Protein 6HSW (pdb70)

Structure (mmCIF, N/CA/C/O backbone):
data_6HSW
#
_entry.id   6HSW
#
_cell.length_a   121.173
_cell.length_b   121.173
_cell.length_c   198.203
_cell.angle_alpha   90.000
_cell.angle_beta   90.000
_cell.angle_gamma   120.000
#
_symmetry.space_group_name_H-M   'P 31 2 1'
#
loop_
_entity.id
_entity.type
_entity.pdbx_description
1 polymer 'Carbohydrate esterase family 15 domain protein'
2 non-polymer 'PENTAETHYLENE GLYCOL'
3 non-polymer 1,2-ETHANEDIOL
4 non-polymer GLYCEROL
5 non-polymer 'BROMIDE ION'
6 non-polymer DI(HYDROXYETHYL)ETHER
7 water water
#
loop_
_atom_site.group_PDB
_atom_site.id
_atom_site.type_symbol
_atom_site.label_atom_id
_atom_site.label_alt_id
_atom_site.label_comp_id
_atom_site.label_asym_id
_atom_site.label_entity_id
_atom_site.label_seq_id
_atom_site.pdbx_PDB_ins_code
_atom_site.Cartn_x
_atom_site.Cartn_y
_atom_site.Cartn_z
_atom_site.occupancy
_atom_site.B_iso_or_equiv
_atom_site.auth_seq_id
_atom_site.auth_comp_id
_atom_site.auth_asym_id
_atom_site.auth_atom_id
_atom_site.pdbx_PDB_model_num
ATOM 1 N N . GLY A 1 19 ? 5.51660 3.67486 73.65251 1.000 82.21210 -2 GLY A N 1
ATOM 2 C CA . GLY A 1 19 ? 6.96110 3.91331 73.94165 1.000 93.16204 -2 GLY A CA 1
ATOM 3 C C . GLY A 1 19 ? 7.61541 2.78258 74.72194 1.000 88.51346 -2 GLY A C 1
ATOM 4 O O . GLY A 1 19 ? 6.93468 2.02443 75.42755 1.000 80.80185 -2 GLY A O 1
ATOM 8 N N . HIS A 1 20 ? 8.94672 2.67876 74.60436 1.000 93.08949 -1 HIS A N 1
ATOM 9 C CA . HIS A 1 20 ? 9.66652 1.55671 75.20246 1.000 102.80352 -1 HIS A CA 1
ATOM 10 C C . HIS A 1 20 ? 9.69473 1.62845 76.72754 1.000 94.26778 -1 HIS A C 1
ATOM 11 O O . HIS A 1 20 ? 9.77525 0.58509 77.38778 1.000 90.49694 -1 HIS A O 1
ATOM 42 N N . ALA A 1 22 ? 7.19442 2.68403 78.75763 1.000 81.03904 27 ALA A N 1
ATOM 43 C CA . ALA A 1 22 ? 5.95992 2.05845 79.22353 1.000 75.71874 27 ALA A CA 1
ATOM 44 C C . ALA A 1 22 ? 6.10893 0.54289 79.22999 1.000 72.41422 27 ALA A C 1
ATOM 45 O O . ALA A 1 22 ? 5.73808 -0.12237 80.20431 1.000 51.02385 27 ALA A O 1
ATOM 52 N N . ASP A 1 23 ? 6.68089 -0.01468 78.14991 1.000 74.01573 28 ASP A N 1
ATOM 53 C CA . ASP A 1 23 ? 6.88980 -1.45452 78.05951 1.000 64.74371 28 ASP A CA 1
ATOM 54 C C . ASP A 1 23 ? 7.81820 -1.94680 79.16392 1.000 56.75703 28 ASP A C 1
ATOM 55 O O . ASP A 1 23 ? 7.57204 -2.99127 79.77242 1.000 46.23158 28 ASP A O 1
ATOM 64 N N . GLN A 1 24 ? 8.89226 -1.21387 79.43781 1.000 46.15021 29 GLN A N 1
ATOM 65 C CA . GLN A 1 24 ? 9.82996 -1.65575 80.45947 1.000 53.86914 29 GLN A CA 1
ATOM 66 C C . GLN A 1 24 ? 9.18681 -1.61371 81.84799 1.000 46.58625 29 GLN A C 1
ATOM 67 O O . GLN A 1 24 ? 9.26552 -2.58432 82.60141 1.000 45.12274 29 GLN A O 1
ATOM 81 N N . ASP A 1 25 ? 8.52302 -0.50429 82.19587 1.000 49.78138 30 ASP A N 1
ATOM 82 C CA . ASP A 1 25 ? 7.88951 -0.39265 83.50856 1.000 42.20846 30 ASP A CA 1
ATOM 83 C C . ASP A 1 25 ? 6.78303 -1.42866 83.66480 1.000 39.60521 30 ASP A C 1
ATOM 84 O O . ASP A 1 25 ? 6.67977 -2.09246 84.70292 1.000 33.64349 30 ASP A O 1
ATOM 93 N N . HIS A 1 26 ? 5.98051 -1.62687 82.61736 1.000 37.00433 31 HIS A N 1
ATOM 94 C CA . HIS A 1 26 ? 4.97233 -2.67882 82.64730 1.000 37.85968 31 HIS A CA 1
ATOM 95 C C . HIS A 1 26 ? 5.61236 -4.04117 82.92293 1.000 46.71718 31 HIS A C 1
ATOM 96 O O . HIS A 1 26 ? 5.12502 -4.81236 83.76011 1.000 42.71518 31 HIS A O 1
ATOM 110 N N . ALA A 1 27 ? 6.74348 -4.33212 82.28074 1.000 44.63847 32 ALA A N 1
ATOM 111 C CA . ALA A 1 27 ? 7.38117 -5.62771 82.48121 1.000 43.44674 32 ALA A CA 1
ATOM 112 C C . ALA A 1 27 ? 7.91449 -5.76268 83.89871 1.000 38.62231 32 ALA A C 1
ATOM 113 O O . ALA A 1 27 ? 7.79792 -6.82031 84.51550 1.000 39.54025 32 ALA A O 1
ATOM 120 N N . GLN A 1 28 ? 8.50846 -4.70203 84.42956 1.000 44.52755 33 GLN A N 1
ATOM 121 C CA . GLN A 1 28 ? 8.98404 -4.75783 85.79381 1.000 42.59871 33 GLN A CA 1
ATOM 122 C C . GLN A 1 28 ? 7.82797 -4.88614 86.78338 1.000 41.24919 33 GLN A C 1
ATOM 123 O O . GLN A 1 28 ? 7.99208 -5.51869 87.81997 1.000 36.95340 33 GLN A O 1
ATOM 137 N N . LEU A 1 29 ? 6.66518 -4.29379 86.49180 1.000 37.18280 34 LEU A N 1
ATOM 138 C CA . LEU A 1 29 ? 5.50607 -4.43258 87.37552 1.000 37.38413 34 LEU A CA 1
ATOM 139 C C . LEU A 1 29 ? 5.02641 -5.87412 87.45098 1.000 39.30604 34 LEU A C 1
ATOM 140 O O . LEU A 1 29 ? 4.73309 -6.38948 88.54320 1.000 34.81227 34 LEU A O 1
ATOM 156 N N . LEU A 1 30 ? 4.89912 -6.53834 86.29720 1.000 38.85953 35 LEU A N 1
ATOM 157 C CA . LEU A 1 30 ? 4.51606 -7.94993 86.31957 1.000 39.10826 35 LEU A CA 1
ATOM 158 C C . LEU A 1 30 ? 5.52610 -8.76585 87.10434 1.000 37.36216 35 LEU A C 1
ATOM 159 O O . LEU A 1 30 ? 5.14754 -9.58317 87.94281 1.000 37.36893 35 LEU A O 1
ATOM 175 N N . HIS A 1 31 ? 6.81979 -8.49972 86.90279 1.000 41.08922 36 HIS A N 1
ATOM 176 C CA . HIS A 1 31 ? 7.84133 -9.16240 87.70807 1.000 40.41570 36 HIS A CA 1
ATOM 177 C C . HIS A 1 31 ? 7.62067 -8.93803 89.20742 1.000 41.50236 36 HIS A C 1
ATOM 178 O O . HIS A 1 31 ? 7.73356 -9.87078 90.00381 1.000 38.17666 36 HIS A O 1
ATOM 192 N N . VAL A 1 32 ? 7.25521 -7.72406 89.61467 1.000 41.02076 37 VAL A N 1
ATOM 193 C CA . VAL A 1 32 ? 7.09921 -7.45332 91.04384 1.000 37.30775 37 VAL A CA 1
ATOM 194 C C . VAL A 1 32 ? 5.87493 -8.13481 91.63836 1.000 37.51461 37 VAL A C 1
ATOM 195 O O . VAL A 1 32 ? 5.85584 -8.44146 92.83969 1.000 34.83522 37 VAL A O 1
ATOM 208 N N . LEU A 1 33 ? 4.83846 -8.38345 90.83493 1.000 38.98859 38 LEU A N 1
ATOM 209 C CA . LEU A 1 33 ? 3.63692 -9.06598 91.30079 1.000 44.13983 38 LEU A CA 1
ATOM 210 C C . LEU A 1 33 ? 3.66974 -10.58229 91.10334 1.000 45.23334 38 LEU A C 1
ATOM 211 O O . LEU A 1 33 ? 2.76761 -11.26597 91.59180 1.000 44.74351 38 LEU A O 1
ATOM 227 N N . GLY A 1 34 ? 4.65978 -11.10789 90.38468 1.000 48.97912 39 GLY A N 1
ATOM 228 C CA . GLY A 1 34 ? 4.81777 -12.53087 90.16978 1.000 44.78303 39 GLY A CA 1
ATOM 229 C C . GLY A 1 34 ? 3.84828 -13.03616 89.13846 1.000 44.72908 39 GLY A C 1
ATOM 230 O O . GLY A 1 34 ? 3.18093 -14.05214 89.34278 1.000 47.61836 39 GLY A O 1
ATOM 234 N N . ILE A 1 35 ? 3.74930 -12.31445 88.03285 1.000 42.58114 40 ILE A N 1
ATOM 235 C CA . ILE A 1 35 ? 2.73377 -12.55519 87.03091 1.000 42.29310 40 ILE A CA 1
ATOM 236 C C . ILE A 1 35 ? 3.44168 -12.92511 85.74430 1.000 49.49191 40 ILE A C 1
ATOM 237 O O . ILE A 1 35 ? 4.29451 -12.16927 85.26243 1.000 39.20858 40 ILE A O 1
ATOM 253 N N . GLU A 1 36 ? 3.07431 -14.08330 85.18767 1.000 54.91928 41 GLU A N 1
ATOM 254 C CA . GLU A 1 36 ? 3.74212 -14.59610 83.99792 1.000 63.14715 41 GLU A CA 1
ATOM 255 C C . GLU A 1 36 ? 3.16240 -13.99831 82.73130 1.000 58.79032 41 GLU A C 1
ATOM 256 O O . GLU A 1 36 ? 3.90734 -13.53462 81.86312 1.000 57.63367 41 GLU A O 1
ATOM 268 N N . ASN A 1 37 ? 1.83744 -14.02298 82.60356 1.000 57.17787 42 ASN A N 1
ATOM 269 C CA . ASN A 1 37 ? 1.16212 -13.58198 81.39589 1.000 63.84866 42 ASN A CA 1
ATOM 270 C C . ASN A 1 37 ? -0.13276 -12.90239 81.79064 1.000 52.81740 42 ASN A C 1
ATOM 271 O O . ASN A 1 37 ? -0.76410 -13.27457 82.77903 1.000 54.18457 42 ASN A O 1
ATOM 282 N N . LEU A 1 38 ? -0.51452 -11.90766 81.00422 1.000 49.06217 43 LEU A N 1
ATOM 283 C CA . LEU A 1 38 ? -1.84028 -11.32129 81.05511 1.000 56.49656 43 LEU A CA 1
ATOM 284 C C . LEU A 1 38 ? -2.67295 -11.77766 79.86388 1.000 50.85419 43 LEU A C 1
ATOM 285 O O . LEU A 1 38 ? -2.17202 -11.94442 78.74837 1.000 43.22115 43 LEU A O 1
ATOM 301 N N . ARG A 1 39 ? -3.96463 -11.93208 80.10521 1.000 51.57268 44 ARG A N 1
ATOM 302 C CA . ARG A 1 39 ? -4.89538 -12.08757 79.00430 1.000 46.35071 44 ARG A CA 1
ATOM 303 C C . ARG A 1 39 ? -4.88504 -10.83946 78.13202 1.000 49.49652 44 ARG A C 1
ATOM 304 O O . ARG A 1 39 ? -4.86007 -9.71097 78.62826 1.000 43.78596 44 ARG A O 1
ATOM 325 N N . ARG A 1 40 ? -4.90228 -11.05968 76.82027 1.000 52.38631 45 ARG A N 1
ATOM 326 C CA A ARG A 1 40 ? -4.93921 -9.97203 75.86209 0.461 54.46174 45 ARG A CA 1
ATOM 327 C CA B ARG A 1 40 ? -4.94867 -9.97817 75.85005 0.539 54.43724 45 ARG A CA 1
ATOM 328 C C . ARG A 1 40 ? -6.17369 -9.09707 76.08100 1.000 54.99911 45 ARG A C 1
ATOM 329 O O . ARG A 1 40 ? -7.18874 -9.51946 76.65079 1.000 47.36342 45 ARG A O 1
ATOM 370 N N . GLY A 1 41 ? -6.06670 -7.85183 75.63879 1.000 48.92896 46 GLY A N 1
ATOM 371 C CA . GLY A 1 41 ? -7.21256 -6.98737 75.60249 1.000 52.06480 46 GLY A CA 1
ATOM 372 C C . GLY A 1 41 ? -8.00912 -7.21365 74.32930 1.000 60.80940 46 GLY A C 1
ATOM 373 O O . GLY A 1 41 ? -7.58314 -7.90883 73.40609 1.000 53.50901 46 GLY A O 1
ATOM 377 N N . ALA A 1 42 ? -9.19030 -6.61529 74.28953 1.000 58.33364 47 ALA A N 1
ATOM 378 C CA . ALA A 1 42 ? -10.01196 -6.69701 73.09728 1.000 60.95692 47 ALA A CA 1
ATOM 379 C C . ALA A 1 42 ? -9.52184 -5.70605 72.04966 1.000 59.66251 47 ALA A C 1
ATOM 380 O O . ALA A 1 42 ? -8.80317 -4.73949 72.35149 1.000 51.90647 47 ALA A O 1
ATOM 387 N N . ASP A 1 43 ? -9.86811 -6.00129 70.79179 1.000 65.21044 48 ASP A N 1
ATOM 388 C CA . ASP A 1 43 ? -9.71811 -5.08732 69.66288 1.000 69.89770 48 ASP A CA 1
ATOM 389 C C . ASP A 1 43 ? -11.06400 -4.45379 69.33083 1.000 63.88271 48 ASP A C 1
ATOM 390 O O . ASP A 1 43 ? -12.12876 -5.00407 69.63589 1.000 54.03691 48 ASP A O 1
ATOM 399 N N . GLY A 1 44 ? -11.00426 -3.30745 68.65671 1.000 56.91773 49 GLY A N 1
ATOM 400 C CA . GLY A 1 44 ? -12.21952 -2.60249 68.28692 1.000 65.84221 49 GLY A CA 1
ATOM 401 C C . GLY A 1 44 ? -12.76007 -2.88565 66.89179 1.000 65.20437 49 GLY A C 1
ATOM 402 O O . GLY A 1 44 ? -13.95165 -2.70272 66.64090 1.000 68.49074 49 GLY A O 1
ATOM 406 N N . ASN A 1 45 ? -11.89963 -3.29814 65.97247 1.000 67.60692 50 ASN A N 1
ATOM 407 C CA . ASN A 1 45 ? -12.32787 -3.69455 64.63428 1.000 83.11701 50 ASN A CA 1
ATOM 408 C C . ASN A 1 45 ? -12.96015 -5.08895 64.65587 1.000 77.81446 50 ASN A C 1
ATOM 409 O O . ASN A 1 45 ? -12.43780 -6.01968 65.28891 1.000 58.10112 50 ASN A O 1
ATOM 420 N N . THR A 1 46 ? -14.08576 -5.24662 63.94157 1.000 77.54407 51 THR A N 1
ATOM 421 C CA . THR A 1 46 ? -14.82006 -6.50551 64.06192 1.000 76.60629 51 THR A CA 1
ATOM 422 C C . THR A 1 46 ? -14.18979 -7.66055 63.28139 1.000 66.48734 51 THR A C 1
ATOM 423 O O . THR A 1 46 ? -14.52408 -8.81466 63.56410 1.000 59.60065 51 THR A O 1
ATOM 434 N N . ASP A 1 47 ? -13.25907 -7.40966 62.36158 1.000 70.44027 52 ASP A N 1
ATOM 435 C CA . ASP A 1 47 ? -12.66602 -8.52353 61.62891 1.000 71.77403 52 ASP A CA 1
ATOM 436 C C . ASP A 1 47 ? -11.60511 -9.27639 62.43358 1.000 74.37661 52 ASP A C 1
ATOM 437 O O . ASP A 1 47 ? -11.06467 -10.27025 61.93653 1.000 73.33961 52 ASP A O 1
ATOM 446 N N . SER A 1 48 ? -11.30852 -8.85558 63.68444 1.000 68.73421 53 SER A N 1
ATOM 447 C CA . SER A 1 48 ? -10.22851 -9.51181 64.41048 1.000 71.42477 53 SER A CA 1
ATOM 448 C C . SER A 1 48 ? -10.75969 -10.64617 65.27918 1.000 65.74373 53 SER A C 1
ATOM 449 O O . SER A 1 48 ? -11.88492 -10.58649 65.77464 1.000 66.20378 53 SER A O 1
ATOM 457 N N . PRO A 1 49 ? -9.96788 -11.68736 65.51239 1.000 73.97340 54 PRO A N 1
ATOM 458 C CA . PRO A 1 49 ? -10.42628 -12.74771 66.41843 1.000 78.32977 54 PRO A CA 1
ATOM 459 C C . PRO A 1 49 ? -10.63624 -12.25203 67.84709 1.000 80.14616 54 PRO A C 1
ATOM 460 O O . PRO A 1 49 ? -11.39595 -12.87190 68.60291 1.000 68.67448 54 PRO A O 1
ATOM 471 N N . PHE A 1 50 ? -10.00355 -11.14212 68.23140 1.000 77.46141 55 PHE A N 1
ATOM 472 C CA . PHE A 1 50 ? -10.09493 -10.60911 69.58447 1.000 75.52431 55 PHE A CA 1
ATOM 473 C C . PHE A 1 50 ? -11.08761 -9.45417 69.70796 1.000 70.16563 55 PHE A C 1
ATOM 474 O O . PHE A 1 50 ? -11.11171 -8.78221 70.74251 1.000 67.62504 55 PHE A O 1
ATOM 491 N N . ALA A 1 51 ? -11.89761 -9.20159 68.68300 1.000 65.15557 56 ALA A N 1
ATOM 492 C CA . ALA A 1 51 ? -12.83003 -8.08783 68.72935 1.000 58.74173 56 ALA A CA 1
ATOM 493 C C . ALA A 1 51 ? -13.75913 -8.18994 69.93356 1.000 62.33112 56 ALA A C 1
ATOM 494 O O . ALA A 1 51 ? -14.17549 -9.27481 70.34799 1.000 61.33331 56 ALA A O 1
ATOM 501 N N . ALA A 1 52 ? -14.09963 -7.03272 70.48249 1.000 58.12518 57 ALA A N 1
ATOM 502 C CA . ALA A 1 52 ? -14.96999 -6.96726 71.64641 1.000 46.00962 57 ALA A CA 1
ATOM 503 C C . ALA A 1 52 ? -16.36373 -7.51184 71.36405 1.000 52.13915 57 ALA A C 1
ATOM 504 O O . ALA A 1 52 ? -16.95119 -7.26516 70.30839 1.000 55.12580 57 ALA A O 1
ATOM 511 N N . ASN A 1 53 ? -16.90218 -8.24861 72.32308 1.000 53.26943 58 ASN A N 1
ATOM 512 C CA . ASN A 1 53 ? -18.30523 -8.63079 72.25461 1.000 56.50891 58 ASN A CA 1
ATOM 513 C C . ASN A 1 53 ? -19.20261 -7.40246 72.24345 1.000 66.70268 58 ASN A C 1
ATOM 514 O O . ASN A 1 53 ? -19.01634 -6.46588 73.03075 1.000 56.08687 58 ASN A O 1
ATOM 525 N N . THR A 1 54 ? -20.19927 -7.42596 71.35366 1.000 59.81737 59 THR A N 1
ATOM 526 C CA . THR A 1 54 ? -21.24882 -6.41491 71.30511 1.000 60.09182 59 THR A CA 1
ATOM 527 C C . THR A 1 54 ? -22.62253 -7.06947 71.24105 1.000 62.85809 59 THR A C 1
ATOM 528 O O . THR A 1 54 ? -23.61300 -6.41458 70.90076 1.000 60.10008 59 THR A O 1
ATOM 539 N N . ASP A 1 55 ? -22.68960 -8.34149 71.59340 1.000 57.62148 60 ASP A N 1
ATOM 540 C CA . ASP A 1 55 ? -23.90390 -9.12851 71.53395 1.000 62.29455 60 ASP A CA 1
ATOM 541 C C . ASP A 1 55 ? -24.45564 -9.20858 72.94994 1.000 66.52893 60 ASP A C 1
ATOM 542 O O . ASP A 1 55 ? -23.90989 -9.92362 73.79523 1.000 66.86809 60 ASP A O 1
ATOM 551 N N . GLU A 1 56 ? -25.54050 -8.47769 73.20192 1.000 56.36325 61 GLU A N 1
ATOM 552 C CA . GLU A 1 56 ? -26.08940 -8.40113 74.54373 1.000 56.22487 61 GLU A CA 1
ATOM 553 C C . GLU A 1 56 ? -26.26295 -9.77625 75.16475 1.000 67.20500 61 GLU A C 1
ATOM 554 O O . GLU A 1 56 ? -26.20216 -9.91192 76.39163 1.000 59.14992 61 GLU A O 1
ATOM 566 N N . ALA A 1 57 ? -26.46322 -10.80971 74.34093 1.000 73.57541 62 ALA A N 1
ATOM 567 C CA . ALA A 1 57 ? -26.73134 -12.14984 74.85934 1.000 72.60449 62 ALA A CA 1
ATOM 568 C C . ALA A 1 57 ? -25.51607 -12.77722 75.53295 1.000 66.78488 62 ALA A C 1
ATOM 569 O O . ALA A 1 57 ? -25.68173 -13.70490 76.33238 1.000 59.91257 62 ALA A O 1
ATOM 576 N N . LYS A 1 58 ? -24.30919 -12.28545 75.24322 1.000 64.94128 63 LYS A N 1
ATOM 577 C CA . LYS A 1 58 ? -23.07266 -12.87417 75.74303 1.000 69.55127 63 LYS A CA 1
ATOM 578 C C . LYS A 1 58 ? -22.36251 -11.99310 76.77982 1.000 66.51447 63 LYS A C 1
ATOM 579 O O . LYS A 1 58 ? -21.19880 -12.24275 77.10326 1.000 59.88367 63 LYS A O 1
ATOM 598 N N . ALA A 1 59 ? -23.03638 -10.98545 77.32976 1.000 66.37708 64 ALA A N 1
ATOM 599 C CA . ALA A 1 59 ? -22.36396 -9.93911 78.09117 1.000 55.69217 64 ALA A CA 1
ATOM 600 C C . ALA A 1 59 ? -22.55271 -10.03824 79.59057 1.000 54.35166 64 ALA A C 1
ATOM 601 O O . ALA A 1 59 ? -21.97333 -9.22584 80.31608 1.000 60.24995 64 ALA A O 1
ATOM 608 N N . ASN A 1 60 ? -23.29533 -11.02102 80.09216 1.000 52.11135 65 ASN A N 1
ATOM 609 C CA . ASN A 1 60 ? -23.73497 -10.97223 81.47854 1.000 52.28662 65 ASN A CA 1
ATOM 610 C C . ASN A 1 60 ? -23.33288 -12.18298 82.31044 1.000 47.23333 65 ASN A C 1
ATOM 611 O O . ASN A 1 60 ? -23.80609 -12.32675 83.44674 1.000 54.36280 65 ASN A O 1
ATOM 622 N N . THR A 1 61 ? -22.44172 -13.03562 81.81694 1.000 56.63989 66 THR A N 1
ATOM 623 C CA . THR A 1 61 ? -22.12229 -14.24636 82.57403 1.000 54.46470 66 THR A CA 1
ATOM 624 C C . THR A 1 61 ? -21.58657 -13.91070 83.95494 1.000 66.37277 66 THR A C 1
ATOM 625 O O . THR A 1 61 ? -21.92602 -14.58136 84.94421 1.000 58.15396 66 THR A O 1
ATOM 636 N N . ALA A 1 62 ? -20.75508 -12.86345 84.04885 1.000 62.93491 67 ALA A N 1
ATOM 637 C CA . ALA A 1 62 ? -20.04228 -12.57809 85.29004 1.000 59.05605 67 ALA A CA 1
ATOM 638 C C . ALA A 1 62 ? -20.86610 -11.78063 86.29436 1.000 53.37674 67 ALA A C 1
ATOM 639 O O . ALA A 1 62 ? -20.41863 -11.60415 87.42970 1.000 51.60250 67 ALA A O 1
ATOM 646 N N . LEU A 1 63 ? -22.06736 -11.33162 85.92636 1.000 56.43824 68 LEU A N 1
ATOM 647 C CA . LEU A 1 63 ? -22.83982 -10.45526 86.80206 1.000 57.50556 68 LEU A CA 1
ATOM 648 C C . LEU A 1 63 ? -23.32897 -11.14926 88.06412 1.000 50.71948 68 LEU A C 1
ATOM 649 O O . LEU A 1 63 ? -23.79211 -10.46860 88.97567 1.000 52.48025 68 LEU A O 1
ATOM 665 N N . ASP A 1 64 ? -23.28074 -12.47791 88.12608 1.000 53.38794 69 ASP A N 1
ATOM 666 C CA . ASP A 1 64 ? -23.68075 -13.17534 89.34105 1.000 59.03944 69 ASP A CA 1
ATOM 667 C C . ASP A 1 64 ? -22.64642 -13.04631 90.44771 1.000 59.23266 69 ASP A C 1
ATOM 668 O O . ASP A 1 64 ? -22.96361 -13.31306 91.61221 1.000 57.90072 69 ASP A O 1
ATOM 677 N N . SER A 1 65 ? -21.41553 -12.66506 90.11888 1.000 59.13932 70 SER A N 1
ATOM 678 C CA . SER A 1 65 ? -20.41423 -12.40833 91.14488 1.000 64.06759 70 SER A CA 1
ATOM 679 C C . SER A 1 65 ? -20.39374 -10.95305 91.58009 1.000 57.01691 70 SER A C 1
ATOM 680 O O . SER A 1 65 ? -19.51003 -10.56594 92.35506 1.000 51.53845 70 SER A O 1
ATOM 688 N N . LEU A 1 66 ? -21.33980 -10.14660 91.10492 1.000 53.51008 71 LEU A N 1
ATOM 689 C CA . LEU A 1 66 ? -21.39510 -8.74409 91.47171 1.000 51.79061 71 LEU A CA 1
ATOM 690 C C . LEU A 1 66 ? -21.33545 -8.61598 92.98816 1.000 52.24306 71 LEU A C 1
ATOM 691 O O . LEU A 1 66 ? -22.18202 -9.20284 93.68528 1.000 50.97705 71 LEU A O 1
ATOM 707 N N . PRO A 1 67 ? -20.36708 -7.88063 93.53499 1.000 47.65972 72 PRO A N 1
ATOM 708 C CA . PRO A 1 67 ? -20.25894 -7.77249 94.99078 1.000 48.14192 72 PRO A CA 1
ATOM 709 C C . PRO A 1 67 ? -21.48754 -7.11356 95.58956 1.000 47.45739 72 PRO A C 1
ATOM 710 O O . PRO A 1 67 ? -22.01038 -6.14862 95.02135 1.000 48.67007 72 PRO A O 1
ATOM 721 N N . PRO A 1 68 ? -21.98121 -7.60940 96.72655 1.000 58.53777 73 PRO A N 1
ATOM 722 C CA . PRO A 1 68 ? -23.17477 -7.00749 97.33249 1.000 53.74778 73 PRO A CA 1
ATOM 723 C C . PRO A 1 68 ? -22.88972 -5.58216 97.74840 1.000 53.12709 73 PRO A C 1
ATOM 724 O O . PRO A 1 68 ? -22.04366 -5.33434 98.60111 1.000 47.76059 73 PRO A O 1
ATOM 735 N N . LEU A 1 69 ? -23.63218 -4.64536 97.15185 1.000 51.59667 74 LEU A N 1
ATOM 736 C CA . LEU A 1 69 ? -23.47174 -3.23211 97.47929 1.000 47.39577 74 LEU A CA 1
ATOM 737 C C . LEU A 1 69 ? -23.62237 -2.97756 98.96207 1.000 41.65290 74 LEU A C 1
ATOM 738 O O . LEU A 1 69 ? -22.91076 -2.14619 99.52684 1.000 45.10947 74 LEU A O 1
ATOM 754 N N . LEU A 1 70 ? -24.55211 -3.66188 99.61544 1.000 44.10286 75 LEU A N 1
ATOM 755 C CA . LEU A 1 70 ? -24.97289 -3.27584 100.94977 1.000 47.05767 75 LEU A CA 1
ATOM 756 C C . LEU A 1 70 ? -24.47155 -4.23605 102.01664 1.000 52.52397 75 LEU A C 1
ATOM 757 O O . LEU A 1 70 ? -25.06712 -4.35240 103.09509 1.000 47.05997 75 LEU A O 1
ATOM 773 N N . THR A 1 71 ? -23.37320 -4.91838 101.72720 1.000 51.54306 76 THR A N 1
ATOM 774 C CA . THR A 1 71 ? -22.54844 -5.54016 102.74764 1.000 52.77356 76 THR A CA 1
ATOM 775 C C . THR A 1 71 ? -21.28998 -4.70363 102.94251 1.000 51.13165 76 THR A C 1
ATOM 776 O O . THR A 1 71 ? -20.55748 -4.44371 101.97764 1.000 42.41843 76 THR A O 1
ATOM 787 N N . SER A 1 72 ? -21.03545 -4.31622 104.18950 1.000 45.42510 77 SER A N 1
ATOM 788 C CA . SER A 1 72 ? -19.87499 -3.52678 104.52925 1.000 47.01503 77 SER A CA 1
ATOM 789 C C . SER A 1 72 ? -18.60118 -4.35016 104.36398 1.000 50.45163 77 SER A C 1
ATOM 790 O O . SER A 1 72 ? -18.62586 -5.56449 104.16633 1.000 47.84772 77 SER A O 1
ATOM 798 N N . VAL A 1 73 ? -17.46677 -3.66622 104.44212 1.000 49.00736 78 VAL A N 1
ATOM 799 C CA . VAL A 1 73 ? -16.19313 -4.36850 104.33602 1.000 53.43791 78 VAL A CA 1
ATOM 800 C C . VAL A 1 73 ? -16.00195 -5.27730 105.54097 1.000 50.45297 78 VAL A C 1
ATOM 801 O O . VAL A 1 73 ? -15.43967 -6.36811 105.42272 1.000 47.14494 78 VAL A O 1
ATOM 814 N N . SER A 1 74 ? -16.45115 -4.83327 106.71935 1.000 52.68433 79 SER A N 1
ATOM 815 C CA . SER A 1 74 ? -16.49074 -5.69048 107.89992 1.000 53.59254 79 SER A CA 1
ATOM 816 C C . SER A 1 74 ? -17.39928 -6.89289 107.73177 1.000 53.95370 79 SER A C 1
ATOM 817 O O . SER A 1 74 ? -17.33756 -7.80267 108.56164 1.000 53.30642 79 SER A O 1
ATOM 825 N N . GLY A 1 75 ? -18.22423 -6.93388 106.68782 1.000 57.89833 80 GLY A N 1
ATOM 826 C CA . GLY A 1 75 ? -19.10703 -8.06246 106.45312 1.000 55.87170 80 GLY A CA 1
ATOM 827 C C . GLY A 1 75 ? -20.48085 -7.93849 107.08353 1.000 68.08944 80 GLY A C 1
ATOM 828 O O . GLY A 1 75 ? -21.22534 -8.92547 107.11536 1.000 72.01745 80 GLY A O 1
ATOM 832 N N . GLN A 1 76 ? -20.83411 -6.76469 107.58531 1.000 68.71734 81 GLN A N 1
ATOM 833 C CA . GLN A 1 76 ? -22.13613 -6.49394 108.16518 1.000 57.51322 81 GLN A CA 1
ATOM 834 C C . GLN A 1 76 ? -23.09793 -5.95316 107.11564 1.000 62.58960 81 GLN A C 1
ATOM 835 O O . GLN A 1 76 ? -22.69527 -5.48797 106.04005 1.000 54.71262 81 GLN A O 1
ATOM 849 N N . ALA A 1 77 ? -24.38946 -6.01112 107.44930 1.000 64.89253 82 ALA A N 1
ATOM 850 C CA . ALA A 1 77 ? -25.41855 -5.44168 106.59216 1.000 58.21156 82 ALA A CA 1
ATOM 851 C C . ALA A 1 77 ? -25.42718 -3.93676 106.75324 1.000 45.28567 82 ALA A C 1
ATOM 852 O O . ALA A 1 77 ? -25.30661 -3.41782 107.86412 1.000 53.19165 82 ALA A O 1
ATOM 859 N N . ILE A 1 78 ? -25.52226 -3.24053 105.63609 1.000 50.59816 83 ILE A N 1
ATOM 860 C CA . ILE A 1 78 ? -25.61459 -1.78734 105.61750 1.000 59.40527 83 ILE A CA 1
ATOM 861 C C . ILE A 1 78 ? -27.09362 -1.45046 105.51827 1.000 59.33364 83 ILE A C 1
ATOM 862 O O . ILE A 1 78 ? -27.73413 -1.71716 104.49569 1.000 59.81346 83 ILE A O 1
ATOM 878 N N . ALA A 1 79 ? -27.64548 -0.85148 106.56211 1.000 53.76677 84 ALA A N 1
ATOM 879 C CA . ALA A 1 79 ? -29.08133 -0.62709 106.60021 1.000 52.55876 84 ALA A CA 1
ATOM 880 C C . ALA A 1 79 ? -29.49194 0.83567 106.67509 1.000 57.58205 84 ALA A C 1
ATOM 881 O O . ALA A 1 79 ? -30.69389 1.11170 106.64570 1.000 52.58406 84 ALA A O 1
ATOM 888 N N . SER A 1 80 ? -28.55045 1.77871 106.75431 1.000 52.36351 85 SER A N 1
ATOM 889 C CA . SER A 1 80 ? -28.90496 3.18378 106.89524 1.000 51.19836 85 SER A CA 1
ATOM 890 C C . SER A 1 80 ? -27.86390 4.07129 106.23265 1.000 43.85265 85 SER A C 1
ATOM 891 O O . SER A 1 80 ? -26.72454 3.67569 106.00896 1.000 45.48312 85 SER A O 1
ATOM 899 N N . ALA A 1 81 ? -28.28002 5.29136 105.93123 1.000 46.00482 86 ALA A N 1
ATOM 900 C CA . ALA A 1 81 ? -27.33262 6.30501 105.50130 1.000 44.38578 86 ALA A CA 1
ATOM 901 C C . ALA A 1 81 ? -26.12040 6.32547 106.41564 1.000 44.65535 86 ALA A C 1
ATOM 902 O O . ALA A 1 81 ? -24.98580 6.39812 105.94992 1.000 42.13786 86 ALA A O 1
ATOM 909 N N . THR A 1 82 ? -26.34806 6.22456 107.71887 1.000 43.95346 87 THR A N 1
ATOM 910 C CA . THR A 1 82 ? -25.25286 6.24570 108.68464 1.000 47.37263 87 THR A CA 1
ATOM 911 C C . THR A 1 82 ? -24.29134 5.07886 108.47291 1.000 47.67651 87 THR A C 1
ATOM 912 O O . THR A 1 82 ? -23.07009 5.25214 108.53965 1.000 50.13963 87 THR A O 1
ATOM 923 N N . ASP A 1 83 ? -24.81652 3.88231 108.21990 1.000 44.64359 88 ASP A N 1
ATOM 924 C CA . ASP A 1 83 ? -23.94159 2.73822 107.99031 1.000 46.06081 88 ASP A CA 1
ATOM 925 C C . ASP A 1 83 ? -23.12634 2.91567 106.70933 1.000 41.65475 88 ASP A C 1
ATOM 926 O O . ASP A 1 83 ? -21.98232 2.46343 106.62166 1.000 43.48473 88 ASP A O 1
ATOM 935 N N . TRP A 1 84 ? -23.73029 3.49579 105.67519 1.000 40.30591 89 TRP A N 1
ATOM 936 C CA . TRP A 1 84 ? -23.02062 3.63560 104.41612 1.000 48.68725 89 TRP A CA 1
ATOM 937 C C . TRP A 1 84 ? -21.83881 4.58248 104.57712 1.000 44.67467 89 TRP A C 1
ATOM 938 O O . TRP A 1 84 ? -20.74170 4.29859 104.08746 1.000 41.04008 89 TRP A O 1
ATOM 959 N N . GLU A 1 85 ? -22.02013 5.64428 105.35832 1.000 40.35633 90 GLU A N 1
ATOM 960 C CA . GLU A 1 85 ? -20.94665 6.59296 105.62768 1.000 43.49455 90 GLU A CA 1
ATOM 961 C C . GLU A 1 85 ? -19.88242 5.99942 106.52649 1.000 44.52891 90 GLU A C 1
ATOM 962 O O . GLU A 1 85 ? -18.72354 6.41763 106.47303 1.000 44.33788 90 GLU A O 1
ATOM 974 N N . ALA A 1 86 ? -20.26729 5.08334 107.40265 1.000 44.19599 91 ALA A N 1
ATOM 975 C CA . ALA A 1 86 ? -19.29443 4.45339 108.26920 1.000 50.23739 91 ALA A CA 1
ATOM 976 C C . ALA A 1 86 ? -18.43449 3.47260 107.48790 1.000 38.41613 91 ALA A C 1
ATOM 977 O O . ALA A 1 86 ? -17.31996 3.16810 107.89255 1.000 43.15908 91 ALA A O 1
ATOM 984 N N . ASN A 1 87 ? -18.94594 2.96329 106.38870 1.000 40.28080 92 ASN A N 1
ATOM 985 C CA . ASN A 1 87 ? -18.22470 2.01947 105.56460 1.000 39.46372 92 ASN A CA 1
ATOM 986 C C . ASN A 1 87 ? -17.42496 2.70985 104.47048 1.000 39.13108 92 ASN A C 1
ATOM 987 O O . ASN A 1 87 ? -16.55612 2.08373 103.86454 1.000 36.76663 92 ASN A O 1
ATOM 998 N N . ARG A 1 88 ? -17.70664 3.97647 104.22128 1.000 42.81557 93 ARG A N 1
ATOM 999 C CA . ARG A 1 88 ? -17.16915 4.65826 103.05088 1.000 44.87044 93 ARG A CA 1
ATOM 1000 C C . ARG A 1 88 ? -15.64720 4.63942 103.03717 1.000 34.71172 93 ARG A C 1
ATOM 1001 O O . ARG A 1 88 ? -15.06489 4.24847 102.00666 1.000 34.77454 93 ARG A O 1
ATOM 1022 N N . PRO A 1 89 ? -14.95775 5.02516 104.11428 1.000 34.13751 94 PRO A N 1
ATOM 1023 C CA . PRO A 1 89 ? -13.47942 5.00588 104.08306 1.000 37.32921 94 PRO A CA 1
ATOM 1024 C C . PRO A 1 89 ? -12.91147 3.62982 103.78354 1.000 39.69486 94 PRO A C 1
ATOM 1025 O O . PRO A 1 89 ? -11.95721 3.51879 103.00379 1.000 37.82615 94 PRO A O 1
ATOM 1036 N N . ALA A 1 90 ? -13.49486 2.56752 104.34830 1.000 33.37647 95 ALA A N 1
ATOM 1037 C CA . ALA A 1 90 ? -13.02107 1.22651 104.03546 1.000 35.13947 95 ALA A CA 1
ATOM 1038 C C . ALA A 1 90 ? -13.28673 0.85635 102.58268 1.000 31.99599 95 ALA A C 1
ATOM 1039 O O . ALA A 1 90 ? -12.47652 0.16701 101.94774 1.000 32.58072 95 ALA A O 1
ATOM 1046 N N . LEU A 1 91 ? -14.43414 1.24526 102.04582 1.000 36.81032 96 LEU A N 1
ATOM 1047 C CA . LEU A 1 91 ? -14.72463 0.93089 100.65409 1.000 34.17694 96 LEU A CA 1
ATOM 1048 C C . LEU A 1 91 ? -13.79011 1.70121 99.71441 1.000 34.96082 96 LEU A C 1
ATOM 1049 O O . LEU A 1 91 ? -13.25159 1.13413 98.76730 1.000 38.22335 96 LEU A O 1
ATOM 1065 N N . LEU A 1 92 ? -13.59307 3.00206 99.96629 1.000 36.43339 97 LEU A N 1
ATOM 1066 C CA . LEU A 1 92 ? -12.57086 3.77765 99.26207 1.000 37.21830 97 LEU A CA 1
ATOM 1067 C C . LEU A 1 92 ? -11.19552 3.11863 99.35981 1.000 28.90697 97 LEU A C 1
ATOM 1068 O O . LEU A 1 92 ? -10.44391 3.09203 98.38780 1.000 32.71350 97 LEU A O 1
ATOM 1084 N N . ASN A 1 93 ? -10.84642 2.59857 100.53302 1.000 32.43152 98 ASN A N 1
ATOM 1085 C CA . ASN A 1 93 ? -9.53032 1.99521 100.70648 1.000 37.56436 98 ASN A CA 1
ATOM 1086 C C . ASN A 1 93 ? -9.33433 0.82818 99.76617 1.000 32.42509 98 ASN A C 1
ATOM 1087 O O . ASN A 1 93 ? -8.24520 0.65506 99.20827 1.000 31.31256 98 ASN A O 1
ATOM 1098 N N . THR A 1 94 ? -10.38426 0.04292 99.53444 1.000 34.07651 99 THR A N 1
ATOM 1099 C CA . THR A 1 94 ? -10.25738 -1.06709 98.58735 1.000 31.29192 99 THR A CA 1
ATOM 1100 C C . THR A 1 94 ? -10.04748 -0.54169 97.19805 1.000 33.48815 99 THR A C 1
ATOM 1101 O O . THR A 1 94 ? -9.18339 -1.04403 96.48247 1.000 33.44106 99 THR A O 1
ATOM 1112 N N . PHE A 1 95 ? -10.79508 0.49675 96.80105 1.000 34.70479 100 PHE A N 1
ATOM 1113 C CA . PHE A 1 95 ? -10.58003 1.07561 95.47855 1.000 35.02199 100 PHE A CA 1
ATOM 1114 C C . PHE A 1 95 ? -9.16022 1.61879 95.34446 1.000 32.79459 100 PHE A C 1
ATOM 1115 O O . PHE A 1 95 ? -8.57217 1.58582 94.25705 1.000 33.21932 100 PHE A O 1
ATOM 1132 N N . SER A 1 96 ? -8.61537 2.18201 96.42631 1.000 31.97307 101 SER A N 1
ATOM 1133 C CA . SER A 1 96 ? -7.24536 2.68087 96.36469 1.000 35.95945 101 SER A CA 1
ATOM 1134 C C . SER A 1 96 ? -6.24942 1.54583 96.18525 1.000 32.09515 101 SER A C 1
ATOM 1135 O O . SER A 1 96 ? -5.48279 1.53694 95.22855 1.000 34.60270 101 SER A O 1
ATOM 1143 N N . GLN A 1 97 ? -6.23832 0.57268 97.09465 1.000 30.64828 102 GLN A N 1
ATOM 1144 C CA . GLN A 1 97 ? -5.17799 -0.43131 97.03457 1.000 32.70260 102 GLN A CA 1
ATOM 1145 C C . GLN A 1 97 ? -5.24330 -1.24769 95.75485 1.000 35.81505 102 GLN A C 1
ATOM 1146 O O . GLN A 1 97 ? -4.20733 -1.54505 95.15974 1.000 32.28545 102 GLN A O 1
ATOM 1160 N N . GLU A 1 98 ? -6.44392 -1.63294 95.31511 1.000 31.72622 103 GLU A N 1
ATOM 1161 C CA . GLU A 1 98 ? -6.55571 -2.62546 94.25919 1.000 31.39150 103 GLU A CA 1
ATOM 1162 C C . GLU A 1 98 ? -6.90805 -2.06183 92.89404 1.000 30.39277 103 GLU A C 1
ATOM 1163 O O . GLU A 1 98 ? -6.61262 -2.70983 91.88676 1.000 36.35612 103 GLU A O 1
ATOM 1175 N N . ILE A 1 99 ? -7.46894 -0.86485 92.81037 1.000 34.41136 104 ILE A N 1
ATOM 1176 C CA . ILE A 1 99 ? -7.99207 -0.40932 91.52725 1.000 34.46980 104 ILE A CA 1
ATOM 1177 C C . ILE A 1 99 ? -7.23318 0.80882 91.03732 1.000 29.20737 104 ILE A C 1
ATOM 1178 O O . ILE A 1 99 ? -6.61789 0.77186 89.97352 1.000 34.65008 104 ILE A O 1
ATOM 1194 N N . TYR A 1 100 ? -7.33339 1.92697 91.77338 1.000 33.76592 105 TYR A N 1
ATOM 1195 C CA . TYR A 1 100 ? -6.86555 3.20118 91.23715 1.000 30.54678 105 TYR A CA 1
ATOM 1196 C C . TYR A 1 100 ? -5.58193 3.69672 91.87844 1.000 33.54841 105 TYR A C 1
ATOM 1197 O O . TYR A 1 100 ? -4.88890 4.51157 91.26528 1.000 33.34838 105 TYR A O 1
ATOM 1215 N N . GLY A 1 101 ? -5.26087 3.22186 93.06993 1.000 30.50616 106 GLY A N 1
ATOM 1216 C CA . GLY A 1 101 ? -4.04972 3.57068 93.78001 1.000 29.26586 106 GLY A CA 1
ATOM 1217 C C . GLY A 1 101 ? -4.26832 4.65191 94.81725 1.000 30.28150 106 GLY A C 1
ATOM 1218 O O . GLY A 1 101 ? -5.16848 5.48382 94.73768 1.000 31.72858 106 GLY A O 1
ATOM 1222 N N . TYR A 1 102 ? -3.37425 4.65344 95.80878 1.000 28.91914 107 TYR A N 1
ATOM 1223 C CA . TYR A 1 102 ? -3.38548 5.64733 96.86282 1.000 32.82547 107 TYR A CA 1
ATOM 1224 C C . TYR A 1 102 ? -2.79349 6.95291 96.36968 1.000 32.04828 107 TYR A C 1
ATOM 1225 O O . TYR A 1 102 ? -1.80723 6.96044 95.63374 1.000 29.74232 107 TYR A O 1
ATOM 1243 N N . VAL A 1 103 ? -3.37974 8.05250 96.82704 1.000 31.20584 108 VAL A N 1
ATOM 1244 C CA . VAL A 1 103 ? -2.73608 9.34992 96.82483 1.000 25.73500 108 VAL A CA 1
ATOM 1245 C C . VAL A 1 103 ? -1.69462 9.33105 97.94343 1.000 29.40049 108 VAL A C 1
ATOM 1246 O O . VAL A 1 103 ? -2.03878 9.27749 99.13426 1.000 29.02394 108 VAL A O 1
ATOM 1259 N N . PRO A 1 104 ? -0.42282 9.43887 97.62416 1.000 32.37030 109 PRO A N 1
ATOM 1260 C CA . PRO A 1 104 ? 0.59593 9.42211 98.68267 1.000 30.95257 109 PRO A CA 1
ATOM 1261 C C . PRO A 1 104 ? 0.52734 10.66741 99.53540 1.000 31.58403 109 PRO A C 1
ATOM 1262 O O . PRO A 1 104 ? 0.25224 11.77348 99.05114 1.000 28.15924 109 PRO A O 1
ATOM 1273 N N . GLY A 1 105 ? 0.79120 10.47955 100.82656 1.000 29.12721 110 GLY A N 1
ATOM 1274 C CA . GLY A 1 105 ? 0.85170 11.60628 101.72482 1.000 27.17832 110 GLY A CA 1
ATOM 1275 C C . GLY A 1 105 ? 1.87727 12.61477 101.28665 1.000 31.44112 110 GLY A C 1
ATOM 1276 O O . GLY A 1 105 ? 1.75167 13.80080 101.58612 1.000 28.41175 110 GLY A O 1
ATOM 1280 N N . GLY A 1 106 ? 2.88628 12.17384 100.54947 1.000 26.73511 111 GLY A N 1
ATOM 1281 C CA . GLY A 1 106 ? 3.82708 13.12884 99.99693 1.000 28.86088 111 GLY A CA 1
ATOM 1282 C C . GLY A 1 106 ? 3.25964 14.03967 98.91217 1.000 35.72805 111 GLY A C 1
ATOM 1283 O O . GLY A 1 106 ? 3.94936 14.97340 98.49661 1.000 27.87954 111 GLY A O 1
ATOM 1287 N N . ALA A 1 107 ? 2.04599 13.81671 98.43854 1.000 30.42508 112 ALA A N 1
ATOM 1288 C CA . ALA A 1 107 ? 1.53320 14.73276 97.43526 1.000 30.69384 112 ALA A CA 1
ATOM 1289 C C . ALA A 1 107 ? 1.55658 16.15832 98.00509 1.000 26.15972 112 ALA A C 1
ATOM 1290 O O . ALA A 1 107 ? 1.07275 16.37904 99.11360 1.000 30.35586 112 ALA A O 1
ATOM 1297 N N . PRO A 1 108 ? 2.11568 17.12950 97.29547 1.000 25.15010 113 PRO A N 1
ATOM 1298 C CA . PRO A 1 108 ? 2.24798 18.47572 97.85149 1.000 28.95281 113 PRO A CA 1
ATOM 1299 C C . PRO A 1 108 ? 0.96784 19.29303 97.78846 1.000 36.22159 113 PRO A C 1
ATOM 1300 O O . PRO A 1 108 ? 0.04300 19.02736 97.01621 1.000 33.38422 113 PRO A O 1
ATOM 1311 N N . GLU A 1 109 ? 0.94758 20.31274 98.63886 1.000 34.10426 114 GLU A N 1
ATOM 1312 C CA . GLU A 1 109 ? 0.05120 21.45342 98.49874 1.000 39.96872 114 GLU A CA 1
ATOM 1313 C C . GLU A 1 109 ? 0.41607 22.28592 97.28943 1.000 37.16732 114 GLU A C 1
ATOM 1314 O O . GLU A 1 109 ? 1.58215 22.62586 97.08418 1.000 42.34185 114 GLU A O 1
ATOM 1326 N N . LEU A 1 110 ? -0.58741 22.69645 96.53427 1.000 34.02306 115 LEU A N 1
ATOM 1327 C CA . LEU A 1 110 ? -0.35612 23.56075 95.38509 1.000 38.06273 115 LEU A CA 1
ATOM 1328 C C . LEU A 1 110 ? -0.64567 24.98679 95.81413 1.000 39.17711 115 LEU A C 1
ATOM 1329 O O . LEU A 1 110 ? -1.70828 25.27063 96.38262 1.000 36.48881 115 LEU A O 1
ATOM 1345 N N . HIS A 1 111 ? 0.33617 25.84764 95.62482 1.000 35.48228 116 HIS A N 1
ATOM 1346 C CA . HIS A 1 111 ? 0.19693 27.26851 95.87618 1.000 40.84238 116 HIS A CA 1
ATOM 1347 C C . HIS A 1 111 ? 0.06553 27.93152 94.51983 1.000 35.44179 116 HIS A C 1
ATOM 1348 O O . HIS A 1 111 ? 0.94173 27.78176 93.66468 1.000 31.89621 116 HIS A O 1
ATOM 1362 N N . TRP A 1 112 ? -1.03480 28.62644 94.32162 1.000 33.11781 117 TRP A N 1
ATOM 1363 C CA . TRP A 1 112 ? -1.36367 29.19977 93.03157 1.000 42.61650 117 TRP A CA 1
ATOM 1364 C C . TRP A 1 112 ? -1.07529 30.68650 93.00770 1.000 34.06120 117 TRP A C 1
ATOM 1365 O O . TRP A 1 112 ? -1.33305 31.38570 93.98025 1.000 42.29949 117 TRP A O 1
ATOM 1386 N N . LYS A 1 113 ? -0.58537 31.15329 91.86144 1.000 34.96480 118 LYS A N 1
ATOM 1387 C CA . LYS A 1 113 ? -0.50305 32.55963 91.49646 1.000 31.02969 118 LYS A CA 1
ATOM 1388 C C . LYS A 1 113 ? -1.41154 32.83714 90.30491 1.000 38.17077 118 LYS A C 1
ATOM 1389 O O . LYS A 1 113 ? -1.48983 32.03605 89.36931 1.000 36.20097 118 LYS A O 1
ATOM 1408 N N . ALA A 1 114 ? -2.07580 33.98485 90.32586 1.000 34.95038 119 ALA A N 1
ATOM 1409 C CA . ALA A 1 114 ? -2.99698 34.38832 89.27704 1.000 36.65651 119 ALA A CA 1
ATOM 1410 C C . ALA A 1 114 ? -2.50748 35.65461 88.59667 1.000 38.89461 119 ALA A C 1
ATOM 1411 O O . ALA A 1 114 ? -1.91713 36.53331 89.23496 1.000 35.74746 119 ALA A O 1
ATOM 1418 N N . GLY A 1 115 ? -2.79419 35.75897 87.30296 1.000 36.58635 120 GLY A N 1
ATOM 1419 C CA . GLY A 1 115 ? -2.64230 37.00282 86.58567 1.000 33.13050 120 GLY A CA 1
ATOM 1420 C C . GLY A 1 115 ? -3.88783 37.85927 86.71547 1.000 38.27850 120 GLY A C 1
ATOM 1421 O O . GLY A 1 115 ? -4.77861 37.61246 87.53468 1.000 37.18164 120 GLY A O 1
ATOM 1425 N N . SER A 1 116 ? -3.95220 38.86888 85.86202 1.000 36.74306 121 SER A N 1
ATOM 1426 C CA . SER A 1 116 ? -5.06555 39.79199 85.81797 1.000 35.95938 121 SER A CA 1
ATOM 1427 C C . SER A 1 116 ? -6.26914 39.13089 85.15114 1.000 32.41183 121 SER A C 1
ATOM 1428 O O . SER A 1 116 ? -6.15517 38.09631 84.49475 1.000 37.21141 121 SER A O 1
ATOM 1436 N N . THR A 1 117 ? -7.44083 39.70743 85.35996 1.000 38.67333 122 THR A N 1
ATOM 1437 C CA . THR A 1 117 ? -8.62792 39.25523 84.65237 1.000 32.94006 122 THR A CA 1
ATOM 1438 C C . THR A 1 117 ? -8.69232 39.97161 83.30958 1.000 38.50982 122 THR A C 1
ATOM 1439 O O . THR A 1 117 ? -8.27651 41.11914 83.18886 1.000 38.61902 122 THR A O 1
ATOM 1450 N N . THR A 1 118 ? -9.20290 39.27996 82.29508 1.000 44.11077 123 THR A N 1
ATOM 1451 C CA . THR A 1 118 ? -9.44908 39.90329 81.01302 1.000 45.11652 123 THR A CA 1
ATOM 1452 C C . THR A 1 118 ? -10.82374 39.45361 80.53325 1.000 43.11543 123 THR A C 1
ATOM 1453 O O . THR A 1 118 ? -11.23761 38.31977 80.80724 1.000 40.34281 123 THR A O 1
ATOM 1464 N N . PRO A 1 119 ? -11.58239 40.33142 79.88356 1.000 50.03550 124 PRO A N 1
ATOM 1465 C CA . PRO A 1 119 ? -12.90738 39.91620 79.39621 1.000 50.14542 124 PRO A CA 1
ATOM 1466 C C . PRO A 1 119 ? -12.74550 38.83998 78.33780 1.000 40.11301 124 PRO A C 1
ATOM 1467 O O . PRO A 1 119 ? -11.74289 38.79483 77.63477 1.000 42.70767 124 PRO A O 1
ATOM 1478 N N . ILE A 1 120 ? -13.69796 37.90313 78.31222 1.000 46.31285 125 ILE A N 1
ATOM 1479 C CA . ILE A 1 120 ? -13.58254 36.75194 77.42944 1.000 48.17653 125 ILE A CA 1
ATOM 1480 C C . ILE A 1 120 ? -13.77796 37.15130 75.99694 1.000 51.30825 125 ILE A C 1
ATOM 1481 O O . ILE A 1 120 ? -13.30893 36.45168 75.09648 1.000 64.61475 125 ILE A O 1
ATOM 1497 N N . ASP A 1 121 ? -14.47335 38.25475 75.75058 1.000 56.10346 126 ASP A N 1
ATOM 1498 C CA . ASP A 1 121 ? -14.55437 38.79195 74.40077 1.000 62.21180 126 ASP A CA 1
ATOM 1499 C C . ASP A 1 121 ? -14.79732 40.29501 74.47033 1.000 69.61401 126 ASP A C 1
ATOM 1500 O O . ASP A 1 121 ? -15.13092 40.85324 75.52007 1.000 62.33288 126 ASP A O 1
ATOM 1509 N N . ASP A 1 122 ? -14.62993 40.94797 73.32291 1.000 81.76895 127 ASP A N 1
ATOM 1510 C CA . ASP A 1 122 ? -14.66587 42.39859 73.22101 1.000 82.94275 127 ASP A CA 1
ATOM 1511 C C . ASP A 1 122 ? -16.08115 42.96328 73.21928 1.000 75.63156 127 ASP A C 1
ATOM 1512 O O . ASP A 1 122 ? -16.27228 44.13109 72.85578 1.000 72.26088 127 ASP A O 1
ATOM 1521 N N . SER A 1 123 ? -17.07074 42.16626 73.61090 1.000 74.79027 128 SER A N 1
ATOM 1522 C CA . SER A 1 123 ? -18.46729 42.55850 73.47787 1.000 65.55357 128 SER A CA 1
ATOM 1523 C C . SER A 1 123 ? -18.91179 43.54364 74.53590 1.000 69.25332 128 SER A C 1
ATOM 1524 O O . SER A 1 123 ? -19.96646 44.16217 74.37341 1.000 77.42862 128 SER A O 1
ATOM 1532 N N . GLY A 1 124 ? -18.15183 43.69210 75.61647 1.000 74.05178 129 GLY A N 1
ATOM 1533 C CA . GLY A 1 124 ? -18.62801 44.39130 76.78081 1.000 65.51490 129 GLY A CA 1
ATOM 1534 C C . GLY A 1 124 ? -19.35215 43.52908 77.79196 1.000 77.53203 129 GLY A C 1
ATOM 1535 O O . GLY A 1 124 ? -19.85504 44.07669 78.78460 1.000 66.34058 129 GLY A O 1
ATOM 1539 N N . THR A 1 125 ? -19.42437 42.20267 77.58860 1.000 78.76897 130 THR A N 1
ATOM 1540 C CA . THR A 1 125 ? -19.80202 41.32907 78.69732 1.000 76.26610 130 THR A CA 1
ATOM 1541 C C . THR A 1 125 ? -18.89367 41.61501 79.87185 1.000 70.06218 130 THR A C 1
ATOM 1542 O O . THR A 1 125 ? -17.74406 42.03933 79.71372 1.000 68.36647 130 THR A O 1
ATOM 1553 N N . SER A 1 126 ? -19.40876 41.35088 81.05871 1.000 69.29674 131 SER A N 1
ATOM 1554 C CA . SER A 1 126 ? -18.58198 41.37714 82.24572 1.000 75.59263 131 SER A CA 1
ATOM 1555 C C . SER A 1 126 ? -18.04779 39.99166 82.59311 1.000 68.15722 131 SER A C 1
ATOM 1556 O O . SER A 1 126 ? -17.59563 39.77988 83.72577 1.000 64.57263 131 SER A O 1
ATOM 1564 N N . ALA A 1 127 ? -18.07283 39.05277 81.63501 1.000 54.33943 132 ALA A N 1
ATOM 1565 C CA . ALA A 1 127 ? -17.51929 37.72192 81.86455 1.000 59.57330 132 ALA A CA 1
ATOM 1566 C C . ALA A 1 127 ? -16.00403 37.73996 81.68332 1.000 50.77376 132 ALA A C 1
ATOM 1567 O O . ALA A 1 127 ? -15.48387 38.29175 80.70982 1.000 55.00613 132 ALA A O 1
ATOM 1574 N N . ILE A 1 128 ? -15.28708 37.09673 82.59940 1.000 49.14325 133 ILE A N 1
ATOM 1575 C CA . ILE A 1 128 ? -13.83862 37.26273 82.62685 1.000 48.51140 133 ILE A CA 1
ATOM 1576 C C . ILE A 1 128 ? -13.11380 35.92966 82.57990 1.000 37.05181 133 ILE A C 1
ATOM 1577 O O . ILE A 1 128 ? -13.64987 34.86605 82.90672 1.000 32.56406 133 ILE A O 1
ATOM 1593 N N . ARG A 1 129 ? -11.84480 36.02988 82.21875 1.000 42.42171 134 ARG A N 1
ATOM 1594 C CA . ARG A 1 129 ? -10.93912 34.91419 82.15855 1.000 35.36955 134 ARG A CA 1
ATOM 1595 C C . ARG A 1 129 ? -9.70148 35.25894 82.96792 1.000 36.66779 134 ARG A C 1
ATOM 1596 O O . ARG A 1 129 ? -9.23497 36.39885 82.92765 1.000 33.72124 134 ARG A O 1
ATOM 1617 N N . GLN A 1 130 ? -9.14297 34.25285 83.65097 1.000 32.82567 135 GLN A N 1
ATOM 1618 C CA . GLN A 1 130 ? -8.01559 34.44495 84.55673 1.000 32.08945 135 GLN A CA 1
ATOM 1619 C C . GLN A 1 130 ? -7.21688 33.15035 84.61258 1.000 32.77937 135 GLN A C 1
ATOM 1620 O O . GLN A 1 130 ? -7.78913 32.05885 84.70082 1.000 31.11210 135 GLN A O 1
ATOM 1634 N N . HIS A 1 131 ? -5.89864 33.26719 84.53522 1.000 30.01192 136 HIS A N 1
ATOM 1635 C CA . HIS A 1 131 ? -5.02565 32.10975 84.43309 1.000 33.86016 136 HIS A CA 1
ATOM 1636 C C . HIS A 1 131 ? -4.28784 31.92845 85.74273 1.000 37.66445 136 HIS A C 1
ATOM 1637 O O . HIS A 1 131 ? -3.77761 32.89963 86.30125 1.000 35.60704 136 HIS A O 1
ATOM 1651 N N . PHE A 1 132 ? -4.25089 30.69668 86.23175 1.000 31.64617 137 PHE A N 1
ATOM 1652 C CA . PHE A 1 132 ? -3.63422 30.37628 87.50272 1.000 32.04854 137 PHE A CA 1
ATOM 1653 C C . PHE A 1 132 ? -2.46296 29.43243 87.27181 1.000 32.23442 137 PHE A C 1
ATOM 1654 O O . PHE A 1 132 ? -2.54973 28.54511 86.43437 1.000 34.10989 137 PHE A O 1
ATOM 1671 N N . THR A 1 133 ? -1.37669 29.62364 88.01872 1.000 35.70083 138 THR A N 1
ATOM 1672 C CA . THR A 1 133 ? -0.15725 28.83200 87.87711 1.000 35.59550 138 THR A CA 1
ATOM 1673 C C . THR A 1 133 ? 0.38325 28.43017 89.24479 1.000 36.80851 138 THR A C 1
ATOM 1674 O O . THR A 1 133 ? 0.41990 29.23487 90.17612 1.000 33.64394 138 THR A O 1
ATOM 1685 N N . SER A 1 134 ? 0.80667 27.17831 89.34804 1.000 37.92923 139 SER A N 1
ATOM 1686 C CA . SER A 1 134 ? 1.49262 26.65818 90.51533 1.000 37.73229 139 SER A CA 1
ATOM 1687 C C . SER A 1 134 ? 2.80543 26.05689 90.07014 1.000 38.16458 139 SER A C 1
ATOM 1688 O O . SER A 1 134 ? 2.85082 25.25705 89.12654 1.000 40.33976 139 SER A O 1
ATOM 1696 N N . THR A 1 135 ? 3.86080 26.43733 90.74730 1.000 35.19970 140 THR A N 1
ATOM 1697 C CA . THR A 1 135 ? 5.19772 25.95468 90.46145 1.000 40.92218 140 THR A CA 1
ATOM 1698 C C . THR A 1 135 ? 5.67774 25.02083 91.56420 1.000 37.43141 140 THR A C 1
ATOM 1699 O O . THR A 1 135 ? 5.49329 25.30381 92.74796 1.000 42.45479 140 THR A O 1
ATOM 1710 N N . LEU A 1 136 ? 6.26256 23.89719 91.16661 1.000 34.33230 141 LEU A N 1
ATOM 1711 C CA . LEU A 1 136 ? 6.82615 22.92829 92.08169 1.000 33.52297 141 LEU A CA 1
ATOM 1712 C C . LEU A 1 136 ? 8.29064 22.73609 91.72172 1.000 40.36416 141 LEU A C 1
ATOM 1713 O O . LEU A 1 136 ? 8.60770 22.31549 90.60556 1.000 34.37822 141 LEU A O 1
ATOM 1729 N N . VAL A 1 137 ? 9.17090 23.03549 92.66991 1.000 33.64738 142 VAL A N 1
ATOM 1730 C CA . VAL A 1 137 ? 10.60362 22.81930 92.52742 1.000 40.53877 142 VAL A CA 1
ATOM 1731 C C . VAL A 1 137 ? 10.94435 21.51782 93.23516 1.000 34.87327 142 VAL A C 1
ATOM 1732 O O . VAL A 1 137 ? 10.64091 21.35105 94.41859 1.000 41.80911 142 VAL A O 1
ATOM 1745 N N . HIS A 1 138 ? 11.52687 20.61798 92.55103 1.000 37.09407 143 HIS A N 1
ATOM 1746 C CA . HIS A 1 138 ? 11.82397 19.35394 93.20732 1.000 41.62210 143 HIS A CA 1
ATOM 1747 C C . HIS A 1 138 ? 13.05200 19.50275 94.10770 1.000 44.39269 143 HIS A C 1
ATOM 1748 O O . HIS A 1 138 ? 14.05469 20.07965 93.68774 1.000 36.97783 143 HIS A O 1
ATOM 1762 N N . PRO A 1 139 ? 13.01525 18.95302 95.33060 1.000 40.31243 144 PRO A N 1
ATOM 1763 C CA . PRO A 1 139 ? 14.15089 19.12100 96.24598 1.000 41.94089 144 PRO A CA 1
ATOM 1764 C C . PRO A 1 139 ? 15.42190 18.44065 95.78692 1.000 48.27450 144 PRO A C 1
ATOM 1765 O O . PRO A 1 139 ? 16.49077 18.77528 96.29640 1.000 51.40614 144 PRO A O 1
ATOM 1776 N N . GLU A 1 140 ? 15.35204 17.48442 94.87773 1.000 42.47529 145 GLU A N 1
ATOM 1777 C CA . GLU A 1 140 ? 16.51974 16.70464 94.51837 1.000 43.17510 145 GLU A CA 1
ATOM 1778 C C . GLU A 1 140 ? 16.87472 16.76936 93.04702 1.000 46.57204 145 GLU A C 1
ATOM 1779 O O . GLU A 1 140 ? 18.04754 16.68051 92.72430 1.000 50.00847 145 GLU A O 1
ATOM 1791 N N . ASN A 1 141 ? 15.91234 16.91215 92.14814 1.000 40.77111 146 ASN A N 1
ATOM 1792 C CA . ASN A 1 141 ? 16.20500 16.73943 90.73322 1.000 38.85256 146 ASN A CA 1
ATOM 1793 C C . ASN A 1 141 ? 15.33117 17.69860 89.94123 1.000 42.98211 146 ASN A C 1
ATOM 1794 O O . ASN A 1 141 ? 14.10817 17.53605 89.88922 1.000 35.13370 146 ASN A O 1
ATOM 1805 N N . ALA A 1 142 ? 15.97048 18.70550 89.33923 1.000 44.58660 147 ALA A N 1
ATOM 1806 C CA . ALA A 1 142 ? 15.24173 19.77627 88.68174 1.000 41.68750 147 ALA A CA 1
ATOM 1807 C C . ALA A 1 142 ? 14.52529 19.28497 87.44805 1.000 33.60288 147 ALA A C 1
ATOM 1808 O O . ALA A 1 142 ? 13.55769 19.91313 87.00553 1.000 38.47308 147 ALA A O 1
ATOM 1815 N N . ALA A 1 143 ? 14.92221 18.14195 86.91521 1.000 34.49282 148 ALA A N 1
ATOM 1816 C CA . ALA A 1 143 ? 14.15828 17.60392 85.79762 1.000 38.34143 148 ALA A CA 1
ATOM 1817 C C . ALA A 1 143 ? 12.75900 17.16189 86.21212 1.000 40.54401 148 ALA A C 1
ATOM 1818 O O . ALA A 1 143 ? 11.92519 16.91520 85.34638 1.000 33.85355 148 ALA A O 1
ATOM 1825 N N . LEU A 1 144 ? 12.46401 17.08548 87.49986 1.000 38.16900 149 LEU A N 1
ATOM 1826 C CA . LEU A 1 144 ? 11.11792 16.75525 87.93800 1.000 32.72093 149 LEU A CA 1
ATOM 1827 C C . LEU A 1 144 ? 10.26607 17.99502 88.22844 1.000 32.15908 149 LEU A C 1
ATOM 1828 O O . LEU A 1 144 ? 9.09086 17.86130 88.59260 1.000 32.27380 149 LEU A O 1
ATOM 1844 N N . ASN A 1 145 ? 10.82586 19.19243 88.08534 1.000 37.67109 150 ASN A N 1
ATOM 1845 C CA . ASN A 1 145 ? 10.06872 20.41056 88.33062 1.000 37.27625 150 ASN A CA 1
ATOM 1846 C C . ASN A 1 145 ? 8.81028 20.41866 87.48168 1.000 38.05034 150 ASN A C 1
ATOM 1847 O O . ASN A 1 145 ? 8.78069 19.86033 86.38721 1.000 32.16458 150 ASN A O 1
ATOM 1858 N N . LEU A 1 146 ? 7.75833 21.04286 88.00800 1.000 30.77557 151 LEU A N 1
ATOM 1859 C CA . LEU A 1 146 ? 6.48204 21.12551 87.31998 1.000 34.00750 151 LEU A CA 1
ATOM 1860 C C . LEU A 1 146 ? 5.97203 22.55248 87.30556 1.000 33.16371 151 LEU A C 1
ATOM 1861 O O . LEU A 1 146 ? 6.15240 23.31962 88.25860 1.000 35.92515 151 LEU A O 1
ATOM 1877 N N . SER A 1 147 ? 5.29658 22.89019 86.22166 1.000 37.30316 152 SER A N 1
ATOM 1878 C CA . SER A 1 147 ? 4.51278 24.11161 86.14063 1.000 36.53219 152 SER A CA 1
ATOM 1879 C C . SER A 1 147 ? 3.08481 23.71186 85.82402 1.000 34.54111 152 SER A C 1
ATOM 1880 O O . SER A 1 147 ? 2.81905 23.16063 84.75774 1.000 35.34521 152 SER A O 1
ATOM 1888 N N . LEU A 1 148 ? 2.16770 23.97443 86.74550 1.000 34.30581 153 LEU A N 1
ATOM 1889 C CA . LEU A 1 148 ? 0.81093 23.47463 86.62976 1.000 38.51738 153 LEU A CA 1
ATOM 1890 C C . LEU A 1 148 ? -0.16582 24.63569 86.46453 1.000 35.93056 153 LEU A C 1
ATOM 1891 O O . LEU A 1 148 ? -0.00163 25.67434 87.10046 1.000 38.65302 153 LEU A O 1
ATOM 1907 N N . ASN A 1 149 ? -1.21223 24.44548 85.65120 1.000 34.50604 154 ASN A N 1
ATOM 1908 C CA . ASN A 1 149 ? -2.09051 25.54638 85.22753 1.000 36.11503 154 ASN A CA 1
ATOM 1909 C C . ASN A 1 149 ? -3.56513 25.19146 85.28720 1.000 30.92753 154 ASN A C 1
ATOM 1910 O O . ASN A 1 149 ? -3.94816 24.04674 85.08162 1.000 32.00829 154 ASN A O 1
ATOM 1921 N N . PHE A 1 150 ? -4.39326 26.20459 85.51175 1.000 31.16994 155 PHE A N 1
ATOM 1922 C CA . PHE A 1 150 ? -5.79439 26.11974 85.15488 1.000 34.19308 155 PHE A CA 1
ATOM 1923 C C . PHE A 1 150 ? -6.27703 27.51070 84.78563 1.000 33.89259 155 PHE A C 1
ATOM 1924 O O . PHE A 1 150 ? -5.68200 28.51558 85.17129 1.000 31.31690 155 PHE A O 1
ATOM 1941 N N . THR A 1 151 ? -7.35371 27.54074 83.99109 1.000 27.51742 156 THR A N 1
ATOM 1942 C CA . THR A 1 151 ? -7.98382 28.76769 83.53508 1.000 30.10873 156 THR A CA 1
ATOM 1943 C C . THR A 1 151 ? -9.36031 28.86331 84.16338 1.000 32.47042 156 THR A C 1
ATOM 1944 O O . THR A 1 151 ? -10.13782 27.90250 84.15427 1.000 33.59183 156 THR A O 1
ATOM 1955 N N . LEU A 1 152 ? -9.62281 29.99130 84.78447 1.000 27.94383 157 LEU A N 1
ATOM 1956 C CA . LEU A 1 152 ? -10.90172 30.25653 85.40824 1.000 31.34328 157 LEU A CA 1
ATOM 1957 C C . LEU A 1 152 ? -11.67639 31.19308 84.50308 1.000 30.51906 157 LEU A C 1
ATOM 1958 O O . LEU A 1 152 ? -11.12149 32.17984 84.02821 1.000 30.52058 157 LEU A O 1
ATOM 1974 N N . VAL A 1 153 ? -12.95115 30.86900 84.26376 1.000 38.45422 158 VAL A N 1
ATOM 1975 C CA . VAL A 1 153 ? -13.86784 31.73235 83.52555 1.000 29.76687 158 VAL A CA 1
ATOM 1976 C C . VAL A 1 153 ? -15.09580 31.95043 84.39516 1.000 34.74334 158 VAL A C 1
ATOM 1977 O O . VAL A 1 153 ? -15.70579 30.98198 84.86206 1.000 36.02427 158 VAL A O 1
ATOM 1990 N N . LEU A 1 154 ? -15.43670 33.21746 84.63172 1.000 35.55186 159 LEU A N 1
ATOM 1991 C CA . LEU A 1 154 ? -16.56344 33.57216 85.49253 1.000 34.42867 159 LEU A CA 1
ATOM 1992 C C . LEU A 1 154 ? -17.53149 34.50731 84.77924 1.000 38.52525 159 LEU A C 1
ATOM 1993 O O . LEU A 1 154 ? -17.11951 35.55557 84.25700 1.000 40.34688 159 LEU A O 1
ATOM 2009 N N . PRO A 1 155 ? -18.81428 34.20221 84.77179 1.000 37.07226 160 PRO A N 1
ATOM 2010 C CA . PRO A 1 155 ? -19.80593 35.19317 84.36368 1.000 40.62968 160 PRO A CA 1
ATOM 2011 C C . PRO A 1 155 ? -19.89001 36.26724 85.42621 1.000 44.28524 160 PRO A C 1
ATOM 2012 O O . PRO A 1 155 ? -19.55755 36.02718 86.58400 1.000 45.45026 160 PRO A O 1
ATOM 2023 N N . LYS A 1 156 ? -20.36749 37.45352 85.05005 1.000 50.25189 161 LYS A N 1
ATOM 2024 C CA . LYS A 1 156 ? -20.54712 38.48828 86.05518 1.000 54.86838 161 LYS A CA 1
ATOM 2025 C C . LYS A 1 156 ? -21.80443 38.24711 86.87216 1.000 49.72549 161 LYS A C 1
ATOM 2026 O O . LYS A 1 156 ? -22.84957 37.86976 86.34888 1.000 48.88228 161 LYS A O 1
ATOM 2045 N N . SER A 1 157 ? -21.67469 38.44331 88.17385 1.000 53.13724 162 SER A N 1
ATOM 2046 C CA . SER A 1 157 ? -22.71737 38.14718 89.12761 1.000 47.93987 162 SER A CA 1
ATOM 2047 C C . SER A 1 157 ? -22.42427 38.96481 90.36821 1.000 48.78383 162 SER A C 1
ATOM 2048 O O . SER A 1 157 ? -21.26835 39.23161 90.69502 1.000 50.51592 162 SER A O 1
ATOM 2056 N N . ASN A 1 158 ? -23.48164 39.37448 91.03141 1.000 52.14190 163 ASN A N 1
ATOM 2057 C CA . ASN A 1 158 ? -23.38580 40.02040 92.32749 1.000 54.64028 163 ASN A CA 1
ATOM 2058 C C . ASN A 1 158 ? -23.28299 39.01284 93.45252 1.000 50.47828 163 ASN A C 1
ATOM 2059 O O . ASN A 1 158 ? -23.15618 39.41422 94.60951 1.000 54.09145 163 ASN A O 1
ATOM 2070 N N . LYS A 1 159 ? -23.34135 37.71967 93.14550 1.000 49.13385 164 LYS A N 1
ATOM 2071 C CA . LYS A 1 159 ? -23.22950 36.70853 94.18349 1.000 52.56003 164 LYS A CA 1
ATOM 2072 C C . LYS A 1 159 ? -22.26783 35.59333 93.76653 1.000 41.40028 164 LYS A C 1
ATOM 2073 O O . LYS A 1 159 ? -21.87688 35.49657 92.60158 1.000 38.94382 164 LYS A O 1
ATOM 2092 N N . PRO A 1 160 ? -21.83769 34.76135 94.69669 1.000 37.25447 165 PRO A N 1
ATOM 2093 C CA . PRO A 1 160 ? -20.99106 33.62126 94.33261 1.000 38.95932 165 PRO A CA 1
ATOM 2094 C C . PRO A 1 160 ? -21.69578 32.72952 93.31803 1.000 39.98448 165 PRO A C 1
ATOM 2095 O O . PRO A 1 160 ? -22.88732 32.43496 93.45352 1.000 36.28730 165 PRO A O 1
ATOM 2106 N N . VAL A 1 161 ? -20.94980 32.31991 92.28833 1.000 32.96679 166 VAL A N 1
ATOM 2107 C CA . VAL A 1 161 ? -21.48916 31.46278 91.23257 1.000 33.27949 166 VAL A CA 1
ATOM 2108 C C . VAL A 1 161 ? -21.00414 30.02355 91.31754 1.000 36.69406 166 VAL A C 1
ATOM 2109 O O . VAL A 1 161 ? -19.84124 29.77630 91.67540 1.000 33.79381 166 VAL A O 1
ATOM 2122 N N . PRO A 1 162 ? -21.83568 29.05862 90.90360 1.000 39.17235 167 PRO A N 1
ATOM 2123 C CA . PRO A 1 162 ? -21.34412 27.69251 90.70539 1.000 34.12595 167 PRO A CA 1
ATOM 2124 C C . PRO A 1 162 ? -20.22405 27.67312 89.70182 1.000 29.88451 167 PRO A C 1
ATOM 2125 O O . PRO A 1 162 ? -20.17843 28.49446 88.78190 1.000 32.17999 167 PRO A O 1
ATOM 2136 N N . VAL A 1 163 ? -19.29329 26.74509 89.90174 1.000 32.13016 168 VAL A N 1
ATOM 2137 C CA . VAL A 1 163 ? -18.17649 26.54488 88.97805 1.000 29.08084 168 VAL A CA 1
ATOM 2138 C C . VAL A 1 163 ? -18.00009 25.05575 88.71363 1.000 31.94331 168 VAL A C 1
ATOM 2139 O O . VAL A 1 163 ? -17.84500 24.26462 89.65712 1.000 34.10335 168 VAL A O 1
ATOM 2152 N N . VAL A 1 164 ? -17.96131 24.67666 87.42613 1.000 29.48551 169 VAL A N 1
ATOM 2153 C CA . VAL A 1 164 ? -17.65095 23.31272 87.03200 1.000 30.32743 169 VAL A CA 1
ATOM 2154 C C . VAL A 1 164 ? -16.15664 23.19492 86.72906 1.000 29.42055 169 VAL A C 1
ATOM 2155 O O . VAL A 1 164 ? -15.61495 23.92830 85.89974 1.000 30.03151 169 VAL A O 1
ATOM 2168 N N . VAL A 1 165 ? -15.49705 22.24165 87.37112 1.000 30.02948 170 VAL A N 1
ATOM 2169 C CA . VAL A 1 165 ? -14.10295 21.94844 87.05591 1.000 26.72500 170 VAL A CA 1
ATOM 2170 C C . VAL A 1 165 ? -14.10445 21.01424 85.85628 1.000 27.67104 170 VAL A C 1
ATOM 2171 O O . VAL A 1 165 ? -14.70823 19.93335 85.90054 1.000 31.40544 170 VAL A O 1
ATOM 2184 N N . VAL A 1 166 ? -13.44025 21.42238 84.78616 1.000 30.86871 171 VAL A N 1
ATOM 2185 C CA . VAL A 1 166 ? -13.49602 20.71451 83.52016 1.000 32.77967 171 VAL A CA 1
ATOM 2186 C C . VAL A 1 166 ? -12.11649 20.17795 83.16725 1.000 28.22803 171 VAL A C 1
ATOM 2187 O O . VAL A 1 166 ? -11.13036 20.92437 83.15436 1.000 32.05319 171 VAL A O 1
ATOM 2217 N N . SER A 1 168 ? -10.06293 18.69803 80.14260 1.000 34.13679 173 SER A N 1
ATOM 2218 C CA . SER A 1 168 ? -10.08367 18.74703 78.68727 1.000 40.24938 173 SER A CA 1
ATOM 2219 C C . SER A 1 168 ? -8.84836 18.08857 78.09353 1.000 35.93298 173 SER A C 1
ATOM 2220 O O . SER A 1 168 ? -7.77841 18.05825 78.70990 1.000 32.38732 173 SER A O 1
ATOM 2228 N N . PHE A 1 169 ? -9.02972 17.57160 76.87647 1.000 38.71516 174 PHE A N 1
ATOM 2229 C CA . PHE A 1 169 ? -7.92435 17.14139 76.03741 1.000 40.67712 174 PHE A CA 1
ATOM 2230 C C . PHE A 1 169 ? -7.10820 18.34743 75.61413 1.000 35.46469 174 PHE A C 1
ATOM 2231 O O . PHE A 1 169 ? -7.63277 19.44745 75.44091 1.000 42.46272 174 PHE A O 1
ATOM 2248 N N . ASP A 1 170 ? -5.81458 18.15815 75.50475 1.000 38.73501 175 ASP A N 1
ATOM 2249 C CA . ASP A 1 170 ? -4.93986 19.24315 75.10959 1.000 45.37307 175 ASP A CA 1
ATOM 2250 C C . ASP A 1 170 ? -5.41635 19.74687 73.75017 1.000 56.35383 175 ASP A C 1
ATOM 2251 O O . ASP A 1 170 ? -5.50744 18.94795 72.81154 1.000 54.24932 175 ASP A O 1
ATOM 2260 N N . PRO A 1 171 ? -5.79608 21.01863 73.60818 1.000 58.38701 176 PRO A N 1
ATOM 2261 C CA . PRO A 1 171 ? -6.23405 21.49015 72.28373 1.000 58.91628 176 PRO A CA 1
ATOM 2262 C C . PRO A 1 171 ? -5.09035 21.62910 71.29270 1.000 63.90210 176 PRO A C 1
ATOM 2263 O O . PRO A 1 171 ? -5.35200 21.66978 70.08355 1.000 60.01198 176 PRO A O 1
ATOM 2274 N N . GLY A 1 172 ? -3.83883 21.65598 71.75894 1.000 58.73243 177 GLY A N 1
ATOM 2275 C CA . GLY A 1 172 ? -2.70593 21.49867 70.86580 1.000 61.38823 177 GLY A CA 1
ATOM 2276 C C . GLY A 1 172 ? -2.78927 20.26130 69.98689 1.000 67.05835 177 GLY A C 1
ATOM 2277 O O . GLY A 1 172 ? -2.09367 20.19458 68.96861 1.000 72.34734 177 GLY A O 1
ATOM 2281 N N . ILE A 1 173 ? -3.64085 19.29917 70.34050 1.000 62.07854 178 ILE A N 1
ATOM 2282 C CA . ILE A 1 173 ? -3.81986 18.10663 69.52575 1.000 58.13630 178 ILE A CA 1
ATOM 2283 C C . ILE A 1 173 ? -4.71097 18.39064 68.31803 1.000 62.77859 178 ILE A C 1
ATOM 2284 O O . ILE A 1 173 ? -4.38996 17.99126 67.19651 1.000 65.25845 178 ILE A O 1
ATOM 2300 N N . TRP A 1 174 ? -5.86260 19.04381 68.51268 1.000 71.23333 179 TRP A N 1
ATOM 2301 C CA . TRP A 1 174 ? -6.67399 19.40850 67.35042 1.000 68.81726 179 TRP A CA 1
ATOM 2302 C C . TRP A 1 174 ? -5.85176 20.23290 66.36525 1.000 64.88873 179 TRP A C 1
ATOM 2303 O O . TRP A 1 174 ? -6.01224 20.09985 65.14712 1.000 68.49476 179 TRP A O 1
ATOM 2324 N N . GLU A 1 175 ? -4.96593 21.09294 66.87346 1.000 60.62206 180 GLU A N 1
ATOM 2325 C CA . GLU A 1 175 ? -4.21036 21.99410 66.01109 1.000 66.35482 180 GLU A CA 1
ATOM 2326 C C . GLU A 1 175 ? -3.06882 21.28296 65.29592 1.000 65.58854 180 GLU A C 1
ATOM 2327 O O . GLU A 1 175 ? -2.79147 21.57389 64.12711 1.000 63.51792 180 GLU A O 1
ATOM 2339 N N . ARG A 1 176 ? -2.36499 20.38064 65.97669 1.000 63.45440 181 ARG A N 1
ATOM 2340 C CA . ARG A 1 176 ? -1.33030 19.62493 65.28922 1.000 66.14295 181 ARG A CA 1
ATOM 2341 C C . ARG A 1 176 ? -1.89893 18.94875 64.04439 1.000 72.34718 181 ARG A C 1
ATOM 2342 O O . ARG A 1 176 ? -1.19892 18.81565 63.03687 1.000 78.92407 181 ARG A O 1
ATOM 2363 N N . PHE A 1 177 ? -3.16993 18.54779 64.08316 1.000 69.77419 182 PHE A N 1
ATOM 2364 C CA . PHE A 1 177 ? -3.78991 17.78674 63.00917 1.000 69.16007 182 PHE A CA 1
ATOM 2365 C C . PHE A 1 177 ? -4.84487 18.57805 62.24482 1.000 72.10982 182 PHE A C 1
ATOM 2366 O O . PHE A 1 177 ? -5.54983 17.99679 61.41343 1.000 63.91800 182 PHE A O 1
ATOM 2383 N N A ARG A 1 178 ? -4.99505 19.87219 62.54409 0.494 68.08637 183 ARG A N 1
ATOM 2384 N N B ARG A 1 178 ? -4.95789 19.88850 62.48645 0.506 68.08546 183 ARG A N 1
ATOM 2385 C CA A ARG A 1 178 ? -5.92759 20.74297 61.83922 0.494 68.22548 183 ARG A CA 1
ATOM 2386 C CA B ARG A 1 178 ? -5.86432 20.71624 61.69596 0.506 68.27514 183 ARG A CA 1
ATOM 2387 C C A ARG A 1 178 ? -5.95979 20.42689 60.34877 0.494 69.70887 183 ARG A C 1
ATOM 2388 C C B ARG A 1 178 ? -5.59837 20.54993 60.20122 0.506 69.68029 183 ARG A C 1
ATOM 2389 O O A ARG A 1 178 ? -7.00275 20.06046 59.79410 0.494 67.04415 183 ARG A O 1
ATOM 2390 O O B ARG A 1 178 ? -6.53930 20.47283 59.40225 0.506 68.28301 183 ARG A O 1
ATOM 2431 N N A ASP A 1 179 ? -4.81735 20.58874 59.68132 0.494 68.73820 184 ASP A N 1
ATOM 2432 N N B ASP A 1 179 ? -4.32294 20.47448 59.80560 0.506 68.35712 184 ASP A N 1
ATOM 2433 C CA A ASP A 1 179 ? -4.80460 20.54804 58.22614 0.494 72.79801 184 ASP A CA 1
ATOM 2434 C CA B ASP A 1 179 ? -3.94738 20.42871 58.39346 0.506 72.93757 184 ASP A CA 1
ATOM 2435 C C A ASP A 1 179 ? -4.95378 19.12993 57.68231 0.494 69.35699 184 ASP A C 1
ATOM 2436 C C B ASP A 1 179 ? -4.17079 19.06082 57.75176 0.506 71.25007 184 ASP A C 1
ATOM 2437 O O A ASP A 1 179 ? -5.31224 18.97212 56.51134 0.494 63.59840 184 ASP A O 1
ATOM 2438 O O B ASP A 1 179 ? -3.87550 18.89394 56.56287 0.506 68.92405 184 ASP A O 1
ATOM 2455 N N . ARG A 1 180 ? -4.71262 18.10231 58.50090 1.000 64.77419 185 ARG A N 1
ATOM 2456 C CA . ARG A 1 180 ? -4.86881 16.72247 58.07030 1.000 66.18036 185 ARG A CA 1
ATOM 2457 C C . ARG A 1 180 ? -6.26923 16.19173 58.33495 1.000 70.55326 185 ARG A C 1
ATOM 2458 O O . ARG A 1 180 ? -6.47675 14.97317 58.27405 1.000 73.11276 185 ARG A O 1
ATOM 2497 N N . PRO A 1 182 ? -10.74965 16.28194 58.10608 1.000 63.31327 187 PRO A N 1
ATOM 2498 C CA . PRO A 1 182 ? -11.83781 16.49220 57.13960 1.000 64.74168 187 PRO A CA 1
ATOM 2499 C C . PRO A 1 182 ? -12.50288 17.86000 57.15884 1.000 75.18024 187 PRO A C 1
ATOM 2500 O O . PRO A 1 182 ? -13.37924 18.08561 56.31534 1.000 92.03883 187 PRO A O 1
ATOM 2511 N N . ALA A 1 183 ? -12.20101 18.74023 58.10417 1.000 70.07930 188 ALA A N 1
ATOM 2512 C CA . ALA A 1 183 ? -12.64521 20.12537 57.98542 1.000 85.07878 188 ALA A CA 1
ATOM 2513 C C . ALA A 1 183 ? -14.10035 20.28354 58.39985 1.000 79.30546 188 ALA A C 1
ATOM 2514 O O . ALA A 1 183 ? -14.41670 21.17993 59.18446 1.000 74.21049 188 ALA A O 1
ATOM 2521 N N . GLU A 1 184 ? -15.00089 19.45749 57.85970 1.000 81.15440 189 GLU A N 1
ATOM 2522 C CA . GLU A 1 184 ? -16.32316 19.34215 58.46656 1.000 86.49363 189 GLU A CA 1
ATOM 2523 C C . GLU A 1 184 ? -16.18433 18.89454 59.91138 1.000 82.36355 189 GLU A C 1
ATOM 2524 O O . GLU A 1 184 ? -16.88701 19.38124 60.80306 1.000 60.97328 189 GLU A O 1
ATOM 2536 N N . ARG A 1 185 ? -15.26726 17.97539 60.16390 1.000 75.79899 190 ARG A N 1
ATOM 2537 C CA . ARG A 1 185 ? -15.14912 17.45932 61.50705 1.000 69.56527 190 ARG A CA 1
ATOM 2538 C C . ARG A 1 185 ? -14.37688 18.42102 62.40097 1.000 66.62651 190 ARG A C 1
ATOM 2539 O O . ARG A 1 185 ? -14.76783 18.64955 63.54670 1.000 50.89625 190 ARG A O 1
ATOM 2560 N N . TYR A 1 186 ? -13.28601 18.99395 61.89528 1.000 61.05454 191 TYR A N 1
ATOM 2561 C CA . TYR A 1 186 ? -12.58470 20.02200 62.64548 1.000 58.70919 191 TYR A CA 1
ATOM 2562 C C . TYR A 1 186 ? -13.52308 21.16521 62.99360 1.000 62.88724 191 TYR A C 1
ATOM 2563 O O . TYR A 1 186 ? -13.50950 21.67236 64.12200 1.000 57.41480 191 TYR A O 1
ATOM 2581 N N . ALA A 1 187 ? -14.34891 21.58725 62.03959 1.000 55.57564 192 ALA A N 1
ATOM 2582 C CA . ALA A 1 187 ? -15.29775 22.65234 62.31832 1.000 57.73390 192 ALA A CA 1
ATOM 2583 C C . ALA A 1 187 ? -16.25003 22.25748 63.43468 1.000 53.78747 192 ALA A C 1
ATOM 2584 O O . ALA A 1 187 ? -16.63538 23.09728 64.25036 1.000 53.37136 192 ALA A O 1
ATOM 2591 N N . GLN A 1 188 ? -16.65970 20.98869 63.47013 1.000 53.72454 193 GLN A N 1
ATOM 2592 C CA . GLN A 1 188 ? -17.66506 20.55831 64.43071 1.000 57.89121 193 GLN A CA 1
ATOM 2593 C C . GLN A 1 188 ? -17.08457 20.44415 65.83421 1.000 55.76616 193 GLN A C 1
ATOM 2594 O O . GLN A 1 188 ? -17.76625 20.74253 66.82170 1.000 44.68840 193 GLN A O 1
ATOM 2608 N N . ILE A 1 189 ? -15.85219 19.96013 65.93640 1.000 46.53961 194 ILE A N 1
ATOM 2609 C CA . ILE A 1 189 ? -15.17204 19.92657 67.22374 1.000 54.11568 194 ILE A CA 1
ATOM 2610 C C . ILE A 1 189 ? -15.02275 21.33923 67.75706 1.000 51.38172 194 ILE A C 1
ATOM 2611 O O . ILE A 1 189 ? -15.27450 21.60380 68.93385 1.000 48.06008 194 ILE A O 1
ATOM 2627 N N . GLN A 1 190 ? -14.61325 22.27056 66.89231 1.000 48.64381 195 GLN A N 1
ATOM 2628 C CA . GLN A 1 190 ? -14.40405 23.64489 67.34334 1.000 51.50931 195 GLN A CA 1
ATOM 2629 C C . GLN A 1 190 ? -15.71296 24.27010 67.78471 1.000 46.28574 195 GLN A C 1
ATOM 2630 O O . GLN A 1 190 ? -15.75481 25.00405 68.77932 1.000 41.69724 195 GLN A O 1
ATOM 2644 N N . ALA A 1 191 ? -16.80031 23.97665 67.06774 1.000 50.30234 196 ALA A N 1
ATOM 2645 C CA . ALA A 1 191 ? -18.10857 24.49729 67.45843 1.000 50.00507 196 ALA A CA 1
ATOM 2646 C C . ALA A 1 191 ? -18.57343 23.90090 68.78331 1.000 39.64529 196 ALA A C 1
ATOM 2647 O O . ALA A 1 191 ? -19.17629 24.60210 69.59936 1.000 43.73267 196 ALA A O 1
ATOM 2654 N N . ASP A 1 192 ? -18.37508 22.60035 68.98728 1.000 36.15079 197 ASP A N 1
ATOM 2655 C CA . ASP A 1 192 ? -18.76918 21.99633 70.25774 1.000 44.34023 197 ASP A CA 1
ATOM 2656 C C . ASP A 1 192 ? -17.95427 22.57665 71.39284 1.000 41.46904 197 ASP A C 1
ATOM 2657 O O . ASP A 1 192 ? -18.47579 22.83503 72.48348 1.000 40.55953 197 ASP A O 1
ATOM 2666 N N . ASN A 1 193 ? -16.66914 22.79155 71.14477 1.000 41.53334 198 ASN A N 1
ATOM 2667 C CA . ASN A 1 193 ? -15.78910 23.34477 72.16158 1.000 49.87378 198 ASN A CA 1
ATOM 2668 C C . ASN A 1 193 ? -16.21669 24.74744 72.58243 1.000 48.14984 198 ASN A C 1
ATOM 2669 O O . ASN A 1 193 ? -16.12459 25.10115 73.76405 1.000 45.15592 198 ASN A O 1
ATOM 2680 N N . ALA A 1 194 ? -16.66645 25.57099 71.63245 1.000 40.28490 199 ALA A N 1
ATOM 2681 C CA . ALA A 1 194 ? -17.16076 26.89642 71.98210 1.000 38.47428 199 ALA A CA 1
ATOM 2682 C C . ALA A 1 194 ? -18.52283 26.82247 72.64197 1.000 42.44648 199 ALA A C 1
ATOM 2683 O O . ALA A 1 194 ? -18.84588 27.64007 73.51099 1.000 42.85970 199 ALA A O 1
ATOM 2690 N N . ARG A 1 195 ? -19.33146 25.84622 72.26158 1.000 41.76371 200 ARG A N 1
ATOM 2691 C CA . ARG A 1 195 ? -20.72636 25.86889 72.67208 1.000 37.56003 200 ARG A CA 1
ATOM 2692 C C . ARG A 1 195 ? -20.88284 25.65549 74.17740 1.000 40.35262 200 ARG A C 1
ATOM 2693 O O . ARG A 1 195 ? -21.63041 26.38839 74.83336 1.000 45.40558 200 ARG A O 1
ATOM 2714 N N . TRP A 1 196 ? -20.22315 24.63205 74.74674 1.000 41.32008 201 TRP A N 1
ATOM 2715 C CA . TRP A 1 196 ? -20.40513 24.36874 76.18273 1.000 38.19206 201 TRP A CA 1
ATOM 2716 C C . TRP A 1 196 ? -19.89569 25.51627 77.03626 1.000 36.25458 201 TRP A C 1
ATOM 2717 O O . TRP A 1 196 ? -20.48636 25.82842 78.07366 1.000 35.83464 201 TRP A O 1
ATOM 2738 N N . ARG A 1 197 ? -18.84950 26.20309 76.58952 1.000 31.74181 202 ARG A N 1
ATOM 2739 C CA . ARG A 1 197 ? -18.38383 27.36927 77.32286 1.000 37.22271 202 ARG A CA 1
ATOM 2740 C C . ARG A 1 197 ? -19.48487 28.41420 77.42201 1.000 44.57521 202 ARG A C 1
ATOM 2741 O O . ARG A 1 197 ? -19.77069 28.94948 78.50823 1.000 41.05554 202 ARG A O 1
ATOM 2762 N N . GLU A 1 198 ? -20.15164 28.67823 76.29803 1.000 40.98986 203 GLU A N 1
ATOM 2763 C CA . GLU A 1 198 ? -21.28223 29.59809 76.27566 1.000 37.48779 203 GLU A CA 1
ATOM 2764 C C . GLU A 1 198 ? -22.44191 29.06719 77.10877 1.000 39.63266 203 GLU A C 1
ATOM 2765 O O . GLU A 1 198 ? -23.10994 29.83521 77.80627 1.000 41.38462 203 GLU A O 1
ATOM 2777 N N . GLN A 1 199 ? -22.71560 27.75483 77.06019 1.000 35.39206 204 GLN A N 1
ATOM 2778 C CA . GLN A 1 199 ? -23.84333 27.25815 77.83660 1.000 34.18174 204 GLN A CA 1
ATOM 2779 C C . GLN A 1 199 ? -23.59267 27.42823 79.32633 1.000 38.87132 204 GLN A C 1
ATOM 2780 O O . GLN A 1 199 ? -24.51668 27.70972 80.09651 1.000 43.18994 204 GLN A O 1
ATOM 2794 N N . VAL A 1 200 ? -22.35450 27.21475 79.75790 1.000 38.09847 205 VAL A N 1
ATOM 2795 C CA . VAL A 1 200 ? -22.03127 27.32763 81.17737 1.000 39.92284 205 VAL A CA 1
ATOM 2796 C C . VAL A 1 200 ? -22.22305 28.76658 81.64958 1.000 36.78856 205 VAL A C 1
ATOM 2797 O O . VAL A 1 200 ? -22.97201 29.04646 82.59296 1.000 35.31248 205 VAL A O 1
ATOM 2810 N N . VAL A 1 201 ? -21.56112 29.69876 80.99244 1.000 37.62567 206 VAL A N 1
ATOM 2811 C CA . VAL A 1 201 ? -21.66301 31.10158 81.37186 1.000 37.56929 206 VAL A CA 1
ATOM 2812 C C . VAL A 1 201 ? -23.11277 31.58875 81.32309 1.000 42.43195 206 VAL A C 1
ATOM 2813 O O . VAL A 1 201 ? -23.56479 32.31189 82.21354 1.000 40.56899 206 VAL A O 1
ATOM 2826 N N . ASN A 1 202 ? -23.86188 31.20695 80.28423 1.000 44.48220 207 ASN A N 1
ATOM 2827 C CA . ASN A 1 202 ? -25.23205 31.69129 80.14746 1.000 43.38855 207 ASN A CA 1
ATOM 2828 C C . ASN A 1 202 ? -26.10349 31.17876 81.27050 1.000 39.10839 207 ASN A C 1
ATOM 2829 O O . ASN A 1 202 ? -27.10951 31.80167 81.61114 1.000 37.53576 207 ASN A O 1
ATOM 2840 N N . ALA A 1 203 ? -25.74700 30.05286 81.86018 1.000 38.94738 208 ALA A N 1
ATOM 2841 C CA . ALA A 1 203 ? -26.49507 29.58297 83.01126 1.000 33.74195 208 ALA A CA 1
ATOM 2842 C C . ALA A 1 203 ? -26.06456 30.27051 84.30213 1.000 37.00309 208 ALA A C 1
ATOM 2843 O O . ALA A 1 203 ? -26.58269 29.92920 85.36534 1.000 35.71277 208 ALA A O 1
ATOM 2850 N N . GLY A 1 204 ? -25.15903 31.23500 84.23358 1.000 37.64570 209 GLY A N 1
ATOM 2851 C CA . GLY A 1 204 ? -24.64574 31.84412 85.44577 1.000 38.83031 209 GLY A CA 1
ATOM 2852 C C . GLY A 1 204 ? -23.63439 30.99876 86.18542 1.000 40.29534 209 GLY A C 1
ATOM 2853 O O . GLY A 1 204 ? -23.46995 31.17263 87.39853 1.000 35.25648 209 GLY A O 1
ATOM 2857 N N . TRP A 1 205 ? -22.96794 30.07666 85.49132 1.000 36.96744 210 TRP A N 1
ATOM 2858 C CA . TRP A 1 205 ? -21.87034 29.28021 86.01740 1.000 36.33601 210 TRP A CA 1
ATOM 2859 C C . TRP A 1 205 ? -20.56339 29.80192 85.46212 1.000 36.73665 210 TRP A C 1
ATOM 2860 O O . TRP A 1 205 ? -20.53009 30.35017 84.36157 1.000 39.22742 210 TRP A O 1
ATOM 2881 N N . GLY A 1 206 ? -19.48483 29.59885 86.22152 1.000 34.32194 211 GLY A N 1
ATOM 2882 C CA . GLY A 1 206 ? -18.14092 29.71137 85.70427 1.000 28.19873 211 GLY A CA 1
ATOM 2883 C C . GLY A 1 206 ? -17.58409 28.32318 85.42377 1.000 30.95842 211 GLY A C 1
ATOM 2884 O O . GLY A 1 206 ? -18.21764 27.30679 85.69110 1.000 30.79917 211 GLY A O 1
ATOM 2888 N N . TYR A 1 207 ? -16.37004 28.28399 84.87824 1.000 28.39943 212 TYR A N 1
ATOM 2889 C CA . TYR A 1 207 ? -15.67733 27.00130 84.80086 1.000 27.72306 212 TYR A CA 1
ATOM 2890 C C . TYR A 1 207 ? -14.18079 27.16581 85.05249 1.000 32.44897 212 TYR A C 1
ATOM 2891 O O . TYR A 1 207 ? -13.61585 28.25626 84.96852 1.000 30.53725 212 TYR A O 1
ATOM 2909 N N . ALA A 1 208 ? -13.57778 26.06032 85.47256 1.000 30.66109 213 ALA A N 1
ATOM 2910 C CA . ALA A 1 208 ? -12.16274 26.00860 85.78659 1.000 33.19149 213 ALA A CA 1
ATOM 2911 C C . ALA A 1 208 ? -11.57810 24.83477 85.00985 1.000 32.40298 213 ALA A C 1
ATOM 2912 O O . ALA A 1 208 ? -11.85871 23.67272 85.31920 1.000 29.22163 213 ALA A O 1
ATOM 2919 N N . GLU A 1 209 ? -10.79931 25.14373 83.99098 1.000 34.41307 214 GLU A N 1
ATOM 2920 C CA . GLU A 1 209 ? -10.34212 24.16824 83.01196 1.000 31.52360 214 GLU A CA 1
ATOM 2921 C C . GLU A 1 209 ? -8.89130 23.78232 83.25837 1.000 28.99872 214 GLU A C 1
ATOM 2922 O O . GLU A 1 209 ? -8.02167 24.65125 83.34306 1.000 33.52528 214 GLU A O 1
ATOM 2934 N N . ILE A 1 210 ? -8.64274 22.47352 83.35074 1.000 28.73202 215 ILE A N 1
ATOM 2935 C CA . ILE A 1 210 ? -7.30178 21.89885 83.37908 1.000 29.51978 215 ILE A CA 1
ATOM 2936 C C . ILE A 1 210 ? -7.12754 20.95436 82.20015 1.000 31.82343 215 ILE A C 1
ATOM 2937 O O . ILE A 1 210 ? -8.08310 20.35177 81.71472 1.000 30.77455 215 ILE A O 1
ATOM 2953 N N . ILE A 1 211 ? -5.88176 20.83687 81.75196 1.000 38.29323 216 ILE A N 1
ATOM 2954 C CA . ILE A 1 211 ? -5.44591 19.82240 80.79853 1.000 38.90446 216 ILE A CA 1
ATOM 2955 C C . ILE A 1 211 ? -4.77793 18.71982 81.61943 1.000 36.84800 216 ILE A C 1
ATOM 2956 O O . ILE A 1 211 ? -3.63589 18.88245 82.05121 1.000 34.26903 216 ILE A O 1
ATOM 2972 N N . PRO A 1 212 ? -5.45410 17.61651 81.90418 1.000 32.71658 217 PRO A N 1
ATOM 2973 C CA . PRO A 1 212 ? -4.90418 16.65599 82.86228 1.000 32.87765 217 PRO A CA 1
ATOM 2974 C C . PRO A 1 212 ? -3.51699 16.14069 82.52849 1.000 35.04394 217 PRO A C 1
ATOM 2975 O O . PRO A 1 212 ? -2.72727 15.90586 83.45255 1.000 29.03238 217 PRO A O 1
ATOM 2986 N N . THR A 1 213 ? -3.19415 15.97614 81.24599 1.000 35.75860 218 THR A N 1
ATOM 2987 C CA . THR A 1 213 ? -1.93030 15.39985 80.80734 1.000 37.43031 218 THR A CA 1
ATOM 2988 C C . THR A 1 213 ? -0.76869 16.33546 81.03828 1.000 35.93034 218 THR A C 1
ATOM 2989 O O . THR A 1 213 ? 0.37654 15.92493 80.83367 1.000 34.62044 218 THR A O 1
ATOM 3000 N N . GLU A 1 214 ? -1.03588 17.56935 81.45052 1.000 29.70016 219 GLU A N 1
ATOM 3001 C CA . GLU A 1 214 ? 0.00984 18.44139 81.97292 1.000 36.57487 219 GLU A CA 1
ATOM 3002 C C . GLU A 1 214 ? 0.35870 18.13139 83.42314 1.000 36.99547 219 GLU A C 1
ATOM 3003 O O . GLU A 1 214 ? 1.44903 18.49227 83.87363 1.000 32.07714 219 GLU A O 1
ATOM 3015 N N . PHE A 1 215 ? -0.54271 17.48916 84.15592 1.000 29.36068 220 PHE A N 1
ATOM 3016 C CA . PHE A 1 215 ? -0.24336 17.02818 85.49670 1.000 32.60252 220 PHE A CA 1
ATOM 3017 C C . PHE A 1 215 ? 0.37266 15.63631 85.50648 1.000 33.87529 220 PHE A C 1
ATOM 3018 O O . PHE A 1 215 ? 1.27307 15.37335 86.30769 1.000 31.31808 220 PHE A O 1
ATOM 3035 N N . GLN A 1 216 ? -0.13724 14.72617 84.67265 1.000 32.36795 221 GLN A N 1
ATOM 3036 C CA . GLN A 1 216 ? 0.36587 13.35773 84.58550 1.000 30.99480 221 GLN A CA 1
ATOM 3037 C C . GLN A 1 216 ? 0.13351 12.90441 83.16307 1.000 34.43017 221 GLN A C 1
ATOM 3038 O O . GLN A 1 216 ? -1.01278 12.94059 82.71509 1.000 32.39519 221 GLN A O 1
ATOM 3052 N N . ALA A 1 217 ? 1.20021 12.47755 82.48005 1.000 33.52584 222 ALA A N 1
ATOM 3053 C CA . ALA A 1 217 ? 1.10794 12.06490 81.08625 1.000 34.48430 222 ALA A CA 1
ATOM 3054 C C . ALA A 1 217 ? 0.21646 10.85111 80.93615 1.000 33.36040 222 ALA A C 1
ATOM 3055 O O . ALA A 1 217 ? 0.09365 10.02985 81.84534 1.000 32.90891 222 ALA A O 1
ATOM 3062 N N . ASP A 1 218 ? -0.39665 10.73551 79.75470 1.000 37.13143 223 ASP A N 1
ATOM 3063 C CA . ASP A 1 218 ? -1.26619 9.60442 79.41554 1.000 36.19810 223 ASP A CA 1
ATOM 3064 C C . ASP A 1 218 ? -0.45315 8.45807 78.79576 1.000 40.65335 223 ASP A C 1
ATOM 3065 O O . ASP A 1 218 ? -0.72633 8.00072 77.68983 1.000 34.90672 223 ASP A O 1
ATOM 3074 N N . SER A 1 219 ? 0.52341 7.95008 79.55674 1.000 38.14939 224 SER A N 1
ATOM 3075 C CA . SER A 1 219 ? 1.40324 6.88387 79.08889 1.000 41.68758 224 SER A CA 1
ATOM 3076 C C . SER A 1 219 ? 2.24111 6.35129 80.24291 1.000 37.28360 224 SER A C 1
ATOM 3077 O O . SER A 1 219 ? 2.65320 7.11683 81.11060 1.000 36.14837 224 SER A O 1
ATOM 3085 N N . GLY A 1 220 ? 2.48703 5.04009 80.25051 1.000 38.26989 225 GLY A N 1
ATOM 3086 C CA . GLY A 1 220 ? 3.45689 4.44259 81.16807 1.000 38.96257 225 GLY A CA 1
ATOM 3087 C C . GLY A 1 220 ? 4.83881 5.05348 81.05593 1.000 37.05461 225 GLY A C 1
ATOM 3088 O O . GLY A 1 220 ? 5.59945 5.05097 82.02812 1.000 38.59587 225 GLY A O 1
ATOM 3092 N N . ASP A 1 221 ? 5.14935 5.62883 79.90192 1.000 41.88439 226 ASP A N 1
ATOM 3093 C CA . ASP A 1 221 ? 6.36906 6.40284 79.71912 1.000 48.60618 226 ASP A CA 1
ATOM 3094 C C . ASP A 1 221 ? 6.50322 7.51313 80.75015 1.000 43.34527 226 ASP A C 1
ATOM 3095 O O . ASP A 1 221 ? 7.61335 7.87166 81.13691 1.000 41.53985 226 ASP A O 1
ATOM 3104 N N . GLY A 1 222 ? 5.39694 8.12572 81.15365 1.000 36.91859 227 GLY A N 1
ATOM 3105 C CA . GLY A 1 222 ? 5.47441 9.26476 82.03777 1.000 35.67667 227 GLY A CA 1
ATOM 3106 C C . GLY A 1 222 ? 5.31478 8.99078 83.52444 1.000 30.99942 227 GLY A C 1
ATOM 3107 O O . GLY A 1 222 ? 5.22725 9.94472 84.30349 1.000 31.99762 227 GLY A O 1
ATOM 3111 N N . LEU A 1 223 ? 5.25941 7.72768 83.93913 1.000 29.35670 228 LEU A N 1
ATOM 3112 C CA . LEU A 1 223 ? 4.95777 7.39647 85.32230 1.000 33.90717 228 LEU A CA 1
ATOM 3113 C C . LEU A 1 223 ? 6.07294 7.78754 86.27436 1.000 37.36128 228 LEU A C 1
ATOM 3114 O O . LEU A 1 223 ? 5.84193 7.86841 87.49338 1.000 29.18092 228 LEU A O 1
ATOM 3130 N N . SER A 1 224 ? 7.27147 8.01327 85.75760 1.000 33.61101 229 SER A N 1
ATOM 3131 C CA . SER A 1 224 ? 8.37190 8.53907 86.55228 1.000 36.46287 229 SER A CA 1
ATOM 3132 C C . SER A 1 224 ? 8.50429 10.04019 86.39670 1.000 36.46061 229 SER A C 1
ATOM 3133 O O . SER A 1 224 ? 9.48462 10.63565 86.87000 1.000 30.22447 229 SER A O 1
ATOM 3141 N N . GLN A 1 225 ? 7.51034 10.65811 85.77731 1.000 32.20918 230 GLN A N 1
ATOM 3142 C CA . GLN A 1 225 ? 7.44454 12.09179 85.61053 1.000 34.15227 230 GLN A CA 1
ATOM 3143 C C . GLN A 1 225 ? 6.09117 12.60759 86.08694 1.000 26.52651 230 GLN A C 1
ATOM 3144 O O . GLN A 1 225 ? 5.33232 11.85647 86.70066 1.000 27.64863 230 GLN A O 1
ATOM 3158 N N . GLY A 1 226 ? 5.77781 13.88696 85.81333 1.000 30.35690 231 GLY A N 1
ATOM 3159 C CA . GLY A 1 226 ? 4.50647 14.42943 86.20414 1.000 31.27587 231 GLY A CA 1
ATOM 3160 C C . GLY A 1 226 ? 4.44379 14.47278 87.72549 1.000 31.33468 231 GLY A C 1
ATOM 3161 O O . GLY A 1 226 ? 5.44722 14.45098 88.41897 1.000 30.68715 231 GLY A O 1
ATOM 3165 N N . ILE A 1 227 ? 3.23348 14.50611 88.24770 1.000 32.11983 232 ILE A N 1
ATOM 3166 C CA . ILE A 1 227 ? 3.10983 14.61393 89.70168 1.000 26.47594 232 ILE A CA 1
ATOM 3167 C C . ILE A 1 227 ? 3.44257 13.29824 90.38390 1.000 26.74227 232 ILE A C 1
ATOM 3168 O O . ILE A 1 227 ? 4.00119 13.29615 91.48095 1.000 28.29201 232 ILE A O 1
ATOM 3184 N N . ILE A 1 228 ? 3.12698 12.16428 89.75741 1.000 28.93508 233 ILE A N 1
ATOM 3185 C CA . ILE A 1 228 ? 3.46270 10.87621 90.34347 1.000 30.63331 233 ILE A CA 1
ATOM 3186 C C . ILE A 1 228 ? 4.96104 10.74831 90.48276 1.000 27.33161 233 ILE A C 1
ATOM 3187 O O . ILE A 1 228 ? 5.46936 10.31665 91.52805 1.000 31.98828 233 ILE A O 1
ATOM 3203 N N . GLY A 1 229 ? 5.68427 11.12414 89.43390 1.000 32.79683 234 GLY A N 1
ATOM 3204 C CA . GLY A 1 229 ? 7.13470 11.03944 89.46238 1.000 28.49132 234 GLY A CA 1
ATOM 3205 C C . GLY A 1 229 ? 7.75790 12.02864 90.41625 1.000 28.76917 234 GLY A C 1
ATOM 3206 O O . GLY A 1 229 ? 8.77541 11.73714 91.04820 1.000 27.93051 234 GLY A O 1
ATOM 3210 N N . PHE A 1 230 ? 7.20852 13.24319 90.46974 1.000 27.49568 235 PHE A N 1
ATOM 3211 C CA . PHE A 1 230 ? 7.66435 14.23674 91.42313 1.000 29.23760 235 PHE A CA 1
ATOM 3212 C C . PHE A 1 230 ? 7.62934 13.66611 92.83397 1.000 34.35534 235 PHE A C 1
ATOM 3213 O O . PHE A 1 230 ? 8.62260 13.70769 93.56759 1.000 29.66495 235 PHE A O 1
ATOM 3230 N N . VAL A 1 231 ? 6.47626 13.13922 93.23537 1.000 27.25008 236 VAL A N 1
ATOM 3231 C CA . VAL A 1 231 ? 6.35346 12.60865 94.59140 1.000 32.77117 236 VAL A CA 1
ATOM 3232 C C . VAL A 1 231 ? 7.22490 11.38104 94.78565 1.000 30.49914 236 VAL A C 1
ATOM 3233 O O . VAL A 1 231 ? 7.67813 11.11252 95.90088 1.000 29.88723 236 VAL A O 1
ATOM 3246 N N . ASN A 1 232 ? 7.49037 10.61259 93.72157 1.000 31.70943 237 ASN A N 1
ATOM 3247 C CA . ASN A 1 232 ? 8.25662 9.38743 93.85061 1.000 31.50402 237 ASN A CA 1
ATOM 3248 C C . ASN A 1 232 ? 9.74342 9.61096 93.58694 1.000 31.92949 237 ASN A C 1
ATOM 3249 O O . ASN A 1 232 ? 10.52366 8.64752 93.58181 1.000 33.11422 237 ASN A O 1
ATOM 3260 N N . ASN A 1 233 ? 10.15849 10.86373 93.47602 1.000 30.77085 238 ASN A N 1
ATOM 3261 C CA . ASN A 1 233 ? 11.55833 11.19192 93.23694 1.000 31.54811 238 ASN A CA 1
ATOM 3262 C C . ASN A 1 233 ? 12.07276 10.51299 91.96415 1.000 33.43218 238 ASN A C 1
ATOM 3263 O O . ASN A 1 233 ? 13.23655 10.14317 91.88344 1.000 30.90291 238 ASN A O 1
ATOM 3274 N N . GLY A 1 234 ? 11.21114 10.36281 90.95494 1.000 36.37833 239 GLY A N 1
ATOM 3275 C CA . GLY A 1 234 ? 11.60547 9.80112 89.67390 1.000 31.29206 239 GLY A CA 1
ATOM 3276 C C . GLY A 1 234 ? 11.82103 8.30473 89.65668 1.000 33.77612 239 GLY A C 1
ATOM 3277 O O . GLY A 1 234 ? 12.27257 7.78207 88.63663 1.000 36.97542 239 GLY A O 1
ATOM 3281 N N . LYS A 1 235 ? 11.57420 7.61655 90.77245 1.000 33.43306 240 LYS A N 1
ATOM 3282 C CA . LYS A 1 235 ? 11.65115 6.18274 90.89576 1.000 32.17523 240 LYS A CA 1
ATOM 3283 C C . LYS A 1 235 ? 10.36858 5.51624 90.38381 1.000 38.77059 240 LYS A C 1
ATOM 3284 O O . LYS A 1 235 ? 9.32934 6.16438 90.23503 1.000 36.74759 240 LYS A O 1
ATOM 3303 N N . PRO A 1 236 ? 10.41555 4.21941 90.08874 1.000 38.18527 241 PRO A N 1
ATOM 3304 C CA . PRO A 1 236 ? 9.20170 3.52240 89.66316 1.000 42.16011 241 PRO A CA 1
ATOM 3305 C C . PRO A 1 236 ? 8.18238 3.40622 90.78622 1.000 33.74253 241 PRO A C 1
ATOM 3306 O O . PRO A 1 236 ? 8.50990 3.33179 91.97514 1.000 33.84100 241 PRO A O 1
ATOM 3317 N N . ARG A 1 237 ? 6.93031 3.34895 90.37964 1.000 29.79469 242 ARG A N 1
ATOM 3318 C CA . ARG A 1 237 ? 5.82082 3.17145 91.31717 1.000 34.10477 242 ARG A CA 1
ATOM 3319 C C . ARG A 1 237 ? 5.93466 1.86731 92.09948 1.000 32.09547 242 ARG A C 1
ATOM 3320 O O . ARG A 1 237 ? 6.26831 0.81884 91.54577 1.000 33.22311 242 ARG A O 1
ATOM 3341 N N . ASN A 1 238 ? 5.57491 1.91323 93.37983 1.000 30.64986 243 ASN A N 1
ATOM 3342 C CA . ASN A 1 238 ? 5.13562 0.70381 94.04511 1.000 27.76953 243 ASN A CA 1
ATOM 3343 C C . ASN A 1 238 ? 3.73507 0.37533 93.51865 1.000 35.20409 243 ASN A C 1
ATOM 3344 O O . ASN A 1 238 ? 3.03366 1.25368 93.01567 1.000 32.45108 243 ASN A O 1
ATOM 3355 N N . PRO A 1 239 ? 3.31642 -0.88658 93.56987 1.000 33.67166 244 PRO A N 1
ATOM 3356 C CA . PRO A 1 239 ? 2.04449 -1.25799 92.92733 1.000 34.97496 244 PRO A CA 1
ATOM 3357 C C . PRO A 1 239 ? 0.79229 -0.70406 93.58966 1.000 31.14181 244 PRO A C 1
ATOM 3358 O O . PRO A 1 239 ? -0.27454 -0.82532 92.99415 1.000 37.73637 244 PRO A O 1
ATOM 3369 N N . THR A 1 240 ? 0.84970 -0.17433 94.80417 1.000 33.59307 245 THR A N 1
ATOM 3370 C CA . THR A 1 240 ? -0.32837 0.43769 95.40595 1.000 28.28737 245 THR A CA 1
ATOM 3371 C C . THR A 1 240 ? -0.40392 1.95060 95.17861 1.000 27.52442 245 THR A C 1
ATOM 3372 O O . THR A 1 240 ? -1.34030 2.58931 95.65572 1.000 35.65843 245 THR A O 1
ATOM 3383 N N . ASP A 1 241 ? 0.52884 2.52036 94.44923 1.000 33.04524 246 ASP A N 1
ATOM 3384 C CA . ASP A 1 241 ? 0.58481 3.95331 94.24177 1.000 24.82440 246 ASP A CA 1
ATOM 3385 C C . ASP A 1 241 ? -0.47978 4.37281 93.22187 1.000 34.29370 246 ASP A C 1
ATOM 3386 O O . ASP A 1 241 ? -0.86754 3.60495 92.33656 1.000 26.23945 246 ASP A O 1
ATOM 3395 N N . TRP A 1 242 ? -0.90638 5.62314 93.30160 1.000 33.80030 247 TRP A N 1
ATOM 3396 C CA . TRP A 1 242 ? -1.84292 6.12249 92.31029 1.000 26.39063 247 TRP A CA 1
ATOM 3397 C C . TRP A 1 242 ? -1.31922 5.91091 90.88816 1.000 30.71571 247 TRP A C 1
ATOM 3398 O O . TRP A 1 242 ? -0.11447 5.93633 90.64087 1.000 30.44162 247 TRP A O 1
ATOM 3419 N N . GLY A 1 243 ? -2.25920 5.70040 89.96267 1.000 31.45486 248 GLY A N 1
ATOM 3420 C CA . GLY A 1 243 ? -2.03536 5.91489 88.54102 1.000 30.14891 248 GLY A CA 1
ATOM 3421 C C . GLY A 1 243 ? -2.68408 7.18562 88.00668 1.000 29.15848 248 GLY A C 1
ATOM 3422 O O . GLY A 1 243 ? -3.15181 8.05927 88.73948 1.000 28.98635 248 GLY A O 1
ATOM 3426 N N . ALA A 1 244 ? -2.72723 7.27878 86.67792 1.000 27.47722 249 ALA A N 1
ATOM 3427 C CA . ALA A 1 244 ? -3.07280 8.54294 86.04286 1.000 33.11876 249 ALA A CA 1
ATOM 3428 C C . ALA A 1 244 ? -4.49706 8.96693 86.33726 1.000 30.22902 249 ALA A C 1
ATOM 3429 O O . ALA A 1 244 ? -4.75258 10.16424 86.46254 1.000 29.87017 249 ALA A O 1
ATOM 3436 N N . LEU A 1 245 ? -5.44452 8.03067 86.43033 1.000 30.97192 250 LEU A N 1
ATOM 3437 C CA . LEU A 1 245 ? -6.82013 8.46900 86.65315 1.000 31.51963 250 LEU A CA 1
ATOM 3438 C C . LEU A 1 245 ? -6.92628 9.13460 88.00265 1.000 29.81768 250 LEU A C 1
ATOM 3439 O O . LEU A 1 245 ? -7.49883 10.22239 88.13101 1.000 29.56406 250 LEU A O 1
ATOM 3455 N N . ARG A 1 246 ? -6.33308 8.50114 89.01387 1.000 31.17087 251 ARG A N 1
ATOM 3456 C CA . ARG A 1 246 ? -6.36759 9.04018 90.35967 1.000 30.24980 251 ARG A CA 1
ATOM 3457 C C . ARG A 1 246 ? -5.60319 10.34566 90.44483 1.000 26.72876 251 ARG A C 1
ATOM 3458 O O . ARG A 1 246 ? -5.98332 11.21143 91.21215 1.000 28.55842 251 ARG A O 1
ATOM 3479 N N . ALA A 1 247 ? -4.52347 10.49341 89.68222 1.000 29.01385 252 ALA A N 1
ATOM 3480 C CA . ALA A 1 247 ? -3.74531 11.71379 89.74108 1.000 22.23005 252 ALA A CA 1
ATOM 3481 C C . ALA A 1 247 ? -4.48590 12.85445 89.05734 1.000 31.00192 252 ALA A C 1
ATOM 3482 O O . ALA A 1 247 ? -4.41568 14.00991 89.50039 1.000 29.29531 252 ALA A O 1
ATOM 3489 N N . TRP A 1 248 ? -5.20029 12.54169 87.97096 1.000 31.22244 253 TRP A N 1
ATOM 3490 C CA . TRP A 1 248 ? -6.03255 13.53645 87.30617 1.000 31.71218 253 TRP A CA 1
ATOM 3491 C C . TRP A 1 248 ? -7.19014 13.94303 88.19836 1.000 26.33374 253 TRP A C 1
ATOM 3492 O O . TRP A 1 248 ? -7.54937 15.11137 88.27275 1.000 28.48089 253 TRP A O 1
ATOM 3513 N N . ALA A 1 249 ? -7.78192 12.99068 88.88540 1.000 28.55028 254 ALA A N 1
ATOM 3514 C CA . ALA A 1 249 ? -8.79150 13.33491 89.85605 1.000 25.95904 254 ALA A CA 1
ATOM 3515 C C . ALA A 1 249 ? -8.20038 14.19491 90.95763 1.000 28.71000 254 ALA A C 1
ATOM 3516 O O . ALA A 1 249 ? -8.79743 15.19938 91.35342 1.000 30.50283 254 ALA A O 1
ATOM 3523 N N . TRP A 1 250 ? -6.99563 13.86212 91.42285 1.000 30.80943 255 TRP A N 1
ATOM 3524 C CA . TRP A 1 250 ? -6.34839 14.66457 92.45838 1.000 27.99916 255 TRP A CA 1
ATOM 3525 C C . TRP A 1 250 ? -6.12626 16.07715 91.96411 1.000 27.41537 255 TRP A C 1
ATOM 3526 O O . TRP A 1 250 ? -6.25054 17.04188 92.71474 1.000 30.47786 255 TRP A O 1
ATOM 3547 N N . SER A 1 251 ? -5.83675 16.21904 90.68000 1.000 26.28394 256 SER A N 1
ATOM 3548 C CA . SER A 1 251 ? -5.57823 17.53187 90.12795 1.000 29.34706 256 SER A CA 1
ATOM 3549 C C . SER A 1 251 ? -6.85344 18.36440 90.14854 1.000 31.48155 256 SER A C 1
ATOM 3550 O O . SER A 1 251 ? -6.84025 19.53691 90.55199 1.000 30.27214 256 SER A O 1
ATOM 3558 N N . ALA A 1 252 ? -7.96769 17.76361 89.72538 1.000 28.11794 257 ALA A N 1
ATOM 3559 C CA . ALA A 1 252 ? -9.26669 18.42418 89.84027 1.000 33.23254 257 ALA A CA 1
ATOM 3560 C C . ALA A 1 252 ? -9.55030 18.81443 91.28691 1.000 30.91850 257 ALA A C 1
ATOM 3561 O O . ALA A 1 252 ? -9.97571 19.94212 91.56410 1.000 29.91280 257 ALA A O 1
ATOM 3568 N N . SER A 1 253 ? -9.30598 17.90171 92.22773 1.000 27.67480 258 SER A N 1
ATOM 3569 C CA . SER A 1 253 ? -9.52014 18.23817 93.63682 1.000 25.80360 258 SER A CA 1
ATOM 3570 C C . SER A 1 253 ? -8.66138 19.40151 94.08301 1.000 28.92367 258 SER A C 1
ATOM 3571 O O . SER A 1 253 ? -9.10180 20.19762 94.91070 1.000 29.82950 258 SER A O 1
ATOM 3579 N N . GLN A 1 254 ? -7.46492 19.57097 93.52762 1.000 25.43300 259 GLN A N 1
ATOM 3580 C CA . GLN A 1 254 ? -6.68197 20.70021 94.00357 1.000 28.15047 259 GLN A CA 1
ATOM 3581 C C . GLN A 1 254 ? -7.24396 21.98152 93.44380 1.000 32.77542 259 GLN A C 1
ATOM 3582 O O . GLN A 1 254 ? -7.07036 23.04742 94.04568 1.000 28.23342 259 GLN A O 1
ATOM 3596 N N . VAL A 1 255 ? -7.93061 21.90414 92.29856 1.000 31.34212 260 VAL A N 1
ATOM 3597 C CA . VAL A 1 255 ? -8.53544 23.11904 91.76544 1.000 29.17808 260 VAL A CA 1
ATOM 3598 C C . VAL A 1 255 ? -9.71996 23.50445 92.62392 1.000 26.96949 260 VAL A C 1
ATOM 3599 O O . VAL A 1 255 ? -9.91118 24.67694 92.93314 1.000 27.54848 260 VAL A O 1
ATOM 3612 N N . LEU A 1 256 ? -10.50675 22.51035 93.06236 1.000 26.84622 261 LEU A N 1
ATOM 3613 C CA . LEU A 1 256 ? -11.61931 22.76645 93.95745 1.000 29.68020 261 LEU A CA 1
ATOM 3614 C C . LEU A 1 256 ? -11.14315 23.40254 95.25631 1.000 36.28002 261 LEU A C 1
ATOM 3615 O O . LEU A 1 256 ? -11.80803 24.29462 95.79892 1.000 29.27059 261 LEU A O 1
ATOM 3631 N N . THR A 1 257 ? -10.02245 22.90898 95.79963 1.000 30.38033 262 THR A N 1
ATOM 3632 C CA . THR A 1 257 ? -9.44777 23.50504 97.00570 1.000 30.59735 262 THR A CA 1
ATOM 3633 C C . THR A 1 257 ? -9.18373 24.99008 96.80247 1.000 29.76232 262 THR A C 1
ATOM 3634 O O . THR A 1 257 ? -9.58398 25.80891 97.62991 1.000 32.30761 262 THR A O 1
ATOM 3645 N N . TYR A 1 258 ? -8.51415 25.36547 95.70237 1.000 29.09232 263 TYR A N 1
ATOM 3646 C CA . TYR A 1 258 ? -8.37091 26.78753 95.41696 1.000 29.52236 263 TYR A CA 1
ATOM 3647 C C . TYR A 1 258 ? -9.74142 27.47620 95.37535 1.000 33.50255 263 TYR A C 1
ATOM 3648 O O . TYR A 1 258 ? -9.95473 28.51867 96.00029 1.000 30.69205 263 TYR A O 1
ATOM 3666 N N . LEU A 1 259 ? -10.65334 26.93974 94.57367 1.000 29.29546 264 LEU A N 1
ATOM 3667 C CA . LEU A 1 259 ? -11.92934 27.61000 94.31476 1.000 32.03824 264 LEU A CA 1
ATOM 3668 C C . LEU A 1 259 ? -12.73693 27.83599 95.59929 1.000 32.67606 264 LEU A C 1
ATOM 3669 O O . LEU A 1 259 ? -13.53135 28.78319 95.67604 1.000 27.70062 264 LEU A O 1
ATOM 3685 N N . GLN A 1 260 ? -12.54483 27.00423 96.61881 1.000 30.70111 265 GLN A N 1
ATOM 3686 C CA . GLN A 1 260 ? -13.24042 27.21780 97.87449 1.000 27.39805 265 GLN A CA 1
ATOM 3687 C C . GLN A 1 260 ? -12.60389 28.32971 98.72584 1.000 31.23253 265 GLN A C 1
ATOM 3688 O O . GLN A 1 260 ? -13.14347 28.67493 99.78007 1.000 32.76157 265 GLN A O 1
ATOM 3702 N N . THR A 1 261 ? -11.51112 28.92119 98.28437 1.000 30.27386 266 THR A N 1
ATOM 3703 C CA . THR A 1 261 ? -10.96854 30.10355 98.93322 1.000 31.97994 266 THR A CA 1
ATOM 3704 C C . THR A 1 261 ? -11.33107 31.38748 98.20969 1.000 30.86251 266 THR A C 1
ATOM 3705 O O . THR A 1 261 ? -10.96706 32.46822 98.67889 1.000 35.87887 266 THR A O 1
ATOM 3716 N N . ASP A 1 262 ? -12.04603 31.29624 97.09115 1.000 33.98890 267 ASP A N 1
ATOM 3717 C CA . ASP A 1 262 ? -12.31959 32.42970 96.20530 1.000 32.35692 267 ASP A CA 1
ATOM 3718 C C . ASP A 1 262 ? -13.77163 32.83582 96.41836 1.000 34.23801 267 ASP A C 1
ATOM 3719 O O . ASP A 1 262 ? -14.68294 32.05263 96.11649 1.000 31.44659 267 ASP A O 1
ATOM 3728 N N . SER A 1 263 ? -13.98600 34.05114 96.94031 1.000 31.19245 268 SER A N 1
ATOM 3729 C CA . SER A 1 263 ? -15.33357 34.51871 97.29367 1.000 32.52264 268 SER A CA 1
ATOM 3730 C C . SER A 1 263 ? -16.23221 34.71017 96.06858 1.000 37.40148 268 SER A C 1
ATOM 3731 O O . SER A 1 263 ? -17.43522 34.92293 96.21787 1.000 30.57325 268 SER A O 1
ATOM 3739 N N . ARG A 1 264 ? -15.68915 34.63728 94.86732 1.000 30.69652 269 ARG A N 1
ATOM 3740 C CA . ARG A 1 264 ? -16.53915 34.72858 93.69135 1.000 31.97652 269 ARG A CA 1
ATOM 3741 C C . ARG A 1 264 ? -17.26962 33.43584 93.39391 1.000 29.86329 269 ARG A C 1
ATOM 3742 O O . ARG A 1 264 ? -18.09722 33.41626 92.48159 1.000 36.11233 269 ARG A O 1
ATOM 3763 N N . VAL A 1 265 ? -16.96045 32.36383 94.11833 1.000 32.89684 270 VAL A N 1
ATOM 3764 C CA . VAL A 1 265 ? -17.38112 31.00934 93.78926 1.000 32.90612 270 VAL A CA 1
ATOM 3765 C C . VAL A 1 265 ? -18.28993 30.50627 94.88031 1.000 34.13143 270 VAL A C 1
ATOM 3766 O O . VAL A 1 265 ? -17.99212 30.68259 96.06568 1.000 30.44875 270 VAL A O 1
ATOM 3779 N N . ALA A 1 266 ? -19.37165 29.83511 94.49096 1.000 32.79758 271 ALA A N 1
ATOM 3780 C CA . ALA A 1 266 ? -20.21985 29.18226 95.48596 1.000 35.45365 271 ALA A CA 1
ATOM 3781 C C . ALA A 1 266 ? -19.56710 27.86300 95.87559 1.000 35.37844 271 ALA A C 1
ATOM 3782 O O . ALA A 1 266 ? -19.49146 26.93655 95.07483 1.000 31.46202 271 ALA A O 1
ATOM 3789 N N . ALA A 1 267 ? -19.17111 27.76016 97.13710 1.000 33.37029 272 ALA A N 1
ATOM 3790 C CA . ALA A 1 267 ? -18.31650 26.68217 97.58144 1.000 34.03308 272 ALA A CA 1
ATOM 3791 C C . ALA A 1 267 ? -19.04014 25.35181 97.57837 1.000 31.38176 272 ALA A C 1
ATOM 3792 O O . ALA A 1 267 ? -18.39642 24.30818 97.53163 1.000 35.77788 272 ALA A O 1
ATOM 3799 N N . ASP A 1 268 ? -20.36138 25.35926 97.67783 1.000 30.69064 273 ASP A N 1
ATOM 3800 C CA . ASP A 1 268 ? -21.14030 24.14269 97.66748 1.000 29.20734 273 ASP A CA 1
ATOM 3801 C C . ASP A 1 268 ? -21.69020 23.81628 96.29918 1.000 26.56786 273 ASP A C 1
ATOM 3802 O O . ASP A 1 268 ? -22.55243 22.95621 96.17693 1.000 35.18291 273 ASP A O 1
ATOM 3811 N N . ARG A 1 269 ? -21.22439 24.47471 95.26738 1.000 35.54630 274 ARG A N 1
ATOM 3812 C CA . ARG A 1 269 ? -21.74566 24.21627 93.93546 1.000 36.81473 274 ARG A CA 1
ATOM 3813 C C . ARG A 1 269 ? -20.58979 24.14355 92.93950 1.000 33.14172 274 ARG A C 1
ATOM 3814 O O . ARG A 1 269 ? -20.63163 24.69560 91.83870 1.000 35.19299 274 ARG A O 1
ATOM 3835 N N . ILE A 1 270 ? -19.51876 23.48830 93.34152 1.000 34.32016 275 ILE A N 1
ATOM 3836 C CA . ILE A 1 270 ? -18.39924 23.20506 92.45846 1.000 32.10185 275 ILE A CA 1
ATOM 3837 C C . ILE A 1 270 ? -18.56454 21.78932 91.91533 1.000 32.34791 275 ILE A C 1
ATOM 3838 O O . ILE A 1 270 ? -18.49197 20.80933 92.66289 1.000 33.02966 275 ILE A O 1
ATOM 3854 N N . SER A 1 271 ? -18.77648 21.69278 90.60645 1.000 33.94296 276 SER A N 1
ATOM 3855 C CA . SER A 1 271 ? -19.02535 20.44336 89.90227 1.000 33.87151 276 SER A CA 1
ATOM 3856 C C . SER A 1 271 ? -17.74795 19.91267 89.26016 1.000 29.20634 276 SER A C 1
ATOM 3857 O O . SER A 1 271 ? -16.74870 20.61958 89.12419 1.000 32.57817 276 SER A O 1
ATOM 3865 N N . VAL A 1 272 ? -17.81118 18.67688 88.77877 1.000 31.93903 277 VAL A N 1
ATOM 3866 C CA . VAL A 1 272 ? -16.70359 18.12229 88.01397 1.000 34.95478 277 VAL A CA 1
ATOM 3867 C C . VAL A 1 272 ? -17.22849 17.46856 86.74052 1.000 32.70631 277 VAL A C 1
ATOM 3868 O O . VAL A 1 272 ? -18.29156 16.83632 86.72581 1.000 34.30197 277 VAL A O 1
ATOM 3881 N N . HIS A 1 273 ? -16.45560 17.60997 85.67450 1.000 28.91681 278 HIS A N 1
ATOM 3882 C CA . HIS A 1 273 ? -16.80943 17.01012 84.41106 1.000 34.05553 278 HIS A CA 1
ATOM 3883 C C . HIS A 1 273 ? -15.57314 16.52895 83.68202 1.000 34.44399 278 HIS A C 1
ATOM 3884 O O . HIS A 1 273 ? -14.56027 17.23095 83.63454 1.000 36.36727 278 HIS A O 1
ATOM 3898 N N . GLY A 1 274 ? -15.70597 15.36541 83.04780 1.000 35.02436 279 GLY A N 1
ATOM 3899 C CA . GLY A 1 274 ? -14.73478 14.90475 82.07931 1.000 33.76818 279 GLY A CA 1
ATOM 3900 C C . GLY A 1 274 ? -15.37440 13.92152 81.13358 1.000 34.86449 279 GLY A C 1
ATOM 3901 O O . GLY A 1 274 ? -16.38431 13.28736 81.45602 1.000 34.89019 279 GLY A O 1
ATOM 3905 N N . HIS A 1 275 ? -14.74133 13.76485 79.97429 1.000 37.01618 280 HIS A N 1
ATOM 3906 C CA . HIS A 1 275 ? -15.22590 12.89048 78.91261 1.000 39.74407 280 HIS A CA 1
ATOM 3907 C C . HIS A 1 275 ? -14.21259 11.80073 78.55202 1.000 36.81050 280 HIS A C 1
ATOM 3908 O O . HIS A 1 275 ? -13.00158 12.05364 78.50055 1.000 34.05394 280 HIS A O 1
ATOM 3922 N N . SER A 1 276 ? -14.72437 10.59739 78.25603 1.000 37.84902 281 SER A N 1
ATOM 3923 C CA . SER A 1 276 ? -13.91652 9.45553 77.81546 1.000 36.55572 281 SER A CA 1
ATOM 3924 C C . SER A 1 276 ? -12.94401 9.10573 78.93726 1.000 37.57780 281 SER A C 1
ATOM 3925 O O . SER A 1 276 ? -13.39639 8.85619 80.06613 1.000 34.21641 281 SER A O 1
ATOM 3933 N N . ARG A 1 277 ? -11.63872 9.06966 78.69969 1.000 34.23803 282 ARG A N 1
ATOM 3934 C CA . ARG A 1 277 ? -10.70905 8.69133 79.76162 1.000 39.41913 282 ARG A CA 1
ATOM 3935 C C . ARG A 1 277 ? -10.76536 9.66757 80.93234 1.000 38.12561 282 ARG A C 1
ATOM 3936 O O . ARG A 1 277 ? -10.54875 9.27130 82.08318 1.000 35.19165 282 ARG A O 1
ATOM 3957 N N . PHE A 1 278 ? -11.09624 10.92678 80.65895 1.000 30.99157 283 PHE A N 1
ATOM 3958 C CA . PHE A 1 278 ? -11.31380 11.92383 81.69853 1.000 33.50493 283 PHE A CA 1
ATOM 3959 C C . PHE A 1 278 ? -12.68027 11.78443 82.33974 1.000 39.27825 283 PHE A C 1
ATOM 3960 O O . PHE A 1 278 ? -12.87293 12.23415 83.47262 1.000 35.67456 283 PHE A O 1
ATOM 3977 N N . GLY A 1 279 ? -13.61725 11.10653 81.67873 1.000 35.07198 284 GLY A N 1
ATOM 3978 C CA . GLY A 1 279 ? -14.83308 10.73245 82.36605 1.000 31.14086 284 GLY A CA 1
ATOM 3979 C C . GLY A 1 279 ? -14.56978 9.69995 83.43005 1.000 32.85657 284 GLY A C 1
ATOM 3980 O O . GLY A 1 279 ? -15.18963 9.71624 84.49521 1.000 31.48907 284 GLY A O 1
ATOM 3984 N N . LYS A 1 280 ? -13.66067 8.77366 83.15829 1.000 34.87087 285 LYS A N 1
ATOM 3985 C CA . LYS A 1 280 ? -13.24461 7.85385 84.21234 1.000 30.80198 285 LYS A CA 1
ATOM 3986 C C . LYS A 1 280 ? -12.67806 8.61758 85.39802 1.000 32.13735 285 LYS A C 1
ATOM 3987 O O . LYS A 1 280 ? -13.02932 8.35802 86.56320 1.000 31.33049 285 LYS A O 1
ATOM 4006 N N . ALA A 1 281 ? -11.77714 9.55420 85.10783 1.000 29.92422 286 ALA A N 1
ATOM 4007 C CA . ALA A 1 281 ? -11.10199 10.29755 86.15519 1.000 39.49466 286 ALA A CA 1
ATOM 4008 C C . ALA A 1 281 ? -12.08950 11.14547 86.93060 1.000 34.32888 286 ALA A C 1
ATOM 4009 O O . ALA A 1 281 ? -11.99709 11.24498 88.15068 1.000 30.84854 286 ALA A O 1
ATOM 4016 N N . ALA A 1 282 ? -13.05170 11.75517 86.23128 1.000 34.03287 287 ALA A N 1
ATOM 4017 C CA . ALA A 1 282 ? -14.00970 12.62940 86.88725 1.000 31.29054 287 ALA A CA 1
ATOM 4018 C C . ALA A 1 282 ? -14.85760 11.86006 87.86605 1.000 30.69838 287 ALA A C 1
ATOM 4019 O O . ALA A 1 282 ? -15.23947 12.38029 88.92225 1.000 33.36087 287 ALA A O 1
ATOM 4026 N N . LEU A 1 283 ? -15.17203 10.61278 87.53678 1.000 32.87223 288 LEU A N 1
ATOM 4027 C CA . LEU A 1 283 ? -15.95840 9.81364 88.46523 1.000 32.97611 288 LEU A CA 1
ATOM 4028 C C . LEU A 1 283 ? -15.11875 9.41353 89.66820 1.000 34.03612 288 LEU A C 1
ATOM 4029 O O . LEU A 1 283 ? -15.60499 9.41580 90.79915 1.000 30.88282 288 LEU A O 1
ATOM 4045 N N . VAL A 1 284 ? -13.86143 9.03923 89.44065 1.000 32.88221 289 VAL A N 1
ATOM 4046 C CA . VAL A 1 284 ? -12.93880 8.82720 90.55530 1.000 35.87325 289 VAL A CA 1
ATOM 4047 C C . VAL A 1 284 ? -12.92091 10.06504 91.46033 1.000 26.49776 289 VAL A C 1
ATOM 4048 O O . VAL A 1 284 ? -13.07564 9.95103 92.67107 1.000 30.40465 289 VAL A O 1
ATOM 4061 N N . ALA A 1 285 ? -12.76686 11.26069 90.87814 1.000 30.24822 290 ALA A N 1
ATOM 4062 C CA . ALA A 1 285 ? -12.81714 12.48052 91.68509 1.000 33.39317 290 ALA A CA 1
ATOM 4063 C C . ALA A 1 285 ? -14.12992 12.58816 92.45329 1.000 29.65752 290 ALA A C 1
ATOM 4064 O O . ALA A 1 285 ? -14.13587 12.84853 93.65880 1.000 33.11383 290 ALA A O 1
ATOM 4088 N N . ALA A 1 287 ? -16.24354 10.38340 93.50931 1.000 31.88748 292 ALA A N 1
ATOM 4089 C CA . ALA A 1 287 ? -16.37539 9.41536 94.58962 1.000 31.48314 292 ALA A CA 1
ATOM 4090 C C . ALA A 1 287 ? -15.40943 9.71243 95.73222 1.000 32.13137 292 ALA A C 1
ATOM 4091 O O . ALA A 1 287 ? -15.79273 9.62264 96.90419 1.000 35.37930 292 ALA A O 1
ATOM 4098 N N . PHE A 1 288 ? -14.15042 10.06128 95.40840 1.000 33.14680 293 PHE A N 1
ATOM 4099 C CA . PHE A 1 288 ? -13.10837 10.18681 96.43202 1.000 35.43501 293 PHE A CA 1
ATOM 4100 C C . PHE A 1 288 ? -13.15854 11.53221 97.12467 1.000 36.40786 293 PHE A C 1
ATOM 4101 O O . PHE A 1 288 ? -12.82679 11.60685 98.30353 1.000 34.66036 293 PHE A O 1
ATOM 4118 N N . ASP A 1 289 ? -13.57999 12.58680 96.41593 1.000 31.94078 294 ASP A N 1
ATOM 4119 C CA . ASP A 1 289 ? -13.65918 13.94673 96.93417 1.000 23.95831 294 ASP A CA 1
ATOM 4120 C C . ASP A 1 289 ? -15.12350 14.35648 97.03498 1.000 38.42953 294 ASP A C 1
ATOM 4121 O O . ASP A 1 289 ? -15.71806 14.84520 96.06079 1.000 32.67088 294 ASP A O 1
ATOM 4130 N N . ASN A 1 290 ? -15.68800 14.19093 98.22318 1.000 30.35548 295 ASN A N 1
ATOM 4131 C CA . ASN A 1 290 ? -17.08691 14.48764 98.45615 1.000 35.21331 295 ASN A CA 1
ATOM 4132 C C . ASN A 1 290 ? -17.37295 15.97450 98.58654 1.000 34.73550 295 ASN A C 1
ATOM 4133 O O . ASN A 1 290 ? -18.51662 16.32983 98.84683 1.000 32.16508 295 ASN A O 1
ATOM 4144 N N . ARG A 1 291 ? -16.39609 16.83880 98.33552 1.000 32.34717 296 ARG A N 1
ATOM 4145 C CA . ARG A 1 291 ? -16.67222 18.27068 98.23468 1.000 36.71858 296 ARG A CA 1
ATOM 4146 C C . ARG A 1 291 ? -17.26062 18.66287 96.87555 1.000 33.90374 296 ARG A C 1
ATOM 4147 O O . ARG A 1 291 ? -17.89383 19.71832 96.77150 1.000 31.70249 296 ARG A O 1
ATOM 4168 N N . PHE A 1 292 ? -17.04022 17.87212 95.83062 1.000 29.33127 297 PHE A N 1
ATOM 4169 C CA . PHE A 1 292 ? -17.67910 18.12433 94.54756 1.000 33.13662 297 PHE A CA 1
ATOM 4170 C C . PHE A 1 292 ? -19.19901 17.96609 94.66458 1.000 34.91903 297 PHE A C 1
ATOM 4171 O O . PHE A 1 292 ? -19.69770 16.94717 95.14494 1.000 32.79421 297 PHE A O 1
ATOM 4188 N N . ALA A 1 293 ? -19.92469 18.96457 94.16144 1.000 30.56750 298 ALA A N 1
ATOM 4189 C CA . ALA A 1 293 ? -21.36813 19.10702 94.35100 1.000 35.32538 298 ALA A CA 1
ATOM 4190 C C . ALA A 1 293 ? -22.19140 18.38019 93.30358 1.000 33.60768 298 ALA A C 1
ATOM 4191 O O . ALA A 1 293 ? -23.37517 18.09954 93.54265 1.000 32.81121 298 ALA A O 1
ATOM 4198 N N . ALA A 1 294 ? -21.60153 18.06640 92.15746 1.000 36.22247 299 ALA A N 1
ATOM 4199 C CA . ALA A 1 294 ? -22.28538 17.32607 91.10249 1.000 36.93190 299 ALA A CA 1
ATOM 4200 C C . ALA A 1 294 ? -21.25557 16.83373 90.08491 1.000 33.63158 299 ALA A C 1
ATOM 4201 O O . ALA A 1 294 ? -20.21119 17.45371 89.91048 1.000 34.89020 299 ALA A O 1
ATOM 4208 N N . GLY A 1 295 ? -21.57299 15.71740 89.41529 1.000 36.48125 300 GLY A N 1
ATOM 4209 C CA . GLY A 1 295 ? -20.71158 15.15400 88.39755 1.000 31.10030 300 GLY A CA 1
ATOM 4210 C C . GLY A 1 295 ? -21.35111 14.91066 87.03467 1.000 31.13078 300 GLY A C 1
ATOM 4211 O O . GLY A 1 295 ? -22.37037 14.23805 86.92156 1.000 35.35642 300 GLY A O 1
ATOM 4215 N N . PHE A 1 296 ? -20.70980 15.38591 85.98965 1.000 28.56526 301 PHE A N 1
ATOM 4216 C CA . PHE A 1 296 ? -21.09969 15.14115 84.60352 1.000 36.97183 301 PHE A CA 1
ATOM 4217 C C . PHE A 1 296 ? -20.09887 14.14457 84.03009 1.000 37.23059 301 PHE A C 1
ATOM 4218 O O . PHE A 1 296 ? -19.02365 14.53007 83.57057 1.000 36.89212 301 PHE A O 1
ATOM 4235 N N . ILE A 1 297 ? -20.47678 12.87092 84.04173 1.000 36.98734 302 ILE A N 1
ATOM 4236 C CA . ILE A 1 297 ? -19.60757 11.74492 83.72692 1.000 34.71399 302 ILE A CA 1
ATOM 4237 C C . ILE A 1 297 ? -19.94519 11.23569 82.32054 1.000 41.73197 302 ILE A C 1
ATOM 4238 O O . ILE A 1 297 ? -20.89019 10.44912 82.13665 1.000 35.52807 302 ILE A O 1
ATOM 4254 N N . SER A 1 298 ? -19.13075 11.59709 81.33649 1.000 38.95321 303 SER A N 1
ATOM 4255 C CA . SER A 1 298 ? -19.46672 11.40609 79.92543 1.000 36.65215 303 SER A CA 1
ATOM 4256 C C . SER A 1 298 ? -18.66257 10.27224 79.30873 1.000 43.41858 303 SER A C 1
ATOM 4257 O O . SER A 1 298 ? -17.42556 10.33105 79.26437 1.000 41.02592 303 SER A O 1
ATOM 4265 N N . SER A 1 299 ? -19.38384 9.27043 78.80046 1.000 41.31962 304 SER A N 1
ATOM 4266 C CA . SER A 1 299 ? -18.83724 8.17775 78.00036 1.000 43.52721 304 SER A CA 1
ATOM 4267 C C . SER A 1 299 ? -17.58351 7.58422 78.63120 1.000 43.17721 304 SER A C 1
ATOM 4268 O O . SER A 1 299 ? -16.60619 7.30138 77.93976 1.000 39.22841 304 SER A O 1
ATOM 4276 N N . SER A 1 300 ? -17.62902 7.35353 79.95211 1.000 40.05374 305 SER A N 1
ATOM 4277 C CA . SER A 1 300 ? -16.42794 6.96528 80.68340 1.000 40.04961 305 SER A CA 1
ATOM 4278 C C . SER A 1 300 ? -16.02667 5.52327 80.38926 1.000 42.66577 305 SER A C 1
ATOM 4279 O O . SER A 1 300 ? -14.84917 5.23667 80.16749 1.000 44.78721 305 SER A O 1
ATOM 4287 N N . GLY A 1 301 ? -16.97809 4.59740 80.43443 1.000 43.69023 306 GLY A N 1
ATOM 4288 C CA . GLY A 1 301 ? -16.71760 3.23160 80.02572 1.000 39.14523 306 GLY A CA 1
ATOM 4289 C C . GLY A 1 301 ? -15.93025 2.40872 81.03803 1.000 39.49788 306 GLY A C 1
ATOM 4290 O O . GLY A 1 301 ? -16.07593 2.52870 82.27173 1.000 33.12725 306 GLY A O 1
ATOM 4294 N N . GLU A 1 302 ? -15.09781 1.53157 80.48814 1.000 33.73708 307 GLU A N 1
ATOM 4295 C CA . GLU A 1 302 ? -14.37146 0.55541 81.28736 1.000 36.13251 307 GLU A CA 1
ATOM 4296 C C . GLU A 1 302 ? -13.38469 1.28195 82.20856 1.000 38.18712 307 GLU A C 1
ATOM 4297 O O . GLU A 1 302 ? -12.54122 2.05974 81.75452 1.000 40.21901 307 GLU A O 1
ATOM 4309 N N . GLY A 1 303 ? -13.48267 1.02073 83.48986 1.000 37.37884 308 GLY A N 1
ATOM 4310 C CA . GLY A 1 303 ? -12.72036 1.73899 84.47365 1.000 35.26738 308 GLY A CA 1
ATOM 4311 C C . GLY A 1 303 ? -13.42291 2.96324 84.98564 1.000 36.02607 308 GLY A C 1
ATOM 4312 O O . GLY A 1 303 ? -12.93638 3.57609 85.93155 1.000 38.99480 308 GLY A O 1
ATOM 4316 N N . GLY A 1 304 ? -14.55567 3.32857 84.37646 1.000 35.57168 309 GLY A N 1
ATOM 4317 C CA . GLY A 1 304 ? -15.42052 4.38692 84.85337 1.000 33.23531 309 GLY A CA 1
ATOM 4318 C C . GLY A 1 304 ? -16.73570 3.78348 85.27979 1.000 27.38165 309 GLY A C 1
ATOM 4319 O O . GLY A 1 304 ? -16.76357 2.86867 86.10826 1.000 35.18889 309 GLY A O 1
ATOM 4323 N N . ALA A 1 305 ? -17.82981 4.24598 84.67456 1.000 36.71696 310 ALA A N 1
ATOM 4324 C CA . ALA A 1 305 ? -19.16994 3.81825 85.06616 1.000 38.21999 310 ALA A CA 1
ATOM 4325 C C . ALA A 1 305 ? -19.56436 2.43100 84.52596 1.000 41.45887 310 ALA A C 1
ATOM 4326 O O . ALA A 1 305 ? -20.55168 1.85643 84.99458 1.000 40.87509 310 ALA A O 1
ATOM 4333 N N . LYS A 1 306 ? -18.83214 1.86017 83.57804 1.000 37.86568 311 LYS A N 1
ATOM 4334 C CA . LYS A 1 306 ? -19.15151 0.51062 83.11763 1.000 34.49937 311 LYS A CA 1
ATOM 4335 C C . LYS A 1 306 ? -18.75949 -0.52553 84.15362 1.000 43.39848 311 LYS A C 1
ATOM 4336 O O . LYS A 1 306 ? -17.64662 -0.49178 84.70501 1.000 42.34256 311 LYS A O 1
ATOM 4355 N N . LEU A 1 307 ? -19.65964 -1.47597 84.39253 1.000 40.30080 312 LEU A N 1
ATOM 4356 C CA . LEU A 1 307 ? -19.32298 -2.60883 85.23673 1.000 44.21437 312 LEU A CA 1
ATOM 4357 C C . LEU A 1 307 ? -18.20717 -3.44072 84.60665 1.000 41.95529 312 LEU A C 1
ATOM 4358 O O . LEU A 1 307 ? -18.27205 -3.81879 83.43155 1.000 43.78362 312 LEU A O 1
ATOM 4374 N N . TRP A 1 308 ? -17.16496 -3.70130 85.39461 1.000 43.09646 313 TRP A N 1
ATOM 4375 C CA . TRP A 1 308 ? -16.12011 -4.61805 84.96987 1.000 44.43249 313 TRP A CA 1
ATOM 4376 C C . TRP A 1 308 ? -16.73337 -5.93976 84.51352 1.000 50.36105 313 TRP A C 1
ATOM 4377 O O . TRP A 1 308 ? -16.31100 -6.52313 83.50581 1.000 41.84086 313 TRP A O 1
ATOM 4398 N N . ARG A 1 309 ? -17.72041 -6.43339 85.26615 1.000 42.32730 314 ARG A N 1
ATOM 4399 C CA . ARG A 1 309 ? -18.28960 -7.74852 85.01232 1.000 52.30707 314 ARG A CA 1
ATOM 4400 C C . ARG A 1 309 ? -19.17927 -7.79852 83.78003 1.000 53.14370 314 ARG A C 1
ATOM 4401 O O . ARG A 1 309 ? -19.70014 -8.86870 83.47641 1.000 55.77355 314 ARG A O 1
ATOM 4422 N N . ARG A 1 310 ? -19.35696 -6.70325 83.05414 1.000 49.40410 315 ARG A N 1
ATOM 4423 C CA . ARG A 1 310 ? -19.95172 -6.79850 81.74255 1.000 38.34808 315 ARG A CA 1
ATOM 4424 C C . ARG A 1 310 ? -18.88210 -7.18273 80.75924 1.000 50.74450 315 ARG A C 1
ATOM 4425 O O . ARG A 1 310 ? -17.75956 -6.67637 80.81461 1.000 50.24321 315 ARG A O 1
ATOM 4446 N N . ASN A 1 311 ? -19.23144 -8.07665 79.84913 1.000 58.00913 316 ASN A N 1
ATOM 4447 C CA . ASN A 1 311 ? -18.37493 -8.37753 78.71228 1.000 55.51262 316 ASN A CA 1
ATOM 4448 C C . ASN A 1 311 ? -18.99970 -7.70811 77.49819 1.000 56.65189 316 ASN A C 1
ATOM 4449 O O . ASN A 1 311 ? -19.83811 -8.27925 76.80258 1.000 58.75646 316 ASN A O 1
ATOM 4460 N N . PHE A 1 312 ? -18.57408 -6.48061 77.24380 1.000 54.72164 317 PHE A N 1
ATOM 4461 C CA . PHE A 1 312 ? -19.13794 -5.65016 76.19085 1.000 51.63225 317 PHE A CA 1
ATOM 4462 C C . PHE A 1 312 ? -18.20461 -4.47145 75.96917 1.000 45.39823 317 PHE A C 1
ATOM 4463 O O . PHE A 1 312 ? -18.02543 -3.65564 76.87315 1.000 47.34431 317 PHE A O 1
ATOM 4480 N N . GLY A 1 313 ? -17.62201 -4.34815 74.78236 1.000 38.14896 318 GLY A N 1
ATOM 4481 C CA . GLY A 1 313 ? -16.67297 -3.28512 74.55686 1.000 44.02761 318 GLY A CA 1
ATOM 4482 C C . GLY A 1 313 ? -15.34572 -3.56274 75.25287 1.000 51.31749 318 GLY A C 1
ATOM 4483 O O . GLY A 1 313 ? -14.91280 -4.71316 75.40257 1.000 47.78705 318 GLY A O 1
ATOM 4487 N N . GLU A 1 314 ? -14.70396 -2.47999 75.69153 1.000 52.03704 319 GLU A N 1
ATOM 4488 C CA . GLU A 1 314 ? -13.36408 -2.53580 76.26022 1.000 45.51042 319 GLU A CA 1
ATOM 4489 C C . GLU A 1 314 ? -13.32777 -3.47392 77.45293 1.000 41.68658 319 GLU A C 1
ATOM 4490 O O . GLU A 1 314 ? -14.30831 -3.62084 78.18756 1.000 36.06448 319 GLU A O 1
ATOM 4502 N N . GLN A 1 315 ? -12.18757 -4.13279 77.63025 1.000 37.16763 320 GLN A N 1
ATOM 4503 C CA . GLN A 1 315 ? -12.06813 -5.23679 78.56690 1.000 41.86335 320 GLN A CA 1
ATOM 4504 C C . GLN A 1 315 ? -10.94529 -4.98643 79.55643 1.000 39.48650 320 GLN A C 1
ATOM 4505 O O . GLN A 1 315 ? -10.07640 -4.13784 79.33955 1.000 43.67390 320 GLN A O 1
ATOM 4519 N N . VAL A 1 316 ? -10.92767 -5.79604 80.62219 1.000 39.36516 321 VAL A N 1
ATOM 4520 C CA . VAL A 1 316 ? -9.91871 -5.59485 81.66149 1.000 44.73152 321 VAL A CA 1
ATOM 4521 C C . VAL A 1 316 ? -8.52576 -5.75557 81.08427 1.000 47.23045 321 VAL A C 1
ATOM 4522 O O . VAL A 1 316 ? -7.59321 -5.03902 81.46661 1.000 43.92921 321 VAL A O 1
ATOM 4535 N N . GLY A 1 317 ? -8.36410 -6.67380 80.13725 1.000 43.40505 322 GLY A N 1
ATOM 4536 C CA . GLY A 1 317 ? -7.06421 -6.85883 79.52063 1.000 38.63793 322 GLY A CA 1
ATOM 4537 C C . GLY A 1 317 ? -6.59506 -5.64402 78.75963 1.000 40.26961 322 GLY A C 1
ATOM 4538 O O . GLY A 1 317 ? -5.38670 -5.45667 78.53919 1.000 40.18099 322 GLY A O 1
ATOM 4542 N N . ASN A 1 318 ? -7.52322 -4.81014 78.32392 1.000 38.55532 323 ASN A N 1
ATOM 4543 C CA . ASN A 1 318 ? -7.09669 -3.55728 77.71556 1.000 44.49886 323 ASN A CA 1
ATOM 4544 C C . ASN A 1 318 ? -6.46369 -2.65924 78.76604 1.000 50.11921 323 ASN A C 1
ATOM 4545 O O . ASN A 1 318 ? -5.42488 -2.03945 78.51747 1.000 44.93189 323 ASN A O 1
ATOM 4556 N N . LEU A 1 319 ? -7.05053 -2.62456 79.96634 1.000 38.21766 324 LEU A N 1
ATOM 4557 C CA . LEU A 1 319 ? -6.61778 -1.67394 80.97472 1.000 47.71065 324 LEU A CA 1
ATOM 4558 C C . LEU A 1 319 ? -5.46097 -2.19396 81.78660 1.000 42.89579 324 LEU A C 1
ATOM 4559 O O . LEU A 1 319 ? -4.80876 -1.40858 82.45956 1.000 45.59659 324 LEU A O 1
ATOM 4575 N N . ALA A 1 320 ? -5.21745 -3.49915 81.75348 1.000 42.91470 325 ALA A N 1
ATOM 4576 C CA . ALA A 1 320 ? -4.08589 -4.09895 82.43192 1.000 44.20188 325 ALA A CA 1
ATOM 4577 C C . ALA A 1 320 ? -2.87252 -4.16215 81.53129 1.000 39.18634 325 ALA A C 1
ATOM 4578 O O . ALA A 1 320 ? -1.78852 -4.53551 81.99157 1.000 39.11379 325 ALA A O 1
ATOM 4585 N N . GLY A 1 321 ? -3.04587 -3.84714 80.26298 1.000 39.14102 326 GLY A N 1
ATOM 4586 C CA . GLY A 1 321 ? -1.98871 -3.99838 79.29333 1.000 38.84034 326 GLY A CA 1
ATOM 4587 C C . GLY A 1 321 ? -1.10435 -2.78176 79.23199 1.000 41.76145 326 GLY A C 1
ATOM 4588 O O . GLY A 1 321 ? -1.40108 -1.74624 79.81593 1.000 37.49178 326 GLY A O 1
ATOM 4592 N N . ALA A 1 322 ? -0.01769 -2.91253 78.47124 1.000 39.74987 327 ALA A N 1
ATOM 4593 C CA . ALA A 1 322 ? 1.01563 -1.87788 78.45551 1.000 44.07042 327 ALA A CA 1
ATOM 4594 C C . ALA A 1 322 ? 0.50078 -0.55563 77.94088 1.000 40.15026 327 ALA A C 1
ATOM 4595 O O . ALA A 1 322 ? 1.13005 0.48207 78.18352 1.000 37.52713 327 ALA A O 1
ATOM 4602 N N . GLY A 1 323 ? -0.61042 -0.55990 77.22243 1.000 46.12300 328 GLY A N 1
ATOM 4603 C CA . GLY A 1 323 ? -1.05496 0.65363 76.57788 1.000 40.41271 328 GLY A CA 1
ATOM 4604 C C . GLY A 1 323 ? -1.90625 1.51500 77.48667 1.000 35.32040 328 GLY A C 1
ATOM 4605 O O . GLY A 1 323 ? -1.96158 2.72017 77.28642 1.000 37.86531 328 GLY A O 1
ATOM 4609 N N . GLU A 1 324 ? -2.54343 0.92793 78.49532 1.000 37.54486 329 GLU A N 1
ATOM 4610 C CA . GLU A 1 324 ? -3.39173 1.69296 79.39089 1.000 40.90190 329 GLU A CA 1
ATOM 4611 C C . GLU A 1 324 ? -3.22072 1.41345 80.87853 1.000 40.76890 329 GLU A C 1
ATOM 4612 O O . GLU A 1 324 ? -3.94412 2.02875 81.67218 1.000 32.57748 329 GLU A O 1
ATOM 4624 N N . TYR A 1 325 ? -2.31294 0.51676 81.28842 1.000 31.36864 330 TYR A N 1
ATOM 4625 C CA . TYR A 1 325 ? -2.19893 0.16116 82.69940 1.000 35.83509 330 TYR A CA 1
ATOM 4626 C C . TYR A 1 325 ? -1.84814 1.36888 83.54233 1.000 38.07215 330 TYR A C 1
ATOM 4627 O O . TYR A 1 325 ? -2.04336 1.36714 84.76971 1.000 33.58987 330 TYR A O 1
ATOM 4645 N N . HIS A 1 326 ? -1.24648 2.36377 82.92208 1.000 31.34558 331 HIS A N 1
ATOM 4646 C CA . HIS A 1 326 ? -0.81547 3.50961 83.68365 1.000 33.97811 331 HIS A CA 1
ATOM 4647 C C . HIS A 1 326 ? -1.98245 4.27995 84.26028 1.000 34.23225 331 HIS A C 1
ATOM 4648 O O . HIS A 1 326 ? -1.76103 5.14904 85.09702 1.000 29.92992 331 HIS A O 1
ATOM 4662 N N . TRP A 1 327 ? -3.20430 4.00586 83.80468 1.000 36.32344 332 TRP A N 1
ATOM 4663 C CA . TRP A 1 327 ? -4.39084 4.65265 84.34543 1.000 34.37222 332 TRP A CA 1
ATOM 4664 C C . TRP A 1 327 ? -4.69217 4.18620 85.75116 1.000 33.80386 332 TRP A C 1
ATOM 4665 O O . TRP A 1 327 ? -5.42013 4.86520 86.48355 1.000 32.80023 332 TRP A O 1
ATOM 4703 N N . ALA A 1 329 ? -3.83327 1.63669 89.40901 1.000 30.15326 334 ALA A N 1
ATOM 4704 C CA . ALA A 1 329 ? -2.80714 1.12066 90.28051 1.000 36.43511 334 ALA A CA 1
ATOM 4705 C C . ALA A 1 329 ? -2.12059 -0.05639 89.60682 1.000 37.62801 334 ALA A C 1
ATOM 4706 O O . ALA A 1 329 ? -2.74670 -0.82898 88.87490 1.000 32.38618 334 ALA A O 1
ATOM 4713 N N . GLY A 1 330 ? -0.82192 -0.20211 89.88599 1.000 35.69432 335 GLY A N 1
ATOM 4714 C CA . GLY A 1 330 ? -0.12534 -1.39328 89.46409 1.000 30.59212 335 GLY A CA 1
ATOM 4715 C C . GLY A 1 330 ? -0.83376 -2.65586 89.89592 1.000 38.95579 335 GLY A C 1
ATOM 4716 O O . GLY A 1 330 ? -0.93305 -3.61720 89.12579 1.000 33.76290 335 GLY A O 1
ATOM 4720 N N . ASN A 1 331 ? -1.38703 -2.65286 91.11285 1.000 32.80637 336 ASN A N 1
ATOM 4721 C CA . ASN A 1 331 ? -2.06717 -3.83798 91.62790 1.000 33.58618 336 ASN A CA 1
ATOM 4722 C C . ASN A 1 331 ? -3.19404 -4.29504 90.72215 1.000 39.52338 336 ASN A C 1
ATOM 4723 O O . ASN A 1 331 ? -3.58397 -5.47326 90.76027 1.000 39.69260 336 ASN A O 1
ATOM 4734 N N . PHE A 1 332 ? -3.76735 -3.38081 89.94232 1.000 36.01023 337 PHE A N 1
ATOM 4735 C CA . PHE A 1 332 ? -4.94250 -3.74704 89.16371 1.000 39.03596 337 PHE A CA 1
ATOM 4736 C C . PHE A 1 332 ? -4.62111 -4.81764 88.12549 1.000 41.47800 337 PHE A C 1
ATOM 4737 O O . PHE A 1 332 ? -5.47819 -5.64569 87.81457 1.000 41.78382 337 PHE A O 1
ATOM 4754 N N . VAL A 1 333 ? -3.39908 -4.83300 87.58584 1.000 34.49799 338 VAL A N 1
ATOM 4755 C CA . VAL A 1 333 ? -3.12291 -5.72787 86.47068 1.000 38.49858 338 VAL A CA 1
ATOM 4756 C C . VAL A 1 333 ? -3.30310 -7.18870 86.85296 1.000 40.23694 338 VAL A C 1
ATOM 4757 O O . VAL A 1 333 ? -3.44145 -8.02880 85.97641 1.000 43.49527 338 VAL A O 1
ATOM 4770 N N . LYS A 1 334 ? -3.31235 -7.52372 88.14104 1.000 39.08122 339 LYS A N 1
ATOM 4771 C CA . LYS A 1 334 ? -3.50761 -8.91244 88.50189 1.000 35.99492 339 LYS A CA 1
ATOM 4772 C C . LYS A 1 334 ? -4.87208 -9.43047 88.06015 1.000 46.60461 339 LYS A C 1
ATOM 4773 O O . LYS A 1 334 ? -5.03456 -10.64604 87.90213 1.000 50.00087 339 LYS A O 1
ATOM 4792 N N . TYR A 1 335 ? -5.85399 -8.55200 87.84600 1.000 45.18804 340 TYR A N 1
ATOM 4793 C CA . TYR A 1 335 ? -7.19972 -9.00367 87.50134 1.000 47.62922 340 TYR A CA 1
ATOM 4794 C C . TYR A 1 335 ? -7.31443 -9.37320 86.03532 1.000 44.81064 340 TYR A C 1
ATOM 4795 O O . TYR A 1 335 ? -8.38712 -9.79875 85.58513 1.000 42.62320 340 TYR A O 1
ATOM 4813 N N . ALA A 1 336 ? -6.22064 -9.25323 85.29924 1.000 38.99497 341 ALA A N 1
ATOM 4814 C CA . ALA A 1 336 ? -6.14037 -9.71244 83.93347 1.000 45.18833 341 ALA A CA 1
ATOM 4815 C C . ALA A 1 336 ? -5.21735 -10.91831 83.81538 1.000 48.44821 341 ALA A C 1
ATOM 4816 O O . ALA A 1 336 ? -4.97843 -11.39827 82.70523 1.000 47.80454 341 ALA A O 1
ATOM 4823 N N . GLY A 1 337 ? -4.71587 -11.43259 84.93546 1.000 47.69763 342 GLY A N 1
ATOM 4824 C CA . GLY A 1 337 ? -3.73774 -12.49715 84.91562 1.000 45.85209 342 GLY A CA 1
ATOM 4825 C C . GLY 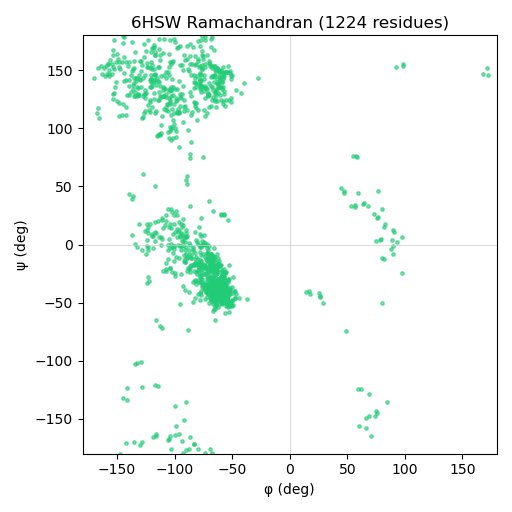A 1 337 ? -4.13664 -13.64447 85.81316 1.000 41.69214 342 GLY A C 1
ATOM 4826 O O . GLY A 1 337 ? -4.98299 -14.45869 85.45613 1.000 50.62759 342 GLY A O 1
ATOM 4830 N N . PRO A 1 338 ? -3.54962 -13.72224 87.00900 1.000 42.38303 343 PRO A N 1
ATOM 4831 C CA . PRO A 1 338 ? -3.89539 -14.81328 87.92934 1.000 50.01617 343 PRO A CA 1
ATOM 4832 C C . PRO A 1 338 ? -5.28519 -14.69955 88.51544 1.000 53.52686 343 PRO A C 1
ATOM 4833 O O . PRO A 1 338 ? -5.76008 -15.66033 89.14025 1.000 47.48737 343 PRO A O 1
ATOM 4844 N N . LYS A 1 339 ? -5.92109 -13.54346 88.39397 1.000 51.31709 344 LYS A N 1
ATOM 4845 C CA . LYS A 1 339 ? -7.29628 -13.35736 88.81058 1.000 50.63224 344 LYS A CA 1
ATOM 4846 C C . LYS A 1 339 ? -8.11949 -13.02154 87.57916 1.000 45.21404 344 LYS A C 1
ATOM 4847 O O . LYS A 1 339 ? -7.58155 -12.72787 86.51487 1.000 42.00366 344 LYS A O 1
ATOM 4866 N N . LYS A 1 340 ? -9.43337 -13.10476 87.73245 1.000 54.18842 345 LYS A N 1
ATOM 4867 C CA . LYS A 1 340 ? -10.38952 -12.79248 86.68240 1.000 53.35836 345 LYS A CA 1
ATOM 4868 C C . LYS A 1 340 ? -11.28450 -11.64265 87.13342 1.000 56.08002 345 LYS A C 1
ATOM 4869 O O . LYS A 1 340 ? -11.32944 -11.27279 88.31237 1.000 51.61201 345 LYS A O 1
ATOM 4888 N N . VAL A 1 341 ? -12.04990 -11.12116 86.17778 1.000 56.12534 346 VAL A N 1
ATOM 4889 C CA . VAL A 1 341 ? -12.98533 -10.03609 86.45457 1.000 49.76403 346 VAL A CA 1
ATOM 4890 C C . VAL A 1 341 ? -13.88398 -10.39901 87.63215 1.000 51.09075 346 VAL A C 1
ATOM 4891 O O . VAL A 1 341 ? -14.16783 -9.56662 88.50410 1.000 46.68407 346 VAL A O 1
ATOM 4904 N N . ASN A 1 342 ? -14.27981 -11.66941 87.71771 1.000 50.88209 347 ASN A N 1
ATOM 4905 C CA . ASN A 1 342 ? -15.10462 -12.15329 88.81585 1.000 56.92344 347 ASN A CA 1
ATOM 4906 C C . ASN A 1 342 ? -14.47049 -11.90453 90.17924 1.000 49.97632 347 ASN A C 1
ATOM 4907 O O . ASN A 1 342 ? -15.18309 -11.91735 91.19138 1.000 45.96108 347 ASN A O 1
ATOM 4918 N N . ASP A 1 343 ? -13.15193 -11.70244 90.23235 1.000 45.04532 348 ASP A N 1
ATOM 4919 C CA . ASP A 1 343 ? -12.44066 -11.53910 91.49198 1.000 46.96320 348 ASP A CA 1
ATOM 4920 C C . ASP A 1 343 ? -12.22786 -10.08396 91.88087 1.000 43.46677 348 ASP A C 1
ATOM 4921 O O . ASP A 1 343 ? -11.80785 -9.82731 93.00327 1.000 45.30087 348 ASP A O 1
ATOM 4930 N N . ILE A 1 344 ? -12.47231 -9.13190 90.98899 1.000 41.17982 349 ILE A N 1
ATOM 4931 C CA . ILE A 1 344 ? -12.31124 -7.73619 91.36662 1.000 45.27927 349 ILE A CA 1
ATOM 4932 C C . ILE A 1 344 ? -13.12984 -7.51902 92.63777 1.000 44.73800 349 ILE A C 1
ATOM 4933 O O . ILE A 1 344 ? -14.32557 -7.82462 92.66910 1.000 45.39395 349 ILE A O 1
ATOM 4949 N N . PRO A 1 345 ? -12.51695 -7.03060 93.71805 1.000 36.51046 350 PRO A N 1
ATOM 4950 C CA . PRO A 1 345 ? -13.22504 -6.94541 95.00123 1.000 38.55508 350 PRO A CA 1
ATOM 4951 C C . PRO A 1 345 ? -14.34733 -5.94275 95.04392 1.000 37.09870 350 PRO A C 1
ATOM 4952 O O . PRO A 1 345 ? -15.06828 -5.91233 96.05280 1.000 40.57166 350 PRO A O 1
ATOM 4963 N N . VAL A 1 346 ? -14.51139 -5.11455 94.01579 1.000 41.72267 351 VAL A N 1
ATOM 4964 C CA . VAL A 1 346 ? -15.56691 -4.10460 93.96669 1.000 36.46430 351 VAL A CA 1
ATOM 4965 C C . VAL A 1 346 ? -16.00081 -4.02164 92.51917 1.000 40.26258 351 VAL A C 1
ATOM 4966 O O . VAL A 1 346 ? -15.38746 -4.65758 91.65045 1.000 37.55889 351 VAL A O 1
ATOM 4979 N N . ASP A 1 347 ? -17.05837 -3.25495 92.23746 1.000 36.11382 352 ASP A N 1
ATOM 4980 C CA . ASP A 1 347 ? -17.37995 -2.92101 90.85181 1.000 43.66449 352 ASP A CA 1
ATOM 4981 C C . ASP A 1 347 ? -17.93321 -1.49451 90.77923 1.000 38.31305 352 ASP A C 1
ATOM 4982 O O . ASP A 1 347 ? -18.09327 -0.80328 91.78958 1.000 36.35786 352 ASP A O 1
ATOM 4991 N N . ALA A 1 348 ? -18.23675 -1.07026 89.55683 1.000 39.17000 353 ALA A N 1
ATOM 4992 C CA . ALA A 1 348 ? -18.55990 0.32309 89.26131 1.000 37.92655 353 ALA A CA 1
ATOM 4993 C C . ALA A 1 348 ? -19.84426 0.80796 89.92055 1.000 41.16783 353 ALA A C 1
ATOM 4994 O O . ALA A 1 348 ? -20.02614 2.02090 90.06129 1.000 43.22219 353 ALA A O 1
ATOM 5001 N N . HIS A 1 349 ? -20.74514 -0.09176 90.31666 1.000 40.37815 354 HIS A N 1
ATOM 5002 C CA . HIS A 1 349 ? -21.92066 0.33630 91.06861 1.000 39.14834 354 HIS A CA 1
ATOM 5003 C C . HIS A 1 349 ? -21.52394 0.86839 92.43589 1.000 36.54523 354 HIS A C 1
ATOM 5004 O O . HIS A 1 349 ? -22.15547 1.78909 92.95942 1.000 37.40702 354 HIS A O 1
ATOM 5018 N N . GLN A 1 350 ? -20.49469 0.28835 93.04139 1.000 37.38286 355 GLN A N 1
ATOM 5019 C CA . GLN A 1 350 ? -19.99806 0.82833 94.29676 1.000 34.92450 355 GLN A CA 1
ATOM 5020 C C . GLN A 1 350 ? -19.28642 2.16325 94.08449 1.000 37.79269 355 GLN A C 1
ATOM 5021 O O . GLN A 1 350 ? -19.41461 3.07095 94.90987 1.000 38.47894 355 GLN A O 1
ATOM 5035 N N . LEU A 1 351 ? -18.60759 2.34213 92.95407 1.000 38.30614 356 LEU A N 1
ATOM 5036 C CA . LEU A 1 351 ? -17.99422 3.63586 92.69979 1.000 38.33282 356 LEU A CA 1
ATOM 5037 C C . LEU A 1 351 ? -19.05240 4.73074 92.56016 1.000 40.93549 356 LEU A C 1
ATOM 5038 O O . LEU A 1 351 ? -18.89168 5.83366 93.09668 1.000 39.01174 356 LEU A O 1
ATOM 5054 N N . LEU A 1 352 ? -20.14383 4.44971 91.83776 1.000 35.01420 357 LEU A N 1
ATOM 5055 C CA . LEU A 1 352 ? -21.24202 5.41276 91.77076 1.000 38.42102 357 LEU A CA 1
ATOM 5056 C C . LEU A 1 352 ? -21.90418 5.56605 93.12148 1.000 34.95930 357 LEU A C 1
ATOM 5057 O O . LEU A 1 352 ? -22.20369 6.68249 93.54917 1.000 38.52939 357 LEU A O 1
ATOM 5073 N N . ALA A 1 353 ? -22.10359 4.46420 93.82983 1.000 38.81177 358 ALA A N 1
ATOM 5074 C CA . ALA A 1 353 ? -22.68700 4.56245 95.16015 1.000 40.26445 358 ALA A CA 1
ATOM 5075 C C . ALA A 1 353 ? -21.87075 5.48357 96.05266 1.000 37.08813 358 ALA A C 1
ATOM 5076 O O . ALA A 1 353 ? -22.42963 6.17966 96.90468 1.000 37.60354 358 ALA A O 1
ATOM 5083 N N . LEU A 1 354 ? -20.54773 5.48243 95.90203 1.000 38.08114 359 LEU A N 1
ATOM 5084 C CA . LEU A 1 354 ? -19.71865 6.34031 96.74210 1.000 33.67453 359 LEU A CA 1
ATOM 5085 C C . LEU A 1 354 ? -20.02038 7.80619 96.52092 1.000 35.46995 359 LEU A C 1
ATOM 5086 O O . LEU A 1 354 ? -19.63591 8.63763 97.34978 1.000 34.49420 359 LEU A O 1
ATOM 5102 N N . CYS A 1 355 ? -20.69608 8.15053 95.42021 1.000 37.43029 360 CYS A N 1
ATOM 5103 C CA . CYS A 1 355 ? -21.05853 9.53981 95.19115 1.000 34.17088 360 CYS A CA 1
ATOM 5104 C C . CYS A 1 355 ? -22.31159 9.93025 95.94907 1.000 36.23361 360 CYS A C 1
ATOM 5105 O O . CYS A 1 355 ? -22.59290 11.12302 96.06887 1.000 36.90598 360 CYS A O 1
ATOM 5113 N N . ALA A 1 356 ? -23.02879 8.97974 96.52436 1.000 34.44860 361 ALA A N 1
ATOM 5114 C CA . ALA A 1 356 ? -24.26376 9.35791 97.20829 1.000 42.60162 361 ALA A CA 1
ATOM 5115 C C . ALA A 1 356 ? -23.96034 10.22413 98.43251 1.000 40.79929 361 ALA A C 1
ATOM 5116 O O . ALA A 1 356 ? -22.99695 9.95539 99.15776 1.000 41.98655 361 ALA A O 1
ATOM 5123 N N . PRO A 1 357 ? -24.81558 11.21957 98.74637 1.000 35.45406 362 PRO A N 1
ATOM 5124 C CA . PRO A 1 357 ? -26.10015 11.48374 98.09292 1.000 35.33899 362 PRO A CA 1
ATOM 5125 C C . PRO A 1 357 ? -26.04877 12.56550 97.02760 1.000 37.68484 362 PRO A C 1
ATOM 5126 O O . PRO A 1 357 ? -27.06149 13.17989 96.74200 1.000 40.95058 362 PRO A O 1
ATOM 5137 N N . ARG A 1 358 ? -24.95743 12.77034 96.47989 1.000 37.07556 363 ARG A N 1
ATOM 5138 C CA . ARG A 1 358 ? -24.73967 13.88673 95.58522 1.000 35.77338 363 ARG A CA 1
ATOM 5139 C C . ARG A 1 358 ? -25.11069 13.51483 94.15054 1.000 36.70135 363 ARG A C 1
ATOM 5140 O O . ARG A 1 358 ? -24.97178 12.35690 93.73199 1.000 36.69177 363 ARG A O 1
ATOM 5161 N N . PRO A 1 359 ? -25.55525 14.50156 93.38650 1.000 34.07314 364 PRO A N 1
ATOM 5162 C CA . PRO A 1 359 ? -26.11138 14.22578 92.05939 1.000 40.02310 364 PRO A CA 1
ATOM 5163 C C . PRO A 1 359 ? -25.05360 13.96583 90.98876 1.000 38.82169 364 PRO A C 1
ATOM 5164 O O . PRO A 1 359 ? -24.10778 14.73879 90.80158 1.000 34.09431 364 PRO A O 1
ATOM 5175 N N . VAL A 1 360 ? -25.28931 12.91540 90.21830 1.000 36.96301 365 VAL A N 1
ATOM 5176 C CA . VAL A 1 360 ? -24.37985 12.47485 89.17483 1.000 35.21863 365 VAL A CA 1
ATOM 5177 C C . VAL A 1 360 ? -25.18193 12.14446 87.92161 1.000 33.23105 365 VAL A C 1
ATOM 5178 O O . VAL A 1 360 ? -26.09756 11.32118 87.96546 1.000 35.90925 365 VAL A O 1
ATOM 5191 N N . LEU A 1 361 ? -24.79826 12.71823 86.79957 1.000 34.26394 366 LEU A N 1
ATOM 5192 C CA . LEU A 1 361 ? -25.33083 12.30891 85.50713 1.000 36.89025 366 LEU A CA 1
ATOM 5193 C C . LEU A 1 361 ? -24.33541 11.38910 84.78687 1.000 37.36955 366 LEU A C 1
ATOM 5194 O O . LEU A 1 361 ? -23.25792 11.82343 84.36666 1.000 37.87452 366 LEU A O 1
ATOM 5210 N N . VAL A 1 362 ? -24.71876 10.12864 84.62574 1.000 39.63256 367 VAL A N 1
ATOM 5211 C CA . VAL A 1 362 ? -24.03077 9.20202 83.73428 1.000 35.01142 367 VAL A CA 1
ATOM 5212 C C . VAL A 1 362 ? -24.53972 9.44693 82.32765 1.000 42.27251 367 VAL A C 1
ATOM 5213 O O . VAL A 1 362 ? -25.73328 9.28816 82.04972 1.000 40.97281 367 VAL A O 1
ATOM 5226 N N . SER A 1 363 ? -23.63382 9.81588 81.44171 1.000 39.76778 368 SER A N 1
ATOM 5227 C CA . SER A 1 363 ? -23.95388 10.23577 80.10413 1.000 36.50073 368 SER A CA 1
ATOM 5228 C C . SER A 1 363 ? -23.23312 9.33094 79.11366 1.000 43.88356 368 SER A C 1
ATOM 5229 O O . SER A 1 363 ? -22.09305 8.91612 79.35962 1.000 37.35319 368 SER A O 1
ATOM 5237 N N . VAL A 1 364 ? -23.91278 9.00441 78.01336 1.000 45.22187 369 VAL A N 1
ATOM 5238 C CA . VAL A 1 364 ? -23.29537 8.27809 76.89811 1.000 45.39462 369 VAL A CA 1
ATOM 5239 C C . VAL A 1 364 ? -24.07617 8.62006 75.64496 1.000 43.72149 369 VAL A C 1
ATOM 5240 O O . VAL A 1 364 ? -25.23147 9.02056 75.71710 1.000 45.51946 369 VAL A O 1
ATOM 5253 N N . GLY A 1 365 ? -23.42287 8.50519 74.49425 1.000 50.11891 370 GLY A N 1
ATOM 5254 C CA . GLY A 1 365 ? -24.07755 8.67860 73.21344 1.000 47.29881 370 GLY A CA 1
ATOM 5255 C C . GLY A 1 365 ? -24.77642 7.40710 72.74309 1.000 42.91666 370 GLY A C 1
ATOM 5256 O O . GLY A 1 365 ? -24.89854 6.41439 73.45894 1.000 41.99882 370 GLY A O 1
ATOM 5260 N N . SER A 1 366 ? -25.24756 7.45311 71.50340 1.000 52.50380 371 SER A N 1
ATOM 5261 C CA . SER A 1 366 ? -25.92304 6.29402 70.92813 1.000 55.94629 371 SER A CA 1
ATOM 5262 C C . SER A 1 366 ? -25.31745 5.83750 69.61127 1.000 54.82226 371 SER A C 1
ATOM 5263 O O . SER A 1 366 ? -25.69145 4.76387 69.12206 1.000 60.31409 371 SER A O 1
ATOM 5271 N N . GLN A 1 367 ? -24.38164 6.59163 69.04654 1.000 52.37037 372 GLN A N 1
ATOM 5272 C CA . GLN A 1 367 ? -23.77413 6.30438 67.75409 1.000 48.02636 372 GLN A CA 1
ATOM 5273 C C . GLN A 1 367 ? -22.30269 5.92274 67.93735 1.000 60.72422 372 GLN A C 1
ATOM 5274 O O . GLN A 1 367 ? -21.43918 6.78901 68.11510 1.000 58.20183 372 GLN A O 1
ATOM 5288 N N . GLY A 1 368 ? -22.01043 4.62978 67.85653 1.000 53.64453 373 GLY A N 1
ATOM 5289 C CA . GLY A 1 368 ? -20.63313 4.18355 67.88594 1.000 55.33017 373 GLY A CA 1
ATOM 5290 C C . GLY A 1 368 ? -20.03617 4.12006 69.27509 1.000 54.81212 373 GLY A C 1
ATOM 5291 O O . GLY A 1 368 ? -18.83468 4.31036 69.43749 1.000 51.38665 373 GLY A O 1
ATOM 5295 N N . GLU A 1 369 ? -20.84817 3.84305 70.28517 1.000 48.81677 374 GLU A N 1
ATOM 5296 C CA . GLU A 1 369 ? -20.41589 3.88995 71.66603 1.000 42.80486 374 GLU A CA 1
ATOM 5297 C C . GLU A 1 369 ? -20.26724 2.51074 72.28272 1.000 52.45692 374 GLU A C 1
ATOM 5298 O O . GLU A 1 369 ? -20.28020 2.39197 73.50022 1.000 45.59233 374 GLU A O 1
ATOM 5310 N N . SER A 1 370 ? -20.13318 1.45723 71.47816 1.000 49.05265 375 SER A N 1
ATOM 5311 C CA . SER A 1 370 ? -20.13126 0.11673 72.05877 1.000 57.01065 375 SER A CA 1
ATOM 5312 C C . SER A 1 370 ? -18.90670 -0.12441 72.93635 1.000 48.56695 375 SER A C 1
ATOM 5313 O O . SER A 1 370 ? -18.95662 -0.96251 73.84757 1.000 46.05949 375 SER A O 1
ATOM 5321 N N . TRP A 1 371 ? -17.79756 0.56990 72.64173 1.000 42.93716 376 TRP A N 1
ATOM 5322 C CA . TRP A 1 371 ? -16.56083 0.42127 73.40123 1.000 49.16481 376 TRP A CA 1
ATOM 5323 C C . TRP A 1 371 ? -16.76644 0.74223 74.88471 1.000 39.62884 376 TRP A C 1
ATOM 5324 O O . TRP A 1 371 ? -16.13195 0.12187 75.73535 1.000 38.82135 376 TRP A O 1
ATOM 5345 N N . VAL A 1 372 ? -17.71464 1.62441 75.21525 1.000 40.49908 377 VAL A N 1
ATOM 5346 C CA . VAL A 1 372 ? -17.97001 2.03614 76.60189 1.000 42.98533 377 VAL A CA 1
ATOM 5347 C C . VAL A 1 372 ? -19.16756 1.34097 77.21043 1.000 44.67127 377 VAL A C 1
ATOM 5348 O O . VAL A 1 372 ? -19.45032 1.53758 78.40207 1.000 39.48791 377 VAL A O 1
ATOM 5361 N N . ASP A 1 373 ? -19.87955 0.52630 76.43526 1.000 42.41189 378 ASP A N 1
ATOM 5362 C CA . ASP A 1 373 ? -20.98471 -0.29560 76.89271 1.000 34.70231 378 ASP A CA 1
ATOM 5363 C C . ASP A 1 373 ? -22.09726 0.54789 77.52185 1.000 42.37098 378 ASP A C 1
ATOM 5364 O O . ASP A 1 373 ? -22.28566 0.53452 78.74775 1.000 46.08429 378 ASP A O 1
ATOM 5373 N N . PRO A 1 374 ? -22.89344 1.25126 76.70863 1.000 42.86534 379 PRO A N 1
ATOM 5374 C CA . PRO A 1 374 ? -24.00964 2.04041 77.26930 1.000 44.93798 379 PRO A CA 1
ATOM 5375 C C . PRO A 1 374 ? -24.82929 1.34519 78.34192 1.000 48.37072 379 PRO A C 1
ATOM 5376 O O . PRO A 1 374 ? -25.13305 1.95892 79.36970 1.000 41.20900 379 PRO A O 1
ATOM 5387 N N . LYS A 1 375 ? -25.22056 0.08852 78.13121 1.000 47.70465 380 LYS A N 1
ATOM 5388 C CA . LYS A 1 375 ? -26.11468 -0.56269 79.08106 1.000 46.96611 380 LYS A CA 1
ATOM 5389 C C . LYS A 1 375 ? -25.37908 -1.02246 80.33077 1.000 41.72553 380 LYS A C 1
ATOM 5390 O O . LYS A 1 375 ? -25.98498 -1.09797 81.39986 1.000 38.42389 380 LYS A O 1
ATOM 5409 N N . GLY A 1 376 ? -24.08186 -1.33105 80.22627 1.000 45.43309 381 GLY A N 1
ATOM 5410 C CA . GLY A 1 376 ? -23.31825 -1.65762 81.42492 1.000 43.87771 381 GLY A CA 1
ATOM 5411 C C . GLY A 1 376 ? -23.14582 -0.47460 82.36293 1.000 39.17809 381 GLY A C 1
ATOM 5412 O O . GLY A 1 376 ? -22.98909 -0.65095 83.57005 1.000 41.89838 381 GLY A O 1
ATOM 5433 N N . LEU A 1 378 ? -25.53103 2.03509 82.45943 1.000 42.47668 383 LEU A N 1
ATOM 5434 C CA . LEU A 1 378 ? -26.88296 2.02239 83.01917 1.000 42.71995 383 LEU A CA 1
ATOM 5435 C C . LEU A 1 378 ? -26.98698 1.05916 84.18046 1.000 42.61443 383 LEU A C 1
ATOM 5436 O O . LEU A 1 378 ? -27.52291 1.40076 85.25296 1.000 43.12772 383 LEU A O 1
ATOM 5452 N N . LEU A 1 379 ? -26.52040 -0.17624 83.96770 1.000 40.38931 384 LEU A N 1
ATOM 5453 C CA . LEU A 1 379 ? -26.66925 -1.21034 84.98823 1.000 41.83100 384 LEU A CA 1
ATOM 5454 C C . LEU A 1 379 ? -25.91080 -0.85405 86.25275 1.000 42.29621 384 LEU A C 1
ATOM 5455 O O . LEU A 1 379 ? -26.34898 -1.18624 87.36632 1.000 46.61612 384 LEU A O 1
ATOM 5471 N N . ALA A 1 380 ? -24.73551 -0.23961 86.10507 1.000 42.63331 385 ALA A N 1
ATOM 5472 C CA . ALA A 1 380 ? -24.00455 0.23051 87.27736 1.000 45.19080 385 ALA A CA 1
ATOM 5473 C C . ALA A 1 380 ? -24.85469 1.19631 88.08871 1.000 40.01803 385 ALA A C 1
ATOM 5474 O O . ALA A 1 380 ? -24.94372 1.08150 89.31215 1.000 34.80478 385 ALA A O 1
ATOM 5481 N N . ALA A 1 381 ? -25.48370 2.16128 87.42021 1.000 37.56446 386 ALA A N 1
ATOM 5482 C CA . ALA A 1 381 ? -26.34941 3.10649 88.12830 1.000 44.05939 386 ALA A CA 1
ATOM 5483 C C . ALA A 1 381 ? -27.53720 2.39264 88.76433 1.000 42.17353 386 ALA A C 1
ATOM 5484 O O . ALA A 1 381 ? -27.84845 2.60658 89.94079 1.000 44.74176 386 ALA A O 1
ATOM 5491 N N . TYR A 1 382 ? -28.18532 1.50754 88.00243 1.000 47.68280 387 TYR A N 1
ATOM 5492 C CA . TYR A 1 382 ? -29.26487 0.67499 88.52672 1.000 47.49680 387 TYR A CA 1
ATOM 5493 C C . TYR A 1 382 ? -28.86315 -0.02409 89.81665 1.000 50.20148 387 TYR A C 1
ATOM 5494 O O . TYR A 1 382 ? -29.59994 0.00891 90.80569 1.000 44.86802 387 TYR A O 1
ATOM 5512 N N . HIS A 1 383 ? -27.68465 -0.65224 89.83450 1.000 48.55476 388 HIS A N 1
ATOM 5513 C CA . HIS A 1 383 ? -27.26904 -1.43090 90.99397 1.000 51.05772 388 HIS A CA 1
ATOM 5514 C C . HIS A 1 383 ? -26.64339 -0.59154 92.09612 1.000 48.85620 388 HIS A C 1
ATOM 5515 O O . HIS A 1 383 ? -26.51316 -1.08609 93.21973 1.000 42.63905 388 HIS A O 1
ATOM 5529 N N . ALA A 1 384 ? -26.21547 0.63678 91.78750 1.000 45.70752 389 ALA A N 1
ATOM 5530 C CA . ALA A 1 384 ? -25.83916 1.61789 92.80177 1.000 43.75712 389 ALA A CA 1
ATOM 5531 C C . ALA A 1 384 ? -27.02905 2.22598 93.54365 1.000 45.47109 389 ALA A C 1
ATOM 5532 O O . ALA A 1 384 ? -26.87205 2.72121 94.67026 1.000 40.13342 389 ALA A O 1
ATOM 5539 N N . THR A 1 385 ? -28.20748 2.25249 92.93027 1.000 48.43676 390 THR A N 1
ATOM 5540 C CA . THR A 1 385 ? -29.28001 3.07831 93.47225 1.000 46.37922 390 THR A CA 1
ATOM 5541 C C . THR A 1 385 ? -29.69055 2.73452 94.89610 1.000 42.04863 390 THR A C 1
ATOM 5542 O O . THR A 1 385 ? -30.10787 3.65836 95.61423 1.000 42.02431 390 THR A O 1
ATOM 5553 N N . PRO A 1 386 ? -29.61428 1.49277 95.37234 1.000 39.68827 391 PRO A N 1
ATOM 5554 C CA . PRO A 1 386 ? -30.02595 1.25301 96.75702 1.000 37.98394 391 PRO A CA 1
ATOM 5555 C C . PRO A 1 386 ? -29.17263 1.99172 97.76944 1.000 46.79990 391 PRO A C 1
ATOM 5556 O O . PRO A 1 386 ? -29.61235 2.16478 98.90897 1.000 50.40740 391 PRO A O 1
ATOM 5567 N N . ALA A 1 387 ? -27.98259 2.46795 97.40040 1.000 42.86864 392 ALA A N 1
ATOM 5568 C CA . ALA A 1 387 ? -27.23681 3.28602 98.35363 1.000 47.41321 392 ALA A CA 1
ATOM 5569 C C . ALA A 1 387 ? -27.81027 4.69078 98.40887 1.000 33.48100 392 ALA A C 1
ATOM 5570 O O . ALA A 1 387 ? -27.99377 5.24077 99.49400 1.000 42.86166 392 ALA A O 1
ATOM 5577 N N . TYR A 1 388 ? -28.13104 5.27119 97.25541 1.000 34.68269 393 TYR A N 1
ATOM 5578 C CA . TYR A 1 388 ? -28.86424 6.53086 97.24972 1.000 38.57309 393 TYR A CA 1
ATOM 5579 C C . TYR A 1 388 ? -30.17867 6.41167 98.03409 1.000 47.04710 393 TYR A C 1
ATOM 5580 O O . TYR A 1 388 ? -30.53122 7.30899 98.81197 1.000 43.87538 393 TYR A O 1
ATOM 5598 N N . ALA A 1 389 ? -30.88592 5.28401 97.89165 1.000 49.52671 394 ALA A N 1
ATOM 5599 C CA . ALA A 1 389 ? -32.14527 5.08933 98.62091 1.000 45.37688 394 ALA A CA 1
ATOM 5600 C C . ALA A 1 389 ? -31.96297 5.17402 100.11924 1.000 47.63582 394 ALA A C 1
ATOM 5601 O O . ALA A 1 389 ? -32.89204 5.57278 100.83462 1.000 53.94744 394 ALA A O 1
ATOM 5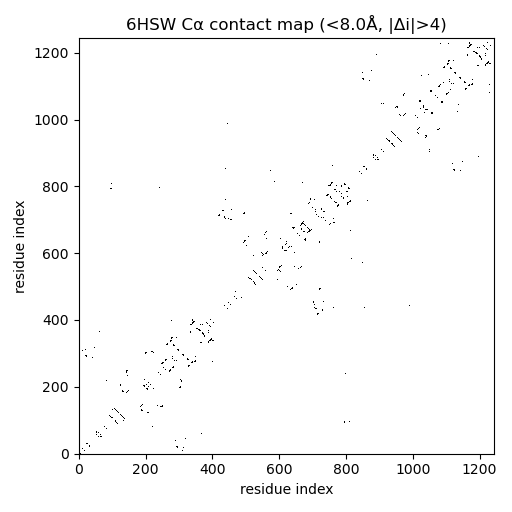608 N N . LEU A 1 390 ? -30.79591 4.77614 100.63349 1.000 51.85874 395 LEU A N 1
ATOM 5609 C CA . LEU A 1 390 ? -30.57546 4.90923 102.06853 1.000 45.98325 395 LEU A CA 1
ATOM 5610 C C . LEU A 1 390 ? -30.68965 6.35547 102.51567 1.000 43.80555 395 LEU A C 1
ATOM 5611 O O . LEU A 1 390 ? -31.04704 6.61674 103.67536 1.000 51.96691 395 LEU A O 1
ATOM 5627 N N . PHE A 1 391 ? -30.34410 7.30338 101.63773 1.000 42.98983 396 PHE A N 1
ATOM 5628 C CA . PHE A 1 391 ? -30.35396 8.73226 101.96184 1.000 49.69325 396 PHE A CA 1
ATOM 5629 C C . PHE A 1 391 ? -31.70861 9.37049 101.67456 1.000 46.68823 396 PHE A C 1
ATOM 5630 O O . PHE A 1 391 ? -31.83454 10.58897 101.75823 1.000 49.63561 396 PHE A O 1
ATOM 5647 N N . GLY A 1 392 ? -32.71184 8.57078 101.32720 1.000 46.61302 397 GLY A N 1
ATOM 5648 C CA . GLY A 1 392 ? -34.00783 9.08246 100.94177 1.000 47.27459 397 GLY A CA 1
ATOM 5649 C C . GLY A 1 392 ? -34.02759 9.66862 99.55748 1.000 51.36334 397 GLY A C 1
ATOM 5650 O O . GLY A 1 392 ? -34.87618 10.50556 99.25397 1.000 52.87966 397 GLY A O 1
ATOM 5654 N N . GLU A 1 393 ? -33.10195 9.25888 98.70596 1.000 45.23201 398 GLU A N 1
ATOM 5655 C CA . GLU A 1 393 ? -32.96503 9.81530 97.37955 1.000 46.72034 398 GLU A CA 1
ATOM 5656 C C . GLU A 1 393 ? -33.22842 8.70449 96.38022 1.000 42.14999 398 GLU A C 1
ATOM 5657 O O . GLU A 1 393 ? -33.18917 7.52291 96.70801 1.000 47.45682 398 GLU A O 1
ATOM 5669 N N . GLN A 1 394 ? -33.48731 9.09321 95.15539 1.000 44.93486 399 GLN A N 1
ATOM 5670 C CA . GLN A 1 394 ? -33.84715 8.15495 94.11455 1.000 52.94914 399 GLN A CA 1
ATOM 5671 C C . GLN A 1 394 ? -32.73595 8.10679 93.07179 1.000 45.71616 399 GLN A C 1
ATOM 5672 O O . GLN A 1 394 ? -31.89797 9.00285 92.98883 1.000 37.69561 399 GLN A O 1
ATOM 5686 N N . GLY A 1 395 ? -32.74714 7.05774 92.26213 1.000 47.84597 400 GLY A N 1
ATOM 5687 C CA . GLY A 1 395 ? -31.73370 6.88594 91.25269 1.000 48.23647 400 GLY A CA 1
ATOM 5688 C C . GLY A 1 395 ? -32.28069 6.32460 89.95899 1.000 56.62301 400 GLY A C 1
ATOM 5689 O O . GLY A 1 395 ? -33.19486 6.87915 89.34215 1.000 53.32355 400 GLY A O 1
ATOM 5693 N N . VAL A 1 396 ? -31.71013 5.20631 89.54326 1.000 53.93085 401 VAL A N 1
ATOM 5694 C CA . VAL A 1 396 ? -32.09840 4.51885 88.32728 1.000 50.41003 401 VAL A CA 1
ATOM 5695 C C . VAL A 1 396 ? -32.80090 3.23416 88.72643 1.000 53.42314 401 VAL A C 1
ATOM 5696 O O . VAL A 1 396 ? -32.27090 2.45360 89.52644 1.000 52.56674 401 VAL A O 1
ATOM 5709 N N . THR A 1 397 ? -33.99926 3.02075 88.18211 1.000 55.21788 402 THR A N 1
ATOM 5710 C CA . THR A 1 397 ? -34.86747 1.94997 88.65217 1.000 61.82098 402 THR A CA 1
ATOM 5711 C C . THR A 1 397 ? -35.29225 0.97295 87.56920 1.000 54.68961 402 THR A C 1
ATOM 5712 O O . THR A 1 397 ? -36.08063 0.06738 87.85836 1.000 53.92773 402 THR A O 1
ATOM 5723 N N . GLN A 1 398 ? -34.79924 1.11668 86.34860 1.000 52.36828 403 GLN A N 1
ATOM 5724 C CA . GLN A 1 398 ? -34.96325 0.08550 85.33541 1.000 61.90116 403 GLN A CA 1
ATOM 5725 C C . GLN A 1 398 ? -33.59995 -0.41643 84.87232 1.000 61.29730 403 GLN A C 1
ATOM 5726 O O . GLN A 1 398 ? -32.61468 0.32181 84.90767 1.000 58.57364 403 GLN A O 1
ATOM 5740 N N . ASN A 1 399 ? -33.55840 -1.66443 84.38364 1.000 67.48294 404 ASN A N 1
ATOM 5741 C CA . ASN A 1 399 ? -32.31580 -2.30988 83.96875 1.000 56.56123 404 ASN A CA 1
ATOM 5742 C C . ASN A 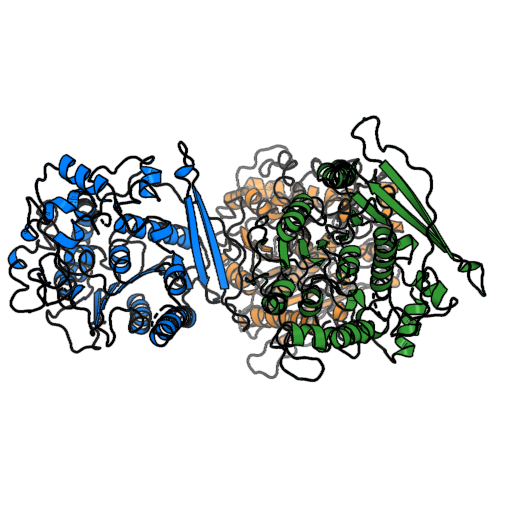1 399 ? -32.22106 -2.52886 82.45971 1.000 52.75519 404 ASN A C 1
ATOM 5743 O O . ASN A 1 399 ? -31.45770 -3.38895 82.00181 1.000 51.53323 404 ASN A O 1
ATOM 5754 N N . GLU A 1 400 ? -32.95640 -1.76251 81.66506 1.000 53.19803 405 GLU A N 1
ATOM 5755 C CA . GLU A 1 400 ? -32.74018 -1.76155 80.22768 1.000 45.92361 405 GLU A CA 1
ATOM 5756 C C . GLU A 1 400 ? -32.73693 -0.32791 79.74856 1.000 47.39043 405 GLU A C 1
ATOM 5757 O O . GLU A 1 400 ? -33.38178 0.54635 80.33711 1.000 50.17382 405 GLU A O 1
ATOM 5769 N N . LEU A 1 401 ? -32.01778 -0.10671 78.67315 1.000 44.34620 406 LEU A N 1
ATOM 5770 C CA . LEU A 1 401 ? -31.84188 1.23251 78.14965 1.000 49.52616 406 LEU A CA 1
ATOM 5771 C C . LEU A 1 401 ? -33.18254 1.81733 77.72210 1.000 57.92685 406 LEU A C 1
ATOM 5772 O O . LEU A 1 401 ? -33.92496 1.16545 76.97917 1.000 60.91589 406 LEU A O 1
ATOM 5788 N N . PRO A 1 402 ? -33.51989 3.03027 78.13904 1.000 57.70086 407 PRO A N 1
ATOM 5789 C CA . PRO A 1 402 ? -34.73070 3.65782 77.60445 1.000 56.54298 407 PRO A CA 1
ATOM 5790 C C . PRO A 1 402 ? -34.54682 3.96510 76.13956 1.000 52.88886 407 PRO A C 1
ATOM 5791 O O . PRO A 1 402 ? -33.48997 3.67577 75.58063 1.000 53.46124 407 PRO A O 1
ATOM 5802 N N . ALA A 1 403 ? -35.56273 4.54465 75.50892 1.000 54.85648 408 ALA A N 1
ATOM 5803 C CA . ALA A 1 403 ? -35.37954 5.08956 74.17411 1.000 54.02192 408 ALA A CA 1
ATOM 5804 C C . ALA A 1 403 ? -34.35489 6.21106 74.20367 1.000 48.76383 408 ALA A C 1
ATOM 5805 O O . ALA A 1 403 ? -34.39121 7.08430 75.07446 1.000 50.47093 408 ALA A O 1
ATOM 5812 N N . VAL A 1 404 ? -33.44178 6.17407 73.24446 1.000 49.53135 409 VAL A N 1
ATOM 5813 C CA . VAL A 1 404 ? -32.45253 7.22036 73.06534 1.000 52.21696 409 VAL A CA 1
ATOM 5814 C C . VAL A 1 404 ? -33.10616 8.56685 73.30850 1.000 54.14970 409 VAL A C 1
ATOM 5815 O O . VAL A 1 404 ? -34.24955 8.79425 72.90197 1.000 51.23209 409 VAL A O 1
ATOM 5828 N N . GLY A 1 405 ? -32.39234 9.45577 74.00107 1.000 54.02460 410 GLY A N 1
ATOM 5829 C CA . GLY A 1 405 ? -32.88427 10.78017 74.30230 1.000 53.60257 410 GLY A CA 1
ATOM 5830 C C . GLY A 1 405 ? -33.80250 10.87699 75.49164 1.000 44.35042 410 GLY A C 1
ATOM 5831 O O . GLY A 1 405 ? -34.09580 11.99456 75.92978 1.000 50.68455 410 GLY A O 1
ATOM 5835 N N . ASN A 1 406 ? -34.29007 9.76119 76.02090 1.000 47.24282 411 ASN A N 1
ATOM 5836 C CA . ASN A 1 406 ? -35.18578 9.78902 77.17446 1.000 60.02714 411 ASN A CA 1
ATOM 5837 C C . ASN A 1 406 ? -34.33560 9.65803 78.42500 1.000 57.02440 411 ASN A C 1
ATOM 5838 O O . ASN A 1 406 ? -33.86279 8.57010 78.74786 1.000 56.30246 411 ASN A O 1
ATOM 5849 N N . GLY A 1 407 ? -34.15910 10.76335 79.14463 1.000 60.11933 412 GLY A N 1
ATOM 5850 C CA . GLY A 1 407 ? -33.30708 10.75181 80.32504 1.000 50.95823 412 GLY A CA 1
ATOM 5851 C C . GLY A 1 407 ? -34.04139 10.22907 81.54559 1.000 48.79859 412 GLY A C 1
ATOM 5852 O O . GLY A 1 407 ? -35.23311 10.46476 81.73251 1.000 48.18448 412 GLY A O 1
ATOM 5856 N N . LEU A 1 408 ? -33.30925 9.49344 82.37769 1.000 43.31673 413 LEU A N 1
ATOM 5857 C CA . LEU A 1 408 ? -33.78930 9.10152 83.69060 1.000 43.27839 413 LEU A CA 1
ATOM 5858 C C . LEU A 1 408 ? -33.23414 10.11636 84.69195 1.000 50.44890 413 LEU A C 1
ATOM 5859 O O . LEU A 1 408 ? -32.22671 9.88059 85.37483 1.000 46.13961 413 LEU A O 1
ATOM 5875 N N . LEU A 1 409 ? -33.94729 11.25130 84.81104 1.000 42.95853 414 LEU A N 1
ATOM 5876 C CA . LEU A 1 409 ? -33.38819 12.46987 85.36220 1.000 37.25167 414 LEU A CA 1
ATOM 5877 C C . LEU A 1 409 ? -34.00565 12.89230 86.67945 1.000 42.90335 414 LEU A C 1
ATOM 5878 O O . LEU A 1 409 ? -33.66987 13.97306 87.18097 1.000 46.54838 414 LEU A O 1
ATOM 5894 N N . ALA A 1 410 ? -34.87735 12.06946 87.26272 1.000 44.35366 415 ALA A N 1
ATOM 5895 C CA . ALA A 1 410 ? -35.60943 12.46251 88.46181 1.000 46.13001 415 ALA A CA 1
ATOM 5896 C C . ALA A 1 410 ? -34.80788 12.28910 89.74588 1.000 50.92981 415 ALA A C 1
ATOM 5897 O O . ALA A 1 410 ? -35.01280 13.05179 90.69775 1.000 50.15518 415 ALA A O 1
ATOM 5904 N N . GLY A 1 411 ? -33.93960 11.27226 89.82692 1.000 42.87674 416 GLY A N 1
ATOM 5905 C CA . GLY A 1 411 ? -33.18735 11.03502 91.03846 1.000 46.17465 416 GLY A CA 1
ATOM 5906 C C . GLY A 1 411 ? -31.85959 11.79288 91.07856 1.000 44.98409 416 GLY A C 1
ATOM 5907 O O . GLY A 1 411 ? -31.40998 12.38274 90.09637 1.000 43.41526 416 GLY A O 1
ATOM 5911 N N . LYS A 1 412 ? -31.22118 11.75741 92.25096 1.000 47.73223 417 LYS A N 1
ATOM 5912 C CA . LYS A 1 412 ? -29.86839 12.30684 92.36539 1.000 37.64414 417 LYS A CA 1
ATOM 5913 C C . LYS A 1 412 ? -28.88089 11.55274 91.49818 1.000 33.14702 417 LYS A C 1
ATOM 5914 O O . LYS A 1 412 ? -27.93234 12.14445 90.99016 1.000 36.55377 417 LYS A O 1
ATOM 5933 N N . LEU A 1 413 ? -29.10094 10.26454 91.28056 1.000 36.07681 418 LEU A N 1
ATOM 5934 C CA . LEU A 1 413 ? -28.30758 9.48734 90.34350 1.000 41.34622 418 LEU A CA 1
ATOM 5935 C C . LEU A 1 413 ? -29.12824 9.27882 89.07751 1.000 43.54610 418 LEU A C 1
ATOM 5936 O O . LEU A 1 413 ? -30.21999 8.69835 89.12406 1.000 46.20895 418 LEU A O 1
ATOM 5952 N N . ALA A 1 414 ? -28.58358 9.71829 87.95535 1.000 38.19093 419 ALA A N 1
ATOM 5953 C CA . ALA A 1 414 ? -29.33138 9.92513 86.73311 1.000 41.27519 419 ALA A CA 1
ATOM 5954 C C . ALA A 1 414 ? -28.53795 9.34256 85.57742 1.000 45.71875 419 ALA A C 1
ATOM 5955 O O . ALA A 1 414 ? -27.31769 9.20844 85.66229 1.000 39.83028 419 ALA A O 1
ATOM 5962 N N . PHE A 1 415 ? -29.24940 9.03516 84.48942 1.000 41.23949 420 PHE A N 1
ATOM 5963 C CA . PHE A 1 415 ? -28.69428 8.44758 83.27343 1.000 36.82198 420 PHE A CA 1
ATOM 5964 C C . PHE A 1 415 ? -29.39074 9.06445 82.07082 1.000 45.70987 420 PHE A C 1
ATOM 5965 O O . PHE A 1 415 ? -30.62290 9.06150 82.01201 1.000 47.97477 420 PHE A O 1
ATOM 5982 N N . ARG A 1 416 ? -28.62815 9.56543 81.10057 1.000 40.32216 421 ARG A N 1
ATOM 5983 C CA . ARG A 1 416 ? -29.22021 9.96481 79.83108 1.000 48.12062 421 ARG A CA 1
ATOM 5984 C C . ARG A 1 416 ? -28.29160 9.60865 78.68390 1.000 47.75694 421 ARG A C 1
ATOM 5985 O O . ARG A 1 416 ? -27.17755 10.13506 78.59665 1.000 44.42561 421 ARG A O 1
ATOM 6006 N N . GLN A 1 417 ? -28.77419 8.73873 77.79772 1.000 50.55603 422 GLN A N 1
ATOM 6007 C CA . GLN A 1 417 ? -28.10572 8.43011 76.53930 1.000 46.01317 422 GLN A CA 1
ATOM 6008 C C . GLN A 1 417 ? -28.64102 9.36641 75.46957 1.000 45.11205 422 GLN A C 1
ATOM 6009 O O . GLN A 1 417 ? -29.83855 9.36361 75.18042 1.000 50.74923 422 GLN A O 1
ATOM 6023 N N . HIS A 1 418 ? -27.76655 10.18100 74.90841 1.000 43.95153 423 HIS A N 1
ATOM 6024 C CA . HIS A 1 418 ? -28.15786 11.17563 73.93166 1.000 48.77486 423 HIS A CA 1
ATOM 6025 C C . HIS A 1 418 ? -28.08533 10.60968 72.50882 1.000 50.01672 423 HIS A C 1
ATOM 6026 O O . HIS A 1 418 ? -27.75717 9.44711 72.28167 1.000 47.26304 423 HIS A O 1
ATOM 6040 N N . GLU A 1 419 ? -28.36221 11.46664 71.53947 1.000 49.51785 424 GLU A N 1
ATOM 6041 C CA . GLU A 1 419 ? -28.52754 11.05255 70.15399 1.000 61.65321 424 GLU A CA 1
ATOM 6042 C C . GLU A 1 419 ? -27.23667 11.08832 69.35891 1.000 57.86609 424 GLU A C 1
ATOM 6043 O O . GLU A 1 419 ? -27.24048 10.68048 68.19753 1.000 56.08040 424 GLU A O 1
ATOM 6055 N N . GLY A 1 420 ? -26.14338 11.57100 69.94200 1.000 51.08571 425 GLY A N 1
ATOM 6056 C CA . GLY A 1 420 ? -24.87830 11.70030 69.24769 1.000 41.82627 425 GLY A CA 1
ATOM 6057 C C . GLY A 1 420 ? -23.93030 10.53537 69.47091 1.000 39.95861 425 GLY A C 1
ATOM 6058 O O . GLY A 1 420 ? -24.31254 9.43627 69.89751 1.000 42.06266 425 GLY A O 1
ATOM 6062 N N . GLY A 1 421 ? -22.67237 10.77686 69.15789 1.000 43.83360 426 GLY A N 1
ATOM 6063 C CA . GLY A 1 421 ? -21.63483 9.78991 69.34805 1.000 52.58936 426 GLY A CA 1
ATOM 6064 C C . GLY A 1 421 ? -20.83118 10.03021 70.61242 1.000 51.33173 426 GLY A C 1
ATOM 6065 O O . GLY A 1 421 ? -21.37578 10.35022 71.67308 1.000 52.24231 426 GLY A O 1
ATOM 6069 N N . HIS A 1 422 ? -19.51996 9.84251 70.50227 1.000 48.16718 427 HIS A N 1
ATOM 6070 C CA . HIS A 1 422 ? -18.61378 9.81630 71.64728 1.000 50.47891 427 HIS A CA 1
ATOM 6071 C C . HIS A 1 422 ? -18.23423 11.26700 71.90602 1.000 42.92894 427 HIS A C 1
ATOM 6072 O O . HIS A 1 422 ? -17.18089 11.74685 71.49896 1.000 38.15578 427 HIS A O 1
ATOM 6086 N N . THR A 1 423 ? -19.16189 11.99082 72.53229 1.000 39.28581 428 THR A N 1
ATOM 6087 C CA . THR A 1 423 ? -19.00509 13.41566 72.77207 1.000 45.30762 428 THR A CA 1
ATOM 6088 C C . THR A 1 423 ? -19.96128 13.80601 73.87708 1.000 42.34914 428 THR A C 1
ATOM 6089 O O . THR A 1 423 ? -21.04405 13.23561 73.96404 1.000 45.21932 428 THR A O 1
ATOM 6100 N N . PRO A 1 424 ? -19.58888 14.75237 74.75282 1.000 43.40013 429 PRO A N 1
ATOM 6101 C CA . PRO A 1 424 ? -20.51787 15.19978 75.79713 1.000 48.74704 429 PRO A CA 1
ATOM 6102 C C . PRO A 1 424 ? -21.46735 16.29787 75.35380 1.000 42.59326 429 PRO A C 1
ATOM 6103 O O . PRO A 1 424 ? -22.42624 16.57233 76.08470 1.000 36.96295 429 PRO A O 1
ATOM 6114 N N . ALA A 1 425 ? -21.22559 16.91039 74.19396 1.000 41.35003 430 ALA A N 1
ATOM 6115 C CA . ALA A 1 425 ? -21.94759 18.12626 73.81385 1.000 47.02993 430 ALA A CA 1
ATOM 6116 C C . ALA A 1 425 ? -23.46461 17.99639 73.85471 1.000 44.82338 430 ALA A C 1
ATOM 6117 O O . ALA A 1 425 ? -24.12882 18.97270 74.25206 1.000 40.74661 430 ALA A O 1
ATOM 6124 N N . PRO A 1 426 ? -24.07794 16.87982 73.46671 1.000 42.86259 431 PRO A N 1
ATOM 6125 C CA . PRO A 1 426 ? -25.54940 16.82728 73.49590 1.000 48.57834 431 PRO A CA 1
ATOM 6126 C C . PRO A 1 426 ? -26.14330 16.78345 74.88822 1.000 44.34548 431 PRO A C 1
ATOM 6127 O O . PRO A 1 426 ? -27.36630 16.89044 75.00971 1.000 44.84371 431 PRO A O 1
ATOM 6138 N N . ASN A 1 427 ? -25.33760 16.63184 75.94331 1.000 48.56706 432 ASN A N 1
ATOM 6139 C CA . ASN A 1 427 ? -25.86371 16.49741 77.29403 1.000 39.93557 432 ASN A CA 1
ATOM 6140 C C . ASN A 1 427 ? -25.44724 17.62289 78.24447 1.000 33.30251 432 ASN A C 1
ATOM 6141 O O . ASN A 1 427 ? -25.83471 17.59556 79.41698 1.000 40.42749 432 ASN A O 1
ATOM 6152 N N . TRP A 1 428 ? -24.71782 18.63684 77.77549 1.000 35.57357 433 TRP A N 1
ATOM 6153 C CA . TRP A 1 428 ? -24.42741 19.79000 78.62539 1.000 42.39477 433 TRP A CA 1
ATOM 6154 C C . TRP A 1 428 ? -25.70778 20.46550 79.11036 1.000 42.00775 433 TRP A C 1
ATOM 6155 O O . TRP A 1 428 ? -25.86248 20.74007 80.30255 1.000 40.08431 433 TRP A O 1
ATOM 6176 N N . GLU A 1 429 ? -26.62386 20.77351 78.19272 1.000 40.68629 434 GLU A N 1
ATOM 6177 C CA . GLU A 1 429 ? -27.92946 21.30984 78.57642 1.000 43.31411 434 GLU A CA 1
ATOM 6178 C C . GLU A 1 429 ? -28.57625 20.45690 79.64337 1.000 42.70704 434 GLU A C 1
ATOM 6179 O O . GLU A 1 429 ? -28.99526 20.96549 80.68333 1.000 42.73007 434 GLU A O 1
ATOM 6191 N N . THR A 1 430 ? -28.68014 19.14907 79.39725 1.000 36.15639 435 THR A N 1
ATOM 6192 C CA . THR A 1 430 ? -29.26840 18.25454 80.38946 1.000 40.27196 435 THR A CA 1
ATOM 6193 C C . THR A 1 430 ? -28.53273 18.34183 81.72585 1.000 41.62208 435 THR A C 1
ATOM 6194 O O . THR A 1 430 ? -29.16778 18.39249 82.79551 1.000 37.56999 435 THR A O 1
ATOM 6205 N N . PHE A 1 431 ? -27.19663 18.36609 81.69275 1.000 40.61553 436 PHE A N 1
ATOM 6206 C CA . PHE A 1 431 ? -26.44475 18.35967 82.94900 1.000 37.21498 436 PHE A CA 1
ATOM 6207 C C . PHE A 1 431 ? -26.67827 19.63327 83.74133 1.000 34.28581 436 PHE A C 1
ATOM 6208 O O . PHE A 1 431 ? -26.87568 19.57976 84.95409 1.000 36.25464 436 PHE A O 1
ATOM 6225 N N . ILE A 1 432 ? -26.58686 20.79729 83.08545 1.000 38.25043 437 ILE A N 1
ATOM 6226 C CA . ILE A 1 432 ? -26.74500 22.05556 83.79810 1.000 37.76064 437 ILE A CA 1
ATOM 6227 C C . ILE A 1 432 ? -28.12640 22.12852 84.43841 1.000 44.04669 437 ILE A C 1
ATOM 6228 O O . ILE A 1 432 ? -28.28086 22.48315 85.61892 1.000 40.29687 437 ILE A O 1
ATOM 6244 N N . THR A 1 433 ? -29.15122 21.80732 83.65700 1.000 39.17413 438 THR A N 1
ATOM 6245 C CA . THR A 1 433 ? -30.51239 21.79624 84.16852 1.000 38.43106 438 THR A CA 1
ATOM 6246 C C . THR A 1 433 ? -30.65359 20.80618 85.31137 1.000 36.11887 438 THR A C 1
ATOM 6247 O O . THR A 1 433 ? -31.24197 21.11392 86.35404 1.000 38.96081 438 THR A O 1
ATOM 6258 N N . PHE A 1 434 ? -30.11463 19.59736 85.12129 1.000 37.96196 439 PHE A N 1
ATOM 6259 C CA . PHE A 1 434 ? -30.16677 18.55382 86.14355 1.000 37.40553 439 PHE A CA 1
ATOM 6260 C C . PHE A 1 434 ? -29.51646 19.01663 87.44486 1.000 38.73022 439 PHE A C 1
ATOM 6261 O O . PHE A 1 434 ? -30.09496 18.87596 88.52950 1.000 39.19034 439 PHE A O 1
ATOM 6278 N N . ALA A 1 435 ? -28.30170 19.56140 87.36101 1.000 37.78352 440 ALA A N 1
ATOM 6279 C CA . ALA A 1 435 ? -27.61823 20.00249 88.57802 1.000 41.21685 440 ALA A CA 1
ATOM 6280 C C . ALA A 1 435 ? -28.41435 21.08674 89.30712 1.000 35.90468 440 ALA A C 1
ATOM 6281 O O . ALA A 1 435 ? -28.58760 21.04079 90.53587 1.000 33.36632 440 ALA A O 1
ATOM 6288 N N . THR A 1 436 ? -28.88783 22.08312 88.56216 1.000 34.02732 441 THR A N 1
ATOM 6289 C CA . THR A 1 436 ? -29.70536 23.13916 89.14325 1.000 40.97549 441 THR A CA 1
ATOM 6290 C C . THR A 1 436 ? -30.90498 22.55217 89.88691 1.000 40.05259 441 THR A C 1
ATOM 6291 O O . THR A 1 436 ? -31.21410 22.94697 91.01131 1.000 42.33999 441 THR A O 1
ATOM 6302 N N . ARG A 1 437 ? -31.58483 21.58895 89.27614 1.000 39.44313 442 ARG A N 1
ATOM 6303 C CA . ARG A 1 437 ? -32.77499 21.03653 89.90611 1.000 36.49898 442 ARG A CA 1
ATOM 6304 C C . ARG A 1 437 ? -32.42200 20.20155 91.12751 1.000 39.59579 442 ARG A C 1
ATOM 6305 O O . ARG A 1 437 ? -33.15980 20.19762 92.12722 1.000 40.46700 442 ARG A O 1
ATOM 6326 N N . GLN A 1 438 ? -31.32200 19.46770 91.06218 1.000 36.85180 443 GLN A N 1
ATOM 6327 C CA . GLN A 1 438 ? -30.96967 18.62016 92.19209 1.000 42.17179 443 GLN A CA 1
ATOM 6328 C C . GLN A 1 438 ? -30.38312 19.42615 93.33532 1.000 34.80348 443 GLN A C 1
ATOM 6329 O O . GLN A 1 438 ? -30.44441 18.98013 94.46787 1.000 39.42674 443 GLN A O 1
ATOM 6343 N N . TRP A 1 439 ? -29.85911 20.61823 93.07858 1.000 39.40900 444 TRP A N 1
ATOM 6344 C CA . TRP A 1 439 ? -29.36828 21.45276 94.17500 1.000 39.75978 444 TRP A CA 1
ATOM 6345 C C . TRP A 1 439 ? -30.45663 22.22339 94.89516 1.000 42.41488 444 TRP A C 1
ATOM 6346 O O . TRP A 1 439 ? -30.19834 22.77962 95.95872 1.000 51.83206 444 TRP A O 1
ATOM 6367 N N . ALA A 1 440 ? -31.63373 22.33445 94.31987 1.000 46.98968 445 ALA A N 1
ATOM 6368 C CA . ALA A 1 440 ? -32.67129 23.13711 94.93280 1.000 58.25684 445 ALA A CA 1
ATOM 6369 C C . ALA A 1 440 ? -33.08519 22.55313 96.27724 1.000 60.04985 445 ALA A C 1
ATOM 6370 O O . ALA A 1 440 ? -32.99169 21.34600 96.50582 1.000 60.99187 445 ALA A O 1
ATOM 6414 N N . ALA B 1 22 ? 0.46417 78.72192 96.55408 1.000 78.44382 27 ALA B N 1
ATOM 6415 C CA . ALA B 1 22 ? 0.84979 77.47678 97.21163 1.000 72.76526 27 ALA B CA 1
ATOM 6416 C C . ALA B 1 22 ? 2.33224 77.47945 97.53270 1.000 72.55890 27 ALA B C 1
ATOM 6417 O O . ALA B 1 22 ? 2.75119 77.00291 98.59949 1.000 49.24766 27 ALA B O 1
ATOM 6425 N N . ASP B 1 23 ? 3.13576 78.05240 96.62881 1.000 69.39137 28 ASP B N 1
ATOM 6426 C CA . ASP B 1 23 ? 4.57579 77.95186 96.73324 1.000 57.48696 28 ASP B CA 1
ATOM 6427 C C . ASP B 1 23 ? 5.11993 78.94842 97.74248 1.000 54.18076 28 ASP B C 1
ATOM 6428 O O . ASP B 1 23 ? 6.10592 78.64775 98.41758 1.000 42.35012 28 ASP B O 1
ATOM 6437 N N . GLN B 1 24 ? 4.45890 80.09496 97.89919 1.000 51.90759 29 GLN B N 1
ATOM 6438 C CA . GLN B 1 24 ? 4.77477 81.01017 98.98988 1.000 55.11906 29 GLN B CA 1
ATOM 6439 C C . GLN B 1 24 ? 4.48473 80.36556 100.35122 1.000 49.67375 29 GLN B C 1
ATOM 6440 O O . GLN B 1 24 ? 5.34671 80.33703 101.23123 1.000 42.22196 29 GLN B O 1
ATOM 6454 N N . ASP B 1 25 ? 3.28498 79.81862 100.53639 1.000 40.95573 30 ASP B N 1
ATOM 6455 C CA . ASP B 1 25 ? 2.95811 79.19400 101.81496 1.000 44.45759 30 ASP B CA 1
ATOM 6456 C C . ASP B 1 25 ? 3.90800 78.04776 102.14031 1.000 40.71419 30 ASP B C 1
ATOM 6457 O O . ASP B 1 25 ? 4.45920 77.97561 103.24054 1.000 38.83680 30 ASP B O 1
ATOM 6466 N N . HIS B 1 26 ? 4.14590 77.16175 101.17690 1.000 35.35061 31 HIS B N 1
ATOM 6467 C CA . HIS B 1 26 ? 5.06585 76.05515 101.39035 1.000 41.02519 31 HIS B CA 1
ATOM 6468 C C . HIS B 1 26 ? 6.42478 76.54102 101.85880 1.000 39.43250 31 HIS B C 1
ATOM 6469 O O . HIS B 1 26 ? 6.99466 75.99179 102.80621 1.000 34.75854 31 HIS B O 1
ATOM 6483 N N . ALA B 1 27 ? 6.97266 77.56434 101.19769 1.000 44.29756 32 ALA B N 1
ATOM 6484 C CA . ALA B 1 27 ? 8.31203 78.03869 101.55445 1.000 45.20663 32 ALA B CA 1
ATOM 6485 C C . ALA B 1 27 ? 8.34310 78.61480 102.97294 1.000 43.07860 32 ALA B C 1
ATOM 6486 O O . ALA B 1 27 ? 9.32303 78.43528 103.70440 1.000 39.03783 32 ALA B O 1
ATOM 6493 N N . GLN B 1 28 ? 7.28410 79.31767 103.37088 1.000 40.76364 33 GLN B N 1
ATOM 6494 C CA . GLN B 1 28 ? 7.19193 79.83480 104.72984 1.000 40.29743 33 GLN B CA 1
ATOM 6495 C C . GLN B 1 28 ? 7.06688 78.69729 105.74843 1.000 42.34457 33 GLN B C 1
ATOM 6496 O O . GLN B 1 28 ? 7.73098 78.70681 106.79253 1.000 44.44725 33 GLN B O 1
ATOM 6510 N N . LEU B 1 29 ? 6.24978 77.68885 105.45010 1.000 39.05593 34 LEU B N 1
ATOM 6511 C CA . LEU B 1 29 ? 6.16985 76.53013 106.32433 1.000 37.74393 34 LEU B CA 1
ATOM 6512 C C . LEU B 1 29 ? 7.55498 75.96577 106.60247 1.000 42.34664 34 LEU B C 1
ATOM 6513 O O . LEU B 1 29 ? 7.94693 75.77510 107.75706 1.000 36.58442 34 LEU B O 1
ATOM 6529 N N . LEU B 1 30 ? 8.31710 75.69519 105.54865 1.000 36.06194 35 LEU B N 1
ATOM 6530 C CA . LEU B 1 30 ? 9.65761 75.16557 105.74043 1.000 37.70878 35 LEU B CA 1
ATOM 6531 C C . LEU B 1 30 ? 10.50582 76.09729 106.59687 1.000 40.86922 35 LEU B C 1
ATOM 6532 O O . LEU B 1 30 ? 11.32038 75.64108 107.40914 1.000 39.29709 35 LEU B O 1
ATOM 6548 N N . HIS B 1 31 ? 10.34775 77.40965 106.40955 1.000 40.28812 36 HIS B N 1
ATOM 6549 C CA . HIS B 1 31 ? 11.14241 78.37284 107.15920 1.000 39.28952 36 HIS B CA 1
ATOM 6550 C C . HIS B 1 31 ? 10.80367 78.28698 108.64208 1.000 36.67953 36 HIS B C 1
ATOM 6551 O O . HIS B 1 31 ? 11.69527 78.27278 109.49917 1.000 42.74107 36 HIS B O 1
ATOM 6565 N N . VAL B 1 32 ? 9.50448 78.20300 108.94098 1.000 34.99135 37 VAL B N 1
ATOM 6566 C CA . VAL B 1 32 ? 8.98948 78.06008 110.30289 1.000 38.02848 37 VAL B CA 1
ATOM 6567 C C . VAL B 1 32 ? 9.46056 76.76703 110.94744 1.000 40.02074 37 VAL B C 1
ATOM 6568 O O . VAL B 1 32 ? 9.65069 76.71305 112.16495 1.000 42.87145 37 VAL B O 1
ATOM 6581 N N . LEU B 1 33 ? 9.64413 75.70892 110.16633 1.000 34.70852 38 LEU B N 1
ATOM 6582 C CA . LEU B 1 33 ? 10.08232 74.44114 110.71890 1.000 38.31779 38 LEU B CA 1
ATOM 6583 C C . LEU B 1 33 ? 11.58603 74.25818 110.70310 1.000 41.47974 38 LEU B C 1
ATOM 6584 O O . LEU B 1 33 ? 12.07016 73.22638 111.18880 1.000 37.90207 38 LEU B O 1
ATOM 6600 N N . GLY B 1 34 ? 12.33198 75.22406 110.18326 1.000 43.62282 39 GLY B N 1
ATOM 6601 C CA . GLY B 1 34 ? 13.76836 75.07156 110.07895 1.000 38.15549 39 GLY B CA 1
ATOM 6602 C C . GLY B 1 34 ? 14.23152 74.03188 109.09469 1.000 42.47040 39 GLY B C 1
ATOM 6603 O O . GLY B 1 34 ? 15.26661 73.40279 109.31589 1.000 45.05139 39 GLY B O 1
ATOM 6607 N N . ILE B 1 35 ? 13.51104 73.83714 107.99431 1.000 35.23025 40 ILE B N 1
ATOM 6608 C CA . ILE B 1 35 ? 13.86691 72.82684 107.01406 1.000 45.89973 40 ILE B CA 1
ATOM 6609 C C . ILE B 1 35 ? 14.46360 73.55103 105.81219 1.000 48.03054 40 ILE B C 1
ATOM 6610 O O . ILE B 1 35 ? 13.89697 74.53366 105.33320 1.000 41.17471 40 ILE B O 1
ATOM 6626 N N . GLU B 1 36 ? 15.60483 73.07793 105.33229 1.000 50.54608 41 GLU B N 1
ATOM 6627 C CA . GLU B 1 36 ? 16.27494 73.75164 104.23122 1.000 57.75906 41 GLU B CA 1
ATOM 6628 C C . GLU B 1 36 ? 16.01610 73.08594 102.89800 1.000 54.12324 41 GLU B C 1
ATOM 6629 O O . GLU B 1 36 ? 16.03965 73.76690 101.87261 1.000 58.74321 41 GLU B O 1
ATOM 6641 N N . ASN B 1 37 ? 15.74080 71.78239 102.90874 1.000 55.05102 42 ASN B N 1
ATOM 6642 C CA . ASN B 1 37 ? 15.58409 70.97736 101.71092 1.000 52.81516 42 ASN B CA 1
ATOM 6643 C C . ASN B 1 37 ? 14.63651 69.82183 101.98708 1.000 41.52441 42 ASN B C 1
ATOM 6644 O O . ASN B 1 37 ? 14.68108 69.20788 103.05494 1.000 47.55769 42 ASN B O 1
ATOM 6655 N N . LEU B 1 38 ? 13.78075 69.53454 101.02338 1.000 40.00694 43 LEU B N 1
ATOM 6656 C CA . LEU B 1 38 ? 13.02171 68.30193 100.99518 1.000 38.64302 43 LEU B CA 1
ATOM 6657 C C . LEU B 1 38 ? 13.52766 67.40320 99.87979 1.000 42.83018 43 LEU B C 1
ATOM 6658 O O . LEU B 1 38 ? 13.91138 67.87286 98.81230 1.000 41.48631 43 LEU B O 1
ATOM 6674 N N . ARG B 1 39 ? 13.47748 66.10255 100.12790 1.000 42.86614 44 ARG B N 1
ATOM 6675 C CA . ARG B 1 39 ? 13.63394 65.13352 99.05928 1.000 47.39607 44 ARG B CA 1
ATOM 6676 C C . ARG B 1 39 ? 12.46314 65.24741 98.10242 1.000 48.49698 44 ARG B C 1
ATOM 6677 O O . ARG B 1 39 ? 11.31406 65.40834 98.51769 1.000 42.11737 44 ARG B O 1
ATOM 6698 N N . ARG B 1 40 ? 12.76868 65.14342 96.81463 1.000 50.48952 45 ARG B N 1
ATOM 6699 C CA . ARG B 1 40 ? 11.75887 65.18096 95.77235 1.000 44.86521 45 ARG B CA 1
ATOM 6700 C C . ARG B 1 40 ? 10.84193 63.96990 95.85525 1.000 39.22828 45 ARG B C 1
ATOM 6701 O O . ARG B 1 40 ? 11.25222 62.86834 96.22112 1.000 43.43545 45 ARG B O 1
ATOM 6722 N N . GLY B 1 41 ? 9.58230 64.18679 95.51901 1.000 44.58580 46 GLY B N 1
ATOM 6723 C CA . GLY B 1 41 ? 8.68068 63.08940 95.27177 1.000 43.45612 46 GLY B CA 1
ATOM 6724 C C . GLY B 1 41 ? 9.06243 62.31672 94.00503 1.000 48.47945 46 GLY B C 1
ATOM 6725 O O . GLY B 1 41 ? 10.01127 62.62691 93.28172 1.000 47.87060 46 GLY B O 1
ATOM 6729 N N . ALA B 1 42 ? 8.28209 61.28297 93.74545 1.000 42.98976 47 ALA B N 1
ATOM 6730 C CA . ALA B 1 42 ? 8.43939 60.45087 92.57391 1.000 42.29319 47 ALA B CA 1
ATOM 6731 C C . ALA B 1 42 ? 7.58736 60.97128 91.42216 1.000 43.38049 47 ALA B C 1
ATOM 6732 O O . ALA B 1 42 ? 6.61266 61.70360 91.61757 1.000 42.21149 47 ALA B O 1
ATOM 6739 N N . ASP B 1 43 ? 7.96489 60.57437 90.21298 1.000 50.25352 48 ASP B N 1
ATOM 6740 C CA . ASP B 1 43 ? 7.13861 60.77059 89.03160 1.000 62.53512 48 ASP B CA 1
ATOM 6741 C C . ASP B 1 43 ? 6.47857 59.45585 88.64428 1.000 63.47725 48 ASP B C 1
ATOM 6742 O O . ASP B 1 43 ? 6.96129 58.36892 88.97526 1.000 52.42410 48 ASP B O 1
ATOM 6751 N N . GLY B 1 44 ? 5.34502 59.56716 87.95403 1.000 62.49773 49 GLY B N 1
ATOM 6752 C CA . GLY B 1 44 ? 4.56845 58.39572 87.61066 1.000 64.25859 49 GLY B CA 1
ATOM 6753 C C . GLY B 1 44 ? 4.91850 57.74630 86.28736 1.000 79.39589 49 GLY B C 1
ATOM 6754 O O . GLY B 1 44 ? 4.22050 56.81464 85.87111 1.000 82.78941 49 GLY B O 1
ATOM 6758 N N . ASN B 1 45 ? 5.97702 58.20742 85.61851 1.000 83.36343 50 ASN B N 1
ATOM 6759 C CA . ASN B 1 45 ? 6.45655 57.65595 84.35221 1.000 84.64305 50 ASN B CA 1
ATOM 6760 C C . ASN B 1 45 ? 7.89236 57.16807 84.51889 1.000 78.48208 50 ASN B C 1
ATOM 6761 O O . ASN B 1 45 ? 8.72080 57.86870 85.11340 1.000 73.09352 50 ASN B O 1
ATOM 6772 N N . THR B 1 46 ? 8.20126 55.97378 83.98726 1.000 72.10931 51 THR B N 1
ATOM 6773 C CA . THR B 1 46 ? 9.57167 55.46750 84.08843 1.000 71.47198 51 THR B CA 1
ATOM 6774 C C . THR B 1 46 ? 10.56496 56.21943 83.20138 1.000 70.39443 51 THR B C 1
ATOM 6775 O O . THR B 1 46 ? 11.78155 56.05315 83.38943 1.000 59.40680 51 THR B O 1
ATOM 6786 N N . ASP B 1 47 ? 10.10634 57.05374 82.26384 1.000 62.61847 52 ASP B N 1
ATOM 6787 C CA . ASP B 1 47 ? 11.05877 57.87687 81.52403 1.000 65.00175 52 ASP B CA 1
ATOM 6788 C C . ASP B 1 47 ? 11.56199 59.07181 82.33344 1.000 63.14046 52 ASP B C 1
ATOM 6789 O O . ASP B 1 47 ? 12.01761 60.05470 81.75127 1.000 75.72445 52 ASP B O 1
ATOM 6798 N N . SER B 1 48 ? 11.48981 59.00977 83.65450 1.000 59.27381 53 SER B N 1
ATOM 6799 C CA . SER B 1 48 ? 11.96645 60.05238 84.52739 1.000 59.23584 53 SER B CA 1
ATOM 6800 C C . SER B 1 48 ? 13.03330 59.49522 85.45854 1.000 56.67190 53 SER B C 1
ATOM 6801 O O . SER B 1 48 ? 12.93929 58.34163 85.89930 1.000 58.22980 53 SER B O 1
ATOM 6809 N N . PRO B 1 49 ? 14.06707 60.26421 85.75376 1.000 53.66282 54 PRO B N 1
ATOM 6810 C CA . PRO B 1 49 ? 15.00074 59.83781 86.80206 1.000 67.05592 54 PRO B CA 1
ATOM 6811 C C . PRO B 1 49 ? 14.31998 59.58796 88.13330 1.000 63.90251 54 PRO B C 1
ATOM 6812 O O . PRO B 1 49 ? 14.81484 58.78888 88.93329 1.000 67.47712 54 PRO B O 1
ATOM 6823 N N . PHE B 1 50 ? 13.20271 60.25820 88.40702 1.000 61.36265 55 PHE B N 1
ATOM 6824 C CA . PHE B 1 50 ? 12.53782 60.15958 89.70087 1.000 68.29942 55 PHE B CA 1
ATOM 6825 C C . PHE B 1 50 ? 11.33762 59.22479 89.66209 1.000 62.44416 55 PHE B C 1
ATOM 6826 O O . PHE B 1 50 ? 10.41942 59.34595 90.47919 1.000 53.41743 55 PHE B O 1
ATOM 6843 N N . ALA B 1 51 ? 11.33936 58.27982 88.73470 1.000 57.29011 56 ALA B N 1
ATOM 6844 C CA . ALA B 1 51 ? 10.20323 57.39418 88.57025 1.000 52.28181 56 ALA B CA 1
ATOM 6845 C C . ALA B 1 51 ? 9.95232 56.59629 89.84493 1.000 55.32499 56 ALA B C 1
ATOM 6846 O O . ALA B 1 51 ? 10.87948 56.20932 90.55739 1.000 48.76315 56 ALA B O 1
ATOM 6853 N N . ALA B 1 52 ? 8.68592 56.35195 90.13853 1.000 47.29489 57 ALA B N 1
ATOM 6854 C CA . ALA B 1 52 ? 8.36629 55.56992 91.32004 1.000 49.69759 57 ALA B CA 1
ATOM 6855 C C . ALA B 1 52 ? 8.88276 54.14511 91.17809 1.000 42.38994 57 ALA B C 1
ATOM 6856 O O . ALA B 1 52 ? 8.95434 53.59054 90.08257 1.000 44.91106 57 ALA B O 1
ATOM 6863 N N . ASN B 1 53 ? 9.22260 53.54767 92.30739 1.000 39.34134 58 ASN B N 1
ATOM 6864 C CA . ASN B 1 53 ? 9.46577 52.12108 92.34458 1.000 40.06814 58 ASN B CA 1
ATOM 6865 C C . ASN B 1 53 ? 8.17848 51.33635 92.16858 1.000 41.56905 58 ASN B C 1
ATOM 6866 O O . ASN B 1 53 ? 7.14441 51.66785 92.74857 1.000 39.68661 58 ASN B O 1
ATOM 6877 N N . THR B 1 54 ? 8.25897 50.26447 91.38294 1.000 39.34175 59 THR B N 1
ATOM 6878 C CA . THR B 1 54 ? 7.15032 49.33130 91.22772 1.000 34.71249 59 THR B CA 1
ATOM 6879 C C . THR B 1 54 ? 7.64974 47.89566 91.26888 1.000 37.88394 59 THR B C 1
ATOM 6880 O O . THR B 1 54 ? 6.88091 46.96674 90.95201 1.000 38.21767 59 THR B O 1
ATOM 6891 N N . ASP B 1 55 ? 8.91713 47.71013 91.60500 1.000 39.10444 60 ASP B N 1
ATOM 6892 C CA . ASP B 1 55 ? 9.54162 46.40910 91.80374 1.000 46.05179 60 ASP B CA 1
ATOM 6893 C C . ASP B 1 55 ? 9.27360 45.97548 93.23437 1.000 41.25446 60 ASP B C 1
ATOM 6894 O O . ASP B 1 55 ? 9.73551 46.62681 94.16919 1.000 38.14055 60 ASP B O 1
ATOM 6903 N N . GLU B 1 56 ? 8.49596 44.90277 93.40638 1.000 40.52116 61 GLU B N 1
ATOM 6904 C CA . GLU B 1 56 ? 8.15504 44.42480 94.74118 1.000 39.93352 61 GLU B CA 1
ATOM 6905 C C . GLU B 1 56 ? 9.38769 44.10260 95.58197 1.000 45.02206 61 GLU B C 1
ATOM 6906 O O . GLU B 1 56 ? 9.31302 44.12191 96.81913 1.000 44.35317 61 GLU B O 1
ATOM 6918 N N . ALA B 1 57 ? 10.50169 43.72894 94.94255 1.000 51.43336 62 ALA B N 1
ATOM 6919 C CA . ALA B 1 57 ? 11.69986 43.32403 95.67816 1.000 48.36202 62 ALA B CA 1
ATOM 6920 C C . ALA B 1 57 ? 12.40214 44.49731 96.32917 1.000 43.50923 62 ALA B C 1
ATOM 6921 O O . ALA B 1 57 ? 13.19694 44.28776 97.23988 1.000 46.15954 62 ALA B O 1
ATOM 6928 N N . LYS B 1 58 ? 12.14221 45.72275 95.87215 1.000 46.38146 63 LYS B N 1
ATOM 6929 C CA . LYS B 1 58 ? 12.76936 46.91590 96.42562 1.000 47.13152 63 LYS B CA 1
ATOM 6930 C C . LYS B 1 58 ? 11.82599 47.71901 97.33942 1.000 41.78999 63 LYS B C 1
ATOM 6931 O O . LYS B 1 58 ? 12.10047 48.88237 97.64914 1.000 38.37135 63 LYS B O 1
ATOM 6950 N N . ALA B 1 59 ? 10.73730 47.12104 97.80801 1.000 39.15923 64 ALA B N 1
ATOM 6951 C CA . ALA B 1 59 ? 9.65798 47.90555 98.36572 1.000 35.52707 64 ALA B CA 1
ATOM 6952 C C . ALA B 1 59 ? 9.57589 47.84808 99.87249 1.000 39.50268 64 ALA B C 1
ATOM 6953 O O . ALA B 1 59 ? 8.82302 48.63746 100.45551 1.000 40.66740 64 ALA B O 1
ATOM 6960 N N . ASN B 1 60 ? 10.28853 46.93324 100.52092 1.000 38.16717 65 ASN B N 1
ATOM 6961 C CA . ASN B 1 60 ? 9.95509 46.58375 101.89324 1.000 43.03945 65 ASN B CA 1
ATOM 6962 C C . ASN B 1 60 ? 11.04642 46.89703 102.90120 1.000 40.31035 65 ASN B C 1
ATOM 6963 O O . ASN B 1 60 ? 10.92210 46.48977 104.06352 1.000 39.55217 65 ASN B O 1
ATOM 6974 N N . THR B 1 61 ? 12.08992 47.63867 102.51715 1.000 42.68450 66 THR B N 1
ATOM 6975 C CA . THR B 1 61 ? 13.21582 47.79142 103.43350 1.000 43.44092 66 THR B CA 1
ATOM 6976 C C . THR B 1 61 ? 12.80160 48.44016 104.75916 1.000 46.37560 66 THR B C 1
ATOM 6977 O O . THR B 1 61 ? 13.30846 48.05587 105.82097 1.000 48.00746 66 THR B O 1
ATOM 6988 N N . ALA B 1 62 ? 11.85672 49.37538 104.73716 1.000 39.26484 67 ALA B N 1
ATOM 6989 C CA . ALA B 1 62 ? 11.47883 50.11052 105.93499 1.000 38.04739 67 ALA B CA 1
ATOM 6990 C C . ALA B 1 62 ? 10.40953 49.43504 106.77337 1.000 35.88324 67 ALA B C 1
ATOM 6991 O O . ALA B 1 62 ? 10.00784 50.00362 107.79894 1.000 40.90200 67 ALA B O 1
ATOM 6998 N N . LEU B 1 63 ? 9.93027 48.25409 106.39216 1.000 41.65793 68 LEU B N 1
ATOM 6999 C CA . LEU B 1 63 ? 8.87225 47.61946 107.18387 1.000 40.76513 68 LEU B CA 1
ATOM 7000 C C . LEU B 1 63 ? 9.34409 47.15265 108.54370 1.000 41.26091 68 LEU B C 1
ATOM 7001 O O . LEU B 1 63 ? 8.50477 46.88622 109.42196 1.000 43.25063 68 LEU B O 1
ATOM 7017 N N . ASP B 1 64 ? 10.65015 47.01845 108.74367 1.000 41.95276 69 ASP B N 1
ATOM 7018 C CA . ASP B 1 64 ? 11.10949 46.57633 110.04628 1.000 47.91139 69 ASP B CA 1
ATOM 7019 C C . ASP B 1 64 ? 10.93658 47.66006 111.10849 1.000 48.13484 69 ASP B C 1
ATOM 7020 O O . ASP B 1 64 ? 11.00296 47.34966 112.29667 1.000 47.02045 69 ASP B O 1
ATOM 7029 N N . SER B 1 65 ? 10.69593 48.91018 110.72095 1.000 38.14573 70 SER B N 1
ATOM 7030 C CA . SER B 1 65 ? 10.40858 49.96357 111.68128 1.000 34.99174 70 SER B CA 1
ATOM 7031 C C . SER B 1 65 ? 8.91746 50.18408 111.90953 1.000 39.76169 70 SER B C 1
ATOM 7032 O O . SER B 1 65 ? 8.54580 51.15401 112.57834 1.000 41.31926 70 SER B O 1
ATOM 7040 N N . LEU B 1 66 ? 8.06323 49.30844 111.39929 1.000 37.12993 71 LEU B N 1
ATOM 7041 C CA . LEU B 1 66 ? 6.62678 49.47955 111.53773 1.000 37.25406 71 LEU B CA 1
ATOM 7042 C C . LEU B 1 66 ? 6.24278 49.62451 113.01524 1.000 40.47448 71 LEU B C 1
ATOM 7043 O O . LEU B 1 66 ? 6.54294 48.73549 113.80085 1.000 39.26910 71 LEU B O 1
ATOM 7059 N N . PRO B 1 67 ? 5.56135 50.69496 113.41041 1.000 42.47186 72 PRO B N 1
ATOM 7060 C CA . PRO B 1 67 ? 5.19407 50.83466 114.80531 1.000 33.91798 72 PRO B CA 1
ATOM 7061 C C . PRO B 1 67 ? 4.30809 49.70165 115.27811 1.000 38.48040 72 PRO B C 1
ATOM 7062 O O . PRO B 1 67 ? 3.33802 49.32019 114.60980 1.000 34.16410 72 PRO B O 1
ATOM 7073 N N . PRO B 1 68 ? 4.58504 49.15589 116.46218 1.000 39.61478 73 PRO B N 1
ATOM 7074 C CA . PRO B 1 68 ? 3.79162 48.02910 116.95653 1.000 39.54434 73 PRO B CA 1
ATOM 7075 C C . PRO B 1 68 ? 2.36136 48.45651 117.27040 1.000 40.47360 73 PRO B C 1
ATOM 7076 O O . PRO B 1 68 ? 2.13667 49.37228 118.05905 1.000 37.91539 73 PRO B O 1
ATOM 7087 N N . LEU B 1 69 ? 1.38284 47.77198 116.65356 1.000 35.33387 74 LEU B N 1
ATOM 7088 C CA . LEU B 1 69 ? -0.02392 48.12254 116.81283 1.000 30.75854 74 LEU B CA 1
ATOM 7089 C C . LEU B 1 69 ? -0.48191 48.05570 118.26947 1.000 38.62029 74 LEU B C 1
ATOM 7090 O O . LEU B 1 69 ? -1.21950 48.93081 118.73466 1.000 32.50351 74 LEU B O 1
ATOM 7106 N N . LEU B 1 70 ? -0.09715 46.99969 118.99457 1.000 38.19440 75 LEU B N 1
ATOM 7107 C CA . LEU B 1 70 ? -0.68566 46.68771 120.29903 1.000 38.81343 75 LEU B CA 1
ATOM 7108 C C . LEU B 1 70 ? 0.22363 47.11183 121.45118 1.000 38.25061 75 LEU B C 1
ATOM 7109 O O . LEU B 1 70 ? 0.22241 46.49192 122.51988 1.000 37.52029 75 LEU B O 1
ATOM 7125 N N . THR B 1 71 ? 1.03171 48.13761 121.22170 1.000 39.98159 76 THR B N 1
ATOM 7126 C CA . THR B 1 71 ? 1.65452 48.93263 122.25700 1.000 40.44069 76 THR B CA 1
ATOM 7127 C C . THR B 1 71 ? 0.96878 50.29155 122.29457 1.000 42.89931 76 THR B C 1
ATOM 7128 O O . THR B 1 71 ? 0.85362 50.96154 121.26423 1.000 35.11854 76 THR B O 1
ATOM 7139 N N . SER B 1 72 ? 0.50613 50.68030 123.47855 1.000 39.26401 77 SER B N 1
ATOM 7140 C CA . SER B 1 72 ? -0.17409 51.94407 123.66968 1.000 38.26889 77 SER B CA 1
ATOM 7141 C C . SER B 1 72 ? 0.81996 53.09182 123.56439 1.000 35.27493 77 SER B C 1
ATOM 7142 O O . SER B 1 72 ? 2.03735 52.91854 123.65839 1.000 30.18316 77 SER B O 1
ATOM 7150 N N . VAL B 1 73 ? 0.28961 54.28746 123.36989 1.000 32.92624 78 VAL B N 1
ATOM 7151 C CA . VAL B 1 73 ? 1.18044 55.44242 123.36489 1.000 33.80770 78 VAL B CA 1
ATOM 7152 C C . VAL B 1 73 ? 1.93949 55.50913 124.68360 1.000 36.30747 78 VAL B C 1
ATOM 7153 O O . VAL B 1 73 ? 3.08621 55.95012 124.72747 1.000 38.42465 78 VAL B O 1
ATOM 7166 N N . SER B 1 74 ? 1.30847 55.08862 125.77681 1.000 40.43954 79 SER B N 1
ATOM 7167 C CA . SER B 1 74 ? 1.96047 55.12223 127.07405 1.000 42.66222 79 SER B CA 1
ATOM 7168 C C . SER B 1 74 ? 2.98476 54.01353 127.27507 1.000 47.86657 79 SER B C 1
ATOM 7169 O O . SER B 1 74 ? 3.59489 53.97933 128.33596 1.000 50.36076 79 SER B O 1
ATOM 7177 N N . GLY B 1 75 ? 3.20274 53.12139 126.29877 1.000 44.22571 80 GLY B N 1
ATOM 7178 C CA . GLY B 1 75 ? 4.18594 52.05277 126.42425 1.000 41.29659 80 GLY B CA 1
ATOM 7179 C C . GLY B 1 75 ? 3.65472 50.71840 126.95268 1.000 45.01648 80 GLY B C 1
ATOM 7180 O O . GLY B 1 75 ? 4.43397 49.77755 127.10706 1.000 53.02279 80 GLY B O 1
ATOM 7184 N N . GLN B 1 76 ? 2.36598 50.60494 127.20872 1.000 47.82170 81 GLN B N 1
ATOM 7185 C CA . GLN B 1 76 ? 1.76795 49.41520 127.78113 1.000 47.38090 81 GLN B CA 1
ATOM 7186 C C . GLN B 1 76 ? 1.25751 48.49782 126.67538 1.000 51.42372 81 GLN B C 1
ATOM 7187 O O . GLN B 1 76 ? 0.90161 48.94767 125.58063 1.000 44.02860 81 GLN B O 1
ATOM 7201 N N . ALA B 1 77 ? 1.18760 47.20489 126.98075 1.000 49.74477 82 ALA B N 1
ATOM 7202 C CA . ALA B 1 77 ? 0.65925 46.24230 126.02403 1.000 43.79006 82 ALA B CA 1
ATOM 7203 C C . ALA B 1 77 ? -0.85040 46.38750 125.94434 1.000 45.67010 82 ALA B C 1
ATOM 7204 O O . ALA B 1 77 ? -1.51260 46.55706 126.96670 1.000 45.39876 82 ALA B O 1
ATOM 7211 N N . ILE B 1 78 ? -1.38879 46.38095 124.72282 1.000 38.27114 83 ILE B N 1
ATOM 7212 C CA . ILE B 1 78 ? -2.82710 46.46023 124.50070 1.000 37.67853 83 ILE B CA 1
ATOM 7213 C C . ILE B 1 78 ? -3.34070 45.03714 124.34808 1.000 38.07259 83 ILE B C 1
ATOM 7214 O O . ILE B 1 78 ? -2.92771 44.31283 123.43848 1.000 43.19510 83 ILE B O 1
ATOM 7230 N N . ALA B 1 79 ? -4.24051 44.62991 125.22576 1.000 37.58756 84 ALA B N 1
ATOM 7231 C CA . ALA B 1 79 ? -4.56837 43.22083 125.32624 1.000 43.10583 84 ALA B CA 1
ATOM 7232 C C . ALA B 1 79 ? -6.05336 42.97254 125.25439 1.000 39.29935 84 ALA B C 1
ATOM 7233 O O . ALA B 1 79 ? -6.47060 41.81876 125.21896 1.000 40.57401 84 ALA B O 1
ATOM 7240 N N . SER B 1 80 ? -6.86192 44.01512 125.20907 1.000 37.84414 85 SER B N 1
ATOM 7241 C CA . SER B 1 80 ? -8.29315 43.83316 125.10027 1.000 36.66236 85 SER B CA 1
ATOM 7242 C C . SER B 1 80 ? -8.87782 45.02356 124.35509 1.000 35.61217 85 SER B C 1
ATOM 7243 O O . SER B 1 80 ? -8.24475 46.07819 124.23885 1.000 39.21374 85 SER B O 1
ATOM 7251 N N . ALA B 1 81 ? -10.11169 44.83931 123.88218 1.000 33.63101 86 ALA B N 1
ATOM 7252 C CA . ALA B 1 81 ? -10.89844 45.91685 123.29503 1.000 38.99487 86 ALA B CA 1
ATOM 7253 C C . ALA B 1 81 ? -10.94139 47.14437 124.19290 1.000 41.03324 86 ALA B C 1
ATOM 7254 O O . ALA B 1 81 ? -10.94112 48.29026 123.71794 1.000 34.23736 86 ALA B O 1
ATOM 7261 N N . THR B 1 82 ? -10.99120 46.92355 125.49918 1.000 42.78772 87 THR B N 1
ATOM 7262 C CA . THR B 1 82 ? -11.01783 48.03828 126.43552 1.000 44.56748 87 THR B CA 1
ATOM 7263 C C . THR B 1 82 ? -9.68574 48.77348 126.44190 1.000 36.99055 87 THR B C 1
ATOM 7264 O O . THR B 1 82 ? -9.65199 50.00623 126.49369 1.000 37.62785 87 THR B O 1
ATOM 7275 N N . ASP B 1 83 ? -8.57208 48.05141 126.34982 1.000 34.32132 88 ASP B N 1
ATOM 7276 C CA . ASP B 1 83 ? -7.29545 48.74755 126.24801 1.000 34.70983 88 ASP B CA 1
ATOM 7277 C C . ASP B 1 83 ? -7.19357 49.51934 124.93487 1.000 37.60236 88 ASP B C 1
ATOM 7278 O O . ASP B 1 83 ? -6.53617 50.56483 124.87884 1.000 33.89342 88 ASP B O 1
ATOM 7287 N N . TRP B 1 84 ? -7.78231 48.98558 123.85800 1.000 34.37759 89 TRP B N 1
ATOM 7288 C CA . TRP B 1 84 ? -7.67838 49.64958 122.56322 1.000 36.35775 89 TRP B CA 1
ATOM 7289 C C . TRP B 1 84 ? -8.45897 50.94994 122.60071 1.000 31.19371 89 TRP B C 1
ATOM 7290 O O . TRP B 1 84 ? -7.92816 52.00750 122.25738 1.000 37.31056 89 TRP B O 1
ATOM 7311 N N . GLU B 1 85 ? -9.69279 50.90543 123.11765 1.000 35.92162 90 GLU B N 1
ATOM 7312 C CA . GLU B 1 85 ? -10.48746 52.12455 123.22753 1.000 39.35832 90 GLU B CA 1
ATOM 7313 C C . GLU B 1 85 ? -9.84324 53.12159 124.18225 1.000 39.87654 90 GLU B C 1
ATOM 7314 O O . GLU B 1 85 ? -9.92917 54.33022 123.95478 1.000 40.82411 90 GLU B O 1
ATOM 7326 N N . ALA B 1 86 ? -9.17074 52.64770 125.23289 1.000 40.34047 91 ALA B N 1
ATOM 7327 C CA . ALA B 1 86 ? -8.53986 53.57208 126.17437 1.000 35.07547 91 ALA B CA 1
ATOM 7328 C C . ALA B 1 86 ? -7.40358 54.34456 125.52322 1.000 35.94030 91 ALA B C 1
ATOM 7329 O O . ALA B 1 86 ? -7.11342 55.48297 125.89953 1.000 37.51377 91 ALA B O 1
ATOM 7336 N N . ASN B 1 87 ? -6.73747 53.73326 124.56902 1.000 31.88430 92 ASN B N 1
ATOM 7337 C CA . ASN B 1 87 ? -5.57142 54.31854 123.92399 1.000 36.30284 92 ASN B CA 1
ATOM 7338 C C . ASN B 1 87 ? -5.95509 55.16507 122.71519 1.000 33.63794 92 ASN B C 1
ATOM 7339 O O . ASN B 1 87 ? -5.12285 55.91128 122.20184 1.000 30.02836 92 ASN B O 1
ATOM 7350 N N . ARG B 1 88 ? -7.20912 55.08210 122.28621 1.000 35.46743 93 ARG B N 1
ATOM 7351 C CA . ARG B 1 88 ? -7.60242 55.69808 121.02570 1.000 40.97482 93 ARG B CA 1
ATOM 7352 C C . ARG B 1 88 ? -7.41705 57.20978 121.03928 1.000 37.74455 93 ARG B C 1
ATOM 7353 O O . ARG B 1 88 ? -6.90005 57.74468 120.04647 1.000 34.89860 93 ARG B O 1
ATOM 7374 N N . PRO B 1 89 ? -7.77643 57.94653 122.09352 1.000 32.42059 94 PRO B N 1
ATOM 7375 C CA . PRO B 1 89 ? -7.51770 59.38994 122.05903 1.000 32.88856 94 PRO B CA 1
ATOM 7376 C C . PRO B 1 89 ? -6.04232 59.73773 121.88347 1.000 33.44799 94 PRO B C 1
ATOM 7377 O O . PRO B 1 89 ? -5.73396 60.71571 121.19730 1.000 33.56864 94 PRO B O 1
ATOM 7388 N N . ALA B 1 90 ? -5.11483 58.98368 122.47523 1.000 33.59091 95 ALA B N 1
ATOM 7389 C CA . ALA B 1 90 ? -3.70345 59.34967 122.35230 1.000 29.35841 95 ALA B CA 1
ATOM 7390 C C . ALA B 1 90 ? -3.15090 58.97980 120.99680 1.000 27.18665 95 ALA B C 1
ATOM 7391 O O . ALA B 1 90 ? -2.29244 59.68410 120.46340 1.000 30.26270 95 ALA B O 1
ATOM 7398 N N . LEU B 1 91 ? -3.65134 57.90931 120.40674 1.000 29.73305 96 LEU B N 1
ATOM 7399 C CA . LEU B 1 91 ? -3.20625 57.54370 119.06865 1.000 30.13690 96 LEU B CA 1
ATOM 7400 C C . LEU B 1 91 ? -3.71860 58.55999 118.04107 1.000 26.73443 96 LEU B C 1
ATOM 7401 O O . LEU B 1 91 ? -2.95746 59.02525 117.19398 1.000 34.69746 96 LEU B O 1
ATOM 7417 N N . LEU B 1 92 ? -5.01154 58.92127 118.13013 1.000 26.81222 97 LEU B N 1
ATOM 7418 C CA . LEU B 1 92 ? -5.58839 59.96083 117.28058 1.000 29.18625 97 LEU B CA 1
ATOM 7419 C C . LEU B 1 92 ? -4.82911 61.25219 117.44396 1.000 31.77554 97 LEU B C 1
ATOM 7420 O O . LEU B 1 92 ? -4.57284 61.96920 116.45758 1.000 31.69803 97 LEU B O 1
ATOM 7436 N N . ASN B 1 93 ? -4.43901 61.55622 118.68147 1.000 28.82643 98 ASN B N 1
ATOM 7437 C CA . ASN B 1 93 ? -3.69869 62.78653 118.92596 1.000 26.51693 98 ASN B CA 1
ATOM 7438 C C . ASN B 1 93 ? -2.41750 62.82913 118.12251 1.000 27.81424 98 ASN B C 1
ATOM 7439 O O . ASN B 1 93 ? -2.01226 63.90186 117.66138 1.000 27.38171 98 ASN B O 1
ATOM 7450 N N . THR B 1 94 ? -1.71521 61.68990 118.01613 1.000 28.62199 99 THR B N 1
ATOM 7451 C CA . THR B 1 94 ? -0.49111 61.67226 117.23788 1.000 28.79178 99 THR B CA 1
ATOM 7452 C C . THR B 1 94 ? -0.80197 61.87321 115.76015 1.000 25.93936 99 THR B C 1
ATOM 7453 O O . THR B 1 94 ? -0.10677 62.62767 115.07480 1.000 29.56174 99 THR B O 1
ATOM 7464 N N . PHE B 1 95 ? -1.85478 61.23497 115.26101 1.000 27.93212 100 PHE B N 1
ATOM 7465 C CA . PHE B 1 95 ? -2.23658 61.45112 113.86055 1.000 28.02891 100 PHE B CA 1
ATOM 7466 C C . PHE B 1 95 ? -2.56274 62.92372 113.59936 1.000 31.42480 100 PHE B C 1
ATOM 7467 O O . PHE B 1 95 ? -2.20318 63.47031 112.55092 1.000 28.75086 100 PHE B O 1
ATOM 7484 N N . SER B 1 96 ? -3.20224 63.58958 114.56262 1.000 28.24191 101 SER B N 1
ATOM 7485 C CA . SER B 1 96 ? -3.52570 65.01142 114.43128 1.000 29.24685 101 SER B CA 1
ATOM 7486 C C . SER B 1 96 ? -2.27677 65.87931 114.38905 1.000 28.90395 101 SER B C 1
ATOM 7487 O O . SER B 1 96 ? -2.10459 66.69582 113.47700 1.000 30.22615 101 SER B O 1
ATOM 7495 N N . GLN B 1 97 ? -1.41119 65.77553 115.40345 1.000 27.01440 102 GLN B N 1
ATOM 7496 C CA . GLN B 1 97 ? -0.28377 66.70472 115.49330 1.000 26.41376 102 GLN B CA 1
ATOM 7497 C C . GLN B 1 97 ? 0.73376 66.53176 114.36854 1.000 28.18639 102 GLN B C 1
ATOM 7498 O O . GLN B 1 97 ? 1.38123 67.50004 113.96484 1.000 29.76434 102 GLN B O 1
ATOM 7512 N N . GLU B 1 98 ? 0.96533 65.31130 113.92369 1.000 27.07427 103 GLU B N 1
ATOM 7513 C CA . GLU B 1 98 ? 2.09021 65.02869 113.04973 1.000 33.06607 103 GLU B CA 1
ATOM 7514 C C . GLU B 1 98 ? 1.70574 64.69166 111.62021 1.000 32.49848 103 GLU B C 1
ATOM 7515 O O . GLU B 1 98 ? 2.55661 64.82924 110.73519 1.000 28.13120 103 GLU B O 1
ATOM 7527 N N . ILE B 1 99 ? 0.47380 64.23884 111.37544 1.000 30.44804 104 ILE B N 1
ATOM 7528 C CA . ILE B 1 99 ? 0.09947 63.73229 110.06157 1.000 28.27629 104 ILE B CA 1
ATOM 7529 C C . ILE B 1 99 ? -0.92303 64.66434 109.42067 1.000 24.93787 104 ILE B C 1
ATOM 7530 O O . ILE B 1 99 ? -0.62164 65.31663 108.42382 1.000 30.69247 104 ILE B O 1
ATOM 7546 N N . TYR B 1 100 ? -2.15034 64.70075 109.94321 1.000 25.81644 105 TYR B N 1
ATOM 7547 C CA . TYR B 1 100 ? -3.27218 65.36198 109.27329 1.000 27.35102 105 TYR B CA 1
ATOM 7548 C C . TYR B 1 100 ? -3.67608 66.71428 109.86314 1.000 33.03028 105 TYR B C 1
ATOM 7549 O O . TYR B 1 100 ? -4.39773 67.47867 109.20047 1.000 31.11624 105 TYR B O 1
ATOM 7567 N N . GLY B 1 101 ? -3.30741 67.00004 111.09411 1.000 28.34933 106 GLY B N 1
ATOM 7568 C CA . GLY B 1 101 ? -3.58747 68.28826 111.71588 1.000 29.00884 106 GLY B CA 1
ATOM 7569 C C . GLY B 1 101 ? -4.80970 68.26414 112.61447 1.000 26.25384 106 GLY B C 1
ATOM 7570 O O . GLY B 1 101 ? -5.74220 67.46592 112.43136 1.000 27.92053 106 GLY B O 1
ATOM 7574 N N . TYR B 1 102 ? -4.81899 69.16858 113.60624 1.000 31.94168 107 TYR B N 1
ATOM 7575 C CA . TYR B 1 102 ? -5.95818 69.29666 114.51325 1.000 27.97697 107 TYR B CA 1
ATOM 7576 C C . TYR B 1 102 ? -7.10535 70.06833 113.85890 1.000 32.31920 107 TYR B C 1
ATOM 7577 O O . TYR B 1 102 ? -6.89340 71.03012 113.12061 1.000 28.87163 107 TYR B O 1
ATOM 7595 N N . VAL B 1 103 ? -8.32275 69.61933 114.12261 1.000 27.97351 108 VAL B N 1
ATOM 7596 C CA . VAL B 1 103 ? -9.50937 70.43286 113.91862 1.000 35.35212 108 VAL B CA 1
ATOM 7597 C C . VAL B 1 103 ? -9.50958 71.47113 115.03446 1.000 33.73175 108 VAL B C 1
ATOM 7598 O O . VAL B 1 103 ? -9.74282 71.12584 116.20473 1.000 34.26727 108 VAL B O 1
ATOM 7611 N N . PRO B 1 104 ? -9.29029 72.73601 114.74143 1.000 30.78674 109 PRO B N 1
ATOM 7612 C CA . PRO B 1 104 ? -9.36343 73.75327 115.80678 1.000 32.44099 109 PRO B CA 1
ATOM 7613 C C . PRO B 1 104 ? -10.72034 73.75676 116.49197 1.000 27.98397 109 PRO B C 1
ATOM 7614 O O . PRO B 1 104 ? -11.75344 73.51851 115.87326 1.000 31.29811 109 PRO B O 1
ATOM 7625 N N . GLY B 1 105 ? -10.71326 73.97437 117.79849 1.000 34.15809 110 GLY B N 1
ATOM 7626 C CA . GLY B 1 105 ? -11.96639 74.18844 118.49899 1.000 34.47174 110 GLY B CA 1
ATOM 7627 C C . GLY B 1 105 ? -12.83494 75.27528 117.88642 1.000 33.26958 110 GLY B C 1
ATOM 7628 O O . GLY B 1 105 ? -14.06543 75.20481 117.95612 1.000 34.89815 110 GLY B O 1
ATOM 7632 N N . GLY B 1 106 ? -12.21925 76.27854 117.25940 1.000 33.81135 111 GLY B N 1
ATOM 7633 C CA . GLY B 1 106 ? -12.95251 77.35320 116.58816 1.000 34.50324 111 GLY B CA 1
ATOM 7634 C C . GLY B 1 106 ? -13.80069 76.91359 115.41842 1.000 37.65502 111 GLY B C 1
ATOM 7635 O O . GLY B 1 106 ? -14.57667 77.72926 114.89415 1.000 32.60819 111 GLY B O 1
ATOM 7639 N N . ALA B 1 107 ? -13.69484 75.66030 114.99852 1.000 36.18454 112 ALA B N 1
ATOM 7640 C CA . ALA B 1 107 ? -14.43647 75.23902 113.83007 1.000 36.36308 112 ALA B CA 1
ATOM 7641 C C . ALA B 1 107 ? -15.92538 75.33983 114.15725 1.000 36.90962 112 ALA B C 1
ATOM 7642 O O . ALA B 1 107 ? -16.35697 74.88104 115.21843 1.000 31.12481 112 ALA B O 1
ATOM 7649 N N . PRO B 1 108 ? -16.73112 75.93104 113.29420 1.000 37.36143 113 PRO B N 1
ATOM 7650 C CA . PRO B 1 108 ? -18.11340 76.23175 113.65713 1.000 39.89357 113 PRO B CA 1
ATOM 7651 C C . PRO B 1 108 ? -19.05218 75.04639 113.51606 1.000 38.89579 113 PRO B C 1
ATOM 7652 O O . PRO B 1 108 ? -18.84370 74.12586 112.71543 1.000 36.95204 113 PRO B O 1
ATOM 7663 N N . GLU B 1 109 ? -20.13110 75.12019 114.28502 1.000 43.55243 114 GLU B N 1
ATOM 7664 C CA . GLU B 1 109 ? -21.31232 74.30408 114.03129 1.000 51.83065 114 GLU B CA 1
ATOM 7665 C C . GLU B 1 109 ? -22.03039 74.81715 112.79514 1.000 47.82796 114 GLU B C 1
ATOM 7666 O O . GLU B 1 109 ? -22.20479 76.02289 112.62103 1.000 46.31767 114 GLU B O 1
ATOM 7678 N N . LEU B 1 110 ? -22.40698 73.90771 111.91565 1.000 49.44024 115 LEU B N 1
ATOM 7679 C CA . LEU B 1 110 ? -23.09017 74.26062 110.68298 1.000 44.51602 115 LEU B CA 1
ATOM 7680 C C . LEU B 1 110 ? -24.59674 74.12457 110.89419 1.000 44.08708 115 LEU B C 1
ATOM 7681 O O . LEU B 1 110 ? -25.06589 73.10543 111.40395 1.000 43.62071 115 LEU B O 1
ATOM 7697 N N . HIS B 1 111 ? -25.34296 75.15945 110.52982 1.000 50.03212 116 HIS B N 1
ATOM 7698 C CA . HIS B 1 111 ? -26.80488 75.14562 110.56902 1.000 50.73245 116 HIS B CA 1
ATOM 7699 C C . HIS B 1 111 ? -27.31583 75.11328 109.14651 1.000 40.35641 116 HIS B C 1
ATOM 7700 O O . HIS B 1 111 ? -27.05459 76.03290 108.36648 1.000 48.47066 116 HIS B O 1
ATOM 7714 N N . TRP B 1 112 ? -28.00318 74.04255 108.80770 1.000 41.65979 117 TRP B N 1
ATOM 7715 C CA . TRP B 1 112 ? -28.37852 73.74606 107.43615 1.000 43.52247 117 TRP B CA 1
ATOM 7716 C C . TRP B 1 112 ? -29.82440 74.14656 107.19076 1.000 48.69790 117 TRP B C 1
ATOM 7717 O O . TRP B 1 112 ? -30.70130 73.82048 107.98967 1.000 59.57002 117 TRP B O 1
ATOM 7738 N N . LYS B 1 113 ? -30.08201 74.81796 106.08026 1.000 47.28285 118 LYS B N 1
ATOM 7739 C CA . LYS B 1 113 ? -31.45126 75.09802 105.67517 1.000 50.93212 118 LYS B CA 1
ATOM 7740 C C . LYS B 1 113 ? -31.78879 74.28093 104.44374 1.000 52.63431 118 LYS B C 1
ATOM 7741 O O . LYS B 1 113 ? -30.98736 74.17100 103.50686 1.000 49.64332 118 LYS B O 1
ATOM 7760 N N . ALA B 1 114 ? -32.97683 73.69614 104.46905 1.000 47.75670 119 ALA B N 1
ATOM 7761 C CA . ALA B 1 114 ? -33.38390 72.71009 103.49090 1.000 46.72825 119 ALA B CA 1
ATOM 7762 C C . ALA B 1 114 ? -34.24733 73.36985 102.42061 1.000 58.72946 119 ALA B C 1
ATOM 7763 O O . ALA B 1 114 ? -35.21037 74.07596 102.73818 1.000 53.15704 119 ALA B O 1
ATOM 7770 N N . GLY B 1 115 ? -33.85828 73.19193 101.16205 1.000 50.09932 120 GLY B N 1
ATOM 7771 C CA . GLY B 1 115 ? -34.73850 73.46669 100.04741 1.000 51.55532 120 GLY B CA 1
ATOM 7772 C C . GLY B 1 115 ? -35.86864 72.45536 99.98110 1.000 50.06839 120 GLY B C 1
ATOM 7773 O O . GLY B 1 115 ? -36.00667 71.56057 100.81218 1.000 50.30754 120 GLY B O 1
ATOM 7777 N N . SER B 1 116 ? -36.67374 72.58029 98.93889 1.000 56.88425 121 SER B N 1
ATOM 7778 C CA . SER B 1 116 ? -37.79289 71.67058 98.75695 1.000 60.33518 121 SER B CA 1
ATOM 7779 C C . SER B 1 116 ? -37.30261 70.34560 98.20971 1.000 60.82809 121 SER B C 1
ATOM 7780 O O . SER B 1 116 ? -36.27310 70.27873 97.53004 1.000 57.43702 121 SER B O 1
ATOM 7788 N N . THR B 1 117 ? -38.06287 69.29179 98.50259 1.000 57.07630 122 THR B N 1
ATOM 7789 C CA . THR B 1 117 ? -37.82176 67.99009 97.91322 1.000 51.40917 122 THR B CA 1
ATOM 7790 C C . THR B 1 117 ? -38.43584 67.91267 96.52100 1.000 62.46737 122 THR B C 1
ATOM 7791 O O . THR B 1 117 ? -39.55095 68.38183 96.29131 1.000 65.09002 122 THR B O 1
ATOM 7802 N N . THR B 1 118 ? -37.69961 67.30407 95.59324 1.000 63.32566 123 THR B N 1
ATOM 7803 C CA . THR B 1 118 ? -38.08194 67.13776 94.20172 1.000 61.73147 123 THR B CA 1
ATOM 7804 C C . THR B 1 118 ? -37.88970 65.68268 93.80064 1.000 69.02322 123 THR B C 1
ATOM 7805 O O . THR B 1 118 ? -36.90298 65.06675 94.21410 1.000 62.17004 123 THR B O 1
ATOM 7816 N N . PRO B 1 119 ? -38.78529 65.10898 92.99454 1.000 76.77064 124 PRO B N 1
ATOM 7817 C CA . PRO B 1 119 ? -38.52702 63.76644 92.45192 1.000 74.72495 124 PRO B CA 1
ATOM 7818 C C . PRO B 1 119 ? -37.47629 63.80005 91.35644 1.000 72.10879 124 PRO B C 1
ATOM 7819 O O . PRO B 1 119 ? -37.43431 64.72499 90.54539 1.000 72.27028 124 PRO B O 1
ATOM 7830 N N . ILE B 1 120 ? -36.62923 62.76679 91.32503 1.000 77.44177 125 ILE B N 1
ATOM 7831 C CA . ILE B 1 120 ? -35.46319 62.78770 90.43798 1.000 83.85206 125 ILE B CA 1
ATOM 7832 C C . ILE B 1 120 ? -35.81396 62.32618 89.01571 1.000 95.94553 125 ILE B C 1
ATOM 7833 O O . ILE B 1 120 ? -35.20769 62.80211 88.04984 1.000 81.21450 125 ILE B O 1
ATOM 7849 N N . ASP B 1 121 ? -36.77032 61.40251 88.85883 1.000 99.45411 126 ASP B N 1
ATOM 7850 C CA . ASP B 1 121 ? -37.20592 60.86123 87.56954 1.000 96.13911 126 ASP B CA 1
ATOM 7851 C C . ASP B 1 121 ? -38.48917 61.56329 87.11833 1.000 102.52141 126 ASP B C 1
ATOM 7852 O O . ASP B 1 121 ? -38.75832 62.70853 87.49828 1.000 90.81194 126 ASP B O 1
ATOM 7861 N N . ASP B 1 122 ? -39.26741 60.88431 86.26781 1.000 102.41087 127 ASP B N 1
ATOM 7862 C CA . ASP B 1 122 ? -40.71054 61.06484 86.17311 1.000 106.27058 127 ASP B CA 1
ATOM 7863 C C . ASP B 1 122 ? -41.46835 59.90167 86.80797 1.000 113.66335 127 ASP B C 1
ATOM 7864 O O . ASP B 1 122 ? -42.70005 59.95987 86.90254 1.000 101.10665 127 ASP B O 1
ATOM 7873 N N . SER B 1 123 ? -40.75642 58.86291 87.25394 1.000 110.86865 128 SER B N 1
ATOM 7874 C CA . SER B 1 123 ? -41.35664 57.59823 87.65332 1.000 105.58221 128 SER B CA 1
ATOM 7875 C C . SER B 1 123 ? -42.17597 57.76449 88.93128 1.000 106.34229 128 SER B C 1
ATOM 7876 O O . SER B 1 123 ? -42.23152 58.83776 89.54047 1.000 99.76486 128 SER B O 1
ATOM 7884 N N . GLY B 1 124 ? -42.81508 56.66560 89.34083 1.000 116.15560 129 GLY B N 1
ATOM 7885 C CA . GLY B 1 124 ? -43.66480 56.64128 90.52066 1.000 127.71871 129 GLY B CA 1
ATOM 7886 C C . GLY B 1 124 ? -42.98311 56.05617 91.74300 1.000 124.44991 129 GLY B C 1
ATOM 7887 O O . GLY B 1 124 ? -43.37410 56.34246 92.87992 1.000 123.33612 129 GLY B O 1
ATOM 7891 N N . THR B 1 125 ? -41.96990 55.21685 91.51597 1.000 130.40230 130 THR B N 1
ATOM 7892 C CA . THR B 1 125 ? -41.08693 54.75814 92.58256 1.000 158.71791 130 THR B CA 1
ATOM 7893 C C . THR B 1 125 ? -39.86898 55.65491 92.75718 1.000 146.83024 130 THR B C 1
ATOM 7894 O O . THR B 1 125 ? -39.17592 55.54924 93.77590 1.000 131.06039 130 THR B O 1
ATOM 7905 N N . SER B 1 126 ? -39.59721 56.51607 91.77922 1.000 134.95115 131 SER B N 1
ATOM 7906 C CA . SER B 1 126 ? -38.54380 57.51954 91.83468 1.000 111.49585 131 SER B CA 1
ATOM 7907 C C . SER B 1 126 ? -38.19495 57.99455 93.24661 1.000 110.23400 131 SER B C 1
ATOM 7908 O O . SER B 1 126 ? -39.06388 58.12537 94.11621 1.000 95.72787 131 SER B O 1
ATOM 7916 N N . ALA B 1 127 ? -36.91087 58.25399 93.47016 1.000 88.61616 132 ALA B N 1
ATOM 7917 C CA . ALA B 1 127 ? -36.41085 58.84321 94.69754 1.000 65.36206 132 ALA B CA 1
ATOM 7918 C C . ALA B 1 127 ? -36.68209 60.34446 94.71824 1.000 65.99219 132 ALA B C 1
ATOM 7919 O O . ALA B 1 127 ? -37.17307 60.91766 93.75089 1.000 62.89359 132 ALA B O 1
ATOM 7926 N N . ILE B 1 128 ? -36.34851 61.00086 95.83293 1.000 63.40669 133 ILE B N 1
ATOM 7927 C CA . ILE B 1 128 ? -36.44850 62.45327 95.93815 1.000 64.63273 133 ILE B CA 1
ATOM 7928 C C . ILE B 1 128 ? -35.06323 63.04208 96.18358 1.000 54.63991 133 ILE B C 1
ATOM 7929 O O . ILE B 1 128 ? -34.17882 62.41160 96.77187 1.000 49.76510 133 ILE B O 1
ATOM 7945 N N . ARG B 1 129 ? -34.88918 64.27033 95.72933 1.000 51.45780 134 ARG B N 1
ATOM 7946 C CA . ARG B 1 129 ? -33.67188 65.03773 95.90156 1.000 46.94088 134 ARG B CA 1
ATOM 7947 C C . ARG B 1 129 ? -33.96378 66.28911 96.71440 1.000 49.36446 134 ARG B C 1
ATOM 7948 O O . ARG B 1 129 ? -35.03721 66.88331 96.60998 1.000 52.14236 134 ARG B O 1
ATOM 7969 N N . GLN B 1 130 ? -33.00062 66.69575 97.52699 1.000 41.17004 135 GLN B N 1
ATOM 7970 C CA . GLN B 1 130 ? -33.19509 67.85054 98.37997 1.000 41.74301 135 GLN B CA 1
ATOM 7971 C C . GLN B 1 130 ? -31.84613 68.48598 98.65672 1.000 42.22584 135 GLN B C 1
ATOM 7972 O O . GLN B 1 130 ? -30.91361 67.78727 99.05468 1.000 46.79823 135 GLN B O 1
ATOM 7986 N N . HIS B 1 131 ? -31.75217 69.79774 98.46485 1.000 38.30615 136 HIS B N 1
ATOM 7987 C CA . HIS B 1 131 ? -30.50205 70.53677 98.60148 1.000 39.85996 136 HIS B CA 1
ATOM 7988 C C . HIS B 1 131 ? -30.47572 71.24063 99.93769 1.000 41.22352 136 HIS B C 1
ATOM 7989 O O . HIS B 1 131 ? -31.46203 71.84980 100.33672 1.000 47.32962 136 HIS B O 1
ATOM 8003 N N . PHE B 1 132 ? -29.33275 71.16226 100.60840 1.000 40.47722 137 PHE B N 1
ATOM 8004 C CA . PHE B 1 132 ? -29.10628 71.76754 101.90636 1.000 37.18768 137 PHE B CA 1
ATOM 8005 C C . PHE B 1 132 ? -27.96742 72.76048 101.78958 1.000 40.50285 137 PHE B C 1
ATOM 8006 O O . PHE B 1 132 ? -26.95939 72.48179 101.13009 1.000 38.49966 137 PHE B O 1
ATOM 8023 N N A THR B 1 133 ? -28.13991 73.92301 102.41502 0.643 43.49361 138 THR B N 1
ATOM 8024 N N B THR B 1 133 ? -28.14182 73.91536 102.43381 0.357 43.56861 138 THR B N 1
ATOM 8025 C CA A THR B 1 133 ? -27.17034 75.00586 102.37750 0.643 40.26881 138 THR B CA 1
ATOM 8026 C CA B THR B 1 133 ? -27.21564 75.03677 102.36974 0.357 40.57578 138 THR B CA 1
ATOM 8027 C C A THR B 1 133 ? -26.90191 75.48494 103.78860 0.643 42.71254 138 THR B C 1
ATOM 8028 C C B THR B 1 133 ? -26.92368 75.53355 103.77416 0.357 42.70851 138 THR B C 1
ATOM 8029 O O A THR B 1 133 ? -27.76097 75.42100 104.66575 0.643 43.08468 138 THR B O 1
ATOM 8030 O O B THR B 1 133 ? -27.80447 75.54565 104.63577 0.357 43.26380 138 THR B O 1
ATOM 8051 N N . SER B 1 134 ? -25.68112 75.94005 103.99632 1.000 40.35615 139 SER B N 1
ATOM 8052 C CA . SER B 1 134 ? -25.24119 76.44877 105.27125 1.000 37.70898 139 SER B CA 1
ATOM 8053 C C . SER B 1 134 ? -24.40314 77.66219 104.95504 1.000 43.82348 139 SER B C 1
ATOM 8054 O O . SER B 1 134 ? -23.52071 77.60326 104.09147 1.000 45.82826 139 SER B O 1
ATOM 8063 N N . THR B 1 135 ? -24.68979 78.75246 105.63449 1.000 41.99113 140 THR B N 1
ATOM 8064 C CA . THR B 1 135 ? -24.00853 80.01677 105.41857 1.000 42.37483 140 THR B CA 1
ATOM 8065 C C . THR B 1 135 ? -23.13830 80.31702 106.62709 1.000 37.96137 140 THR B C 1
ATOM 8066 O O . THR B 1 135 ? -23.58044 80.16558 107.76613 1.000 43.31246 140 THR B O 1
ATOM 8077 N N . LEU B 1 136 ? -21.89439 80.69782 106.37599 1.000 35.72572 141 LEU B N 1
ATOM 8078 C CA . LEU B 1 136 ? -20.97931 81.11964 107.42899 1.000 42.20972 141 LEU B CA 1
ATOM 8079 C C . LEU B 1 136 ? -20.53418 82.53206 107.12611 1.000 35.90829 141 LEU B C 1
ATOM 8080 O O . LEU B 1 136 ? -19.98275 82.79050 106.05112 1.000 34.75671 141 LEU B O 1
ATOM 8096 N N . VAL B 1 137 ? -20.76399 83.43672 108.06408 1.000 40.33477 142 VAL B N 1
ATOM 8097 C CA . VAL B 1 137 ? -20.46724 84.84453 107.86364 1.000 43.08226 142 VAL B CA 1
ATOM 8098 C C . VAL B 1 137 ? -19.36293 85.23411 108.82040 1.000 33.49684 142 VAL B C 1
ATOM 8099 O O . VAL B 1 137 ? -19.50140 85.07179 110.03397 1.000 38.81902 142 VAL B O 1
ATOM 8112 N N . HIS B 1 138 ? -18.29584 85.76122 108.27511 1.000 37.56138 143 HIS B N 1
ATOM 8113 C CA . HIS B 1 138 ? -17.11088 86.01852 109.05547 1.000 39.20907 143 HIS B CA 1
ATOM 8114 C C . HIS B 1 138 ? -17.21660 87.35290 109.79375 1.000 47.71646 143 HIS B C 1
ATOM 8115 O O . HIS B 1 138 ? -17.67491 88.35273 109.21964 1.000 41.54844 143 HIS B O 1
ATOM 8129 N N . PRO B 1 139 ? -16.75649 87.39756 111.05206 1.000 51.40155 144 PRO B N 1
ATOM 8130 C CA . PRO B 1 139 ? -16.89371 88.62865 111.84289 1.000 49.24950 144 PRO B CA 1
ATOM 8131 C C . PRO B 1 139 ? -16.05044 89.77861 111.35953 1.000 48.14500 144 PRO B C 1
ATOM 8132 O O . PRO B 1 139 ? -16.38039 90.92307 111.67787 1.000 57.57412 144 PRO B O 1
ATOM 8143 N N . GLU B 1 140 ? -14.98060 89.53427 110.61880 1.000 48.87979 145 GLU B N 1
ATOM 8144 C CA . GLU B 1 140 ? -14.00640 90.56919 110.30956 1.000 46.36043 145 GLU B CA 1
ATOM 8145 C C . GLU B 1 140 ? -13.78555 90.78800 108.83234 1.000 50.37126 145 GLU B C 1
ATOM 8146 O O . GLU B 1 140 ? -13.41049 91.89590 108.45363 1.000 54.28548 145 GLU B O 1
ATOM 8158 N N . ASN B 1 141 ? -13.97994 89.77847 107.98536 1.000 43.58143 146 ASN B N 1
ATOM 8159 C CA . ASN B 1 141 ? -13.59343 89.91027 106.59064 1.000 43.17793 146 ASN B CA 1
ATOM 8160 C C . ASN B 1 141 ? -14.53583 89.10322 105.71086 1.000 48.75264 146 ASN B C 1
ATOM 8161 O O . ASN B 1 141 ? -14.45877 87.86845 105.69842 1.000 42.70344 146 ASN B O 1
ATOM 8173 N N . ALA B 1 142 ? -15.37190 89.80883 104.92072 1.000 42.54663 147 ALA B N 1
ATOM 8174 C CA . ALA B 1 142 ? -16.42380 89.15189 104.16224 1.000 39.24110 147 ALA B CA 1
ATOM 8175 C C . ALA B 1 142 ? -15.87092 88.30520 103.03894 1.000 35.91798 147 ALA B C 1
ATOM 8176 O O . ALA B 1 142 ? -16.57394 87.41062 102.56806 1.000 35.81108 147 ALA B O 1
ATOM 8183 N N . ALA B 1 143 ? -14.62090 88.53255 102.63228 1.000 35.82155 148 ALA B N 1
ATOM 8184 C CA . ALA B 1 143 ? -13.98484 87.65727 101.66102 1.000 37.73906 148 ALA B CA 1
ATOM 8185 C C . ALA B 1 143 ? -13.87228 86.21926 102.16009 1.000 42.05494 148 ALA B C 1
ATOM 8186 O O . ALA B 1 143 ? -13.69709 85.30262 101.34930 1.000 35.26785 148 ALA B O 1
ATOM 8193 N N . LEU B 1 144 ? -13.98607 85.99274 103.46421 1.000 35.85174 149 LEU B N 1
ATOM 8194 C CA . LEU B 1 144 ? -13.89665 84.64190 104.00120 1.000 35.87477 149 LEU B CA 1
ATOM 8195 C C . LEU B 1 144 ? -15.26074 83.98156 104.16268 1.000 37.37955 149 LEU B C 1
ATOM 8196 O O . LEU B 1 144 ? -15.31907 82.79663 104.53511 1.000 35.76400 149 LEU B O 1
ATOM 8212 N N . ASN B 1 145 ? -16.35539 84.70823 103.90476 1.000 35.90959 150 ASN B N 1
ATOM 8213 C CA . ASN B 1 145 ? -17.69250 84.11725 103.97126 1.000 37.62335 150 ASN B CA 1
ATOM 8214 C C . ASN B 1 145 ? -17.76719 82.89229 103.07178 1.000 36.38268 150 ASN B C 1
ATOM 8215 O O . ASN B 1 145 ? -17.12873 82.83749 102.02623 1.000 31.46890 150 ASN B O 1
ATOM 8226 N N . LEU B 1 146 ? -18.59459 81.92216 103.47972 1.000 31.82493 151 LEU B N 1
ATOM 8227 C CA . LEU B 1 146 ? -18.73396 80.63928 102.80559 1.000 37.74883 151 LEU B CA 1
ATOM 8228 C C . LEU B 1 146 ? -20.20098 80.30360 102.63712 1.000 33.86863 151 LEU B C 1
ATOM 8229 O O . LEU B 1 146 ? -21.01315 80.53298 103.53265 1.000 40.47857 151 LEU B O 1
ATOM 8245 N N . SER B 1 147 ? -20.53215 79.73725 101.50337 1.000 36.96955 152 SER B N 1
ATOM 8246 C CA . SER B 1 147 ? -21.82608 79.10515 101.32061 1.000 42.58938 152 SER B CA 1
ATOM 8247 C C . SER B 1 147 ? -21.50757 77.64859 101.06061 1.000 36.71355 152 SER B C 1
ATOM 8248 O O . SER B 1 147 ? -20.86279 77.33359 100.06062 1.000 39.95138 152 SER B O 1
ATOM 8256 N N . LEU B 1 148 ? -21.89282 76.77912 101.99038 1.000 44.22394 153 LEU B N 1
ATOM 8257 C CA . LEU B 1 148 ? -21.64352 75.35062 101.89451 1.000 43.17728 153 LEU B CA 1
ATOM 8258 C C . LEU B 1 148 ? -22.92836 74.59795 101.58738 1.000 42.89515 153 LEU B C 1
ATOM 8259 O O . LEU B 1 148 ? -24.00916 74.98164 102.03979 1.000 44.65671 153 LEU B O 1
ATOM 8275 N N . ASN B 1 149 ? -22.78550 73.48880 100.85683 1.000 37.82830 154 ASN B N 1
ATOM 8276 C CA . ASN B 1 149 ? -23.90291 72.73435 100.30562 1.000 37.69181 154 ASN B CA 1
ATOM 8277 C C . ASN B 1 149 ? -23.69890 71.23773 100.45128 1.000 38.97636 154 ASN B C 1
ATOM 8278 O O . ASN B 1 149 ? -22.59085 70.75122 100.26816 1.000 37.58375 154 ASN B O 1
ATOM 8289 N N . PHE B 1 150 ? -24.78775 70.49474 100.66769 1.000 34.97668 155 PHE B N 1
ATOM 8290 C CA . PHE B 1 150 ? -24.79086 69.09490 100.28412 1.000 37.62208 155 PHE B CA 1
ATOM 8291 C C . PHE B 1 150 ? -26.13437 68.74776 99.67951 1.000 36.16406 155 PHE B C 1
ATOM 8292 O O . PHE B 1 150 ? -27.13410 69.41149 99.91776 1.000 39.01350 155 PHE B O 1
ATOM 8309 N N . THR B 1 151 ? -26.13939 67.69693 98.87542 1.000 35.80928 156 THR B N 1
ATOM 8310 C CA . THR B 1 151 ? -27.33436 67.23819 98.18469 1.000 37.10515 156 THR B CA 1
ATOM 8311 C C . THR B 1 151 ? -27.72613 65.89946 98.76815 1.000 37.35423 156 THR B C 1
ATOM 8312 O O . THR B 1 151 ? -26.89840 64.98588 98.82948 1.000 31.55917 156 THR B O 1
ATOM 8323 N N . LEU B 1 152 ? -28.97324 65.78746 99.19784 1.000 35.92048 157 LEU B N 1
ATOM 8324 C CA . LEU B 1 152 ? -29.50505 64.55618 99.74521 1.000 39.95642 157 LEU B CA 1
ATOM 8325 C C . LEU B 1 152 ? -30.41624 63.90661 98.71858 1.000 40.65740 157 LEU B C 1
ATOM 8326 O O . LEU B 1 152 ? -31.25270 64.58289 98.10398 1.000 45.10417 157 LEU B O 1
ATOM 8342 N N . VAL B 1 153 ? -30.24351 62.60056 98.52503 1.000 41.59746 158 VAL B N 1
ATOM 8343 C CA . VAL B 1 153 ? -31.11024 61.79542 97.67303 1.000 40.70143 158 VAL B CA 1
ATOM 8344 C C . VAL B 1 153 ? -31.56593 60.61115 98.50271 1.000 41.37226 158 VAL B C 1
ATOM 8345 O O . VAL B 1 153 ? -30.73973 59.91768 99.10825 1.000 44.14248 158 VAL B O 1
ATOM 8358 N N . LEU B 1 154 ? -32.87269 60.39357 98.54798 1.000 40.01672 159 LEU B N 1
ATOM 8359 C CA . LEU B 1 154 ? -33.46130 59.35233 99.36768 1.000 43.99895 159 LEU B CA 1
ATOM 8360 C C . LEU B 1 154 ? -34.46383 58.55211 98.54806 1.000 55.34761 159 LEU B C 1
ATOM 8361 O O . LEU B 1 154 ? -35.28036 59.12819 97.80640 1.000 49.28124 159 LEU B O 1
ATOM 8377 N N . PRO B 1 155 ? -34.42893 57.23104 98.65492 1.000 42.84558 160 PRO B N 1
ATOM 8378 C CA . PRO B 1 155 ? -35.44243 56.41125 98.00313 1.000 52.28465 160 PRO B CA 1
ATOM 8379 C C . PRO B 1 155 ? -36.76071 56.51715 98.75200 1.000 49.41625 160 PRO B C 1
ATOM 8380 O O . PRO B 1 155 ? -36.79875 56.78111 99.95595 1.000 49.44073 160 PRO B O 1
ATOM 8391 N N . LYS B 1 156 ? -37.85478 56.31800 98.03211 1.000 58.86320 161 LYS B N 1
ATOM 8392 C CA . LYS B 1 156 ? -39.15474 56.31562 98.69449 1.000 66.54424 161 LYS B CA 1
ATOM 8393 C C . LYS B 1 156 ? -39.21902 55.13333 99.64955 1.000 55.85280 161 LYS B C 1
ATOM 8394 O O . LYS B 1 156 ? -38.97809 53.99009 99.25245 1.000 51.99407 161 LYS B O 1
ATOM 8413 N N . SER B 1 157 ? -39.47748 55.42164 100.92139 1.000 54.03572 162 SER B N 1
ATOM 8414 C CA . SER B 1 157 ? -39.46147 54.40722 101.96388 1.000 56.95938 162 SER B CA 1
ATOM 8415 C C . SER B 1 157 ? -40.31724 54.89635 103.12177 1.000 65.31979 162 SER B C 1
ATOM 8416 O O . SER B 1 157 ? -40.35357 56.09235 103.42194 1.000 66.25649 162 SER B O 1
ATOM 8424 N N . ASN B 1 158 ? -40.99476 53.95745 103.77555 1.000 71.83074 163 ASN B N 1
ATOM 8425 C CA . ASN B 1 158 ? -41.76064 54.27430 104.97124 1.000 75.27893 163 ASN B CA 1
ATOM 8426 C C . ASN B 1 158 ? -40.93323 54.15810 106.24287 1.000 74.70354 163 ASN B C 1
ATOM 8427 O O . ASN B 1 158 ? -41.38275 54.61953 107.30135 1.000 75.58520 163 ASN B O 1
ATOM 8438 N N . LYS B 1 159 ? -39.74429 53.57186 106.17090 1.000 65.66435 164 LYS B N 1
ATOM 8439 C CA . LYS B 1 159 ? -38.83743 53.51995 107.30533 1.000 65.98067 164 LYS B CA 1
ATOM 8440 C C . LYS B 1 159 ? -37.52851 54.26957 107.03705 1.000 62.98097 164 LYS B C 1
ATOM 8441 O O . LYS B 1 159 ? -37.19574 54.59156 105.88598 1.000 53.61980 164 LYS B O 1
ATOM 8460 N N . PRO B 1 160 ? -36.77563 54.58542 108.08866 1.000 53.10246 165 PRO B N 1
ATOM 8461 C CA . PRO B 1 160 ? -35.48288 55.25364 107.89748 1.000 49.31232 165 PRO B CA 1
ATOM 8462 C C . PRO B 1 160 ? -34.54154 54.40012 107.06047 1.000 53.09062 165 PRO B C 1
ATOM 8463 O O . PRO B 1 160 ? -34.51179 53.17296 107.18648 1.000 45.66146 165 PRO B O 1
ATOM 8474 N N . VAL B 1 161 ? -33.76266 55.05927 106.20257 1.000 43.28899 166 VAL B N 1
ATOM 8475 C CA . VAL B 1 161 ? -32.88953 54.34235 105.26522 1.000 46.23671 166 VAL B CA 1
ATOM 8476 C C . VAL B 1 161 ? -31.42817 54.59493 105.61709 1.000 42.28112 166 VAL B C 1
ATOM 8477 O O . VAL B 1 161 ? -31.09566 55.65469 106.17339 1.000 42.39931 166 VAL B O 1
ATOM 8490 N N . PRO B 1 162 ? -30.52507 53.66480 105.30033 1.000 37.53941 167 PRO B N 1
ATOM 8491 C CA . PRO B 1 162 ? -29.10144 53.99470 105.33756 1.000 40.66823 167 PRO B CA 1
ATOM 8492 C C . PRO B 1 162 ? -28.80081 55.10832 104.34801 1.000 35.21239 167 PRO B C 1
ATOM 8493 O O . PRO B 1 162 ? -29.47879 55.26390 103.33481 1.000 36.90514 167 PRO B O 1
ATOM 8504 N N . VAL B 1 163 ? -27.81021 55.92962 104.68037 1.000 37.29079 168 VAL B N 1
ATOM 8505 C CA . VAL B 1 163 ? -27.34970 56.99032 103.79271 1.000 39.74051 168 VAL B CA 1
ATOM 8506 C C . VAL B 1 163 ? -25.83349 56.92623 103.72829 1.000 38.11138 168 VAL B C 1
ATOM 8507 O O . VAL B 1 163 ? -25.17713 56.85545 104.77377 1.000 34.95896 168 VAL B O 1
ATOM 8520 N N . VAL B 1 164 ? -25.27099 56.88684 102.51260 1.000 31.20742 169 VAL B N 1
ATOM 8521 C CA . VAL B 1 164 ? -23.82010 57.00325 102.35807 1.000 34.46973 169 VAL B CA 1
ATOM 8522 C C . VAL B 1 164 ? -23.48233 58.46116 102.07594 1.000 35.45466 169 VAL B C 1
ATOM 8523 O O . VAL B 1 164 ? -24.07695 59.08605 101.19280 1.000 35.88729 169 VAL B O 1
ATOM 8536 N N . VAL B 1 165 ? -22.56618 59.01439 102.86642 1.000 27.67452 170 VAL B N 1
ATOM 8537 C CA . VAL B 1 165 ? -21.98373 60.32572 102.60097 1.000 24.70581 170 VAL B CA 1
ATOM 8538 C C . VAL B 1 165 ? -20.86744 60.15224 101.57973 1.000 35.01544 170 VAL B C 1
ATOM 8539 O O . VAL B 1 165 ? -19.91011 59.40422 101.80606 1.000 33.40032 170 VAL B O 1
ATOM 8552 N N . VAL B 1 166 ? -20.99152 60.84755 100.45596 1.000 30.13323 171 VAL B N 1
ATOM 8553 C CA . VAL B 1 166 ? -20.12873 60.66911 99.29748 1.000 30.89149 171 VAL B CA 1
ATOM 8554 C C . VAL B 1 166 ? -19.38394 61.96263 99.01071 1.000 35.57259 171 VAL B C 1
ATOM 8555 O O . VAL B 1 166 ? -19.99177 63.02891 98.88512 1.000 34.40310 171 VAL B O 1
ATOM 8585 N N . SER B 1 168 ? -17.25816 63.78636 96.24556 1.000 37.59706 173 SER B N 1
ATOM 8586 C CA . SER B 1 168 ? -17.17208 63.72815 94.78983 1.000 38.36767 173 SER B CA 1
ATOM 8587 C C . SER B 1 168 ? -16.27244 64.82600 94.24770 1.000 36.57076 173 SER B C 1
ATOM 8588 O O . SER B 1 168 ? -16.20777 65.91895 94.81982 1.000 33.74398 173 SER B O 1
ATOM 8596 N N . PHE B 1 169 ? -15.56095 64.51735 93.15149 1.000 40.16991 174 PHE B N 1
ATOM 8597 C CA . PHE B 1 169 ? -14.90830 65.55209 92.36253 1.000 48.88274 174 PHE B CA 1
ATOM 8598 C C . PHE B 1 169 ? -15.96874 66.49313 91.82063 1.000 36.86557 174 PHE B C 1
ATOM 8599 O O . PHE B 1 169 ? -17.10823 66.10155 91.58880 1.000 37.17907 174 PHE B O 1
ATOM 8616 N N . ASP B 1 170 ? -15.60411 67.73818 91.64558 1.000 39.19151 175 ASP B N 1
ATOM 8617 C CA . ASP B 1 170 ? -16.54586 68.70373 91.10892 1.000 46.97309 175 ASP B CA 1
ATOM 8618 C C . ASP B 1 170 ? -16.83637 68.36085 89.64119 1.000 43.68956 175 ASP B C 1
ATOM 8619 O O . ASP B 1 170 ? -15.91735 68.35799 88.82920 1.000 43.01403 175 ASP B O 1
ATOM 8628 N N . PRO B 1 171 ? -18.07227 68.06558 89.25773 1.000 43.47885 176 PRO B N 1
ATOM 8629 C CA . PRO B 1 171 ? -18.30186 67.62897 87.87627 1.000 50.75865 176 PRO B CA 1
ATOM 8630 C C . PRO B 1 171 ? -18.00461 68.70870 86.84333 1.000 55.38245 176 PRO B C 1
ATOM 8631 O O . PRO B 1 171 ? -17.72312 68.37370 85.68750 1.000 52.91368 176 PRO B O 1
ATOM 8642 N N . GLY B 1 172 ? -18.00017 69.98472 87.22672 1.000 52.25010 177 GLY B N 1
ATOM 8643 C CA . GLY B 1 172 ? -17.56567 71.00840 86.29709 1.000 54.00014 177 GLY B CA 1
ATOM 8644 C C . GLY B 1 172 ? -16.15497 70.80258 85.79856 1.000 59.38906 177 GLY B C 1
ATOM 8645 O O . GLY B 1 172 ? -15.80331 71.29038 84.72493 1.000 75.18454 177 GLY B O 1
ATOM 8649 N N . ILE B 1 173 ? -15.33744 70.07635 86.54728 1.000 62.41737 178 ILE B N 1
ATOM 8650 C CA . ILE B 1 173 ? -13.96873 69.80670 86.12000 1.000 72.38953 178 ILE B CA 1
ATOM 8651 C C . ILE B 1 173 ? -13.94383 69.22993 84.70990 1.000 74.90310 178 ILE B C 1
ATOM 8652 O O . ILE B 1 173 ? -13.05371 69.54792 83.90987 1.000 77.29076 178 ILE B O 1
ATOM 8668 N N . TRP B 1 174 ? -14.88492 68.34551 84.38576 1.000 65.63307 179 TRP B N 1
ATOM 8669 C CA . TRP B 1 174 ? -14.87311 67.76011 83.05791 1.000 76.41254 179 TRP B CA 1
ATOM 8670 C C . TRP B 1 174 ? -15.98502 68.27237 82.17285 1.000 70.62124 179 TRP B C 1
ATOM 8671 O O . TRP B 1 174 ? -15.89631 68.10741 80.95418 1.000 54.15100 179 TRP B O 1
ATOM 8692 N N . GLU B 1 175 ? -17.00557 68.90136 82.75262 1.000 62.04710 180 GLU B N 1
ATOM 8693 C CA . GLU B 1 175 ? -17.98413 69.61623 81.95313 1.000 64.67353 180 GLU B CA 1
ATOM 8694 C C . GLU B 1 175 ? -17.32015 70.73537 81.16777 1.000 64.49361 180 GLU B C 1
ATOM 8695 O O . GLU B 1 175 ? -17.63111 70.95355 79.99482 1.000 60.25779 180 GLU B O 1
ATOM 8707 N N . ARG B 1 176 ? -16.38843 71.44145 81.80294 1.000 66.91278 181 ARG B N 1
ATOM 8708 C CA . ARG B 1 176 ? -15.66271 72.51685 81.14941 1.000 74.76197 181 ARG B CA 1
ATOM 8709 C C . ARG B 1 176 ? -14.92378 72.02545 79.91615 1.000 79.31438 181 ARG B C 1
ATOM 8710 O O . ARG B 1 176 ? -14.74448 72.78137 78.95909 1.000 83.24044 181 ARG B O 1
ATOM 8731 N N . PHE B 1 177 ? -14.49068 70.77021 79.91610 1.000 77.56913 182 PHE B N 1
ATOM 8732 C CA . PHE B 1 177 ? -13.67112 70.23492 78.84386 1.000 74.69156 182 PHE B CA 1
ATOM 8733 C C . PHE B 1 177 ? -14.37890 69.14156 78.06421 1.000 62.04614 182 PHE B C 1
ATOM 8734 O O . PHE B 1 177 ? -13.72516 68.34039 77.40701 1.000 55.76221 182 PHE B O 1
ATOM 8751 N N . ARG B 1 178 ? -15.70262 69.08654 78.13349 1.000 57.10470 183 ARG B N 1
ATOM 8752 C CA . ARG B 1 178 ? -16.43147 68.02063 77.46525 1.000 61.49233 183 ARG B CA 1
ATOM 8753 C C . ARG B 1 178 ? -16.04975 67.92660 75.99380 1.000 63.89055 183 ARG B C 1
ATOM 8754 O O . ARG B 1 178 ? -15.93106 66.82711 75.44340 1.000 57.98145 183 ARG B O 1
ATOM 8775 N N . ASP B 1 179 ? -15.85836 69.06471 75.34187 1.000 59.13215 184 ASP B N 1
ATOM 8776 C CA . ASP B 1 179 ? -15.55458 69.09043 73.92578 1.000 63.65599 184 ASP B CA 1
ATOM 8777 C C . ASP B 1 179 ? -14.06184 69.10891 73.65438 1.000 57.84304 184 ASP B C 1
ATOM 8778 O O . ASP B 1 179 ? -13.66298 69.18070 72.49341 1.000 66.03174 184 ASP B O 1
ATOM 8787 N N . ARG B 1 180 ? -13.23616 69.03239 74.69069 1.000 56.62612 185 ARG B N 1
ATOM 8788 C CA . ARG B 1 180 ? -11.78430 69.06978 74.57162 1.000 55.19946 185 ARG B CA 1
ATOM 8789 C C . ARG B 1 180 ? -11.15664 67.88662 75.28742 1.000 41.87054 185 ARG B C 1
ATOM 8790 O O . ARG B 1 180 ? -10.12742 68.01358 75.94093 1.000 49.02944 185 ARG B O 1
ATOM 8828 N N . PRO B 1 182 ? -11.20781 63.11896 75.06578 1.000 40.56001 187 PRO B N 1
ATOM 8829 C CA . PRO B 1 182 ? -11.75830 61.96613 74.34310 1.000 47.51668 187 PRO B CA 1
ATOM 8830 C C . PRO B 1 182 ? -13.20419 61.68897 74.72789 1.000 48.15965 187 PRO B C 1
ATOM 8831 O O . PRO B 1 182 ? -13.56317 61.65780 75.91008 1.000 43.12411 187 PRO B O 1
ATOM 8842 N N . ALA B 1 183 ? -14.02992 61.45555 73.71023 1.000 44.84202 188 ALA B N 1
ATOM 8843 C CA . ALA B 1 183 ? -15.43747 61.17421 73.94026 1.000 52.13114 188 ALA B CA 1
ATOM 8844 C C . ALA B 1 183 ? -15.63228 59.90287 74.76573 1.000 50.21824 188 ALA B C 1
ATOM 8845 O O . ALA B 1 183 ? -16.57250 59.82672 75.56021 1.000 46.47967 188 ALA B O 1
ATOM 8852 N N . GLU B 1 184 ? -14.75199 58.90923 74.60582 1.000 47.20977 189 GLU B N 1
ATOM 8853 C CA . GLU B 1 184 ? -14.87858 57.66923 75.36298 1.000 50.86928 189 GLU B CA 1
ATOM 8854 C C . GLU B 1 184 ? -14.67987 57.91591 76.85260 1.000 46.03065 189 GLU B C 1
ATOM 8855 O O . GLU B 1 184 ? -15.37887 57.33326 77.68106 1.000 41.37886 189 GLU B O 1
ATOM 8867 N N . ARG B 1 185 ? -13.69914 58.74818 77.20478 1.000 42.57339 190 ARG B N 1
ATOM 8868 C CA . ARG B 1 185 ? -13.43951 59.05648 78.59978 1.000 44.16062 190 ARG B CA 1
ATOM 8869 C C . ARG B 1 185 ? -14.58592 59.85354 79.18805 1.000 42.28373 190 ARG B C 1
ATOM 8870 O O . ARG B 1 185 ? -15.07093 59.54547 80.27474 1.000 34.58635 190 ARG B O 1
ATOM 8891 N N . TYR B 1 186 ? -15.02524 60.89602 78.49504 1.000 36.56679 191 TYR B N 1
ATOM 8892 C CA . TYR B 1 186 ? -16.14713 61.66558 79.01041 1.000 37.28033 191 TYR B CA 1
ATOM 8893 C C . TYR B 1 186 ? -17.35679 60.77685 79.21728 1.000 35.79668 191 TYR B C 1
ATOM 8894 O O . TYR B 1 186 ? -18.00859 60.82550 80.26541 1.000 32.59966 191 TYR B O 1
ATOM 8912 N N . ALA B 1 187 ? -17.68099 59.95461 78.22106 1.000 36.90279 192 ALA B N 1
ATOM 8913 C CA . ALA B 1 187 ? -18.85430 59.10510 78.33429 1.000 40.15553 192 ALA B CA 1
ATOM 8914 C C . ALA B 1 187 ? -18.71922 58.16025 79.51575 1.000 37.23232 192 ALA B C 1
ATOM 8915 O O . ALA B 1 187 ? -19.69238 57.89559 80.22627 1.000 37.80691 192 ALA B O 1
ATOM 8922 N N . GLN B 1 188 ? -17.51488 57.65153 79.75000 1.000 40.55291 193 GLN B N 1
ATOM 8923 C CA . GLN B 1 188 ? -17.32764 56.65262 80.79966 1.000 41.39073 193 GLN B CA 1
ATOM 8924 C C . GLN B 1 188 ? -17.46240 57.28733 82.16599 1.000 36.82444 193 GLN B C 1
ATOM 8925 O O . GLN B 1 188 ? -18.14033 56.74266 83.04089 1.000 35.19578 193 GLN B O 1
ATOM 8939 N N . ILE B 1 189 ? -16.87525 58.47295 82.34281 1.000 34.55480 194 ILE B N 1
ATOM 8940 C CA . ILE B 1 189 ? -17.02438 59.22678 83.58165 1.000 36.42865 194 ILE B CA 1
ATOM 8941 C C . ILE B 1 189 ? -18.49817 59.50363 83.87012 1.000 37.88099 194 ILE B C 1
ATOM 8942 O O . ILE B 1 189 ? -18.96890 59.33094 84.99901 1.000 33.33805 194 ILE B O 1
ATOM 8958 N N . GLN B 1 190 ? -19.24482 59.98275 82.86690 1.000 33.88917 195 GLN B N 1
ATOM 8959 C CA . GLN B 1 190 ? -20.65477 60.31559 83.10908 1.000 40.15463 195 GLN B CA 1
ATOM 8960 C C . GLN B 1 190 ? -21.48503 59.06682 83.39893 1.000 34.24296 195 GLN B C 1
ATOM 8961 O O . GLN B 1 190 ? -22.37106 59.09774 84.26534 1.000 34.63069 195 GLN B O 1
ATOM 8975 N N . ALA B 1 191 ? -21.20806 57.96208 82.70307 1.000 31.05895 196 ALA B N 1
ATOM 8976 C CA . ALA B 1 191 ? -21.93040 56.71531 82.92864 1.000 30.87701 196 ALA B CA 1
ATOM 8977 C C . ALA B 1 191 ? -21.67139 56.17243 84.33406 1.000 36.18678 196 ALA B C 1
ATOM 8978 O O . ALA B 1 191 ? -22.60606 55.81822 85.06087 1.000 32.46663 196 ALA B O 1
ATOM 8985 N N . ASP B 1 192 ? -20.39327 56.10211 84.73320 1.000 36.60158 197 ASP B N 1
ATOM 8986 C CA . ASP B 1 192 ? -20.04752 55.69419 86.09440 1.000 30.45673 197 ASP B CA 1
ATOM 8987 C C . ASP B 1 192 ? -20.70694 56.58318 87.11619 1.000 31.09573 197 ASP B C 1
ATOM 8988 O O . ASP B 1 192 ? -21.17525 56.10136 88.15401 1.000 32.13800 197 ASP B O 1
ATOM 8997 N N . ASN B 1 193 ? -20.74604 57.89067 86.85567 1.000 28.49978 198 ASN B N 1
ATOM 8998 C CA . ASN B 1 193 ? -21.30162 58.81618 87.84968 1.000 33.08675 198 ASN B CA 1
ATOM 8999 C C . ASN B 1 193 ? -22.79095 58.60094 88.04787 1.000 32.09798 198 ASN B C 1
ATOM 9000 O O . ASN B 1 193 ? -23.29655 58.77566 89.15372 1.000 35.60981 198 ASN B O 1
ATOM 9011 N N . ALA B 1 194 ? -23.49765 58.18939 86.98749 1.000 31.82115 199 ALA B N 1
ATOM 9012 C CA . ALA B 1 194 ? -24.92867 57.91669 87.06730 1.000 36.64729 199 ALA B CA 1
ATOM 9013 C C . ALA B 1 194 ? -25.20301 56.56651 87.69878 1.000 38.96515 199 ALA B C 1
ATOM 9014 O O . ALA B 1 194 ? -26.20765 56.39681 88.39761 1.000 35.47807 199 ALA B O 1
ATOM 9021 N N . ARG B 1 195 ? -24.30366 55.61721 87.47506 1.000 35.69852 200 ARG B N 1
ATOM 9022 C CA . ARG B 1 195 ? -24.54564 54.23371 87.85512 1.000 37.48845 200 ARG B CA 1
ATOM 9023 C C . ARG B 1 195 ? -24.51307 54.04201 89.37170 1.000 33.81392 200 ARG B C 1
ATOM 9024 O O . ARG B 1 195 ? -25.34362 53.31998 89.91524 1.000 36.29298 200 ARG B O 1
ATOM 9045 N N . TRP B 1 196 ? -23.56159 54.65682 90.08050 1.000 32.45559 201 TRP B N 1
ATOM 9046 C CA . TRP B 1 196 ? -23.48779 54.38804 91.51054 1.000 35.65566 201 TRP B CA 1
ATOM 9047 C C . TRP B 1 196 ? -24.69011 54.94042 92.21389 1.000 36.02197 201 TRP B C 1
ATOM 9048 O O . TRP B 1 196 ? -25.15543 54.35080 93.19926 1.000 31.85673 201 TRP B O 1
ATOM 9069 N N . ARG B 1 197 ? -25.23449 56.03963 91.69689 1.000 36.36365 202 ARG B N 1
ATOM 9070 C CA . ARG B 1 197 ? -26.39805 56.65773 92.32593 1.000 31.89901 202 ARG B CA 1
ATOM 9071 C C . ARG B 1 197 ? -27.61167 55.75227 92.18853 1.000 35.19735 202 ARG B C 1
ATOM 9072 O O . ARG B 1 197 ? -28.41812 55.63402 93.10742 1.000 34.06222 202 ARG B O 1
ATOM 9093 N N . GLU B 1 198 ? -27.76091 55.13460 91.01584 1.000 40.08535 203 GLU B N 1
ATOM 9094 C CA . GLU B 1 198 ? -28.78418 54.12696 90.78280 1.000 35.08777 203 GLU B CA 1
ATOM 9095 C C . GLU B 1 198 ? -28.58448 52.91310 91.69603 1.000 39.61889 203 GLU B C 1
ATOM 9096 O O . GLU B 1 198 ? -29.54391 52.40731 92.29777 1.000 38.43229 203 GLU B O 1
ATOM 9108 N N . GLN B 1 199 ? -27.33503 52.46109 91.85633 1.000 36.89010 204 GLN B N 1
ATOM 9109 C CA . GLN B 1 199 ? -27.05971 51.29943 92.70181 1.000 35.69035 204 GLN B CA 1
ATOM 9110 C C . GLN B 1 199 ? -27.44251 51.56756 94.15676 1.000 37.67583 204 GLN B C 1
ATOM 9111 O O . GLN B 1 199 ? -27.95901 50.68861 94.85114 1.000 34.43305 204 GLN B O 1
ATOM 9125 N N . VAL B 1 200 ? -27.15840 52.76417 94.64194 1.000 35.05482 205 VAL B N 1
ATOM 9126 C CA . VAL B 1 200 ? -27.46797 53.11488 96.02368 1.000 36.19523 205 VAL B CA 1
ATOM 9127 C C . VAL B 1 200 ? -28.97657 53.11892 96.23582 1.000 38.97880 205 VAL B C 1
ATOM 9128 O O . VAL B 1 200 ? -29.50506 52.47927 97.15422 1.000 35.94560 205 VAL B O 1
ATOM 9141 N N . VAL B 1 201 ? -29.69014 53.86645 95.38878 1.000 37.01228 206 VAL B N 1
ATOM 9142 C CA . VAL B 1 201 ? -31.13477 53.96518 95.50417 1.000 46.76863 206 VAL B CA 1
ATOM 9143 C C . VAL B 1 201 ? -31.78014 52.58983 95.36395 1.000 40.82544 206 VAL B C 1
ATOM 9144 O O . VAL B 1 201 ? -32.65473 52.22598 96.15459 1.000 39.58289 206 VAL B O 1
ATOM 9157 N N . ASN B 1 202 ? -31.34502 51.79360 94.38120 1.000 35.06199 207 ASN B N 1
ATOM 9158 C CA . ASN B 1 202 ? -31.97548 50.50651 94.15925 1.000 37.33404 207 ASN B CA 1
ATOM 9159 C C . ASN B 1 202 ? -31.77369 49.56602 95.31464 1.000 40.59491 207 ASN B C 1
ATOM 9160 O O . ASN B 1 202 ? -32.51828 48.58916 95.43565 1.000 42.47837 207 ASN B O 1
ATOM 9171 N N . ALA B 1 203 ? -30.77618 49.81847 96.13902 1.000 39.37291 208 ALA B N 1
ATOM 9172 C CA . ALA B 1 203 ? -30.53830 49.01354 97.32219 1.000 42.17563 208 ALA B CA 1
ATOM 9173 C C . ALA B 1 203 ? -31.33755 49.50003 98.51263 1.000 38.98175 208 ALA B C 1
ATOM 9174 O O . ALA B 1 203 ? -31.22245 48.92432 99.58983 1.000 35.45998 208 ALA B O 1
ATOM 9181 N N . GLY B 1 204 ? -32.12548 50.55234 98.35258 1.000 42.15619 209 GLY B N 1
ATOM 9182 C CA . GLY B 1 204 ? -32.84464 51.08826 99.48978 1.000 38.22328 209 GLY B CA 1
ATOM 9183 C C . GLY B 1 204 ? -32.02576 52.02028 100.33904 1.000 39.20208 209 GLY B C 1
ATOM 9184 O O . GLY B 1 204 ? -32.39770 52.27692 101.48528 1.000 44.27331 209 GLY B O 1
ATOM 9188 N N . TRP B 1 205 ? -30.92285 52.53680 99.80452 1.000 39.53884 210 TRP B N 1
ATOM 9189 C CA . TRP B 1 205 ? -30.09940 53.54674 100.45312 1.000 37.50817 210 TRP B CA 1
ATOM 9190 C C . TRP B 1 205 ? -30.37103 54.91632 99.86617 1.000 39.42178 210 TRP B C 1
ATOM 9191 O O . TRP B 1 205 ? -30.80430 55.06786 98.71840 1.000 39.63831 210 TRP B O 1
ATOM 9212 N N . GLY B 1 206 ? -30.05796 55.92463 100.66610 1.000 35.09995 211 GLY B N 1
ATOM 9213 C CA . GLY B 1 206 ? -29.89562 57.26618 100.17537 1.000 34.87242 211 GLY B CA 1
ATOM 9214 C C . GLY B 1 206 ? -28.42653 57.62168 100.08915 1.000 39.13571 211 GLY B C 1
ATOM 9215 O O . GLY B 1 206 ? -27.53845 56.87307 100.49870 1.000 38.64402 211 GLY B O 1
ATOM 9219 N N . TYR B 1 207 ? -28.17635 58.81375 99.56768 1.000 32.42898 212 TYR B N 1
ATOM 9220 C CA . TYR B 1 207 ? -26.82898 59.35058 99.60859 1.000 33.40886 212 TYR B CA 1
ATOM 9221 C C . TYR B 1 207 ? -26.85955 60.83354 99.90895 1.000 36.73152 212 TYR B C 1
ATOM 9222 O O . TYR B 1 207 ? -27.84891 61.51922 99.65870 1.000 36.77420 212 TYR B O 1
ATOM 9240 N N . ALA B 1 208 ? -25.76551 61.31065 100.48809 1.000 34.86589 213 ALA B N 1
ATOM 9241 C CA . ALA B 1 208 ? -25.58425 62.72169 100.80243 1.000 35.81849 213 ALA B CA 1
ATOM 9242 C C . ALA B 1 208 ? -24.24712 63.12752 100.19671 1.000 43.49061 213 ALA B C 1
ATOM 9243 O O . ALA B 1 208 ? -23.19233 62.71426 100.69226 1.000 31.96284 213 ALA B O 1
ATOM 9250 N N . GLU B 1 209 ? -24.28615 63.92985 99.14128 1.000 33.66374 214 GLU B N 1
ATOM 9251 C CA . GLU B 1 209 ? -23.10200 64.24813 98.35718 1.000 30.72525 214 GLU B CA 1
ATOM 9252 C C . GLU B 1 209 ? -22.58000 65.63585 98.67209 1.000 32.85213 214 GLU B C 1
ATOM 9253 O O . GLU B 1 209 ? -23.34808 66.60100 98.71648 1.000 31.82118 214 GLU B O 1
ATOM 9265 N N . ILE B 1 210 ? -21.27278 65.72421 98.87783 1.000 28.46533 215 ILE B N 1
ATOM 9266 C CA . ILE B 1 210 ? -20.56386 66.97565 99.00883 1.000 31.09420 215 ILE B CA 1
ATOM 9267 C C . ILE B 1 210 ? -19.46877 67.01823 97.96243 1.000 33.08607 215 ILE B C 1
ATOM 9268 O O . ILE B 1 210 ? -18.91971 65.99803 97.55548 1.000 30.26494 215 ILE B O 1
ATOM 9284 N N . ILE B 1 211 ? -19.12375 68.23507 97.57623 1.000 35.79428 216 ILE B N 1
ATOM 9285 C CA . ILE B 1 211 ? -17.96754 68.53110 96.75610 1.000 31.10855 216 ILE B CA 1
ATOM 9286 C C . ILE B 1 211 ? -16.90623 69.08075 97.69776 1.000 34.03481 216 ILE B C 1
ATOM 9287 O O . ILE B 1 211 ? -16.93695 70.27797 98.05019 1.000 29.49365 216 ILE B O 1
ATOM 9303 N N . PRO B 1 212 ? -15.94609 68.26091 98.12018 1.000 32.80546 217 PRO B N 1
ATOM 9304 C CA . PRO B 1 212 ? -15.06728 68.71375 99.19069 1.000 34.54877 217 PRO B CA 1
ATOM 9305 C C . PRO B 1 212 ? -14.33814 69.97980 98.84888 1.000 29.91341 217 PRO B C 1
ATOM 9306 O O . PRO B 1 212 ? -14.05505 70.76516 99.75680 1.000 30.41503 217 PRO B O 1
ATOM 9317 N N . THR B 1 213 ? -14.00396 70.20138 97.58032 1.000 29.89786 218 THR B N 1
ATOM 9318 C CA . THR B 1 213 ? -13.22627 71.38199 97.24562 1.000 33.51647 218 THR B CA 1
ATOM 9319 C C . THR B 1 213 ? -14.06521 72.63519 97.36232 1.000 32.76287 218 THR B C 1
ATOM 9320 O O . THR B 1 213 ? -13.51086 73.71803 97.32356 1.000 31.05200 218 THR B O 1
ATOM 9331 N N . GLU B 1 214 ? -15.38177 72.51223 97.51340 1.000 27.76034 219 GLU B N 1
ATOM 9332 C CA . GLU B 1 214 ? -16.18090 73.67053 97.91371 1.000 36.92138 219 GLU B CA 1
ATOM 9333 C C . GLU B 1 214 ? -15.95892 74.04011 99.38624 1.000 35.94235 219 GLU B C 1
ATOM 9334 O O . GLU B 1 214 ? -16.19171 75.18993 99.78323 1.000 39.66626 219 GLU B O 1
ATOM 9346 N N . PHE B 1 215 ? -15.47867 73.10772 100.20470 1.000 33.99109 220 PHE B N 1
ATOM 9347 C CA . PHE B 1 215 ? -15.22820 73.40505 101.61876 1.000 33.48414 220 PHE B CA 1
ATOM 9348 C C . PHE B 1 215 ? -13.79493 73.85571 101.86921 1.000 25.36542 220 PHE B C 1
ATOM 9349 O O . PHE B 1 215 ? -13.54133 74.69380 102.73959 1.000 29.60590 220 PHE B O 1
ATOM 9366 N N . GLN B 1 216 ? -12.85068 73.27837 101.12817 1.000 30.60635 221 GLN B N 1
ATOM 9367 C CA . GLN B 1 216 ? -11.44175 73.61413 101.22222 1.000 31.37391 221 GLN B CA 1
ATOM 9368 C C . GLN B 1 216 ? -10.82584 73.30028 99.87237 1.000 31.47281 221 GLN B C 1
ATOM 9369 O O . GLN B 1 216 ? -10.97448 72.17197 99.38908 1.000 32.58399 221 GLN B O 1
ATOM 9383 N N . ALA B 1 217 ? -10.09439 74.24672 99.29795 1.000 32.32444 222 ALA B N 1
ATOM 9384 C CA . ALA B 1 217 ? -9.56365 74.02539 97.96214 1.000 33.11550 222 ALA B CA 1
ATOM 9385 C C . ALA B 1 217 ? -8.47657 72.95526 97.96150 1.000 32.67871 222 ALA B C 1
ATOM 9386 O O . ALA B 1 217 ? -7.78709 72.71996 98.95433 1.000 30.06378 222 ALA B O 1
ATOM 9393 N N . ASP B 1 218 ? -8.29761 72.32737 96.80760 1.000 33.76760 223 ASP B N 1
ATOM 9394 C CA . ASP B 1 218 ? -7.27444 71.30630 96.65312 1.000 28.82868 223 ASP B CA 1
ATOM 9395 C C . ASP B 1 218 ? -5.98394 71.95479 96.18808 1.000 31.48483 223 ASP B C 1
ATOM 9396 O O . ASP B 1 218 ? -5.39159 71.57848 95.18459 1.000 30.19757 223 ASP B O 1
ATOM 9405 N N . SER B 1 219 ? -5.54044 72.93649 96.96793 1.000 30.37811 224 SER B N 1
ATOM 9406 C CA . SER B 1 219 ? -4.27427 73.59238 96.66724 1.000 34.16947 224 SER B CA 1
ATOM 9407 C C . SER B 1 219 ? -3.76883 74.32196 97.91142 1.000 27.21506 224 SER B C 1
ATOM 9408 O O . SER B 1 219 ? -4.55119 74.78829 98.72906 1.000 34.99344 224 SER B O 1
ATOM 9416 N N . GLY B 1 220 ? -2.46062 74.47655 98.02109 1.000 30.77636 225 GLY B N 1
ATOM 9417 C CA . GLY B 1 220 ? -1.94574 75.35703 99.05459 1.000 33.13676 225 GLY B CA 1
ATOM 9418 C C . GLY B 1 220 ? -2.31190 76.81171 98.86446 1.000 38.35875 225 GLY B C 1
ATOM 9419 O O . GLY B 1 220 ? -2.22671 77.58785 99.82234 1.000 35.04801 225 GLY B O 1
ATOM 9423 N N . ASP B 1 221 ? -2.69190 77.19748 97.63832 1.000 40.32845 226 ASP B N 1
ATOM 9424 C CA . ASP B 1 221 ? -3.21567 78.53272 97.35227 1.000 47.06779 226 ASP B CA 1
ATOM 9425 C C . ASP B 1 221 ? -4.42332 78.84616 98.20659 1.000 39.67831 226 ASP B C 1
ATOM 9426 O O . ASP B 1 221 ? -4.72450 80.01637 98.45645 1.000 44.61592 226 ASP B O 1
ATOM 9435 N N . GLY B 1 222 ? -5.17016 77.82495 98.59557 1.000 34.23412 227 GLY B N 1
ATOM 9436 C CA . GLY B 1 222 ? -6.43597 78.00619 99.26403 1.000 35.38782 227 GLY B CA 1
ATOM 9437 C C . GLY B 1 222 ? -6.38991 77.81778 100.75544 1.000 36.25045 227 GLY B C 1
ATOM 9438 O O . GLY B 1 222 ? -7.45504 77.77610 101.38736 1.000 29.53931 227 GLY B O 1
ATOM 9442 N N . LEU B 1 223 ? -5.19779 77.69352 101.34335 1.000 34.51697 228 LEU B N 1
ATOM 9443 C CA . LEU B 1 223 ? -5.11208 77.35245 102.76715 1.000 34.53129 228 LEU B CA 1
ATOM 9444 C C . LEU B 1 223 ? -5.45475 78.52004 103.67933 1.000 35.57366 228 LEU B C 1
ATOM 9445 O O . LEU B 1 223 ? -5.73990 78.29688 104.85262 1.000 35.29886 228 LEU B O 1
ATOM 9461 N N . SER B 1 224 ? -5.44907 79.75270 103.17440 1.000 31.31310 229 SER B N 1
ATOM 9462 C CA . SER B 1 224 ? -5.94499 80.90357 103.92437 1.000 41.13468 229 SER B CA 1
ATOM 9463 C C . SER B 1 224 ? -7.37165 81.25100 103.53446 1.000 34.80459 229 SER B C 1
ATOM 9464 O O . SER B 1 224 ? -7.87741 82.31986 103.88898 1.000 37.08313 229 SER B O 1
ATOM 9472 N N . GLN B 1 225 ? -8.02740 80.35096 102.82594 1.000 26.69515 230 GLN B N 1
ATOM 9473 C CA . GLN B 1 225 ? -9.41504 80.52139 102.43084 1.000 42.00902 230 GLN B CA 1
ATOM 9474 C C . GLN B 1 225 ? -10.12571 79.23672 102.81239 1.000 37.09643 230 GLN B C 1
ATOM 9475 O O . GLN B 1 225 ? -9.50074 78.35845 103.42417 1.000 33.16710 230 GLN B O 1
ATOM 9489 N N . GLY B 1 226 ? -11.38715 79.08023 102.41160 1.000 29.01445 231 GLY B N 1
ATOM 9490 C CA . GLY B 1 226 ? -12.10630 77.86763 102.70287 1.000 32.19628 231 GLY B CA 1
ATOM 9491 C C . GLY B 1 226 ? -12.39766 77.84023 104.19573 1.000 33.04861 231 GLY B C 1
ATOM 9492 O O . GLY B 1 226 ? -12.30089 78.85225 104.88254 1.000 31.43514 231 GLY B O 1
ATOM 9496 N N . ILE B 1 227 ? -12.76815 76.65381 104.68883 1.000 28.65299 232 ILE B N 1
ATOM 9497 C CA . ILE B 1 227 ? -13.07267 76.49767 106.10911 1.000 30.47189 232 ILE B CA 1
ATOM 9498 C C . ILE B 1 227 ? -11.81318 76.71022 106.96297 1.000 33.49382 232 ILE B C 1
ATOM 9499 O O . ILE B 1 227 ? -11.86951 77.29724 108.04945 1.000 31.07487 232 ILE B O 1
ATOM 9515 N N . ILE B 1 228 ? -10.65251 76.26684 106.47997 1.000 29.03242 233 ILE B N 1
ATOM 9516 C CA . ILE B 1 228 ? -9.42439 76.48070 107.23156 1.000 31.29224 233 ILE B CA 1
ATOM 9517 C C . ILE B 1 228 ? -9.16232 77.97004 107.38843 1.000 32.06358 233 ILE B C 1
ATOM 9518 O O . ILE B 1 228 ? -8.89697 78.45594 108.49192 1.000 29.12483 233 ILE B O 1
ATOM 9534 N N . GLY B 1 229 ? -9.20160 78.71636 106.28363 1.000 29.54243 234 GLY B N 1
ATOM 9535 C CA . GLY B 1 229 ? -9.00195 80.16092 106.38293 1.000 33.98567 234 GLY B CA 1
ATOM 9536 C C . GLY B 1 229 ? -10.06355 80.86405 107.21790 1.000 28.29524 234 GLY B C 1
ATOM 9537 O O . GLY B 1 229 ? -9.76737 81.81483 107.93648 1.000 31.74602 234 GLY B O 1
ATOM 9541 N N . PHE B 1 230 ? -11.32646 80.49067 107.03809 1.000 29.21964 235 PHE B N 1
ATOM 9542 C CA . PHE B 1 230 ? -12.37918 81.06888 107.86131 1.000 32.18845 235 PHE B CA 1
ATOM 9543 C C . PHE B 1 230 ? -12.02826 80.96930 109.33732 1.000 36.18529 235 PHE B C 1
ATOM 9544 O O . PHE B 1 230 ? -12.09222 81.95368 110.08255 1.000 31.00169 235 PHE B O 1
ATOM 9561 N N . VAL B 1 231 ? -11.66825 79.76909 109.77874 1.000 34.95823 236 VAL B N 1
ATOM 9562 C CA . VAL B 1 231 ? -11.39160 79.55115 111.19052 1.000 28.91475 236 VAL B CA 1
ATOM 9563 C C . VAL B 1 231 ? -10.12789 80.26054 111.60997 1.000 35.60435 236 VAL B C 1
ATOM 9564 O O . VAL B 1 231 ? -10.00318 80.67104 112.77174 1.000 33.54604 236 VAL B O 1
ATOM 9577 N N . ASN B 1 232 ? -9.17874 80.44500 110.68767 1.000 30.45372 237 ASN B N 1
ATOM 9578 C CA . ASN B 1 232 ? -7.94871 81.15922 110.99583 1.000 34.90094 237 ASN B CA 1
ATOM 9579 C C . ASN B 1 232 ? -7.98810 82.65930 110.66534 1.000 31.27107 237 ASN B C 1
ATOM 9580 O O . ASN B 1 232 ? -6.93414 83.29323 110.63149 1.000 34.23373 237 ASN B O 1
ATOM 9591 N N . ASN B 1 233 ? -9.16082 83.24017 110.42956 1.000 35.65401 238 ASN B N 1
ATOM 9592 C CA . ASN B 1 233 ? -9.26400 84.65756 110.10210 1.000 31.58329 238 ASN B CA 1
ATOM 9593 C C . ASN B 1 233 ? -8.36998 85.03534 108.93450 1.000 30.26955 238 ASN B C 1
ATOM 9594 O O . ASN B 1 233 ? -7.82465 86.12902 108.88105 1.000 34.56791 238 ASN B O 1
ATOM 9605 N N . GLY B 1 234 ? -8.18845 84.11796 107.99374 1.000 34.44859 239 GLY B N 1
ATOM 9606 C CA . GLY B 1 234 ? -7.40821 84.44240 106.82766 1.000 28.75295 239 GLY B CA 1
ATOM 9607 C C . GLY B 1 234 ? -5.90859 84.40300 107.01016 1.000 34.47090 239 GLY B C 1
ATOM 9608 O O . GLY B 1 234 ? -5.19251 84.75486 106.07566 1.000 34.99600 239 GLY B O 1
ATOM 9612 N N . LYS B 1 235 ? -5.40874 83.98756 108.17031 1.000 35.86124 240 LYS B N 1
ATOM 9613 C CA . LYS B 1 235 ? -3.97902 83.95769 108.39964 1.000 31.06254 240 LYS B CA 1
ATOM 9614 C C . LYS B 1 235 ? -3.39429 82.61483 107.97351 1.000 29.16414 240 LYS B C 1
ATOM 9615 O O . LYS B 1 235 ? -4.10557 81.60560 107.88386 1.000 32.58562 240 LYS B O 1
ATOM 9634 N N . PRO B 1 236 ? -2.09072 82.55607 107.72540 1.000 29.21012 241 PRO B N 1
ATOM 9635 C CA . PRO B 1 236 ? -1.45765 81.25710 107.42732 1.000 34.55063 241 PRO B CA 1
ATOM 9636 C C . PRO B 1 236 ? -1.64295 80.27844 108.57864 1.000 35.57225 241 PRO B C 1
ATOM 9637 O O . PRO B 1 236 ? -1.73464 80.67026 109.74412 1.000 28.14865 241 PRO B O 1
ATOM 9648 N N . ARG B 1 237 ? -1.73123 78.99803 108.22878 1.000 34.72481 242 ARG B N 1
ATOM 9649 C CA . ARG B 1 237 ? -1.83501 77.92731 109.20951 1.000 30.33779 242 ARG B CA 1
ATOM 9650 C C . ARG B 1 237 ? -0.63193 77.91795 110.13431 1.000 32.69956 242 ARG B C 1
ATOM 9651 O O . ARG B 1 237 ? 0.49458 78.19205 109.70756 1.000 29.38908 242 ARG B O 1
ATOM 9672 N N . ASN B 1 238 ? -0.83092 77.47960 111.36790 1.000 28.79649 243 ASN B N 1
ATOM 9673 C CA . ASN B 1 238 ? 0.33493 76.99676 112.11264 1.000 36.23174 243 ASN B CA 1
ATOM 9674 C C . ASN B 1 238 ? 0.54508 75.52133 111.79698 1.000 32.91027 243 ASN B C 1
ATOM 9675 O O . ASN B 1 238 ? -0.32440 74.86483 111.23711 1.000 30.92381 243 ASN B O 1
ATOM 9686 N N . PRO B 1 239 ? 1.72803 74.97103 112.06704 1.000 27.56862 244 PRO B N 1
ATOM 9687 C CA . PRO B 1 239 ? 2.05142 73.65383 111.50564 1.000 33.29341 244 PRO B CA 1
ATOM 9688 C C . PRO B 1 239 ? 1.24301 72.49803 112.07177 1.000 32.00656 244 PRO B C 1
ATOM 9689 O O . PRO B 1 239 ? 1.31866 71.39682 111.51142 1.000 31.02549 244 PRO B O 1
ATOM 9700 N N . THR B 1 240 ? 0.44658 72.69532 113.10917 1.000 27.52670 245 THR B N 1
ATOM 9701 C CA . THR B 1 240 ? -0.32880 71.59320 113.67053 1.000 26.22055 245 THR B CA 1
ATOM 9702 C C . THR B 1 240 ? -1.78099 71.66622 113.27314 1.000 27.84036 245 THR B C 1
ATOM 9703 O O . THR B 1 240 ? -2.56375 70.78949 113.65722 1.000 28.11841 245 THR B O 1
ATOM 9714 N N . ASP B 1 241 ? -2.16044 72.71429 112.55506 1.000 27.71493 246 ASP B N 1
ATOM 9715 C CA . ASP B 1 241 ? -3.51532 72.86160 112.08400 1.000 24.57834 246 ASP B CA 1
ATOM 9716 C C . ASP B 1 241 ? -3.81154 71.83241 111.01181 1.000 28.63552 246 ASP B C 1
ATOM 9717 O O . ASP B 1 241 ? -2.93675 71.45151 110.22574 1.000 28.82346 246 ASP B O 1
ATOM 9726 N N . TRP B 1 242 ? -5.09719 71.51116 110.90856 1.000 25.38571 247 TRP B N 1
ATOM 9727 C CA . TRP B 1 242 ? -5.60536 70.64459 109.87763 1.000 29.43880 247 TRP B CA 1
ATOM 9728 C C . TRP B 1 242 ? -5.15056 71.10527 108.50150 1.000 28.33992 247 TRP B C 1
ATOM 9729 O O . TRP B 1 242 ? -4.95887 72.29835 108.25129 1.000 26.05490 247 TRP B O 1
ATOM 9750 N N . GLY B 1 243 ? -4.95809 70.12481 107.61985 1.000 29.47339 248 GLY B N 1
ATOM 9751 C CA . GLY B 1 243 ? -4.88547 70.34451 106.18966 1.000 30.39445 248 GLY B CA 1
ATOM 9752 C C . GLY B 1 243 ? -6.16816 69.90106 105.52131 1.000 28.57107 248 GLY B C 1
ATOM 9753 O O . GLY B 1 243 ? -7.19469 69.66156 106.17866 1.000 26.47151 248 GLY B O 1
ATOM 9757 N N . ALA B 1 244 ? -6.12268 69.75120 104.20367 1.000 25.48480 249 ALA B N 1
ATOM 9758 C CA . ALA B 1 244 ? -7.34656 69.53646 103.44968 1.000 25.18170 249 ALA B CA 1
ATOM 9759 C C . ALA B 1 244 ? -7.95740 68.16862 103.70665 1.000 27.79160 249 ALA B C 1
ATOM 9760 O O . ALA B 1 244 ? -9.18439 68.02642 103.67561 1.000 28.69645 249 ALA B O 1
ATOM 9767 N N . LEU B 1 245 ? -7.14867 67.11466 103.87474 1.000 26.81131 250 LEU B N 1
ATOM 9768 C CA . LEU B 1 245 ? -7.78098 65.81095 104.09448 1.000 29.05984 250 LEU B CA 1
ATOM 9769 C C . LEU B 1 245 ? -8.60364 65.83875 105.37427 1.000 22.88933 250 LEU B C 1
ATOM 9770 O O . LEU B 1 245 ? -9.72778 65.33147 105.41269 1.000 32.74555 250 LEU B O 1
ATOM 9786 N N . ARG B 1 246 ? -8.07072 66.45183 106.42436 1.000 29.13171 251 ARG B N 1
ATOM 9787 C CA . ARG B 1 246 ? -8.80834 66.53426 107.68400 1.000 28.74797 251 ARG B CA 1
ATOM 9788 C C . ARG B 1 246 ? -10.02147 67.44555 107.54168 1.000 27.87847 251 ARG B C 1
ATOM 9789 O O . ARG B 1 246 ? -11.09619 67.12820 108.04321 1.000 28.65022 251 ARG B O 1
ATOM 9810 N N . ALA B 1 247 ? -9.88302 68.56839 106.82848 1.000 25.79866 252 ALA B N 1
ATOM 9811 C CA . ALA B 1 247 ? -11.02990 69.45970 106.61308 1.000 30.73217 252 ALA B CA 1
ATOM 9812 C C . ALA B 1 247 ? -12.13489 68.77523 105.81139 1.000 27.18843 252 ALA B C 1
ATOM 9813 O O . ALA B 1 247 ? -13.32148 68.86537 106.16382 1.000 31.18858 252 ALA B O 1
ATOM 9820 N N . TRP B 1 248 ? -11.76426 68.06893 104.73990 1.000 28.77494 253 TRP B N 1
ATOM 9821 C CA . TRP B 1 248 ? -12.75281 67.30753 103.96768 1.000 28.83797 253 TRP B CA 1
ATOM 9822 C C . TRP B 1 248 ? -13.42293 66.24629 104.81844 1.000 27.34179 253 TRP B C 1
ATOM 9823 O O . TRP B 1 248 ? -14.63183 66.01279 104.69515 1.000 28.70294 253 TRP B O 1
ATOM 9844 N N . ALA B 1 249 ? -12.65510 65.55985 105.66280 1.000 32.90929 254 ALA B N 1
ATOM 9845 C CA . ALA B 1 249 ? -13.25628 64.60454 106.58900 1.000 29.73464 254 ALA B CA 1
ATOM 9846 C C . ALA B 1 249 ? -14.21486 65.30998 107.54067 1.000 24.52550 254 ALA B C 1
ATOM 9847 O O . ALA B 1 249 ? -15.33248 64.84753 107.77274 1.000 27.31742 254 ALA B O 1
ATOM 9854 N N . TRP B 1 250 ? -13.77300 66.42019 108.12093 1.000 26.67842 255 TRP B N 1
ATOM 9855 C CA . TRP B 1 250 ? -14.64881 67.22106 108.96649 1.000 29.32619 255 TRP B CA 1
ATOM 9856 C C . TRP B 1 250 ? -15.93990 67.55659 108.24175 1.000 35.42874 255 TRP B C 1
ATOM 9857 O O . TRP B 1 250 ? -17.03555 67.49370 108.81544 1.000 33.92260 255 TRP B O 1
ATOM 9878 N N . SER B 1 251 ? -15.83242 67.91330 106.96566 1.000 30.29463 256 SER B N 1
ATOM 9879 C CA . SER B 1 251 ? -17.02550 68.27773 106.20795 1.000 30.05599 256 SER B CA 1
ATOM 9880 C C . SER B 1 251 ? -17.99568 67.12065 106.16232 1.000 33.70902 256 SER B C 1
ATOM 9881 O O . SER B 1 251 ? -19.18785 67.28193 106.41907 1.000 33.74294 256 SER B O 1
ATOM 9889 N N . ALA B 1 252 ? -17.49584 65.92982 105.87316 1.000 32.85059 257 ALA B N 1
ATOM 9890 C CA . ALA B 1 252 ? -18.36602 64.76914 105.86428 1.000 30.18412 257 ALA B CA 1
ATOM 9891 C C . ALA B 1 252 ? -19.01078 64.55077 107.23652 1.000 28.43884 257 ALA B C 1
ATOM 9892 O O . ALA B 1 252 ? -20.21476 64.28811 107.33417 1.000 31.98384 257 ALA B O 1
ATOM 9899 N N . SER B 1 253 ? -18.24285 64.72585 108.30345 1.000 27.34828 258 SER B N 1
ATOM 9900 C CA . SER B 1 253 ? -18.78341 64.60092 109.66012 1.000 33.26184 258 SER B CA 1
ATOM 9901 C C . SER B 1 253 ? -19.90861 65.59799 109.93008 1.000 33.49792 258 SER B C 1
ATOM 9902 O O . SER B 1 253 ? -20.88967 65.26951 110.59995 1.000 35.68517 258 SER B O 1
ATOM 9910 N N . GLN B 1 254 ? -19.77701 66.83627 109.46059 1.000 34.97813 259 GLN B N 1
ATOM 9911 C CA . GLN B 1 254 ? -20.87925 67.76499 109.66173 1.000 36.65183 259 GLN B CA 1
ATOM 9912 C C . GLN B 1 254 ? -22.13502 67.28024 108.97192 1.000 35.55258 259 GLN B C 1
ATOM 9913 O O . GLN B 1 254 ? -23.23878 67.46636 109.48356 1.000 35.44153 259 GLN B O 1
ATOM 9927 N N . VAL B 1 255 ? -21.99551 66.64125 107.81288 1.000 32.14700 260 VAL B N 1
ATOM 9928 C CA . VAL B 1 255 ? -23.17566 66.13723 107.12520 1.000 32.88760 260 VAL B CA 1
ATOM 9929 C C . VAL B 1 255 ? -23.81106 65.01515 107.93459 1.000 38.07729 260 VAL B C 1
ATOM 9930 O O . VAL B 1 255 ? -25.02892 64.99283 108.15336 1.000 34.27837 260 VAL B O 1
ATOM 9943 N N . LEU B 1 256 ? -22.99679 64.08442 108.43274 1.000 33.56531 261 LEU B N 1
ATOM 9944 C CA . LEU B 1 256 ? -23.55379 63.04420 109.28778 1.000 39.49145 261 LEU B CA 1
ATOM 9945 C C . LEU B 1 256 ? -24.26255 63.64458 110.51056 1.000 33.41686 261 LEU B C 1
ATOM 9946 O O . LEU B 1 256 ? -25.32768 63.15971 110.90322 1.000 33.88730 261 LEU B O 1
ATOM 9962 N N . THR B 1 257 ? -23.69938 64.69150 111.12304 1.000 34.49617 262 THR B N 1
ATOM 9963 C CA . THR B 1 257 ? -24.40633 65.34967 112.22688 1.000 34.52798 262 THR B CA 1
ATOM 9964 C C . THR B 1 257 ? -25.81388 65.77624 111.80780 1.000 38.24013 262 THR B C 1
ATOM 9965 O O . THR B 1 257 ? -26.79422 65.45585 112.49288 1.000 40.66076 262 THR B O 1
ATOM 9976 N N . TYR B 1 258 ? -25.94529 66.50013 110.68630 1.000 33.13480 263 TYR B N 1
ATOM 9977 C CA . TYR B 1 258 ? -27.28687 66.81184 110.19981 1.000 34.81623 263 TYR B CA 1
ATOM 9978 C C . TYR B 1 258 ? -28.11221 65.54031 110.05779 1.000 40.28302 263 TYR B C 1
ATOM 9979 O O . TYR B 1 258 ? -29.27681 65.50508 110.44711 1.000 47.00053 263 TYR B O 1
ATOM 9997 N N . LEU B 1 259 ? -27.52758 64.48646 109.48931 1.000 34.01287 264 LEU B N 1
ATOM 9998 C CA . LEU B 1 259 ? -28.31812 63.32684 109.09762 1.000 39.25771 264 LEU B CA 1
ATOM 9999 C C . LEU B 1 259 ? -28.86268 62.58034 110.29373 1.000 36.87766 264 LEU B C 1
ATOM 10000 O O . LEU B 1 259 ? -29.92108 61.95384 110.18863 1.000 39.86798 264 LEU B O 1
ATOM 10016 N N . GLN B 1 260 ? -28.15084 62.58633 111.40980 1.000 38.88245 265 GLN B N 1
ATOM 10017 C CA . GLN B 1 260 ? -28.64802 61.90489 112.60256 1.000 40.35483 265 GLN B CA 1
ATOM 10018 C C . GLN B 1 260 ? -29.75434 62.68698 113.29339 1.000 43.38791 265 GLN B C 1
ATOM 10019 O O . GLN B 1 260 ? -30.24681 62.23768 114.32840 1.000 42.52088 265 GLN B O 1
ATOM 10033 N N . THR B 1 261 ? -30.14118 63.84436 112.76769 1.000 42.85176 266 THR B N 1
ATOM 10034 C CA . THR B 1 261 ? -31.33628 64.53064 113.23378 1.000 42.70364 266 THR B CA 1
ATOM 10035 C C . THR B 1 261 ? -32.50827 64.34020 112.29727 1.000 41.30537 266 THR B C 1
ATOM 10036 O O . THR B 1 261 ? -33.60546 64.82469 112.58484 1.000 47.74535 266 THR B O 1
ATOM 10047 N N . ASP B 1 262 ? -32.31151 63.64406 111.19340 1.000 43.52067 267 ASP B N 1
ATOM 10048 C CA . ASP B 1 262 ? -33.31465 63.54702 110.14828 1.000 46.84257 267 ASP B CA 1
ATOM 10049 C C . ASP B 1 262 ? -33.98300 62.19337 110.29732 1.000 46.14931 267 ASP B C 1
ATOM 10050 O O . ASP B 1 262 ? -33.32615 61.15564 110.15841 1.000 43.25591 267 ASP B O 1
ATOM 10059 N N . SER B 1 263 ? -35.28542 62.20442 110.58640 1.000 47.19351 268 SER B N 1
ATOM 10060 C CA . SER B 1 263 ? -35.99662 60.96541 110.89155 1.000 47.71537 268 SER B CA 1
ATOM 10061 C C . SER B 1 263 ? -36.10723 60.03602 109.69518 1.000 50.06215 268 SER B C 1
ATOM 10062 O O . SER B 1 263 ? -36.42138 58.85635 109.87369 1.000 54.23335 268 SER B O 1
ATOM 10070 N N . ARG B 1 264 ? -35.86699 60.53390 108.48328 1.000 45.27007 269 ARG B N 1
ATOM 10071 C CA . ARG B 1 264 ? -35.90579 59.67849 107.31454 1.000 49.73816 269 ARG B CA 1
ATOM 10072 C C . ARG B 1 264 ? -34.65759 58.81523 107.18991 1.000 44.24213 269 ARG B C 1
ATOM 10073 O O . ARG B 1 264 ? -34.62668 57.91205 106.34528 1.000 44.73072 269 ARG B O 1
ATOM 10094 N N . VAL B 1 265 ? -33.65262 59.07182 108.01755 1.000 43.29754 270 VAL B N 1
ATOM 10095 C CA . VAL B 1 265 ? -32.33295 58.47807 107.89884 1.000 41.97398 270 VAL B CA 1
ATOM 10096 C C . VAL B 1 265 ? -32.12486 57.56235 109.08025 1.000 39.15093 270 VAL B C 1
ATOM 10097 O O . VAL B 1 265 ? -32.41740 57.92925 110.22284 1.000 45.07901 270 VAL B O 1
ATOM 10110 N N . ALA B 1 266 ? -31.58635 56.38668 108.80681 1.000 40.74604 271 ALA B N 1
ATOM 10111 C CA . ALA B 1 266 ? -31.18941 55.45246 109.85499 1.000 36.60627 271 ALA B CA 1
ATOM 10112 C C . ALA B 1 266 ? -29.84372 55.87049 110.41756 1.000 42.76207 271 ALA B C 1
ATOM 10113 O O . ALA B 1 266 ? -28.79345 55.65292 109.78812 1.000 37.87508 271 ALA B O 1
ATOM 10120 N N . ALA B 1 267 ? -29.87897 56.41046 111.63183 1.000 37.28849 272 ALA B N 1
ATOM 10121 C CA . ALA B 1 267 ? -28.74826 57.08543 112.22811 1.000 34.82482 272 ALA B CA 1
ATOM 10122 C C . ALA B 1 267 ? -27.56808 56.16472 112.50310 1.000 38.50529 272 ALA B C 1
ATOM 10123 O O . ALA B 1 267 ? -26.44053 56.65878 112.67128 1.000 35.69852 272 ALA B O 1
ATOM 10130 N N . ASP B 1 268 ? -27.78906 54.85609 112.57938 1.000 40.99492 273 ASP B N 1
ATOM 10131 C CA . ASP B 1 268 ? -26.69097 53.91108 112.77681 1.000 43.55442 273 ASP B CA 1
ATOM 10132 C C . ASP B 1 268 ? -26.26948 53.22206 111.48137 1.000 38.23062 273 ASP B C 1
ATOM 10133 O O . ASP B 1 268 ? -25.58415 52.19445 111.51775 1.000 34.95265 273 ASP B O 1
ATOM 10142 N N . ARG B 1 269 ? -26.64627 53.78216 110.34025 1.000 41.45092 274 ARG B N 1
ATOM 10143 C CA . ARG B 1 269 ? -26.27327 53.21841 109.04979 1.000 37.42340 274 ARG B CA 1
ATOM 10144 C C . ARG B 1 269 ? -25.90267 54.34893 108.08088 1.000 31.27962 274 ARG B C 1
ATOM 10145 O O . ARG B 1 269 ? -26.27630 54.34815 106.90202 1.000 37.11891 274 ARG B O 1
ATOM 10166 N N . ILE B 1 270 ? -25.14044 55.31565 108.57993 1.000 32.52497 275 ILE B N 1
ATOM 10167 C CA . ILE B 1 270 ? -24.55206 56.39325 107.78871 1.000 39.78667 275 ILE B CA 1
ATOM 10168 C C . ILE B 1 270 ? -23.10212 56.01139 107.47864 1.000 31.92198 275 ILE B C 1
ATOM 10169 O O . ILE B 1 270 ? -22.27104 55.91610 108.38533 1.000 36.26404 275 ILE B O 1
ATOM 10185 N N . SER B 1 271 ? -22.81617 55.76111 106.21008 1.000 31.98378 276 SER B N 1
ATOM 10186 C CA . SER B 1 271 ? -21.50712 55.36879 105.68693 1.000 31.73556 276 SER B CA 1
ATOM 10187 C C . SER B 1 271 ? -20.76087 56.57911 105.13626 1.000 30.54893 276 SER B C 1
ATOM 10188 O O . SER B 1 271 ? -21.31848 57.65861 104.95346 1.000 33.98320 276 SER B O 1
ATOM 10196 N N . VAL B 1 272 ? -19.49032 56.37878 104.82004 1.000 33.05079 277 VAL B N 1
ATOM 10197 C CA . VAL B 1 272 ? -18.70865 57.39018 104.12450 1.000 29.12364 277 VAL B CA 1
ATOM 10198 C C . VAL B 1 272 ? -17.94854 56.73996 102.97684 1.000 35.94697 277 VAL B C 1
ATOM 10199 O O . VAL B 1 272 ? -17.49014 55.59709 103.07863 1.000 30.65205 277 VAL B O 1
ATOM 10212 N N . HIS B 1 273 ? -17.83177 57.47669 101.87464 1.000 32.07622 278 HIS B N 1
ATOM 10213 C CA . HIS B 1 273 ? -17.12241 57.01873 100.70230 1.000 30.23100 278 HIS B CA 1
ATOM 10214 C C . HIS B 1 273 ? -16.35383 58.14617 100.05654 1.000 30.58634 278 HIS B C 1
ATOM 10215 O O . HIS B 1 273 ? -16.85848 59.25947 99.89057 1.000 31.83347 278 HIS B O 1
ATOM 10229 N N . GLY B 1 274 ? -15.17076 57.79281 99.59175 1.000 33.91318 279 GLY B N 1
ATOM 10230 C CA . GLY B 1 274 ? -14.36481 58.67376 98.78112 1.000 29.47435 279 GLY B CA 1
ATOM 10231 C C . GLY B 1 274 ? -13.38396 57.84156 97.99136 1.000 32.34477 279 GLY B C 1
ATOM 10232 O O . GLY B 1 274 ? -13.02436 56.72524 98.39186 1.000 29.24860 279 GLY B O 1
ATOM 10236 N N . HIS B 1 275 ? -12.95463 58.39920 96.87046 1.000 31.68835 280 HIS B N 1
ATOM 10237 C CA . HIS B 1 275 ? -12.06095 57.76630 95.92238 1.000 27.66375 280 HIS B CA 1
ATOM 10238 C C . HIS B 1 275 ? -10.79028 58.58979 95.78602 1.000 27.58489 280 HIS B C 1
ATOM 10239 O O . HIS B 1 275 ? -10.84515 59.82140 95.72923 1.000 29.23588 280 HIS B O 1
ATOM 10253 N N . SER B 1 276 ? -9.64946 57.90953 95.70454 1.000 30.41859 281 SER B N 1
ATOM 10254 C CA . SER B 1 276 ? -8.34827 58.53838 95.44293 1.000 28.53497 281 SER B CA 1
ATOM 10255 C C . SER B 1 276 ? -8.05013 59.55573 96.53349 1.000 28.32745 281 SER B C 1
ATOM 10256 O O . SER B 1 276 ? -8.02487 59.18528 97.72561 1.000 27.01793 281 SER B O 1
ATOM 10264 N N . ARG B 1 277 ? -7.78432 60.82049 96.21097 1.000 29.41887 282 ARG B N 1
ATOM 10265 C CA . ARG B 1 277 ? -7.49791 61.77662 97.27195 1.000 30.42298 282 ARG B CA 1
ATOM 10266 C C . ARG B 1 277 ? -8.64895 61.87705 98.27134 1.000 32.39483 282 ARG B C 1
ATOM 10267 O O . ARG B 1 277 ? -8.41066 62.08870 99.45822 1.000 28.64727 282 ARG B O 1
ATOM 10288 N N . PHE B 1 278 ? -9.89671 61.70030 97.83713 1.000 28.58676 283 PHE B N 1
ATOM 10289 C CA . PHE B 1 278 ? -11.00223 61.69036 98.79029 1.000 27.23820 283 PHE B CA 1
ATOM 10290 C C . PHE B 1 278 ? -11.14558 60.34315 99.46460 1.000 29.84318 283 PHE B C 1
ATOM 10291 O O . PHE B 1 278 ? -11.84796 60.22373 100.48306 1.000 24.85888 283 PHE B O 1
ATOM 10308 N N . GLY B 1 279 ? -10.52623 59.31253 98.89523 1.000 28.44421 284 GLY B N 1
ATOM 10309 C CA . GLY B 1 279 ? -10.37801 58.06374 99.62065 1.000 28.07513 284 GLY B CA 1
ATOM 10310 C C . GLY B 1 279 ? -9.49250 58.22162 100.84091 1.000 30.01197 284 GLY B C 1
ATOM 10311 O O . GLY B 1 279 ? -9.75210 57.62766 101.88321 1.000 28.89673 284 GLY B O 1
ATOM 10315 N N . LYS B 1 280 ? -8.40746 58.98873 100.71437 1.000 30.80608 285 LYS B N 1
ATOM 10316 C CA . LYS B 1 280 ? -7.58419 59.30145 101.87791 1.000 27.26534 285 LYS B CA 1
ATOM 10317 C C . LYS B 1 280 ? -8.41411 60.00256 102.92941 1.000 30.34258 285 LYS B C 1
ATOM 10318 O O . LYS B 1 280 ? -8.37349 59.64646 104.11023 1.000 28.19349 285 LYS B O 1
ATOM 10337 N N . ALA B 1 281 ? -9.21142 60.98073 102.49929 1.000 28.92943 286 ALA B N 1
ATOM 10338 C CA . ALA B 1 281 ? -10.00618 61.78907 103.41979 1.000 31.61575 286 ALA B CA 1
ATOM 10339 C C . ALA B 1 281 ? -11.11905 60.97144 104.04474 1.000 35.11968 286 ALA B C 1
ATOM 10340 O O . ALA B 1 281 ? -11.43516 61.13433 105.24518 1.000 27.77421 286 ALA B O 1
ATOM 10347 N N . ALA B 1 282 ? -11.72117 60.08164 103.23892 1.000 24.58860 287 ALA B N 1
ATOM 10348 C CA . ALA B 1 282 ? -12.74930 59.19835 103.76545 1.000 21.64770 287 ALA B CA 1
ATOM 10349 C C . ALA B 1 282 ? -12.20007 58.33525 104.87932 1.000 31.24589 287 ALA B C 1
ATOM 10350 O O . ALA B 1 282 ? -12.91971 58.04794 105.84489 1.000 27.40618 287 ALA B O 1
ATOM 10357 N N . LEU B 1 283 ? -10.92567 57.91046 104.77193 1.000 30.45721 288 LEU B N 1
ATOM 10358 C CA . LEU B 1 283 ? -10.35560 57.05384 105.82065 1.000 27.04646 288 LEU B CA 1
ATOM 10359 C C . LEU B 1 283 ? -10.08465 57.85040 107.08968 1.000 28.03964 288 LEU B C 1
ATOM 10360 O O . LEU B 1 283 ? -10.33585 57.36488 108.19410 1.000 27.15224 288 LEU B O 1
ATOM 10376 N N . VAL B 1 284 ? -9.56876 59.07807 106.94476 1.000 28.09509 289 VAL B N 1
ATOM 10377 C CA . VAL B 1 284 ? -9.44991 59.99496 108.07965 1.000 29.40347 289 VAL B CA 1
ATOM 10378 C C . VAL B 1 284 ? -10.79541 60.15665 108.78625 1.000 32.05376 289 VAL B C 1
ATOM 10379 O O . VAL B 1 284 ? -10.89048 60.01984 110.01046 1.000 28.67087 289 VAL B O 1
ATOM 10392 N N . ALA B 1 285 ? -11.85136 60.44329 108.02298 1.000 28.87528 290 ALA B N 1
ATOM 10393 C CA . ALA B 1 285 ? -13.19284 60.54614 108.57394 1.000 28.61243 290 ALA B CA 1
ATOM 10394 C C . ALA B 1 285 ? -13.56585 59.29842 109.34470 1.000 30.10636 290 ALA B C 1
ATOM 10395 O O . ALA B 1 285 ? -14.11670 59.36919 110.44341 1.000 30.89059 290 ALA B O 1
ATOM 10419 N N . ALA B 1 287 ? -11.79035 56.97404 110.70757 1.000 26.50048 292 ALA B N 1
ATOM 10420 C CA . ALA B 1 287 ? -10.98456 56.72010 111.89537 1.000 26.49076 292 ALA B CA 1
ATOM 10421 C C . ALA B 1 287 ? -11.24475 57.73090 113.00391 1.000 33.53381 292 ALA B C 1
ATOM 10422 O O . ALA B 1 287 ? -11.30744 57.35284 114.17664 1.000 33.46404 292 ALA B O 1
ATOM 10429 N N . PHE B 1 288 ? -11.40544 59.00957 112.65414 1.000 30.15970 293 PHE B N 1
ATOM 10430 C CA . PHE B 1 288 ? -11.60286 60.06854 113.63382 1.000 33.38149 293 PHE B CA 1
ATOM 10431 C C . PHE B 1 288 ? -13.04165 60.18855 114.11276 1.000 34.37849 293 PHE B C 1
ATOM 10432 O O . PHE B 1 288 ? -13.26340 60.61275 115.24830 1.000 32.93959 293 PHE B O 1
ATOM 10449 N N . ASP B 1 289 ? -14.01650 59.85835 113.27620 1.000 36.30866 294 ASP B N 1
ATOM 10450 C CA . ASP B 1 289 ? -15.43467 60.04090 113.59297 1.000 32.18218 294 ASP B CA 1
ATOM 10451 C C . ASP B 1 289 ? -16.09631 58.66849 113.67914 1.000 34.74710 294 ASP B C 1
ATOM 10452 O O . ASP B 1 289 ? -16.55486 58.10858 112.67981 1.000 31.38555 294 ASP B O 1
ATOM 10461 N N . ASN B 1 290 ? -16.17429 58.13093 114.89467 1.000 36.71154 295 ASN B N 1
ATOM 10462 C CA . ASN B 1 290 ? -16.65729 56.76891 115.04998 1.000 33.50887 295 ASN B CA 1
ATOM 10463 C C . ASN B 1 290 ? -18.15534 56.66965 114.94749 1.000 34.00997 295 ASN B C 1
ATOM 10464 O O . ASN B 1 290 ? -18.70464 55.58596 115.14222 1.000 35.89896 295 ASN B O 1
ATOM 10475 N N . ARG B 1 291 ? -18.82107 57.74586 114.56296 1.000 34.58207 296 ARG B N 1
ATOM 10476 C CA . ARG B 1 291 ? -20.23507 57.64624 114.23815 1.000 33.19452 296 ARG B CA 1
ATOM 10477 C C . ARG B 1 291 ? -20.50383 57.10320 112.84874 1.000 33.96470 296 ARG B C 1
ATOM 10478 O O . ARG B 1 291 ? -21.64618 56.72751 112.58924 1.000 34.23775 296 ARG B O 1
ATOM 10499 N N . PHE B 1 292 ? -19.51169 57.09348 111.93389 1.000 32.47893 297 PHE B N 1
ATOM 10500 C CA . PHE B 1 292 ? -19.71169 56.48626 110.61833 1.000 32.73395 297 PHE B CA 1
ATOM 10501 C C . PHE B 1 292 ? -19.77510 54.98067 110.77152 1.000 33.29624 297 PHE B C 1
ATOM 10502 O O . PHE B 1 292 ? -18.89749 54.37680 111.39693 1.000 33.25075 297 PHE B O 1
ATOM 10519 N N . ALA B 1 293 ? -20.80954 54.37441 110.18841 1.000 28.05539 298 ALA B N 1
ATOM 10520 C CA . ALA B 1 293 ? -21.10561 52.96889 110.41682 1.000 31.58748 298 ALA B CA 1
ATOM 10521 C C . ALA B 1 293 ? -20.35118 52.02686 109.49259 1.000 33.93493 298 ALA B C 1
ATOM 10522 O O . ALA B 1 293 ? -20.29392 50.82612 109.77530 1.000 31.23400 298 ALA B O 1
ATOM 10529 N N . ALA B 1 294 ? -19.83142 52.53395 108.37975 1.000 32.33724 299 ALA B N 1
ATOM 10530 C CA . ALA B 1 294 ? -19.08170 51.76098 107.39688 1.000 33.71762 299 ALA B CA 1
ATOM 10531 C C . ALA B 1 294 ? -18.32284 52.72224 106.49000 1.000 34.76914 299 ALA B C 1
ATOM 10532 O O . ALA B 1 294 ? -18.76812 53.84575 106.25552 1.000 31.79344 299 ALA B O 1
ATOM 10539 N N . GLY B 1 295 ? -17.21274 52.24398 105.93411 1.000 31.92046 300 GLY B N 1
ATOM 10540 C CA . GLY B 1 295 ? -16.39921 53.03758 105.03208 1.000 30.23022 300 GLY B CA 1
ATOM 10541 C C . GLY B 1 295 ? -16.01188 52.31710 103.73569 1.000 32.26781 300 GLY B C 1
ATOM 10542 O O . GLY B 1 295 ? -15.53967 51.18208 103.76942 1.000 29.97137 300 GLY B O 1
ATOM 10546 N N . PHE B 1 296 ? -16.24082 52.96330 102.58901 1.000 30.39658 301 PHE B N 1
ATOM 10547 C CA . PHE B 1 296 ? -15.83176 52.48189 101.27138 1.000 33.59424 301 PHE B CA 1
ATOM 10548 C C . PHE B 1 296 ? -14.61699 53.31121 100.87586 1.000 36.78758 301 PHE B C 1
ATOM 10549 O O . PHE B 1 296 ? -14.74545 54.44828 100.40857 1.000 32.45386 301 PHE B O 1
ATOM 10566 N N . ILE B 1 297 ? -13.42537 52.75874 101.10079 1.000 32.37009 302 ILE B N 1
ATOM 10567 C CA . ILE B 1 297 ? -12.17382 53.48866 100.91372 1.000 21.78348 302 ILE B CA 1
ATOM 10568 C C . ILE B 1 297 ? -11.54397 53.06467 99.59598 1.000 27.94805 302 ILE B C 1
ATOM 10569 O O . ILE B 1 297 ? -10.79299 52.08221 99.54165 1.000 26.05704 302 ILE B O 1
ATOM 10585 N N . SER B 1 298 ? -11.70013 53.88053 98.56552 1.000 28.14060 303 SER B N 1
ATOM 10586 C CA . SER B 1 298 ? -11.34603 53.48545 97.21425 1.000 27.18683 303 SER B CA 1
ATOM 10587 C C . SER B 1 298 ? -9.98283 54.05448 96.78386 1.000 30.99826 303 SER B C 1
ATOM 10588 O O . SER B 1 298 ? -9.78466 55.27777 96.73728 1.000 27.58441 303 SER B O 1
ATOM 10596 N N . SER B 1 299 ? -9.05335 53.16255 96.44294 1.000 24.64100 304 SER B N 1
ATOM 10597 C CA . SER B 1 299 ? -7.77824 53.53484 95.79686 1.000 24.01155 304 SER B CA 1
ATOM 10598 C C . SER B 1 299 ? -7.10878 54.71458 96.49105 1.000 32.89326 304 SER B C 1
ATOM 10599 O O . SER B 1 299 ? -6.58221 55.62141 95.85041 1.000 25.04821 304 SER B O 1
ATOM 10607 N N . SER B 1 300 ? -7.05034 54.65569 97.82793 1.000 26.93108 305 SER B N 1
ATOM 10608 C CA . SER B 1 300 ? -6.60111 55.82925 98.58773 1.000 24.62304 305 SER B CA 1
ATOM 10609 C C . SER B 1 300 ? -5.07784 56.03945 98.53424 1.000 29.46863 305 SER B C 1
ATOM 10610 O O . SER B 1 300 ? -4.61281 57.17996 98.54692 1.000 33.12440 305 SER B O 1
ATOM 10618 N N . GLY B 1 301 ? -4.28272 54.97166 98.53354 1.000 29.36894 306 GLY B N 1
ATOM 10619 C CA . GLY B 1 301 ? -2.84248 55.12472 98.34205 1.000 29.04992 306 GLY B CA 1
ATOM 10620 C C . GLY B 1 301 ? -2.10670 55.80277 99.49889 1.000 26.17400 306 GLY B C 1
ATOM 10621 O O . GLY B 1 301 ? -2.46839 55.68635 100.67968 1.000 29.54289 306 GLY B O 1
ATOM 10625 N N . GLU B 1 302 ? -1.05961 56.53149 99.13239 1.000 27.13956 307 GLU B N 1
ATOM 10626 C CA . GLU B 1 302 ? -0.15930 57.18504 100.08069 1.000 27.04215 307 GLU B CA 1
ATOM 10627 C C . GLU B 1 302 ? -0.88890 58.29010 100.84463 1.000 33.12568 307 GLU B C 1
ATOM 10628 O O . GLU B 1 302 ? -1.46361 59.20009 100.24639 1.000 30.14576 307 GLU B O 1
ATOM 10640 N N . GLY B 1 303 ? -0.82801 58.23646 102.18051 1.000 28.55292 308 GLY B N 1
ATOM 10641 C CA . GLY B 1 303 ? -1.57402 59.13648 103.03118 1.000 28.61068 308 GLY B CA 1
ATOM 10642 C C . GLY B 1 303 ? -2.95676 58.62789 103.33582 1.000 30.96642 308 GLY B C 1
ATOM 10643 O O . GLY B 1 303 ? -3.68315 59.25227 104.11275 1.000 30.81908 308 GLY B O 1
ATOM 10647 N N . GLY B 1 304 ? -3.32930 57.50404 102.73706 1.000 25.08107 309 GLY B N 1
ATOM 10648 C CA . GLY B 1 304 ? -4.49784 56.76247 103.12555 1.000 25.97431 309 GLY B CA 1
ATOM 10649 C C . GLY B 1 304 ? -4.12773 55.38342 103.63025 1.000 27.09295 309 GLY B C 1
ATOM 10650 O O . GLY B 1 304 ? -3.37723 55.23535 104.59416 1.000 27.40355 309 GLY B O 1
ATOM 10654 N N . ALA B 1 305 ? -4.65653 54.36854 102.96877 1.000 29.42421 310 ALA B N 1
ATOM 10655 C CA . ALA B 1 305 ? -4.53174 53.00797 103.45994 1.000 29.10612 310 ALA B CA 1
ATOM 10656 C C . ALA B 1 305 ? -3.19761 52.35127 103.10192 1.000 30.58738 310 ALA B C 1
ATOM 10657 O O . ALA B 1 305 ? -2.90872 51.28247 103.62626 1.000 31.81224 310 ALA B O 1
ATOM 10664 N N . LYS B 1 306 ? -2.35391 52.98016 102.28826 1.000 29.65219 311 LYS B N 1
ATOM 10665 C CA . LYS B 1 306 ? -1.02960 52.43100 101.99277 1.000 32.96404 311 LYS B CA 1
ATOM 10666 C C . LYS B 1 306 ? -0.06053 52.69733 103.13247 1.000 30.41828 311 LYS B C 1
ATOM 10667 O O . LYS B 1 306 ? -0.02950 53.79374 103.68476 1.000 27.75102 311 LYS B O 1
ATOM 10686 N N . LEU B 1 307 ? 0.75352 51.69861 103.47295 1.000 28.29009 312 LEU B N 1
ATOM 10687 C CA . LEU B 1 307 ? 1.76759 51.92599 104.49807 1.000 35.53011 312 LEU B CA 1
ATOM 10688 C C . LEU B 1 307 ? 2.78570 52.92586 103.97657 1.000 31.62586 312 LEU B C 1
ATOM 10689 O O . LEU B 1 307 ? 3.25895 52.80190 102.84751 1.000 34.94396 312 LEU B O 1
ATOM 10705 N N . TRP B 1 308 ? 3.12187 53.91775 104.79804 1.000 30.56283 313 TRP B N 1
ATOM 10706 C CA . TRP B 1 308 ? 4.18120 54.84779 104.44988 1.000 30.50485 313 TRP B CA 1
ATOM 10707 C C . TRP B 1 308 ? 5.48711 54.11281 104.21219 1.000 30.60756 313 TRP B C 1
ATOM 10708 O O . TRP B 1 308 ? 6.28371 54.49655 103.34370 1.000 31.52803 313 TRP B O 1
ATOM 10729 N N . ARG B 1 309 ? 5.74892 53.09219 105.02582 1.000 28.67091 314 ARG B N 1
ATOM 10730 C CA . ARG B 1 309 ? 7.00291 52.33433 105.00171 1.000 30.63981 314 ARG B CA 1
ATOM 10731 C C . ARG B 1 309 ? 7.13698 51.42477 103.77809 1.000 35.15002 314 ARG B C 1
ATOM 10732 O O . ARG B 1 309 ? 8.18785 50.80887 103.60183 1.000 35.98331 314 ARG B O 1
ATOM 10753 N N . ARG B 1 310 ? 6.13716 51.35700 102.91031 1.000 33.95620 315 ARG B N 1
ATOM 10754 C CA . ARG B 1 310 ? 6.33514 50.76455 101.59115 1.000 35.60089 315 ARG B CA 1
ATOM 10755 C C . ARG B 1 310 ? 6.92833 51.78342 100.63603 1.000 39.06623 315 ARG B C 1
ATOM 10756 O O . ARG B 1 310 ? 6.47591 52.93126 100.58250 1.000 38.75009 315 ARG B O 1
ATOM 10777 N N . ASN B 1 311 ? 7.94014 51.35228 99.87013 1.000 37.18031 316 ASN B N 1
ATOM 10778 C CA . ASN B 1 311 ? 8.52675 52.13552 98.77862 1.000 35.40321 316 ASN B CA 1
ATOM 10779 C C . ASN B 1 311 ? 7.99181 51.55252 97.47388 1.000 37.73328 316 ASN B C 1
ATOM 10780 O O . ASN B 1 311 ? 8.56575 50.63368 96.89065 1.000 39.37235 316 ASN B O 1
ATOM 10791 N N . PHE B 1 312 ? 6.86590 52.08937 97.02820 1.000 36.95580 317 PHE B N 1
ATOM 10792 C CA . PHE B 1 312 ? 6.10732 51.53796 95.90832 1.000 32.46685 317 PHE B CA 1
ATOM 10793 C C . PHE B 1 312 ? 5.08779 52.58952 95.49871 1.000 35.94011 317 PHE B C 1
ATOM 10794 O O . PHE B 1 312 ? 4.19042 52.91603 96.27957 1.000 30.67012 317 PHE B O 1
ATOM 10811 N N . GLY B 1 313 ? 5.23435 53.14913 94.30023 1.000 29.50345 318 GLY B N 1
ATOM 10812 C CA . GLY B 1 313 ? 4.32866 54.20698 93.84082 1.000 29.84429 318 GLY B CA 1
ATOM 10813 C C . GLY B 1 313 ? 4.61852 55.52816 94.51620 1.000 32.34865 318 GLY B C 1
ATOM 10814 O O . GLY B 1 313 ? 5.76497 55.84693 94.84195 1.000 35.74154 318 GLY B O 1
ATOM 10818 N N . GLU B 1 314 ? 3.55630 56.27839 94.80016 1.000 31.84952 319 GLU B N 1
ATOM 10819 C CA . GLU B 1 314 ? 3.70302 57.61799 95.35610 1.000 28.04037 319 GLU B CA 1
ATOM 10820 C C . GLU B 1 314 ? 4.47355 57.60420 96.67586 1.000 34.56271 319 GLU B C 1
ATOM 10821 O O . GLU B 1 314 ? 4.32417 56.69598 97.49897 1.000 28.81241 319 GLU B O 1
ATOM 10833 N N . GLN B 1 315 ? 5.27002 58.64191 96.88293 1.000 32.38114 320 GLN B N 1
ATOM 10834 C CA . GLN B 1 315 ? 6.23659 58.72648 97.97304 1.000 33.64255 320 GLN B CA 1
ATOM 10835 C C . GLN B 1 315 ? 5.95650 59.88105 98.92795 1.000 33.23443 320 GLN B C 1
ATOM 10836 O O . GLN B 1 315 ? 5.16354 60.77368 98.65623 1.000 35.22326 320 GLN B O 1
ATOM 10850 N N . VAL B 1 316 ? 6.67013 59.86512 100.05480 1.000 33.57019 321 VAL B N 1
ATOM 10851 C CA . VAL B 1 316 ? 6.46763 60.87337 101.08358 1.000 35.30832 321 VAL B CA 1
ATOM 10852 C C . VAL B 1 316 ? 6.79437 62.24319 100.54115 1.000 36.37551 321 VAL B C 1
ATOM 10853 O O . VAL B 1 316 ? 6.15208 63.23927 100.90652 1.000 34.37420 321 VAL B O 1
ATOM 10866 N N . GLY B 1 317 ? 7.78243 62.33177 99.65980 1.000 30.85087 322 GLY B N 1
ATOM 10867 C CA . GLY B 1 317 ? 8.12640 63.63484 99.14555 1.000 33.36084 322 GLY B CA 1
ATOM 10868 C C . GLY B 1 317 ? 7.08224 64.19653 98.21717 1.000 32.25773 322 GLY B C 1
ATOM 10869 O O . GLY B 1 317 ? 7.05268 65.40802 97.98221 1.000 36.88812 322 GLY B O 1
ATOM 10873 N N . ASN B 1 318 ? 6.25634 63.33604 97.64440 1.000 33.98127 323 ASN B N 1
ATOM 10874 C CA . ASN B 1 318 ? 5.12264 63.81795 96.87824 1.000 31.87184 323 ASN B CA 1
ATOM 10875 C C . ASN B 1 318 ? 4.17695 64.56313 97.78756 1.000 40.02295 323 ASN B C 1
ATOM 10876 O O . ASN B 1 318 ? 3.74885 65.68480 97.48496 1.000 36.92572 323 ASN B O 1
ATOM 10887 N N . LEU B 1 319 ? 3.87771 63.96583 98.94193 1.000 31.55135 324 LEU B N 1
ATOM 10888 C CA . LEU B 1 319 ? 2.91042 64.56009 99.85127 1.000 35.25406 324 LEU B CA 1
ATOM 10889 C C . LEU B 1 319 ? 3.48182 65.69672 100.66874 1.000 35.47299 324 LEU B C 1
ATOM 10890 O O . LEU B 1 319 ? 2.70251 66.49823 101.20291 1.000 35.84935 324 LEU B O 1
ATOM 10906 N N . ALA B 1 320 ? 4.80263 65.78909 100.78516 1.000 32.50254 325 ALA B N 1
ATOM 10907 C CA . ALA B 1 320 ? 5.45553 66.89253 101.49027 1.000 34.26627 325 ALA B CA 1
ATOM 10908 C C . ALA B 1 320 ? 5.79728 68.06538 100.58053 1.000 33.83438 325 ALA B C 1
ATOM 10909 O O . ALA B 1 320 ? 6.16712 69.13631 101.08022 1.000 34.72721 325 ALA B O 1
ATOM 10916 N N . GLY B 1 321 ? 5.71519 67.87950 99.26438 1.000 29.02416 326 GLY B N 1
ATOM 10917 C CA . GLY B 1 321 ? 6.05350 68.91850 98.31699 1.000 33.57206 326 GLY B CA 1
ATOM 10918 C C . GLY B 1 321 ? 4.96226 69.94504 98.11157 1.000 30.08695 326 GLY B C 1
ATOM 10919 O O . GLY B 1 321 ? 3.86126 69.83404 98.63108 1.000 34.56397 326 GLY B O 1
ATOM 10923 N N . ALA B 1 322 ? 5.29366 70.96677 97.31583 1.000 28.12635 327 ALA B N 1
ATOM 10924 C CA . ALA B 1 322 ? 4.45159 72.14633 97.22108 1.000 37.06395 327 ALA B CA 1
ATOM 10925 C C . ALA B 1 322 ? 3.13830 71.86222 96.53035 1.000 35.04045 327 ALA B C 1
ATOM 10926 O O . ALA B 1 322 ? 2.19110 72.64404 96.69856 1.000 38.52874 327 ALA B O 1
ATOM 10933 N N . GLY B 1 323 ? 3.04953 70.74640 95.81257 1.000 32.80520 328 GLY B N 1
ATOM 10934 C CA . GLY B 1 323 ? 1.85718 70.38415 95.07252 1.000 32.24461 328 GLY B CA 1
ATOM 10935 C C . GLY B 1 323 ? 0.81153 69.64499 95.87540 1.000 35.99068 328 GLY B C 1
ATOM 10936 O O . GLY B 1 323 ? -0.37172 69.70280 95.53292 1.000 29.51927 328 GLY B O 1
ATOM 10940 N N A GLU B 1 324 ? 1.21154 68.93038 96.94062 0.618 34.06888 329 GLU B N 1
ATOM 10941 N N B GLU B 1 324 ? 1.22397 68.96598 96.94848 0.382 33.26283 329 GLU B N 1
ATOM 10942 C CA A GLU B 1 324 ? 0.24200 68.18233 97.74133 0.618 36.38033 329 GLU B CA 1
ATOM 10943 C CA B GLU B 1 324 ? 0.28522 68.16945 97.72497 0.382 35.37933 329 GLU B CA 1
ATOM 10944 C C A GLU B 1 324 ? 0.35263 68.39728 99.24943 0.618 37.79471 329 GLU B C 1
ATOM 10945 C C B GLU B 1 324 ? 0.42320 68.32074 99.23656 0.382 35.10116 329 GLU B C 1
ATOM 10946 O O A GLU B 1 324 ? -0.49961 67.88608 99.98468 0.618 33.45014 329 GLU B O 1
ATOM 10947 O O B GLU B 1 324 ? -0.33704 67.67442 99.96415 0.382 33.63146 329 GLU B O 1
ATOM 10970 N N . TYR B 1 325 ? 1.33643 69.16021 99.74028 1.000 32.07090 330 TYR B N 1
ATOM 10971 C CA . TYR B 1 325 ? 1.47493 69.29135 101.20526 1.000 30.67831 330 TYR B CA 1
ATOM 10972 C C . TYR B 1 325 ? 0.19759 69.81257 101.84161 1.000 35.59066 330 TYR B C 1
ATOM 10973 O O . TYR B 1 325 ? -0.05473 69.53858 103.01286 1.000 32.26082 330 TYR B O 1
ATOM 10992 N N . HIS B 1 326 ? -0.63459 70.53233 101.07899 1.000 34.44560 331 HIS B N 1
ATOM 10993 C CA . HIS B 1 326 ? -1.81552 71.16980 101.63086 1.000 27.97027 331 HIS B CA 1
ATOM 10994 C C . HIS B 1 326 ? -2.79627 70.13263 102.13014 1.000 29.06624 331 HIS B C 1
ATOM 10995 O O . HIS B 1 326 ? -3.72849 70.48279 102.85385 1.000 29.16065 331 HIS B O 1
ATOM 11009 N N . TRP B 1 327 ? -2.59894 68.86421 101.74778 1.000 32.44112 332 TRP B N 1
ATOM 11010 C CA . TRP B 1 327 ? -3.41843 67.75581 102.22920 1.000 27.54220 332 TRP B CA 1
ATOM 11011 C C . TRP B 1 327 ? -3.13724 67.42434 103.68739 1.000 25.26386 332 TRP B C 1
ATOM 11012 O O . TRP B 1 327 ? -3.99151 66.86737 104.37104 1.000 29.77825 332 TRP B O 1
ATOM 11050 N N . ALA B 1 329 ? -1.01765 68.02635 107.70844 1.000 30.09294 334 ALA B N 1
ATOM 11051 C CA . ALA B 1 329 ? -0.51896 69.02216 108.64715 1.000 33.56169 334 ALA B CA 1
ATOM 11052 C C . ALA B 1 329 ? 0.79110 69.59299 108.12900 1.000 30.53937 334 ALA B C 1
ATOM 11053 O O . ALA B 1 329 ? 1.60600 68.88373 107.54080 1.000 31.41864 334 ALA B O 1
ATOM 11060 N N . GLY B 1 330 ? 1.02957 70.86793 108.39030 1.000 30.64431 335 GLY B N 1
ATOM 11061 C CA . GLY B 1 330 ? 2.35054 71.41203 108.11221 1.000 26.83470 335 GLY B CA 1
ATOM 11062 C C . GLY B 1 330 ? 3.48268 70.56406 108.68306 1.000 34.08127 335 GLY B C 1
ATOM 11063 O O . GLY B 1 330 ? 4.51056 70.34362 108.02485 1.000 33.16453 335 GLY B O 1
ATOM 11067 N N . ASN B 1 331 ? 3.30773 70.06551 109.90868 1.000 27.87254 336 ASN B N 1
ATOM 11068 C CA . ASN B 1 331 ? 4.32889 69.24787 110.56561 1.000 33.22818 336 ASN B CA 1
ATOM 11069 C C . ASN B 1 331 ? 4.71333 68.01568 109.75243 1.000 30.13922 336 ASN B C 1
ATOM 11070 O O . ASN B 1 331 ? 5.79433 67.46909 109.93908 1.000 28.84450 336 ASN B O 1
ATOM 11081 N N . PHE B 1 332 ? 3.84988 67.53673 108.87777 1.000 25.74633 337 PHE B N 1
ATOM 11082 C CA . PHE B 1 332 ? 4.18796 66.31106 108.16209 1.000 31.46287 337 PHE B CA 1
ATOM 11083 C C . PHE B 1 332 ? 5.39876 66.49799 107.25535 1.000 30.90840 337 PHE B C 1
ATOM 11084 O O . PHE B 1 332 ? 6.12887 65.54101 107.01264 1.000 31.44530 337 PHE B O 1
ATOM 11101 N N . VAL B 1 333 ? 5.64150 67.70130 106.74907 1.000 31.72240 338 VAL B N 1
ATOM 11102 C CA . VAL B 1 333 ? 6.67980 67.81742 105.73612 1.000 35.93619 338 VAL B CA 1
ATOM 11103 C C . VAL B 1 333 ? 8.07604 67.48188 106.29068 1.000 36.40491 338 VAL B C 1
ATOM 11104 O O . VAL B 1 333 ? 8.99062 67.20759 105.50506 1.000 36.76270 338 VAL B O 1
ATOM 11117 N N . LYS B 1 334 ? 8.25457 67.48737 107.61936 1.000 37.95243 339 LYS B N 1
ATOM 11118 C CA . LYS B 1 334 ? 9.49369 67.00595 108.24549 1.000 39.24601 339 LYS B CA 1
ATOM 11119 C C . LYS B 1 334 ? 9.91161 65.67369 107.67023 1.000 37.28971 339 LYS B C 1
ATOM 11120 O O . LYS B 1 334 ? 11.10392 65.37481 107.55704 1.000 40.17763 339 LYS B O 1
ATOM 11139 N N . TYR B 1 335 ? 8.93689 64.80780 107.42502 1.000 30.72531 340 TYR B N 1
ATOM 11140 C CA . TYR B 1 335 ? 9.24827 63.41469 107.16680 1.000 33.75460 340 TYR B CA 1
ATOM 11141 C C . TYR B 1 335 ? 9.81510 63.20568 105.77667 1.000 37.28523 340 TYR B C 1
ATOM 11142 O O . TYR B 1 335 ? 10.17533 62.08226 105.43221 1.000 33.69350 340 TYR B O 1
ATOM 11160 N N . ALA B 1 336 ? 9.96701 64.27520 105.00573 1.000 36.50735 341 ALA B N 1
ATOM 11161 C CA . ALA B 1 336 ? 10.58460 64.21418 103.69045 1.000 37.74407 341 ALA B CA 1
ATOM 11162 C C . ALA B 1 336 ? 11.87938 65.01870 103.64857 1.000 44.59891 341 ALA B C 1
ATOM 11163 O O . ALA B 1 336 ? 12.44799 65.21539 102.56340 1.000 47.06382 341 ALA B O 1
ATOM 11170 N N . GLY B 1 337 ? 12.36107 65.47474 104.80947 1.000 38.75763 342 GLY B N 1
ATOM 11171 C CA . GLY B 1 337 ? 13.53210 66.30471 104.91413 1.000 40.28074 342 GLY B CA 1
ATOM 11172 C C . GLY B 1 337 ? 14.44204 65.82049 106.01946 1.000 37.41640 342 GLY B C 1
ATOM 11173 O O . GLY B 1 337 ? 15.13169 64.82607 105.86146 1.000 43.71394 342 GLY B O 1
ATOM 11177 N N . PRO B 1 338 ? 14.43601 66.48991 107.17394 1.000 36.89908 343 PRO B N 1
ATOM 11178 C CA . PRO B 1 338 ? 15.30584 66.06044 108.27443 1.000 42.30469 343 PRO B CA 1
ATOM 11179 C C . PRO B 1 338 ? 14.93145 64.71743 108.87135 1.000 48.60706 343 PRO B C 1
ATOM 11180 O O . PRO B 1 338 ? 15.75774 64.12327 109.57272 1.000 45.83013 343 PRO B O 1
ATOM 11191 N N . LYS B 1 339 ? 13.72327 64.22491 108.64029 1.000 47.23726 344 LYS B N 1
ATOM 11192 C CA . LYS B 1 339 ? 13.33080 62.89502 109.08072 1.000 47.24198 344 LYS B CA 1
ATOM 11193 C C . LYS B 1 339 ? 12.98695 62.06006 107.85039 1.000 45.49251 344 LYS B C 1
ATOM 11194 O O . LYS B 1 339 ? 12.92566 62.56373 106.72541 1.000 45.86619 344 LYS B O 1
ATOM 11213 N N . LYS B 1 340 ? 12.77865 60.77045 108.07786 1.000 39.31046 345 LYS B N 1
ATOM 11214 C CA . LYS B 1 340 ? 12.51364 59.80066 107.02583 1.000 44.24887 345 LYS B CA 1
ATOM 11215 C C . LYS B 1 340 ? 11.23222 59.04261 107.34633 1.000 38.87118 345 LYS B C 1
ATOM 11216 O O . LYS B 1 340 ? 10.66810 59.16800 108.43381 1.000 34.73987 345 LYS B O 1
ATOM 11235 N N . VAL B 1 341 ? 10.76121 58.22818 106.40382 1.000 38.78171 346 VAL B N 1
ATOM 11236 C CA . VAL B 1 341 ? 9.52524 57.50568 106.67951 1.000 34.61110 346 VAL B CA 1
ATOM 11237 C C . VAL B 1 341 ? 9.69752 56.63498 107.89212 1.000 38.13775 346 VAL B C 1
ATOM 11238 O O . VAL B 1 341 ? 8.71598 56.30981 108.57264 1.000 39.50238 346 VAL B O 1
ATOM 11251 N N . ASN B 1 342 ? 10.92747 56.19248 108.14919 1.000 39.24914 347 ASN B N 1
ATOM 11252 C CA . ASN B 1 342 ? 11.18096 55.32129 109.28646 1.000 41.04250 347 ASN B CA 1
ATOM 11253 C C . ASN B 1 342 ? 10.76783 56.00981 110.56442 1.000 32.27514 347 ASN B C 1
ATOM 11254 O O . ASN B 1 342 ? 10.34004 55.35039 111.51841 1.000 37.25222 347 ASN B O 1
ATOM 11265 N N . ASP B 1 343 ? 10.85559 57.33684 110.58340 1.000 32.92196 348 ASP B N 1
ATOM 11266 C CA . ASP B 1 343 ? 10.53528 58.13190 111.76257 1.000 38.80579 348 ASP B CA 1
ATOM 11267 C C . ASP B 1 343 ? 9.06734 58.50953 111.88771 1.000 36.96189 348 ASP B C 1
ATOM 11268 O O . ASP B 1 343 ? 8.70096 59.09700 112.89881 1.000 35.39236 348 ASP B O 1
ATOM 11277 N N . ILE B 1 344 ? 8.22286 58.25253 110.88985 1.000 35.88754 349 ILE B N 1
ATOM 11278 C CA . ILE B 1 344 ? 6.80807 58.59357 111.04836 1.000 32.94272 349 ILE B CA 1
ATOM 11279 C C . ILE B 1 344 ? 6.25296 57.82034 112.24519 1.000 30.79398 349 ILE B C 1
ATOM 11280 O O . ILE B 1 344 ? 6.33576 56.59210 112.28478 1.000 32.14533 349 ILE B O 1
ATOM 11296 N N . PRO B 1 345 ? 5.66808 58.48709 113.23959 1.000 35.71704 350 PRO B N 1
ATOM 11297 C CA . PRO B 1 345 ? 5.42187 57.81939 114.53378 1.000 31.45577 350 PRO B CA 1
ATOM 11298 C C . PRO B 1 345 ? 4.28041 56.81419 114.51101 1.000 34.45570 350 PRO B C 1
ATOM 11299 O O . PRO B 1 345 ? 4.09623 56.06269 115.48406 1.000 34.58483 350 PRO B O 1
ATOM 11310 N N . VAL B 1 346 ? 3.49547 56.79737 113.44437 1.000 26.47000 351 VAL B N 1
ATOM 11311 C CA . VAL B 1 346 ? 2.40918 55.84876 113.23506 1.000 27.14649 351 VAL B CA 1
ATOM 11312 C C . VAL B 1 346 ? 2.47141 55.39139 111.78363 1.000 29.45598 351 VAL B C 1
ATOM 11313 O O . VAL B 1 346 ? 3.23173 55.92683 110.98123 1.000 33.88698 351 VAL B O 1
ATOM 11326 N N . ASP B 1 347 ? 1.62373 54.43371 111.42476 1.000 28.96167 352 ASP B N 1
ATOM 11327 C CA . ASP B 1 347 ? 1.50674 54.11903 110.01258 1.000 31.56096 352 ASP B CA 1
ATOM 11328 C C . ASP B 1 347 ? 0.08732 53.67788 109.71036 1.000 32.13865 352 ASP B C 1
ATOM 11329 O O . ASP B 1 347 ? -0.78799 53.69745 110.58238 1.000 30.40958 352 ASP B O 1
ATOM 11338 N N . ALA B 1 348 ? -0.15940 53.35185 108.42578 1.000 25.70112 353 ALA B N 1
ATOM 11339 C CA . ALA B 1 348 ? -1.52811 53.16179 107.96384 1.000 25.30910 353 ALA B CA 1
ATOM 11340 C C . ALA B 1 348 ? -2.24188 51.99186 108.62588 1.000 27.48464 353 ALA B C 1
ATOM 11341 O O . ALA B 1 348 ? -3.47648 51.98218 108.65210 1.000 29.30300 353 ALA B O 1
ATOM 11348 N N . HIS B 1 349 ? -1.53486 50.99435 109.15061 1.000 30.68187 354 HIS B N 1
ATOM 11349 C CA . HIS B 1 349 ? -2.23365 49.92682 109.86772 1.000 31.26742 354 HIS B CA 1
ATOM 11350 C C . HIS B 1 349 ? -2.94925 50.46707 111.10581 1.000 27.67676 354 HIS B C 1
ATOM 11351 O O . HIS B 1 349 ? -4.03789 49.99521 111.46574 1.000 30.57116 354 HIS B O 1
ATOM 11365 N N . GLN B 1 350 ? -2.35278 51.45184 111.76081 1.000 27.50163 355 GLN B N 1
ATOM 11366 C CA . GLN B 1 350 ? -2.98125 52.06202 112.92771 1.000 29.30087 355 GLN B CA 1
ATOM 11367 C C . GLN B 1 350 ? -4.17500 52.90717 112.51845 1.000 30.06218 355 GLN B C 1
ATOM 11368 O O . GLN B 1 350 ? -5.19204 52.90927 113.20557 1.000 28.54781 355 GLN B O 1
ATOM 11382 N N . LEU B 1 351 ? -4.11542 53.55068 111.34660 1.000 30.30901 356 LEU B N 1
ATOM 11383 C CA . LEU B 1 351 ? -5.27272 54.30593 110.87923 1.000 29.04795 356 LEU B CA 1
ATOM 11384 C C . LEU B 1 351 ? -6.43164 53.37177 110.58850 1.000 23.69637 356 LEU B C 1
ATOM 11385 O O . LEU B 1 351 ? -7.57755 53.64789 110.95281 1.000 29.45518 356 LEU B O 1
ATOM 11401 N N . LEU B 1 352 ? -6.15698 52.22960 109.97448 1.000 26.81316 357 LEU B N 1
ATOM 11402 C CA . LEU B 1 352 ? -7.24038 51.28557 109.76161 1.000 28.95648 357 LEU B CA 1
ATOM 11403 C C . LEU B 1 352 ? -7.72695 50.70278 111.08711 1.000 29.67388 357 LEU B C 1
ATOM 11404 O O . LEU B 1 352 ? -8.93758 50.54870 111.29337 1.000 30.36686 357 LEU B O 1
ATOM 11420 N N . ALA B 1 353 ? -6.80043 50.41281 112.01515 1.000 31.76708 358 ALA B N 1
ATOM 11421 C CA . ALA B 1 353 ? -7.18341 49.83145 113.30863 1.000 34.38269 358 ALA B CA 1
ATOM 11422 C C . ALA B 1 353 ? -8.05967 50.78870 114.09236 1.000 31.32118 358 ALA B C 1
ATOM 11423 O O . ALA B 1 353 ? -8.92128 50.34747 114.84696 1.000 33.37162 358 ALA B O 1
ATOM 11430 N N . LEU B 1 354 ? -7.87820 52.10049 113.89180 1.000 34.79266 359 LEU B N 1
ATOM 11431 C CA . LEU B 1 354 ? -8.73556 53.09133 114.52590 1.000 30.68777 359 LEU B CA 1
ATOM 11432 C C . LEU B 1 354 ? -10.18452 52.99242 114.10043 1.000 32.55795 359 LEU B C 1
ATOM 11433 O O . LEU B 1 354 ? -11.05036 53.56778 114.77324 1.000 31.83995 359 LEU B O 1
ATOM 11449 N N . CYS B 1 355 ? -10.48124 52.28927 113.01547 1.000 33.91940 360 CYS B N 1
ATOM 11450 C CA . CYS B 1 355 ? -11.86360 52.12128 112.61921 1.000 27.86267 360 CYS B CA 1
ATOM 11451 C C . CYS B 1 355 ? -12.49850 50.94341 113.32482 1.000 28.54610 360 CYS B C 1
ATOM 11452 O O . CYS B 1 355 ? -13.71871 50.77208 113.25361 1.000 28.67932 360 CYS B O 1
ATOM 11460 N N . ALA B 1 356 ? -11.70934 50.14811 114.02970 1.000 31.33751 361 ALA B N 1
ATOM 11461 C CA . ALA B 1 356 ? -12.25497 48.94510 114.64197 1.000 31.81408 361 ALA B CA 1
ATOM 11462 C C . ALA B 1 356 ? -13.31793 49.32150 115.67496 1.000 36.40854 361 ALA B C 1
ATOM 11463 O O . ALA B 1 356 ? -13.18813 50.34687 116.36449 1.000 33.80008 361 ALA B O 1
ATOM 11470 N N . PRO B 1 357 ? -14.40068 48.54195 115.78801 1.000 34.54279 362 PRO B N 1
ATOM 11471 C CA . PRO B 1 357 ? -14.74336 47.31230 115.06158 1.000 35.59721 362 PRO B CA 1
ATOM 11472 C C . PRO B 1 357 ? -15.70773 47.54355 113.91273 1.000 35.73505 362 PRO B C 1
ATOM 11473 O O . PRO B 1 357 ? -16.47569 46.64537 113.56684 1.000 36.38367 362 PRO B O 1
ATOM 11484 N N . ARG B 1 358 ? -15.67721 48.73750 113.32107 1.000 33.74054 363 ARG B N 1
ATOM 11485 C CA . ARG B 1 358 ? -16.67830 49.01207 112.31149 1.000 33.82940 363 ARG B CA 1
ATOM 11486 C C . ARG B 1 358 ? -16.19326 48.56488 110.92521 1.000 29.85638 363 ARG B C 1
ATOM 11487 O O . ARG B 1 358 ? -14.98116 48.56007 110.64222 1.000 31.63146 363 ARG B O 1
ATOM 11508 N N . PRO B 1 359 ? -17.13472 48.20457 110.05750 1.000 33.28239 364 PRO B N 1
ATOM 11509 C CA . PRO B 1 359 ? -16.79160 47.61475 108.75837 1.000 32.37607 364 PRO B CA 1
ATOM 11510 C C . PRO B 1 359 ? -16.16438 48.61847 107.79998 1.000 34.08928 364 PRO B C 1
ATOM 11511 O O . PRO B 1 359 ? -16.73794 49.67612 107.52990 1.000 31.57492 364 PRO B O 1
ATOM 11522 N N . VAL B 1 360 ? -15.01358 48.23816 107.23113 1.000 31.98827 365 VAL B N 1
ATOM 11523 C CA . VAL B 1 360 ? -14.27797 49.05265 106.25844 1.000 30.16997 365 VAL B CA 1
ATOM 11524 C C . VAL B 1 360 ? -13.91970 48.17171 105.07551 1.000 34.57363 365 VAL B C 1
ATOM 11525 O O . VAL B 1 360 ? -13.34594 47.09926 105.27002 1.000 32.13074 365 VAL B O 1
ATOM 11538 N N . LEU B 1 361 ? -14.23759 48.61568 103.85195 1.000 32.34362 366 LEU B N 1
ATOM 11539 C CA . LEU B 1 361 ? -13.74570 47.96064 102.64835 1.000 33.27320 366 LEU B CA 1
ATOM 11540 C C . LEU B 1 361 ? -12.60079 48.77045 102.04915 1.000 34.00965 366 LEU B C 1
ATOM 11541 O O . LEU B 1 361 ? -12.80137 49.89480 101.56630 1.000 27.96913 366 LEU B O 1
ATOM 11557 N N . VAL B 1 362 ? -11.39730 48.20570 102.10406 1.000 27.78531 367 VAL B N 1
ATOM 11558 C CA . VAL B 1 362 ? -10.25976 48.73985 101.37094 1.000 21.09273 367 VAL B CA 1
ATOM 11559 C C . VAL B 1 362 ? -10.35491 48.24259 99.93963 1.000 28.49996 367 VAL B C 1
ATOM 11560 O O . VAL B 1 362 ? -10.32497 47.03381 99.68131 1.000 31.05183 367 VAL B O 1
ATOM 11573 N N . SER B 1 363 ? -10.49931 49.17634 99.01555 1.000 30.93543 368 SER B N 1
ATOM 11574 C CA . SER B 1 363 ? -10.74862 48.88479 97.62089 1.000 24.12112 368 SER B CA 1
ATOM 11575 C C . SER B 1 363 ? -9.59456 49.43168 96.79774 1.000 28.54906 368 SER B C 1
ATOM 11576 O O . SER B 1 363 ? -9.09928 50.52813 97.06572 1.000 24.84051 368 SER B O 1
ATOM 11584 N N . VAL B 1 364 ? -9.16960 48.67114 95.79227 1.000 29.05309 369 VAL B N 1
ATOM 11585 C CA . VAL B 1 364 ? -8.20837 49.15841 94.80685 1.000 27.37393 369 VAL B CA 1
ATOM 11586 C C . VAL B 1 364 ? -8.47954 48.43986 93.49795 1.000 28.28654 369 VAL B C 1
ATOM 11587 O O . VAL B 1 364 ? -9.05700 47.35631 93.47328 1.000 30.78511 369 VAL B O 1
ATOM 11600 N N . GLY B 1 365 ? -8.06572 49.05141 92.39709 1.000 30.19646 370 GLY B N 1
ATOM 11601 C CA . GLY B 1 365 ? -8.16265 48.40497 91.10704 1.000 31.41307 370 GLY B CA 1
ATOM 11602 C C . GLY B 1 365 ? -6.93586 47.55861 90.81377 1.000 33.16211 370 GLY B C 1
ATOM 11603 O O . GLY B 1 365 ? -6.01028 47.43922 91.61599 1.000 31.55851 370 GLY B O 1
ATOM 11607 N N . SER B 1 366 ? -6.92279 47.00094 89.61725 1.000 29.96216 371 SER B N 1
ATOM 11608 C CA . SER B 1 366 ? -5.83671 46.14111 89.18090 1.000 27.92094 371 SER B CA 1
ATOM 11609 C C . SER B 1 366 ? -5.15629 46.60899 87.91159 1.000 33.10881 371 SER B C 1
ATOM 11610 O O . SER B 1 366 ? -4.15898 46.00304 87.51556 1.000 31.67164 371 SER B O 1
ATOM 11618 N N . GLN B 1 367 ? -5.63138 47.66392 87.27159 1.000 34.86396 372 GLN B N 1
ATOM 11619 C CA . GLN B 1 367 ? -5.05954 48.09910 85.99947 1.000 37.08841 372 GLN B CA 1
ATOM 11620 C C . GLN B 1 367 ? -4.47560 49.46976 86.24157 1.000 28.57793 372 GLN B C 1
ATOM 11621 O O . GLN B 1 367 ? -5.22275 50.41774 86.49754 1.000 32.04898 372 GLN B O 1
ATOM 11635 N N . GLY B 1 368 ? -3.15362 49.58725 86.13186 1.000 39.50851 373 GLY B N 1
ATOM 11636 C CA . GLY B 1 368 ? -2.50783 50.87988 86.28495 1.000 37.13453 373 GLY B CA 1
ATOM 11637 C C . GLY B 1 368 ? -2.64613 51.50821 87.65426 1.000 31.67275 373 GLY B C 1
ATOM 11638 O O . GLY B 1 368 ? -2.67411 52.73355 87.74957 1.000 34.15553 373 GLY B O 1
ATOM 11642 N N . GLU B 1 369 ? -2.65876 50.70866 88.72485 1.000 31.45176 374 GLU B N 1
ATOM 11643 C CA . GLU B 1 369 ? -2.81158 51.21244 90.09214 1.000 36.45383 374 GLU B CA 1
ATOM 11644 C C . GLU B 1 369 ? -1.50249 51.25863 90.91078 1.000 37.63372 374 GLU B C 1
ATOM 11645 O O . GLU B 1 369 ? -1.54441 51.47281 92.13539 1.000 35.73299 374 GLU B O 1
ATOM 11657 N N . SER B 1 370 ? -0.33845 51.13315 90.27222 1.000 33.54331 375 SER B N 1
ATOM 11658 C CA . SER B 1 370 ? 0.91208 51.04712 91.02084 1.000 36.34547 375 SER B CA 1
ATOM 11659 C C . SER B 1 370 ? 1.12443 52.26893 91.91694 1.000 35.25070 375 SER B C 1
ATOM 11660 O O . SER B 1 370 ? 1.67127 52.14912 93.02190 1.000 35.08180 375 SER B O 1
ATOM 11668 N N . TRP B 1 371 ? 0.65461 53.42947 91.48513 1.000 30.63713 376 TRP B N 1
ATOM 11669 C CA . TRP B 1 371 ? 0.84243 54.66085 92.24047 1.000 37.27002 376 TRP B CA 1
ATOM 11670 C C . TRP B 1 371 ? 0.24625 54.57533 93.65674 1.000 28.68244 376 TRP B C 1
ATOM 11671 O O . TRP B 1 371 ? 0.74159 55.23809 94.57073 1.000 31.64220 376 TRP B O 1
ATOM 11692 N N . VAL B 1 372 ? -0.78719 53.75656 93.85944 1.000 29.28396 377 VAL B N 1
ATOM 11693 C CA . VAL B 1 372 ? -1.42255 53.62657 95.16348 1.000 30.41219 377 VAL B CA 1
ATOM 11694 C C . VAL B 1 372 ? -0.97138 52.37849 95.93685 1.000 31.94475 377 VAL B C 1
ATOM 11695 O O . VAL B 1 372 ? -1.38787 52.19648 97.09478 1.000 32.18261 377 VAL B O 1
ATOM 11708 N N . ASP B 1 373 ? -0.09650 51.55027 95.35843 1.000 36.62247 378 ASP B N 1
ATOM 11709 C CA . ASP B 1 373 ? 0.48508 50.36884 95.99345 1.000 30.37387 378 ASP B CA 1
ATOM 11710 C C . ASP B 1 373 ? -0.55886 49.40062 96.52150 1.000 30.99482 378 ASP B C 1
ATOM 11711 O O . ASP B 1 373 ? -0.75958 49.27361 97.73839 1.000 29.34813 378 ASP B O 1
ATOM 11720 N N . PRO B 1 374 ? -1.18107 48.64168 95.63280 1.000 32.93794 379 PRO B N 1
ATOM 11721 C CA . PRO B 1 374 ? -2.18579 47.66333 96.06958 1.000 32.23598 379 PRO B CA 1
ATOM 11722 C C . PRO B 1 374 ? -1.75564 46.75476 97.21530 1.000 30.01789 379 PRO B C 1
ATOM 11723 O O . PRO B 1 374 ? -2.48995 46.62525 98.20183 1.000 32.31666 379 PRO B O 1
ATOM 11734 N N . LYS B 1 375 ? -0.60540 46.08402 97.10943 1.000 32.53976 380 LYS B N 1
ATOM 11735 C CA . LYS B 1 375 ? -0.16125 45.24488 98.23103 1.000 31.87447 380 LYS B CA 1
ATOM 11736 C C . LYS B 1 375 ? 0.10643 46.07893 99.48350 1.000 29.74078 380 LYS B C 1
ATOM 11737 O O . LYS B 1 375 ? -0.09424 45.60900 100.61162 1.000 32.37770 380 LYS B O 1
ATOM 11756 N N . GLY B 1 376 ? 0.61893 47.28819 99.31176 1.000 33.39408 381 GLY B N 1
ATOM 11757 C CA . GLY B 1 376 ? 0.88882 48.12162 100.46280 1.000 33.64160 381 GLY B CA 1
ATOM 11758 C C . GLY B 1 376 ? -0.35605 48.41147 101.27051 1.000 34.73819 381 GLY B C 1
ATOM 11759 O O . GLY B 1 376 ? -0.29949 48.54673 102.49033 1.000 33.61943 381 GLY B O 1
ATOM 11780 N N . LEU B 1 378 ? -3.07577 46.26339 101.24002 1.000 36.39177 383 LEU B N 1
ATOM 11781 C CA . LEU B 1 378 ? -3.39410 44.97744 101.84448 1.000 28.50083 383 LEU B CA 1
ATOM 11782 C C . LEU B 1 378 ? -2.57547 44.75919 103.12277 1.000 30.49563 383 LEU B C 1
ATOM 11783 O O . LEU B 1 378 ? -3.09606 44.25531 104.12389 1.000 29.74281 383 LEU B O 1
ATOM 11799 N N . LEU B 1 379 ? -1.29236 45.11948 103.09400 1.000 27.19541 384 LEU B N 1
ATOM 11800 C CA . LEU B 1 379 ? -0.42787 44.93641 104.25274 1.000 30.72211 384 LEU B CA 1
ATOM 11801 C C . LEU B 1 379 ? -0.89795 45.76689 105.43734 1.000 31.88952 384 LEU B C 1
ATOM 11802 O O . LEU B 1 379 ? -0.85768 45.31129 106.57970 1.000 36.45473 384 LEU B O 1
ATOM 11818 N N . ALA B 1 380 ? -1.29504 47.00833 105.19115 1.000 30.47670 385 ALA B N 1
ATOM 11819 C CA . ALA B 1 380 ? -1.90586 47.80927 106.24150 1.000 30.15324 385 ALA B CA 1
ATOM 11820 C C . ALA B 1 380 ? -3.08219 47.09221 106.85935 1.000 31.22085 385 ALA B C 1
ATOM 11821 O O . ALA B 1 380 ? -3.24926 47.11184 108.07315 1.000 30.56598 385 ALA B O 1
ATOM 11828 N N . ALA B 1 381 ? -3.95650 46.49682 106.03844 1.000 30.03671 386 ALA B N 1
ATOM 11829 C CA . ALA B 1 381 ? -5.12203 45.84453 106.62764 1.000 35.44363 386 ALA B CA 1
ATOM 11830 C C . ALA B 1 381 ? -4.70600 44.60691 107.41201 1.000 30.89754 386 ALA B C 1
ATOM 11831 O O . ALA B 1 381 ? -5.23951 44.33281 108.48237 1.000 30.21293 386 ALA B O 1
ATOM 11838 N N . TYR B 1 382 ? -3.80630 43.82439 106.84631 1.000 29.38086 387 TYR B N 1
ATOM 11839 C CA . TYR B 1 382 ? -3.23450 42.68381 107.53871 1.000 36.63260 387 TYR B CA 1
ATOM 11840 C C . TYR B 1 382 ? -2.67681 43.08964 108.89860 1.000 34.06955 387 TYR B C 1
ATOM 11841 O O . TYR B 1 382 ? -3.04046 42.52428 109.92604 1.000 32.10061 387 TYR B O 1
ATOM 11859 N N . HIS B 1 383 ? -1.81811 44.09752 108.92426 1.000 32.52035 388 HIS B N 1
ATOM 11860 C CA . HIS B 1 383 ? -1.21147 44.50061 110.18074 1.000 30.60591 388 HIS B CA 1
ATOM 11861 C C . HIS B 1 383 ? -2.17944 45.22402 111.09806 1.000 32.37162 388 HIS B C 1
ATOM 11862 O O . HIS B 1 383 ? -1.86982 45.37940 112.28124 1.000 33.08005 388 HIS B O 1
ATOM 11876 N N . ALA B 1 384 ? -3.34766 45.64575 110.60466 1.000 31.77484 389 ALA B N 1
ATOM 11877 C CA . ALA B 1 384 ? -4.33746 46.31648 111.44390 1.000 30.34825 389 ALA B CA 1
ATOM 11878 C C . ALA B 1 384 ? -5.28005 45.36754 112.14921 1.000 31.73353 389 ALA B C 1
ATOM 11879 O O . ALA B 1 384 ? -5.90368 45.75767 113.15451 1.000 29.20121 389 ALA B O 1
ATOM 11886 N N . THR B 1 385 ? -5.39904 44.16755 111.64578 1.000 27.88337 390 THR B N 1
ATOM 11887 C CA . THR B 1 385 ? -6.45347 43.21313 111.99599 1.000 35.99038 390 THR B CA 1
ATOM 11888 C C . THR B 1 385 ? -6.37887 42.70277 113.45046 1.000 31.08774 390 THR B C 1
ATOM 11889 O O . THR B 1 385 ? -7.42470 42.40274 114.03125 1.000 30.13351 390 THR B O 1
ATOM 11900 N N . PRO B 1 386 ? -5.21278 42.59357 114.08959 1.000 32.74344 391 PRO B N 1
ATOM 11901 C CA . PRO B 1 386 ? -5.22470 42.22323 115.53496 1.000 34.40374 391 PRO B CA 1
ATOM 11902 C C . PRO B 1 386 ? -6.04587 43.15920 116.38954 1.000 35.93028 391 PRO B C 1
ATOM 11903 O O . PRO B 1 386 ? -6.53420 42.74912 117.44125 1.000 39.21679 391 PRO B O 1
ATOM 11914 N N . ALA B 1 387 ? -6.24186 44.41161 115.96562 1.000 36.85715 392 ALA B N 1
ATOM 11915 C CA . ALA B 1 387 ? -7.09384 45.31274 116.73950 1.000 34.10003 392 ALA B CA 1
ATOM 11916 C C . ALA B 1 387 ? -8.54994 44.92409 116.58381 1.000 35.30663 392 ALA B C 1
ATOM 11917 O O . ALA B 1 387 ? -9.33361 45.02345 117.52466 1.000 35.68068 392 ALA B O 1
ATOM 11924 N N . TYR B 1 388 ? -8.93222 44.52461 115.37252 1.000 33.47743 393 TYR B N 1
ATOM 11925 C CA . TYR B 1 388 ? -10.26644 44.00959 115.14272 1.000 34.97771 393 TYR B CA 1
ATOM 11926 C C . TYR B 1 388 ? -10.49029 42.71017 115.92251 1.000 34.90161 393 TYR B C 1
ATOM 11927 O O . TYR B 1 388 ? -11.58538 42.45305 116.42760 1.000 32.72948 393 TYR B O 1
ATOM 11945 N N . ALA B 1 389 ? -9.46974 41.86484 116.00391 1.000 34.79532 394 ALA B N 1
ATOM 11946 C CA . ALA B 1 389 ? -9.61761 40.61515 116.73298 1.000 41.72912 394 ALA B CA 1
ATOM 11947 C C . ALA B 1 389 ? -9.86249 40.85970 118.22692 1.000 40.81523 394 ALA B C 1
ATOM 11948 O O . ALA B 1 389 ? -10.52115 40.05286 118.87763 1.000 41.17361 394 ALA B O 1
ATOM 11955 N N . LEU B 1 390 ? -9.41157 41.99609 118.76823 1.000 34.89941 395 LEU B N 1
ATOM 11956 C CA . LEU B 1 390 ? -9.71228 42.32617 120.15771 1.000 36.09924 395 LEU B CA 1
ATOM 11957 C C . LEU B 1 390 ? -11.20937 42.44850 120.39361 1.000 44.00301 395 LEU B C 1
ATOM 11958 O O . LEU B 1 390 ? -11.68571 42.22613 121.51029 1.000 45.03837 395 LEU B O 1
ATOM 11974 N N . PHE B 1 391 ? -11.96701 42.82413 119.37512 1.000 38.49880 396 PHE B N 1
ATOM 11975 C CA . PHE B 1 391 ? -13.40136 42.96507 119.51706 1.000 33.76578 396 PHE B CA 1
ATOM 11976 C C . PHE B 1 391 ? -14.13759 41.69316 119.15100 1.000 35.52608 396 PHE B C 1
ATOM 11977 O O . PHE B 1 391 ? -15.36625 41.70674 119.06979 1.000 39.53567 396 PHE B O 1
ATOM 11994 N N . GLY B 1 392 ? -13.42637 40.60474 118.88575 1.000 39.20546 397 GLY B N 1
ATOM 11995 C CA . GLY B 1 392 ? -14.10435 39.41755 118.39254 1.000 43.95600 397 GLY B CA 1
ATOM 11996 C C . GLY B 1 392 ? -14.40860 39.40987 116.90246 1.000 41.00491 397 GLY B C 1
ATOM 11997 O O . GLY B 1 392 ? -15.17294 38.55940 116.44261 1.000 41.75097 397 GLY B O 1
ATOM 12001 N N . GLU B 1 393 ? -13.79467 40.29329 116.12405 1.000 43.45603 398 GLU B N 1
ATOM 12002 C CA . GLU B 1 393 ? -14.09536 40.42468 114.70909 1.000 36.97380 398 GLU B CA 1
ATOM 12003 C C . GLU B 1 393 ? -12.92529 39.91779 113.87195 1.000 40.48946 398 GLU B C 1
ATOM 12004 O O . GLU B 1 393 ? -11.80857 39.71251 114.35972 1.000 36.35872 398 GLU B O 1
ATOM 12016 N N . GLN B 1 394 ? -13.19575 39.68955 112.59689 1.000 39.92152 399 GLN B N 1
ATOM 12017 C CA . GLN B 1 394 ? -12.15903 39.23321 111.68717 1.000 41.82970 399 GLN B CA 1
ATOM 12018 C C . GLN B 1 394 ? -11.72626 40.37961 110.78173 1.000 35.64968 399 GLN B C 1
ATOM 12019 O O . GLN B 1 394 ? -12.40975 41.40017 110.66245 1.000 37.30045 399 GLN B O 1
ATOM 12033 N N . GLY B 1 395 ? -10.57702 40.19593 110.14439 1.000 35.34915 400 GLY B N 1
ATOM 12034 C CA . GLY B 1 395 ? -10.04630 41.15653 109.20223 1.000 35.27578 400 GLY B CA 1
ATOM 12035 C C . GLY B 1 395 ? -9.35002 40.40412 108.10244 1.000 36.27684 400 GLY B C 1
ATOM 12036 O O . GLY B 1 395 ? -9.90447 39.44343 107.56787 1.000 34.36961 400 GLY B O 1
ATOM 12040 N N . VAL B 1 396 ? -8.13389 40.81905 107.76468 1.000 32.84897 401 VAL B N 1
ATOM 12041 C CA . VAL B 1 396 ? -7.37204 40.24121 106.66968 1.000 32.81331 401 VAL B CA 1
ATOM 12042 C C . VAL B 1 396 ? -6.22008 39.45278 107.26830 1.000 33.26326 401 VAL B C 1
ATOM 12043 O O . VAL B 1 396 ? -5.46047 39.99440 108.07433 1.000 34.99431 401 VAL B O 1
ATOM 12056 N N . THR B 1 397 ? -6.07520 38.18469 106.85678 1.000 32.12976 402 THR B N 1
ATOM 12057 C CA . THR B 1 397 ? -5.10704 37.28447 107.45295 1.000 36.13769 402 THR B CA 1
ATOM 12058 C C . THR B 1 397 ? -4.15555 36.69129 106.43958 1.000 37.59766 402 THR B C 1
ATOM 12059 O O . THR B 1 397 ? -3.49771 35.69807 106.74182 1.000 38.98785 402 THR B O 1
ATOM 12070 N N . GLN B 1 398 ? -4.04172 37.27157 105.25180 1.000 33.55713 403 GLN B N 1
ATOM 12071 C CA . GLN B 1 398 ? -2.93316 36.92327 104.37854 1.000 34.27483 403 GLN B CA 1
ATOM 12072 C C . GLN B 1 398 ? -2.18366 38.18857 104.02374 1.000 32.87811 403 GLN B C 1
ATOM 12073 O O . GLN B 1 398 ? -2.71335 39.28949 104.09657 1.000 35.37686 403 GLN B O 1
ATOM 12087 N N . ASN B 1 399 ? -0.92847 38.02798 103.67153 1.000 37.72098 404 ASN B N 1
ATOM 12088 C CA . ASN B 1 399 ? -0.07421 39.18169 103.44031 1.000 37.79715 404 ASN B CA 1
ATOM 12089 C C . ASN B 1 399 ? 0.50005 39.20183 102.03374 1.000 33.51159 404 ASN B C 1
ATOM 12090 O O . ASN B 1 399 ? 1.46038 39.91701 101.77934 1.000 34.77729 404 ASN B O 1
ATOM 12101 N N . GLU B 1 400 ? -0.09003 38.44332 101.11913 1.000 37.64665 405 GLU B N 1
ATOM 12102 C CA . GLU B 1 400 ? 0.10943 38.61625 99.69183 1.000 39.62766 405 GLU B CA 1
ATOM 12103 C C . GLU B 1 400 ? -1.25231 38.81416 99.04179 1.000 36.46695 405 GLU B C 1
ATOM 12104 O O . GLU B 1 400 ? -2.26910 38.30550 99.52832 1.000 28.46790 405 GLU B O 1
ATOM 12116 N N . LEU B 1 401 ? -1.25696 39.52589 97.91262 1.000 31.67622 406 LEU B N 1
ATOM 12117 C CA . LEU B 1 401 ? -2.51098 39.80566 97.24736 1.000 35.76510 406 LEU B CA 1
ATOM 12118 C C . LE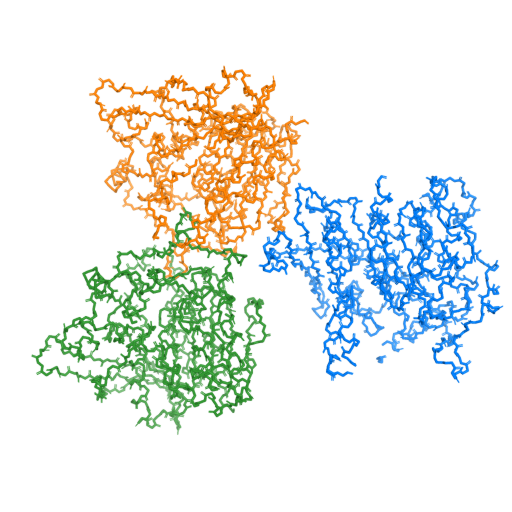U B 1 401 ? -3.16774 38.50359 96.80623 1.000 33.14418 406 LEU B C 1
ATOM 12119 O O . LEU B 1 401 ? -2.48885 37.60732 96.28625 1.000 34.93425 406 LEU B O 1
ATOM 12135 N N . PRO B 1 402 ? -4.46510 38.36555 96.99303 1.000 29.89007 407 PRO B N 1
ATOM 12136 C CA . PRO B 1 402 ? -5.16524 37.24777 96.37976 1.000 35.62308 407 PRO B CA 1
ATOM 12137 C C . PRO B 1 402 ? -5.29931 37.48788 94.88760 1.000 35.71645 407 PRO B C 1
ATOM 12138 O O . PRO B 1 402 ? -4.86297 38.51908 94.37724 1.000 35.97357 407 PRO B O 1
ATOM 12149 N N . ALA B 1 403 ? -5.89647 36.53762 94.18099 1.000 30.84406 408 ALA B N 1
ATOM 12150 C CA . ALA B 1 403 ? -6.22290 36.75968 92.78596 1.000 37.30513 408 ALA B CA 1
ATOM 12151 C C . ALA B 1 403 ? -7.11603 37.98617 92.63669 1.000 30.08114 408 ALA B C 1
ATOM 12152 O O . ALA B 1 403 ? -8.13066 38.12297 93.32662 1.000 33.02748 408 ALA B O 1
ATOM 12159 N N . VAL B 1 404 ? -6.75982 38.85486 91.71206 1.000 33.34975 409 VAL B N 1
ATOM 12160 C CA . VAL B 1 404 ? -7.63328 39.95285 91.32638 1.000 33.31326 409 VAL B CA 1
ATOM 12161 C C . VAL B 1 404 ? -9.05443 39.43986 91.20597 1.000 33.35788 409 VAL B C 1
ATOM 12162 O O . VAL B 1 404 ? -9.30700 38.40524 90.56876 1.000 31.80552 409 VAL B O 1
ATOM 12175 N N . GLY B 1 405 ? -9.98352 40.16111 91.84300 1.000 30.93784 410 GLY B N 1
ATOM 12176 C CA . GLY B 1 405 ? -11.38672 39.81592 91.85987 1.000 31.63776 410 GLY B CA 1
ATOM 12177 C C . GLY B 1 405 ? -11.84355 39.07426 93.09550 1.000 35.13060 410 GLY B C 1
ATOM 12178 O O . GLY B 1 405 ? -13.04296 39.10498 93.42927 1.000 31.80655 410 GLY B O 1
ATOM 12182 N N . ASN B 1 406 ? -10.93238 38.39246 93.76576 1.000 29.78941 411 ASN B N 1
ATOM 12183 C CA . ASN B 1 406 ? -11.27668 37.61082 94.94456 1.000 34.70848 411 ASN B CA 1
ATOM 12184 C C . ASN B 1 406 ? -11.17359 38.55651 96.12739 1.000 31.51811 411 ASN B C 1
ATOM 12185 O O . ASN B 1 406 ? -10.07682 38.86921 96.60542 1.000 34.46905 411 ASN B O 1
ATOM 12196 N N . GLY B 1 407 ? -12.30437 39.08022 96.54778 1.000 33.75517 412 GLY B N 1
ATOM 12197 C CA . GLY B 1 407 ? -12.29973 39.95620 97.69475 1.000 30.36185 412 GLY B CA 1
ATOM 12198 C C . GLY B 1 407 ? -12.20424 39.14020 98.96692 1.000 34.76894 412 GLY B C 1
ATOM 12199 O O . GLY B 1 407 ? -12.69934 38.02062 99.04644 1.000 35.13244 412 GLY B O 1
ATOM 12203 N N . LEU B 1 408 ? -11.54444 39.72255 99.96444 1.000 34.17261 413 LEU B N 1
ATOM 12204 C CA . LEU B 1 408 ? -11.38938 39.12669 101.28578 1.000 31.12139 413 LEU B CA 1
ATOM 12205 C C . LEU B 1 408 ? -12.46329 39.80156 102.11144 1.000 34.18373 413 LEU B C 1
ATOM 12206 O O . LEU B 1 408 ? -12.26710 40.89458 102.64646 1.000 29.25074 413 LEU B O 1
ATOM 12222 N N . LEU B 1 409 ? -13.62157 39.15968 102.16277 1.000 31.21083 414 LEU B N 1
ATOM 12223 C CA . LEU B 1 409 ? -14.86184 39.78571 102.58484 1.000 32.01498 414 LEU B CA 1
ATOM 12224 C C . LEU B 1 409 ? -15.47128 39.12255 103.82136 1.000 39.73255 414 LEU B C 1
ATOM 12225 O O . LEU B 1 409 ? -16.57071 39.50707 104.23403 1.000 40.11577 414 LEU B O 1
ATOM 12241 N N . ALA B 1 410 ? -14.76676 38.18548 104.46260 1.000 42.01952 415 ALA B N 1
ATOM 12242 C CA . ALA B 1 410 ? -15.31722 37.54256 105.66394 1.000 49.12337 415 ALA B CA 1
ATOM 12243 C C . ALA B 1 410 ? -15.39757 38.49452 106.86235 1.000 43.75406 415 ALA B C 1
ATOM 12244 O O . ALA B 1 410 ? -16.29754 38.37677 107.70165 1.000 44.87083 415 ALA B O 1
ATOM 12251 N N . GLY B 1 411 ? -14.44220 39.38946 107.01270 1.000 35.91106 416 GLY B N 1
ATOM 12252 C CA . GLY B 1 411 ? -14.31108 40.12553 108.24630 1.000 40.54483 416 GLY B CA 1
ATOM 12253 C C . GLY B 1 411 ? -14.90527 41.51500 108.16713 1.000 38.82515 416 GLY B C 1
ATOM 12254 O O . GLY B 1 411 ? -15.32422 41.97829 107.11833 1.000 40.26753 416 GLY B O 1
ATOM 12258 N N . LYS B 1 412 ? -14.91609 42.19428 109.31687 1.000 40.12115 417 LYS B N 1
ATOM 12259 C CA . LYS B 1 412 ? -15.33465 43.59053 109.31932 1.000 38.47980 417 LYS B CA 1
ATOM 12260 C C . LYS B 1 412 ? -14.32482 44.44722 108.59244 1.000 36.33247 417 LYS B C 1
ATOM 12261 O O . LYS B 1 412 ? -14.69547 45.44075 107.96316 1.000 30.09844 417 LYS B O 1
ATOM 12280 N N . LEU B 1 413 ? -13.05208 44.07967 108.67234 1.000 29.85013 418 LEU B N 1
ATOM 12281 C CA . LEU B 1 413 ? -12.01514 44.72743 107.89263 1.000 29.24239 418 LEU B CA 1
ATOM 12282 C C . LEU B 1 413 ? -11.78698 43.89299 106.64165 1.000 30.85232 418 LEU B C 1
ATOM 12283 O O . LEU B 1 413 ? -11.31495 42.75176 106.72156 1.000 31.35758 418 LEU B O 1
ATOM 12299 N N . ALA B 1 414 ? -12.10821 44.46455 105.47848 1.000 32.34627 419 ALA B N 1
ATOM 12300 C CA . ALA B 1 414 ? -12.11696 43.70862 104.23689 1.000 27.90835 419 ALA B CA 1
ATOM 12301 C C . ALA B 1 414 ? -11.31061 44.43885 103.17074 1.000 31.56060 419 ALA B C 1
ATOM 12302 O O . ALA B 1 414 ? -11.06299 45.64234 103.25104 1.000 28.76433 419 ALA B O 1
ATOM 12309 N N . PHE B 1 415 ? -10.87604 43.66761 102.18533 1.000 29.71374 420 PHE B N 1
ATOM 12310 C CA . PHE B 1 415 ? -10.04045 44.14716 101.09833 1.000 25.58868 420 PHE B CA 1
ATOM 12311 C C . PHE B 1 415 ? -10.52910 43.54477 99.77724 1.000 31.43378 420 PHE B C 1
ATOM 12312 O O . PHE B 1 415 ? -10.76510 42.33491 99.70531 1.000 29.89771 420 PHE B O 1
ATOM 12329 N N . ARG B 1 416 ? -10.71119 44.35331 98.73224 1.000 32.09099 421 ARG B N 1
ATOM 12330 C CA . ARG B 1 416 ? -11.03234 43.74247 97.43380 1.000 27.84491 421 ARG B CA 1
ATOM 12331 C C . ARG B 1 416 ? -10.39649 44.53683 96.32028 1.000 30.84954 421 ARG B C 1
ATOM 12332 O O . ARG B 1 416 ? -10.70929 45.71757 96.14741 1.000 30.30080 421 ARG B O 1
ATOM 12353 N N . GLN B 1 417 ? -9.54511 43.86282 95.54397 1.000 30.29387 422 GLN B N 1
ATOM 12354 C CA . GLN B 1 417 ? -8.97091 44.42829 94.33958 1.000 32.62805 422 GLN B CA 1
ATOM 12355 C C . GLN B 1 417 ? -9.87788 44.07618 93.16482 1.000 28.17083 422 GLN B C 1
ATOM 12356 O O . GLN B 1 417 ? -10.12875 42.89122 92.91531 1.000 29.13819 422 GLN B O 1
ATOM 12370 N N . HIS B 1 418 ? -10.42654 45.09148 92.49056 1.000 28.66870 423 HIS B N 1
ATOM 12371 C CA . HIS B 1 418 ? -11.39466 44.80778 91.43933 1.000 30.07673 423 HIS B CA 1
ATOM 12372 C C . HIS B 1 418 ? -10.66041 44.71463 90.09203 1.000 35.23350 423 HIS B C 1
ATOM 12373 O O . HIS B 1 418 ? -9.43918 44.84664 90.00356 1.000 31.49848 423 HIS B O 1
ATOM 12387 N N . GLU B 1 419 ? -11.43309 44.46532 89.03415 1.000 41.28579 424 GLU B N 1
ATOM 12388 C CA . GLU B 1 419 ? -10.92588 44.18009 87.69594 1.000 38.84795 424 GLU B CA 1
ATOM 12389 C C . GLU B 1 419 ? -10.50073 45.41665 86.91460 1.000 36.16194 424 GLU B C 1
ATOM 12390 O O . GLU B 1 419 ? -9.86833 45.27356 85.86083 1.000 33.61074 424 GLU B O 1
ATOM 12402 N N . GLY B 1 420 ? -10.84718 46.61041 87.37997 1.000 34.88939 425 GLY B N 1
ATOM 12403 C CA . GLY B 1 420 ? -10.66799 47.82684 86.61921 1.000 28.76306 425 GLY B CA 1
ATOM 12404 C C . GLY B 1 420 ? -9.43272 48.62730 86.99116 1.000 34.97626 425 GLY B C 1
ATOM 12405 O O . GLY B 1 420 ? -8.48440 48.12422 87.60148 1.000 35.51540 425 GLY B O 1
ATOM 12409 N N . GLY B 1 421 ? -9.43628 49.88784 86.55553 1.000 33.62900 426 GLY B N 1
ATOM 12410 C CA . GLY B 1 421 ? -8.37597 50.83056 86.82572 1.000 29.86234 426 GLY B CA 1
ATOM 12411 C C . GLY B 1 421 ? -8.63692 51.64868 88.08022 1.000 35.01684 426 GLY B C 1
ATOM 12412 O O . GLY B 1 421 ? -9.30205 51.21145 89.00782 1.000 31.55699 426 GLY B O 1
ATOM 12416 N N . HIS B 1 422 ? -8.11097 52.86134 88.10168 1.000 28.78656 427 HIS B N 1
ATOM 12417 C CA . HIS B 1 422 ? -8.20329 53.75418 89.24354 1.000 29.45027 427 HIS B CA 1
ATOM 12418 C C . HIS B 1 422 ? -9.61379 54.34906 89.31948 1.000 28.06311 427 HIS B C 1
ATOM 12419 O O . HIS B 1 422 ? -9.84491 55.51427 89.00704 1.000 29.54528 427 HIS B O 1
ATOM 12433 N N . THR B 1 423 ? -10.56616 53.52902 89.76500 1.000 29.97905 428 THR B N 1
ATOM 12434 C CA . THR B 1 423 ? -11.95206 53.96415 89.85496 1.000 25.95731 428 THR B CA 1
ATOM 12435 C C . THR B 1 423 ? -12.64687 53.15270 90.91932 1.000 31.15854 428 THR B C 1
ATOM 12436 O O . THR B 1 423 ? -12.34226 51.96743 91.07546 1.000 29.27438 428 THR B O 1
ATOM 12447 N N . PRO B 1 424 ? -13.61050 53.73628 91.64333 1.000 30.30431 429 PRO B N 1
ATOM 12448 C CA . PRO B 1 424 ? -14.41077 52.94365 92.57553 1.000 25.34914 429 PRO B CA 1
ATOM 12449 C C . PRO B 1 424 ? -15.50308 52.11766 91.93393 1.000 34.08039 429 PRO B C 1
ATOM 12450 O O . PRO B 1 424 ? -16.06342 51.23506 92.60196 1.000 29.92728 429 PRO B O 1
ATOM 12461 N N . ALA B 1 425 ? -15.85495 52.39188 90.68025 1.000 32.39424 430 ALA B N 1
ATOM 12462 C CA . ALA B 1 425 ? -17.14207 51.92430 90.16481 1.000 30.04885 430 ALA B CA 1
ATOM 12463 C C . ALA B 1 425 ? -17.31202 50.41229 90.28505 1.000 34.65852 430 ALA B C 1
ATOM 12464 O O . ALA B 1 425 ? -18.42323 49.94929 90.61786 1.000 31.84147 430 ALA B O 1
ATOM 12471 N N . PRO B 1 426 ? -16.28635 49.60431 90.01873 1.000 25.96436 431 PRO B N 1
ATOM 12472 C CA . PRO B 1 426 ? -16.45096 48.13900 90.06033 1.000 30.60808 431 PRO B CA 1
ATOM 12473 C C . PRO B 1 426 ? -16.61546 47.55673 91.44716 1.000 31.80547 431 PRO B C 1
ATOM 12474 O O . PRO B 1 426 ? -16.87333 46.35317 91.55183 1.000 33.95187 431 PRO B O 1
ATOM 12485 N N . ASN B 1 427 ? -16.51270 48.35277 92.51734 1.000 33.32721 432 ASN B N 1
ATOM 12486 C CA . ASN B 1 427 ? -16.69518 47.82260 93.86622 1.000 30.64605 432 ASN B CA 1
ATOM 12487 C C . ASN B 1 427 ? -17.86355 48.45336 94.61608 1.000 32.86433 432 ASN B C 1
ATOM 12488 O O . ASN B 1 427 ? -18.00405 48.20228 95.81097 1.000 34.70812 432 ASN B O 1
ATOM 12499 N N . TRP B 1 428 ? -18.69095 49.28361 93.97692 1.000 30.66520 433 TRP B N 1
ATOM 12500 C CA . TRP B 1 428 ? -19.84918 49.83191 94.68596 1.000 29.19757 433 TRP B CA 1
ATOM 12501 C C . TRP B 1 428 ? -20.82373 48.72969 95.09019 1.000 33.67083 433 TRP B C 1
ATOM 12502 O O . TRP B 1 428 ? -21.31509 48.70263 96.22431 1.000 36.70694 433 TRP B O 1
ATOM 12523 N N . GLU B 1 429 ? -21.14660 47.83518 94.15205 1.000 31.80192 434 GLU B N 1
ATOM 12524 C CA . GLU B 1 429 ? -21.98810 46.67799 94.46173 1.000 37.98613 434 GLU B CA 1
ATOM 12525 C C . GLU B 1 429 ? -21.40535 45.86625 95.61508 1.000 37.97456 434 GLU B C 1
ATOM 12526 O O . GLU B 1 429 ? -22.12193 45.52457 96.56165 1.000 34.79631 434 GLU B O 1
ATOM 12538 N N . THR B 1 430 ? -20.10373 45.53999 95.55152 1.000 31.31344 435 THR B N 1
ATOM 12539 C CA . THR B 1 430 ? -19.46670 44.83036 96.65813 1.000 29.55244 435 THR B CA 1
ATOM 12540 C C . THR B 1 430 ? -19.64255 45.59315 97.95803 1.000 34.69007 435 THR B C 1
ATOM 12541 O O . THR B 1 430 ? -19.88730 44.99950 99.01662 1.000 35.17541 435 THR B O 1
ATOM 12552 N N . PHE B 1 431 ? -19.49245 46.91157 97.92061 1.000 32.34219 436 PHE B N 1
ATOM 12553 C CA . PHE B 1 431 ? -19.51462 47.63333 99.18774 1.000 33.76212 436 PHE B CA 1
ATOM 12554 C C . PHE B 1 431 ? -20.89869 47.59712 99.79967 1.000 36.29724 436 PHE B C 1
ATOM 12555 O O . PHE B 1 431 ? -21.05194 47.42193 101.01454 1.000 36.54680 436 PHE B O 1
ATOM 12572 N N . ILE B 1 432 ? -21.92409 47.76431 98.97089 1.000 35.56119 437 ILE B N 1
ATOM 12573 C CA . ILE B 1 432 ? -23.27313 47.83069 99.50394 1.000 31.69278 437 ILE B CA 1
ATOM 12574 C C . ILE B 1 432 ? -23.65907 46.49760 100.10272 1.000 35.15007 437 ILE B C 1
ATOM 12575 O O . ILE B 1 432 ? -24.17895 46.44057 101.21465 1.000 32.49900 437 ILE B O 1
ATOM 12591 N N . THR B 1 433 ? -23.40535 45.40853 99.37358 1.000 36.77498 438 THR B N 1
ATOM 12592 C CA . THR B 1 433 ? -23.61759 44.06586 99.91089 1.000 38.91864 438 THR B CA 1
ATOM 12593 C C . THR B 1 433 ? -22.82190 43.84958 101.18791 1.000 38.52136 438 THR B C 1
ATOM 12594 O O . THR B 1 433 ? -23.35272 43.35667 102.18842 1.000 40.50166 438 THR B O 1
ATOM 12605 N N . PHE B 1 434 ? -21.54390 44.23193 101.16935 1.000 37.96984 439 PHE B N 1
ATOM 12606 C CA . PHE B 1 434 ? -20.67284 44.12705 102.34290 1.000 31.41960 439 PHE B CA 1
ATOM 12607 C C . PHE B 1 434 ? -21.24104 44.85759 103.56197 1.000 33.71863 439 PHE B C 1
ATOM 12608 O O . PHE B 1 434 ? -21.39062 44.26973 104.63009 1.000 36.08123 439 PHE B O 1
ATOM 12625 N N . ALA B 1 435 ? -21.48155 46.15849 103.45789 1.000 34.13930 440 ALA B N 1
ATOM 12626 C CA . ALA B 1 435 ? -22.04316 46.87840 104.60345 1.000 38.22865 440 ALA B CA 1
ATOM 12627 C C . ALA B 1 435 ? -23.31913 46.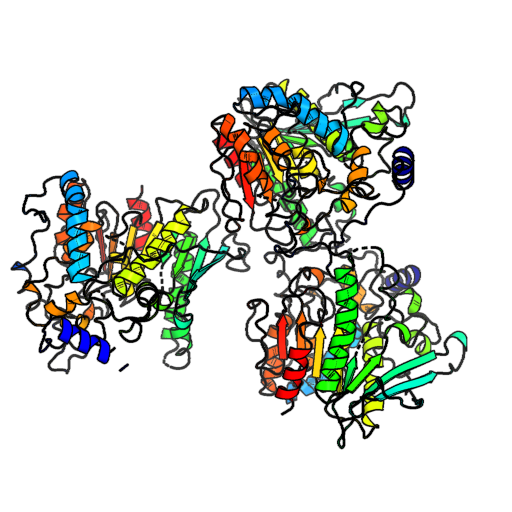20988 105.09868 1.000 41.61914 440 ALA B C 1
ATOM 12628 O O . ALA B 1 435 ? -23.49838 45.99607 106.30292 1.000 39.52554 440 ALA B O 1
ATOM 12635 N N . THR B 1 436 ? -24.22560 45.88201 104.17305 1.000 38.54896 441 THR B N 1
ATOM 12636 C CA . THR B 1 436 ? -25.48982 45.24212 104.53381 1.000 45.83252 441 THR B CA 1
ATOM 12637 C C . THR B 1 436 ? -25.27931 43.96089 105.32961 1.000 46.12011 441 THR B C 1
ATOM 12638 O O . THR B 1 436 ? -25.94512 43.72547 106.34105 1.000 43.88786 441 THR B O 1
ATOM 12649 N N . ARG B 1 437 ? -24.39494 43.09328 104.85474 1.000 47.16132 442 ARG B N 1
ATOM 12650 C CA . ARG B 1 437 ? -24.14557 41.84393 105.55693 1.000 52.69858 442 ARG B CA 1
ATOM 12651 C C . ARG B 1 437 ? -23.50476 42.08542 106.91462 1.000 47.25584 442 ARG B C 1
ATOM 12652 O O . ARG B 1 437 ? -23.81913 41.38624 107.87723 1.000 46.53359 442 ARG B O 1
ATOM 12673 N N . GLN B 1 438 ? -22.57880 43.03890 107.01320 1.000 45.70561 443 GLN B N 1
ATOM 12674 C CA . GLN B 1 438 ? -21.86256 43.21082 108.27161 1.000 51.35274 443 GLN B CA 1
ATOM 12675 C C . GLN B 1 438 ? -22.69785 43.91121 109.32274 1.000 51.71692 443 GLN B C 1
ATOM 12676 O O . GLN B 1 438 ? -22.34213 43.85022 110.50280 1.000 54.44725 443 GLN B O 1
ATOM 12690 N N . TRP B 1 439 ? -23.76344 44.60831 108.91790 1.000 51.85886 444 TRP B N 1
ATOM 12691 C CA . TRP B 1 439 ? -24.67532 45.25129 109.85923 1.000 59.33984 444 TRP B CA 1
ATOM 12692 C C . TRP B 1 439 ? -25.77219 44.32949 110.34989 1.000 54.15048 444 TRP B C 1
ATOM 12693 O O . TRP B 1 439 ? -26.40577 44.64105 111.35690 1.000 57.85841 444 TRP B O 1
ATOM 12714 N N . ALA B 1 440 ? -26.04629 43.24754 109.62717 1.000 61.50775 445 ALA B N 1
ATOM 12715 C CA . ALA B 1 440 ? -27.16793 42.37597 109.92755 1.000 65.26017 445 ALA B CA 1
ATOM 12716 C C . ALA B 1 440 ? -26.79339 41.42123 111.05576 1.000 80.37788 445 ALA B C 1
ATOM 12717 O O . ALA B 1 440 ? -26.46669 40.25899 110.82706 1.000 77.27082 445 ALA B O 1
ATOM 12743 N N . ALA C 1 22 ? 6.83235 77.96446 70.91124 1.000 82.92256 27 ALA C N 1
ATOM 12744 C CA . ALA C 1 22 ? 6.04106 76.77831 70.61127 1.000 79.99869 27 ALA C CA 1
ATOM 12745 C C . ALA C 1 22 ? 4.57336 77.15782 70.63449 1.000 81.36763 27 ALA C C 1
ATOM 12746 O O . ALA C 1 22 ? 3.80690 76.79278 69.72635 1.000 57.57697 27 ALA C O 1
ATOM 12753 N N . ASP C 1 23 ? 4.19458 77.95247 71.64863 1.000 78.03842 28 ASP C N 1
ATOM 12754 C CA . ASP C 1 23 ? 2.85215 78.49793 71.76681 1.000 70.63164 28 ASP C CA 1
ATOM 12755 C C . ASP C 1 23 ? 2.41993 79.21366 70.49808 1.000 58.81002 28 ASP C C 1
ATOM 12756 O O . ASP C 1 23 ? 1.39120 78.87911 69.91392 1.000 49.02291 28 ASP C O 1
ATOM 12765 N N . GLN C 1 24 ? 3.17322 80.22948 70.07968 1.000 57.04033 29 GLN C N 1
ATOM 12766 C CA . GLN C 1 24 ? 2.74063 81.05173 68.95580 1.000 59.96444 29 GLN C CA 1
ATOM 12767 C C . GLN C 1 24 ? 2.63260 80.21881 67.68472 1.000 49.43803 29 GLN C C 1
ATOM 12768 O O . GLN C 1 24 ? 1.63101 80.28909 66.97116 1.000 42.39309 29 GLN C O 1
ATOM 12783 N N . ASP C 1 25 ? 3.64493 79.40251 67.39555 1.000 46.31269 30 ASP C N 1
ATOM 12784 C CA . ASP C 1 25 ? 3.61925 78.64056 66.15052 1.000 51.86712 30 ASP C CA 1
ATOM 12785 C C . ASP C 1 25 ? 2.46182 77.64945 66.13753 1.000 42.58101 30 ASP C C 1
ATOM 12786 O O . ASP C 1 25 ? 1.77677 77.52063 65.12408 1.000 36.12986 30 ASP C O 1
ATOM 12795 N N . HIS C 1 26 ? 2.19979 76.98405 67.26974 1.000 41.43777 31 HIS C N 1
ATOM 12796 C CA . HIS C 1 26 ? 1.08626 76.03470 67.38081 1.000 33.75579 31 HIS C CA 1
ATOM 12797 C C . HIS C 1 26 ? -0.23894 76.71120 67.11113 1.000 33.50038 31 HIS C C 1
ATOM 12798 O O . HIS C 1 26 ? -1.08067 76.18634 66.37887 1.000 38.18074 31 HIS C O 1
ATOM 12812 N N . ALA C 1 27 ? -0.44779 77.86565 67.72041 1.000 35.59505 32 ALA C N 1
ATOM 12813 C CA . ALA C 1 27 ? -1.67013 78.62559 67.50648 1.000 41.22674 32 ALA C CA 1
ATOM 12814 C C . ALA C 1 27 ? -1.78665 79.12056 66.06591 1.000 34.98896 32 ALA C C 1
ATOM 12815 O O . ALA C 1 27 ? -2.88348 79.14216 65.50562 1.000 33.50202 32 ALA C O 1
ATOM 12822 N N . GLN C 1 28 ? -0.68767 79.57622 65.47144 1.000 41.59229 33 GLN C N 1
ATOM 12823 C CA . GLN C 1 28 ? -0.73104 79.92661 64.05447 1.000 44.25086 33 GLN C CA 1
ATOM 12824 C C . GLN C 1 28 ? -1.04389 78.69935 63.21626 1.000 41.75935 33 GLN C C 1
ATOM 12825 O O . GLN C 1 28 ? -1.84395 78.77131 62.28452 1.000 36.56104 33 GLN C O 1
ATOM 12839 N N . LEU C 1 29 ? -0.47745 77.54428 63.56673 1.000 38.82442 34 LEU C N 1
ATOM 12840 C CA . LEU C 1 29 ? -0.82315 76.34010 62.82616 1.000 33.51089 34 LEU C CA 1
ATOM 12841 C C . LEU C 1 29 ? -2.31542 76.06809 62.89101 1.000 38.78160 34 LEU C C 1
ATOM 12842 O O . LEU C 1 29 ? -2.92815 75.68878 61.88325 1.000 31.86098 34 LEU C O 1
ATOM 12858 N N . LEU C 1 30 ? -2.92912 76.21754 64.07462 1.000 39.12009 35 LEU C N 1
ATOM 12859 C CA . LEU C 1 30 ? -4.34109 75.86278 64.18584 1.000 36.47187 35 LEU C CA 1
ATOM 12860 C C . LEU C 1 30 ? -5.18063 76.80060 63.32864 1.000 33.84646 35 LEU C C 1
ATOM 12861 O O . LEU C 1 30 ? -6.20214 76.40376 62.77185 1.000 34.11684 35 LEU C O 1
ATOM 12877 N N . HIS C 1 31 ? -4.76525 78.05932 63.26150 1.000 31.39963 36 HIS C N 1
ATOM 12878 C CA . HIS C 1 31 ? -5.43536 79.07640 62.48448 1.000 38.96640 36 HIS C CA 1
ATOM 12879 C C . HIS C 1 31 ? -5.36470 78.74449 60.99776 1.000 40.23020 36 HIS C C 1
ATOM 12880 O O . HIS C 1 31 ? -6.36021 78.85844 60.27798 1.000 42.34730 36 HIS C O 1
ATOM 12894 N N . VAL C 1 32 ? -4.20124 78.27422 60.53513 1.000 41.47264 37 VAL C N 1
ATOM 12895 C CA . VAL C 1 32 ? -4.04192 77.89861 59.13060 1.000 33.32241 37 VAL C CA 1
ATOM 12896 C C . VAL C 1 32 ? -4.93461 76.73024 58.77889 1.000 37.75604 37 VAL C C 1
ATOM 12897 O O . VAL C 1 32 ? -5.45225 76.65717 57.66017 1.000 38.81325 37 VAL C O 1
ATOM 12910 N N . LEU C 1 33 ? -5.17346 75.81572 59.71858 1.000 33.63712 38 LEU C N 1
ATOM 12911 C CA . LEU C 1 33 ? -6.01441 74.65628 59.43755 1.000 31.34528 38 LEU C CA 1
ATOM 12912 C C . LEU C 1 33 ? -7.48122 74.89906 59.76412 1.000 39.01542 38 LEU C C 1
ATOM 12913 O O . LEU C 1 33 ? -8.28892 73.96817 59.65283 1.000 41.74600 38 LEU C O 1
ATOM 12929 N N . GLY C 1 34 ? -7.83423 76.10364 60.20583 1.000 40.86614 39 GLY C N 1
ATOM 12930 C CA . GLY C 1 34 ? -9.19971 76.37572 60.63871 1.000 34.11191 39 GLY C CA 1
ATOM 12931 C C . GLY C 1 34 ? -9.64564 75.49167 61.76966 1.000 37.22982 39 GLY C C 1
ATOM 12932 O O . GLY C 1 34 ? -10.76451 74.97060 61.74952 1.000 37.30743 39 GLY C O 1
ATOM 12936 N N . ILE C 1 35 ? -8.79284 75.30469 62.75854 1.000 37.14957 40 ILE C N 1
ATOM 12937 C CA . ILE C 1 35 ? -9.11188 74.46481 63.90490 1.000 46.38474 40 ILE C CA 1
ATOM 12938 C C . ILE C 1 35 ? -9.34003 75.37419 65.10060 1.000 46.17032 40 ILE C C 1
ATOM 12939 O O . ILE C 1 35 ? -8.52429 76.25769 65.38267 1.000 37.61245 40 ILE C O 1
ATOM 12955 N N . GLU C 1 36 ? -10.46027 75.17352 65.77574 1.000 46.94195 41 GLU C N 1
ATOM 12956 C CA . GLU C 1 36 ? -10.84348 75.99563 66.91354 1.000 67.60922 41 GLU C CA 1
ATOM 12957 C C . GLU C 1 36 ? -10.42495 75.35296 68.22965 1.000 66.17302 41 GLU C C 1
ATOM 12958 O O . GLU C 1 36 ? -9.78630 76.00204 69.05990 1.000 65.03126 41 GLU C O 1
ATOM 12970 N N . ASN C 1 37 ? -10.79200 74.08490 68.41413 1.000 64.97316 42 ASN C N 1
ATOM 12971 C CA . ASN C 1 37 ? -10.54549 73.31202 69.62170 1.000 74.07874 42 ASN C CA 1
ATOM 12972 C C . ASN C 1 37 ? -9.70665 72.09424 69.28211 1.000 56.63776 42 ASN C C 1
ATOM 12973 O O . ASN C 1 37 ? -9.94457 71.44231 68.26339 1.000 59.92166 42 ASN C O 1
ATOM 12984 N N . LEU C 1 38 ? -8.75617 71.76925 70.14642 1.000 45.97040 43 LEU C N 1
ATOM 12985 C CA . LEU C 1 38 ? -8.13525 70.45066 70.18228 1.000 43.74319 43 LEU C CA 1
ATOM 12986 C C . LEU C 1 38 ? -8.52799 69.71117 71.45621 1.000 46.61235 43 LEU C C 1
ATOM 12987 O O . LEU C 1 38 ? -8.68939 70.31833 72.50940 1.000 46.93012 43 LEU C O 1
ATOM 13003 N N . ARG C 1 39 ? -8.68062 68.40079 71.33644 1.000 41.99090 44 ARG C N 1
ATOM 13004 C CA . ARG C 1 39 ? -8.86652 67.53816 72.48519 1.000 45.80490 44 ARG C CA 1
ATOM 13005 C C . ARG C 1 39 ? -7.54993 67.38583 73.21229 1.000 50.15265 44 ARG C C 1
ATOM 13006 O O . ARG C 1 39 ? -6.54572 67.01229 72.60380 1.000 47.79678 44 ARG C O 1
ATOM 13027 N N . ARG C 1 40 ? -7.55533 67.68482 74.50808 1.000 44.90555 45 ARG C N 1
ATOM 13028 C CA . ARG C 1 40 ? -6.35789 67.51804 75.32574 1.000 52.40204 45 ARG C CA 1
ATOM 13029 C C . ARG C 1 40 ? -5.83452 66.08967 75.29683 1.000 42.71587 45 ARG C C 1
ATOM 13030 O O . ARG C 1 40 ? -6.57710 65.11519 75.13043 1.000 41.78235 45 ARG C O 1
ATOM 13051 N N . GLY C 1 41 ? -4.53090 65.96942 75.42419 1.000 44.87324 46 GLY C N 1
ATOM 13052 C CA . GLY C 1 41 ? -3.93570 64.66690 75.59884 1.000 51.23624 46 GLY C CA 1
ATOM 13053 C C . GLY C 1 41 ? -4.06549 64.19007 77.05002 1.000 53.46351 46 GLY C C 1
ATOM 13054 O O . GLY C 1 41 ? -4.68002 64.82258 77.90812 1.000 47.25371 46 GLY C O 1
ATOM 13058 N N . ALA C 1 42 ? -3.47227 63.03747 77.30759 1.000 42.66030 47 ALA C N 1
ATOM 13059 C CA . ALA C 1 42 ? -3.52083 62.43280 78.62475 1.000 48.27949 47 ALA C CA 1
ATOM 13060 C C . ALA C 1 42 ? -2.57242 63.12253 79.59241 1.000 52.66584 47 ALA C C 1
ATOM 13061 O O . ALA C 1 42 ? -1.55583 63.68476 79.19461 1.000 42.02926 47 ALA C O 1
ATOM 13068 N N . ASP C 1 43 ? -2.93584 63.08036 80.87202 1.000 61.73795 48 ASP C N 1
ATOM 13069 C CA . ASP C 1 43 ? -2.02159 63.29549 81.98897 1.000 58.65500 48 ASP C CA 1
ATOM 13070 C C . ASP C 1 43 ? -1.25696 62.02640 82.34725 1.000 67.68968 48 ASP C C 1
ATOM 13071 O O . ASP C 1 43 ? -1.78934 60.91148 82.30503 1.000 71.68758 48 ASP C O 1
ATOM 13080 N N . GLY C 1 44 ? -0.01332 62.20720 82.77595 1.000 72.47949 49 GLY C N 1
ATOM 13081 C CA . GLY C 1 44 ? 0.70515 61.10302 83.38796 1.000 78.89469 49 GLY C CA 1
ATOM 13082 C C . GLY C 1 44 ? 0.16396 60.74502 84.76025 1.000 94.09426 49 GLY C C 1
ATOM 13083 O O . GLY C 1 44 ? 0.27421 59.59217 85.19126 1.000 98.73215 49 GLY C O 1
ATOM 13087 N N . ASN C 1 45 ? -0.40610 61.72583 85.46802 1.000 95.37674 50 ASN C N 1
ATOM 13088 C CA . ASN C 1 45 ? -1.19951 61.45952 86.66247 1.000 106.35809 50 ASN C CA 1
ATOM 13089 C C . ASN C 1 45 ? -2.18506 60.33796 86.40658 1.000 93.80771 50 ASN C C 1
ATOM 13090 O O . ASN C 1 45 ? -2.90414 60.34973 85.40770 1.000 98.77337 50 ASN C O 1
ATOM 13101 N N . THR C 1 46 ? -2.25854 59.39485 87.32756 1.000 83.03034 51 THR C N 1
ATOM 13102 C CA . THR C 1 46 ? -3.30895 58.39762 87.22735 1.000 91.20415 51 THR C CA 1
ATOM 13103 C C . THR C 1 46 ? -4.60570 58.84397 87.90022 1.000 81.00376 51 THR C C 1
ATOM 13104 O O . THR C 1 46 ? -5.63273 58.17836 87.74080 1.000 73.47647 51 THR C O 1
ATOM 13115 N N . ASP C 1 47 ? -4.61352 59.99934 88.55636 1.000 75.15443 52 ASP C N 1
ATOM 13116 C CA . ASP C 1 47 ? -5.74770 60.38160 89.38201 1.000 68.58777 52 ASP C CA 1
ATOM 13117 C C . ASP C 1 47 ? -6.43208 61.64858 88.87818 1.000 79.21671 52 ASP C C 1
ATOM 13118 O O . ASP C 1 47 ? -6.69232 62.56656 89.65932 1.000 81.24544 52 ASP C O 1
ATOM 13127 N N . SER C 1 48 ? -6.76487 61.69679 87.58785 1.000 77.68598 53 SER C N 1
ATOM 13128 C CA . SER C 1 48 ? -7.27832 62.90589 86.96605 1.000 64.54293 53 SER C CA 1
ATOM 13129 C C . SER C 1 48 ? -8.25450 62.53696 85.84884 1.000 72.29818 53 SER C C 1
ATOM 13130 O O . SER C 1 48 ? -8.12395 61.46503 85.26035 1.000 74.38199 53 SER C O 1
ATOM 13138 N N . PRO C 1 49 ? -9.20894 63.41406 85.53920 1.000 77.78381 54 PRO C N 1
ATOM 13139 C CA . PRO C 1 49 ? -10.11932 63.11869 84.41323 1.000 87.05401 54 PRO C CA 1
ATOM 13140 C C . PRO C 1 49 ? -9.42009 63.10468 83.06849 1.000 80.57002 54 PRO C C 1
ATOM 13141 O O . PRO C 1 49 ? -10.01877 62.67191 82.07654 1.000 63.32395 54 PRO C O 1
ATOM 13152 N N . PHE C 1 50 ? -8.16742 63.54152 83.00141 1.000 77.18848 55 PHE C N 1
ATOM 13153 C CA . PHE C 1 50 ? -7.37379 63.37819 81.79883 1.000 72.02688 55 PHE C CA 1
ATOM 13154 C C . PHE C 1 50 ? -6.28953 62.33485 81.99459 1.000 64.63008 55 PHE C C 1
ATOM 13155 O O . PHE C 1 50 ? -5.34464 62.28120 81.21255 1.000 58.60788 55 PHE C O 1
ATOM 13172 N N . ALA C 1 51 ? -6.41269 61.49508 83.02184 1.000 58.48564 56 ALA C N 1
ATOM 13173 C CA . ALA C 1 51 ? -5.48960 60.39018 83.16658 1.000 49.40243 56 ALA C CA 1
ATOM 13174 C C . ALA C 1 51 ? -5.56844 59.48762 81.94469 1.000 49.45517 56 ALA C C 1
ATOM 13175 O O . ALA C 1 51 ? -6.64910 59.19686 81.43500 1.000 40.78272 56 ALA C O 1
ATOM 13182 N N . ALA C 1 52 ? -4.40796 59.08352 81.44496 1.000 41.88172 57 ALA C N 1
ATOM 13183 C CA . ALA C 1 52 ? -4.35474 58.03790 80.44406 1.000 42.01002 57 ALA C CA 1
ATOM 13184 C C . ALA C 1 52 ? -5.17193 56.83227 80.88343 1.000 38.06130 57 ALA C C 1
ATOM 13185 O O . ALA C 1 52 ? -5.22699 56.48890 82.06509 1.000 40.21633 57 ALA C O 1
ATOM 13192 N N . ASN C 1 53 ? -5.79151 56.16515 79.91154 1.000 40.72825 58 ASN C N 1
ATOM 13193 C CA . ASN C 1 53 ? -6.32737 54.84618 80.17013 1.000 37.73616 58 ASN C CA 1
ATOM 13194 C C . ASN C 1 53 ? -5.18447 53.85147 80.25025 1.000 42.72883 58 ASN C C 1
ATOM 13195 O O . ASN C 1 53 ? -4.31311 53.82894 79.37809 1.000 36.37057 58 ASN C O 1
ATOM 13206 N N . THR C 1 54 ? -5.20160 53.02007 81.29912 1.000 42.20471 59 THR C N 1
ATOM 13207 C CA . THR C 1 54 ? -4.34816 51.84997 81.39361 1.000 42.90902 59 THR C CA 1
ATOM 13208 C C . THR C 1 54 ? -5.14365 50.55988 81.64886 1.000 44.31493 59 THR C C 1
ATOM 13209 O O . THR C 1 54 ? -4.54528 49.50695 81.92122 1.000 46.44371 59 THR C O 1
ATOM 13220 N N . ASP C 1 55 ? -6.46610 50.59266 81.52082 1.000 40.69787 60 ASP C N 1
ATOM 13221 C CA . ASP C 1 55 ? -7.30608 49.39613 81.62851 1.000 34.57909 60 ASP C CA 1
ATOM 13222 C C . ASP C 1 55 ? -7.37143 48.72366 80.27335 1.000 34.91807 60 ASP C C 1
ATOM 13223 O O . ASP C 1 55 ? -7.95262 49.26441 79.32440 1.000 43.40548 60 ASP C O 1
ATOM 13232 N N . GLU C 1 56 ? -6.75538 47.55005 80.17310 1.000 43.52086 61 GLU C N 1
ATOM 13233 C CA . GLU C 1 56 ? -6.72477 46.80644 78.91557 1.000 39.75368 61 GLU C CA 1
ATOM 13234 C C . GLU C 1 56 ? -8.12431 46.55410 78.35335 1.000 50.18101 61 GLU C C 1
ATOM 13235 O O . GLU C 1 56 ? -8.30159 46.52737 77.13034 1.000 40.69565 61 GLU C O 1
ATOM 13247 N N . ALA C 1 57 ? -9.13378 46.36966 79.21437 1.000 42.61065 62 ALA C N 1
ATOM 13248 C CA . ALA C 1 57 ? -10.49171 46.14044 78.72079 1.000 39.65481 62 ALA C CA 1
ATOM 13249 C C . ALA C 1 57 ? -11.08952 47.33961 77.97712 1.000 37.70376 62 ALA C C 1
ATOM 13250 O O . ALA C 1 57 ? -12.05348 47.16227 77.23307 1.000 41.55253 62 ALA C O 1
ATOM 13257 N N . LYS C 1 58 ? -10.57308 48.54409 78.16855 1.000 33.46397 63 LYS C N 1
ATOM 13258 C CA . LYS C 1 58 ? -11.11756 49.73212 77.53332 1.000 39.00576 63 LYS C CA 1
ATOM 13259 C C . LYS C 1 58 ? -10.26675 50.24581 76.37805 1.000 40.50016 63 LYS C C 1
ATOM 13260 O O . LYS C 1 58 ? -10.45292 51.38424 75.93493 1.000 36.47838 63 LYS C O 1
ATOM 13279 N N . ALA C 1 59 ? -9.33542 49.43866 75.88368 1.000 38.20546 64 ALA C N 1
ATOM 13280 C CA . ALA C 1 59 ? -8.26116 49.93858 75.04303 1.000 42.12443 64 ALA C CA 1
ATOM 13281 C C . ALA C 1 59 ? -8.49142 49.75582 73.54597 1.000 42.05550 64 ALA C C 1
ATOM 13282 O O . ALA C 1 59 ? -7.74284 50.33560 72.74449 1.000 45.71716 64 ALA C O 1
ATOM 13289 N N . ASN C 1 60 ? -9.50148 48.99242 73.14510 1.000 35.61943 65 ASN C N 1
ATOM 13290 C CA . ASN C 1 60 ? -9.53689 48.44368 71.79571 1.000 47.17955 65 ASN C CA 1
ATOM 13291 C C . ASN C 1 60 ? -10.72694 48.87813 70.95487 1.000 40.30110 65 ASN C C 1
ATOM 13292 O O . ASN C 1 60 ? -10.89313 48.34821 69.86129 1.000 40.50833 65 ASN C O 1
ATOM 13303 N N . THR C 1 61 ? -11.53897 49.83074 71.40626 1.000 46.17817 66 THR C N 1
ATOM 13304 C CA . THR C 1 61 ? -12.73963 50.20040 70.65429 1.000 45.29148 66 THR C CA 1
ATOM 13305 C C . THR C 1 61 ? -12.43062 50.50445 69.18596 1.000 44.99558 66 THR C C 1
ATOM 13306 O O . THR C 1 61 ? -13.08236 49.97538 68.27829 1.000 47.26501 66 THR C O 1
ATOM 13317 N N . ALA C 1 62 ? -11.43322 51.34434 68.92555 1.000 41.92383 67 ALA C N 1
ATOM 13318 C CA . ALA C 1 62 ? -11.21608 51.80520 67.55631 1.000 47.12000 67 ALA C CA 1
ATOM 13319 C C . ALA C 1 62 ? -10.45354 50.80930 66.68661 1.000 47.40933 67 ALA C C 1
ATOM 13320 O O . ALA C 1 62 ? -10.18435 51.10540 65.52132 1.000 47.97040 67 ALA C O 1
ATOM 13327 N N . LEU C 1 63 ? -10.10132 49.63329 67.19401 1.000 47.64986 68 LEU C N 1
ATOM 13328 C CA . LEU C 1 63 ? -9.38650 48.68834 66.34649 1.000 47.00044 68 LEU C CA 1
ATOM 13329 C C . LEU C 1 63 ? -10.24666 48.20440 65.18566 1.000 52.88131 68 LEU C C 1
ATOM 13330 O O . LEU C 1 63 ? -9.70525 47.82630 64.14159 1.000 48.72186 68 LEU C O 1
ATOM 13346 N N A ASP C 1 64 ? -11.57040 48.19438 65.32462 0.364 54.46343 69 ASP C N 1
ATOM 13347 N N B ASP C 1 64 ? -11.57630 48.23318 65.34791 0.636 54.24325 69 ASP C N 1
ATOM 13348 C CA A ASP C 1 64 ? -12.39030 47.74628 64.20371 0.364 62.64917 69 ASP C CA 1
ATOM 13349 C CA B ASP C 1 64 ? -12.49126 47.81294 64.29308 0.636 62.60970 69 ASP C CA 1
ATOM 13350 C C A ASP C 1 64 ? -12.16625 48.59720 62.95891 0.364 61.49371 69 ASP C C 1
ATOM 13351 C C B ASP C 1 64 ? -12.41524 48.70167 63.05163 0.636 61.42083 69 ASP C C 1
ATOM 13352 O O A ASP C 1 64 ? -12.38140 48.12392 61.83723 0.364 62.01115 69 ASP C O 1
ATOM 13353 O O B ASP C 1 64 ? -12.95258 48.32208 62.00708 0.636 62.97938 69 ASP C O 1
ATOM 13370 N N . SER C 1 65 ? -11.73203 49.84346 63.12307 1.000 57.73554 70 SER C N 1
ATOM 13371 C CA . SER C 1 65 ? -11.50900 50.71404 61.97796 1.000 53.11461 70 SER C CA 1
ATOM 13372 C C . SER C 1 65 ? -10.08861 50.60709 61.44361 1.000 55.06697 70 SER C C 1
ATOM 13373 O O . SER C 1 65 ? -9.65911 51.47773 60.66953 1.000 47.13890 70 SER C O 1
ATOM 13382 N N . LEU C 1 66 ? -9.35103 49.56705 61.84028 1.000 47.28409 71 LEU C N 1
ATOM 13383 C CA . LEU C 1 66 ? -7.96766 49.40100 61.41015 1.000 47.40723 71 LEU C CA 1
ATOM 13384 C C . LEU C 1 66 ? -7.91055 49.35664 59.88287 1.000 43.91555 71 LEU C C 1
ATOM 13385 O O . LEU C 1 66 ? -8.56760 48.50808 59.27207 1.000 47.11049 71 LEU C O 1
ATOM 13401 N N . PRO C 1 67 ? -7.14889 50.22802 59.23857 1.000 42.56925 72 PRO C N 1
ATOM 13402 C CA . PRO C 1 67 ? -7.02229 50.17722 57.79501 1.000 43.50745 72 PRO C CA 1
ATOM 13403 C C . PRO C 1 67 ? -6.47681 48.84299 57.31771 1.000 44.46209 72 PRO C C 1
ATOM 13404 O O . PRO C 1 67 ? -5.46806 48.34968 57.83987 1.000 44.45668 72 PRO C O 1
ATOM 13415 N N . PRO C 1 68 ? -7.08027 48.24848 56.28867 1.000 45.75740 73 PRO C N 1
ATOM 13416 C CA . PRO C 1 68 ? -6.59181 46.95519 55.79280 1.000 47.98423 73 PRO C CA 1
ATOM 13417 C C . PRO C 1 68 ? -5.17534 47.04163 55.25014 1.000 48.38481 73 PRO C C 1
ATOM 13418 O O . PRO C 1 68 ? -4.88573 47.79565 54.31756 1.000 45.70540 73 PRO C O 1
ATOM 13429 N N . LEU C 1 69 ? -4.29724 46.22093 55.81470 1.000 43.16317 74 LEU C N 1
ATOM 13430 C CA . LEU C 1 69 ? -2.91213 46.20431 55.36667 1.000 44.83523 74 LEU C CA 1
ATOM 13431 C C . LEU C 1 69 ? -2.80689 45.88992 53.87876 1.000 51.39764 74 LEU C C 1
ATOM 13432 O O . LEU C 1 69 ? -1.99488 46.49914 53.16807 1.000 44.35060 74 LEU C O 1
ATOM 13448 N N . LEU C 1 70 ? -3.59038 44.92082 53.39384 1.000 40.09774 75 LEU C N 1
ATOM 13449 C CA . LEU C 1 70 ? -3.38487 44.35562 52.06211 1.000 54.33327 75 LEU C CA 1
ATOM 13450 C C . LEU C 1 70 ? -4.40039 44.87241 51.03988 1.000 52.31970 75 LEU C C 1
ATOM 13451 O O . LEU C 1 70 ? -4.73884 44.18183 50.07014 1.000 47.66675 75 LEU C O 1
ATOM 13467 N N . THR C 1 71 ? -4.86793 46.09867 51.22558 1.000 52.82045 76 THR C N 1
ATOM 13468 C CA . THR C 1 71 ? -5.54115 46.84798 50.17957 1.000 45.83524 76 THR C CA 1
ATOM 13469 C C . THR C 1 71 ? -4.65282 48.03091 49.83091 1.000 49.49981 76 THR C C 1
ATOM 13470 O O . THR C 1 71 ? -4.25648 48.80683 50.71482 1.000 42.74437 76 THR C O 1
ATOM 13481 N N . SER C 1 72 ? -4.30445 48.13690 48.55355 1.000 43.00417 77 SER C N 1
ATOM 13482 C CA . SER C 1 72 ? -3.48548 49.23344 48.08579 1.000 45.20233 77 SER C CA 1
ATOM 13483 C C . SER C 1 72 ? -4.24797 50.55058 48.22258 1.000 39.94490 77 SER C C 1
ATOM 13484 O O . SER C 1 72 ? -5.46812 50.58558 48.42023 1.000 35.53196 77 SER C O 1
ATOM 13492 N N . VAL C 1 73 ? -3.50626 51.64647 48.07421 1.000 38.42183 78 VAL C N 1
ATOM 13493 C CA . VAL C 1 73 ? -4.10697 52.97450 48.04359 1.000 31.19460 78 VAL C CA 1
ATOM 13494 C C . VAL C 1 73 ? -5.08275 53.08892 46.89325 1.000 40.92813 78 VAL C C 1
ATOM 13495 O O . VAL C 1 73 ? -6.08360 53.79509 46.99324 1.000 43.68401 78 VAL C O 1
ATOM 13508 N N . SER C 1 74 ? -4.80075 52.41909 45.78116 1.000 45.22453 79 SER C N 1
ATOM 13509 C CA . SER C 1 74 ? -5.69402 52.40857 44.63187 1.000 52.54757 79 SER C CA 1
ATOM 13510 C C . SER C 1 74 ? -6.90898 51.51860 44.82093 1.000 47.55949 79 SER C C 1
ATOM 13511 O O . SER C 1 74 ? -7.78729 51.52925 43.96019 1.000 49.28957 79 SER C O 1
ATOM 13519 N N . GLY C 1 75 ? -6.96952 50.73386 45.89616 1.000 50.98363 80 GLY C N 1
ATOM 13520 C CA . GLY C 1 75 ? -8.13036 49.91466 46.18780 1.000 48.90928 80 GLY C CA 1
ATOM 13521 C C . GLY C 1 75 ? -8.01404 48.47128 45.74794 1.000 44.06237 80 GLY C C 1
ATOM 13522 O O . GLY C 1 75 ? -8.98550 47.72725 45.86444 1.000 48.62771 80 GLY C O 1
ATOM 13526 N N . GLN C 1 76 ? -6.85416 48.05483 45.26268 1.000 46.84530 81 GLN C N 1
ATOM 13527 C CA . GLN C 1 76 ? -6.65306 46.70528 44.76557 1.000 50.19875 81 GLN C CA 1
ATOM 13528 C C . GLN C 1 76 ? -6.05439 45.81177 45.85928 1.000 58.86921 81 GLN C C 1
ATOM 13529 O O . GLN C 1 76 ? -5.38840 46.27932 46.78733 1.000 49.65982 81 GLN C O 1
ATOM 13543 N N . ALA C 1 77 ? -6.29540 44.51335 45.74527 1.000 53.10641 82 ALA C N 1
ATOM 13544 C CA . ALA C 1 77 ? -5.75211 43.58868 46.72232 1.000 48.06993 82 ALA C CA 1
ATOM 13545 C C . ALA C 1 77 ? -4.25684 43.41584 46.51935 1.000 47.31040 82 ALA C C 1
ATOM 13546 O O . ALA C 1 77 ? -3.77770 43.30192 45.39124 1.000 51.70060 82 ALA C O 1
ATOM 13553 N N . ILE C 1 78 ? -3.51942 43.42079 47.62858 1.000 50.96063 83 ILE C N 1
ATOM 13554 C CA . ILE C 1 78 ? -2.08794 43.16306 47.62331 1.000 46.87643 83 ILE C CA 1
ATOM 13555 C C . ILE C 1 78 ? -1.87108 41.66657 47.85203 1.000 53.74834 83 ILE C C 1
ATOM 13556 O O . ILE C 1 78 ? -2.20841 41.12778 48.91191 1.000 48.02006 83 ILE C O 1
ATOM 13572 N N . ALA C 1 79 ? -1.32592 40.98528 46.84617 1.000 53.67191 84 ALA C N 1
ATOM 13573 C CA . ALA C 1 79 ? -1.25694 39.52789 46.84389 1.000 53.67295 84 ALA C CA 1
ATOM 13574 C C . ALA C 1 79 ? 0.14871 38.99521 46.66968 1.000 57.25361 84 ALA C C 1
ATOM 13575 O O . ALA C 1 79 ? 0.33561 37.78016 46.67454 1.000 58.70768 84 ALA C O 1
ATOM 13582 N N . SER C 1 80 ? 1.13927 39.85897 46.51720 1.000 54.58845 85 SER C N 1
ATOM 13583 C CA . SER C 1 80 ? 2.49542 39.40518 46.30279 1.000 48.26359 85 SER C CA 1
ATOM 13584 C C . SER C 1 80 ? 3.44328 40.47325 46.80796 1.000 48.22565 85 SER C C 1
ATOM 13585 O O . SER C 1 80 ? 3.06842 41.63334 46.98154 1.000 50.87260 85 SER C O 1
ATOM 13593 N N . ALA C 1 81 ? 4.69051 40.07628 47.00914 1.000 47.24433 86 ALA C N 1
ATOM 13594 C CA . ALA C 1 81 ? 5.70258 41.05268 47.36276 1.000 52.19451 86 ALA C CA 1
ATOM 13595 C C . ALA C 1 81 ? 5.78711 42.14396 46.30747 1.000 56.05027 86 ALA C C 1
ATOM 13596 O O . ALA C 1 81 ? 6.04992 43.31322 46.63010 1.000 46.93011 86 ALA C O 1
ATOM 13603 N N . THR C 1 82 ? 5.56809 41.77449 45.04606 1.000 51.51353 87 THR C N 1
ATOM 13604 C CA . THR C 1 82 ? 5.62602 42.73363 43.95006 1.000 52.32096 87 THR C CA 1
ATOM 13605 C C . THR C 1 82 ? 4.52182 43.77296 44.09372 1.000 49.86942 87 THR C C 1
ATOM 13606 O O . THR C 1 82 ? 4.75977 44.97176 43.91241 1.000 50.09655 87 THR C O 1
ATOM 13617 N N . ASP C 1 83 ? 3.31301 43.32788 44.43927 1.000 49.33909 88 ASP C N 1
ATOM 13618 C CA . ASP C 1 83 ? 2.21588 44.24755 44.71568 1.000 43.05800 88 ASP C CA 1
ATOM 13619 C C . ASP C 1 83 ? 2.52565 45.13676 45.90766 1.000 53.20634 88 ASP C C 1
ATOM 13620 O O . ASP C 1 83 ? 2.11246 46.30050 45.93947 1.000 41.19046 88 ASP C O 1
ATOM 13629 N N . TRP C 1 84 ? 3.21456 44.59421 46.92163 1.000 46.40201 89 TRP C N 1
ATOM 13630 C CA . TRP C 1 84 ? 3.53880 45.40473 48.08467 1.000 49.40165 89 TRP C CA 1
ATOM 13631 C C . TRP C 1 84 ? 4.48757 46.52647 47.69144 1.000 49.27713 89 TRP C C 1
ATOM 13632 O O . TRP C 1 84 ? 4.25297 47.70240 48.01601 1.000 45.31432 89 TRP C O 1
ATOM 13653 N N . GLU C 1 85 ? 5.55410 46.17996 46.96509 1.000 46.25161 90 GLU C N 1
ATOM 13654 C CA . GLU C 1 85 ? 6.51107 47.18333 46.51774 1.000 50.84879 90 GLU C CA 1
ATOM 13655 C C . GLU C 1 85 ? 5.85117 48.20302 45.61419 1.000 46.94071 90 GLU C C 1
ATOM 13656 O O . GLU C 1 85 ? 6.24330 49.37376 45.61804 1.000 45.49830 90 GLU C O 1
ATOM 13668 N N . ALA C 1 86 ? 4.84640 47.78664 44.84363 1.000 42.37835 91 ALA C N 1
ATOM 13669 C CA . ALA C 1 86 ? 4.22067 48.70665 43.90384 1.000 45.38506 91 ALA C CA 1
ATOM 13670 C C . ALA C 1 86 ? 3.41036 49.75906 44.63020 1.000 50.84098 91 ALA C C 1
ATOM 13671 O O . ALA C 1 86 ? 3.25062 50.88243 44.13110 1.000 40.69389 91 ALA C O 1
ATOM 13678 N N . ASN C 1 87 ? 2.86185 49.39016 45.78512 1.000 44.98730 92 ASN C N 1
ATOM 13679 C CA . ASN C 1 87 ? 2.03696 50.27067 46.58302 1.000 44.46953 92 ASN C CA 1
ATOM 13680 C C . ASN C 1 87 ? 2.85575 51.14089 47.51801 1.000 41.56112 92 ASN C C 1
ATOM 13681 O O . ASN C 1 87 ? 2.32806 52.11641 48.06228 1.000 37.00280 92 ASN C O 1
ATOM 13692 N N . ARG C 1 88 ? 4.13600 50.83144 47.66617 1.000 42.83085 93 ARG C N 1
ATOM 13693 C CA . ARG C 1 88 ? 4.95401 51.45171 48.70350 1.000 39.64404 93 ARG C CA 1
ATOM 13694 C C . ARG C 1 88 ? 5.09711 52.95898 48.53260 1.000 37.54755 93 ARG C C 1
ATOM 13695 O O . ARG C 1 88 ? 4.97337 53.68107 49.53746 1.000 34.80411 93 ARG C O 1
ATOM 13716 N N . PRO C 1 89 ? 5.39292 53.50657 47.34887 1.000 38.00567 94 PRO C N 1
ATOM 13717 C CA . PRO C 1 89 ? 5.42512 54.98165 47.24658 1.000 33.93168 94 PRO C CA 1
ATOM 13718 C C . PRO C 1 89 ? 4.10987 55.64479 47.64052 1.000 37.71617 94 PRO C C 1
ATOM 13719 O O . PRO C 1 89 ? 4.11548 56.73165 48.24528 1.000 36.09879 94 PRO C O 1
ATOM 13730 N N . ALA C 1 90 ? 2.97242 55.02205 47.33509 1.000 36.90739 95 ALA C N 1
ATOM 13731 C CA . ALA C 1 90 ? 1.69481 55.64335 47.67121 1.000 32.49682 95 ALA C CA 1
ATOM 13732 C C . ALA C 1 90 ? 1.39601 55.56584 49.15915 1.000 34.98731 95 ALA C C 1
ATOM 13733 O O . ALA C 1 90 ? 0.75915 56.46839 49.71508 1.000 36.47343 95 ALA C O 1
ATOM 13740 N N . LEU C 1 91 ? 1.81579 54.49081 49.80208 1.000 39.86525 96 LEU C N 1
ATOM 13741 C CA . LEU C 1 91 ? 1.63517 54.37456 51.23991 1.000 31.77190 96 LEU C CA 1
ATOM 13742 C C . LEU C 1 91 ? 2.52294 55.37216 51.95789 1.000 31.43965 96 LEU C C 1
ATOM 13743 O O . LEU C 1 91 ? 2.08937 56.06690 52.88767 1.000 37.13021 96 LEU C O 1
ATOM 13759 N N . LEU C 1 92 ? 3.77482 55.46489 51.52444 1.000 32.18176 97 LEU C N 1
ATOM 13760 C CA . LEU C 1 92 ? 4.68521 56.42940 52.10801 1.000 31.08038 97 LEU C CA 1
ATOM 13761 C C . LEU C 1 92 ? 4.15901 57.84540 51.94135 1.000 35.49958 97 LEU C C 1
ATOM 13762 O O . LEU C 1 92 ? 4.31565 58.68373 52.84375 1.000 40.78882 97 LEU C O 1
ATOM 13778 N N . ASN C 1 93 ? 3.51043 58.13518 50.80853 1.000 32.11345 98 ASN C N 1
ATOM 13779 C CA . ASN C 1 93 ? 3.04453 59.49685 50.55514 1.000 32.08276 98 ASN C CA 1
ATOM 13780 C C . ASN C 1 93 ? 1.97033 59.91396 51.55862 1.000 29.90134 98 ASN C C 1
ATOM 13781 O O . ASN C 1 93 ? 1.96141 61.05578 52.02785 1.000 30.01443 98 ASN C O 1
ATOM 13792 N N . THR C 1 94 ? 1.05524 59.00254 51.89250 1.000 33.03001 99 THR C N 1
ATOM 13793 C CA . THR C 1 94 ? 0.06866 59.25751 52.94502 1.000 34.31524 99 THR C CA 1
ATOM 13794 C C . THR C 1 94 ? 0.72134 59.55894 54.29305 1.000 28.63532 99 THR C C 1
ATOM 13795 O O . THR C 1 94 ? 0.30321 60.47755 55.00326 1.000 30.65591 99 THR C O 1
ATOM 13806 N N . PHE C 1 95 ? 1.70832 58.75409 54.68588 1.000 31.25376 100 PHE C N 1
ATOM 13807 C CA . PHE C 1 95 ? 2.46698 59.02604 55.90198 1.000 29.15490 100 PHE C CA 1
ATOM 13808 C C . PHE C 1 95 ? 3.13278 60.38131 55.82571 1.000 35.74049 100 PHE C C 1
ATOM 13809 O O . PHE C 1 95 ? 3.21737 61.10786 56.82203 1.000 33.43076 100 PHE C O 1
ATOM 13826 N N . SER C 1 96 ? 3.62561 60.74397 54.65088 1.000 30.43599 101 SER C N 1
ATOM 13827 C CA . SER C 1 96 ? 4.25167 62.04856 54.53220 1.000 32.54732 101 SER C CA 1
ATOM 13828 C C . SER C 1 96 ? 3.22064 63.15278 54.70730 1.000 30.81613 101 SER C C 1
ATOM 13829 O O . SER C 1 96 ? 3.40110 64.05220 55.53330 1.000 33.29388 101 SER C O 1
ATOM 13837 N N . GLN C 1 97 ? 2.11510 63.09204 53.96911 1.000 35.97011 102 GLN C N 1
ATOM 13838 C CA . GLN C 1 97 ? 1.22475 64.24802 53.95814 1.000 32.94736 102 GLN C CA 1
ATOM 13839 C C . GLN C 1 97 ? 0.53985 64.43389 55.30627 1.000 28.76565 102 GLN C C 1
ATOM 13840 O O . GLN C 1 97 ? 0.41911 65.56716 55.80220 1.000 30.99235 102 GLN C O 1
ATOM 13854 N N . GLU C 1 98 ? 0.06761 63.33895 55.90446 1.000 30.14380 103 GLU C N 1
ATOM 13855 C CA . GLU C 1 98 ? -0.83066 63.43182 57.04690 1.000 36.68840 103 GLU C CA 1
ATOM 13856 C C . GLU C 1 98 ? -0.17242 63.16632 58.39765 1.000 39.43307 103 GLU C C 1
ATOM 13857 O O . GLU C 1 98 ? -0.70055 63.63039 59.41434 1.000 37.87177 103 GLU C O 1
ATOM 13869 N N . ILE C 1 99 ? 0.94109 62.43319 58.45163 1.000 34.45568 104 ILE C N 1
ATOM 13870 C CA . ILE C 1 99 ? 1.51341 62.03272 59.73309 1.000 30.62690 104 ILE C CA 1
ATOM 13871 C C . ILE C 1 99 ? 2.83366 62.74021 60.02163 1.000 33.12619 104 ILE C C 1
ATOM 13872 O O . ILE C 1 99 ? 2.89554 63.61361 60.88926 1.000 36.11757 104 ILE C O 1
ATOM 13888 N N . TYR C 1 100 ? 3.89847 62.38297 59.31129 1.000 34.48380 105 TYR C N 1
ATOM 13889 C CA . TYR C 1 100 ? 5.24318 62.87931 59.64349 1.000 34.51926 105 TYR C CA 1
ATOM 13890 C C . TYR C 1 100 ? 5.73642 64.01697 58.77283 1.000 31.90819 105 TYR C C 1
ATOM 13891 O O . TYR C 1 100 ? 6.73276 64.64585 59.13763 1.000 34.51328 105 TYR C O 1
ATOM 13909 N N . GLY C 1 101 ? 5.09585 64.28844 57.64390 1.000 31.47169 106 GLY C N 1
ATOM 13910 C CA . GLY C 1 101 ? 5.52669 65.41818 56.84077 1.000 32.54521 106 GLY C CA 1
ATOM 13911 C C . GLY C 1 101 ? 6.53928 65.03064 55.77391 1.000 34.41582 106 GLY C C 1
ATOM 13912 O O . GLY C 1 101 ? 7.26750 64.04455 55.88361 1.000 33.56954 106 GLY C O 1
ATOM 13916 N N . TYR C 1 102 ? 6.55037 65.81067 54.69874 1.000 31.34829 107 TYR C N 1
ATOM 13917 C CA . TYR C 1 102 ? 7.50080 65.62081 53.61554 1.000 31.96243 107 TYR C CA 1
ATOM 13918 C C . TYR C 1 102 ? 8.87703 66.16951 53.95201 1.000 33.23117 107 TYR C C 1
ATOM 13919 O O . TYR C 1 102 ? 9.01659 67.25052 54.54632 1.000 30.24804 107 TYR C O 1
ATOM 13937 N N . VAL C 1 103 ? 9.89373 65.43325 53.51434 1.000 33.58613 108 VAL C N 1
ATOM 13938 C CA . VAL C 1 103 ? 11.23275 65.96967 53.32817 1.000 36.61666 108 VAL C CA 1
ATOM 13939 C C . VAL C 1 103 ? 11.16584 66.86785 52.10125 1.000 32.14721 108 VAL C C 1
ATOM 13940 O O . VAL C 1 103 ? 10.96335 66.37511 50.99289 1.000 31.62230 108 VAL C O 1
ATOM 13953 N N . PRO C 1 104 ? 11.33806 68.16770 52.23592 1.000 33.64733 109 PRO C N 1
ATOM 13954 C CA . PRO C 1 104 ? 11.33001 69.01809 51.04673 1.000 31.40882 109 PRO C CA 1
ATOM 13955 C C . PRO C 1 104 ? 12.48700 68.64396 50.13061 1.000 39.44890 109 PRO C C 1
ATOM 13956 O O . PRO C 1 104 ? 13.51961 68.12386 50.56676 1.000 34.87280 109 PRO C O 1
ATOM 13967 N N . GLY C 1 105 ? 12.29304 68.87177 48.83438 1.000 34.14186 110 GLY C N 1
ATOM 13968 C CA . GLY C 1 105 ? 13.36130 68.55810 47.90471 1.000 36.83234 110 GLY C CA 1
ATOM 13969 C C . GLY C 1 105 ? 14.56595 69.43357 48.10960 1.000 32.05681 110 GLY C C 1
ATOM 13970 O O . GLY C 1 105 ? 15.67713 69.04462 47.75588 1.000 32.86500 110 GLY C O 1
ATOM 13974 N N . GLY C 1 106 ? 14.37231 70.58875 48.72197 1.000 34.23883 111 GLY C N 1
ATOM 13975 C CA . GLY C 1 106 ? 15.44092 71.51279 49.00699 1.000 37.36359 111 GLY C CA 1
ATOM 13976 C C . GLY C 1 106 ? 16.33859 71.09885 50.12309 1.000 33.57692 111 GLY C C 1
ATOM 13977 O O . GLY C 1 106 ? 17.29416 71.81282 50.43058 1.000 33.07821 111 GLY C O 1
ATOM 13981 N N . ALA C 1 107 ? 16.08235 69.97187 50.73325 1.000 30.11960 112 ALA C N 1
ATOM 13982 C CA . ALA C 1 107 ? 16.97898 69.52654 51.76577 1.000 36.01203 112 ALA C CA 1
ATOM 13983 C C . ALA C 1 107 ? 18.33346 69.25655 51.12452 1.000 37.41281 112 ALA C C 1
ATOM 13984 O O . ALA C 1 107 ? 18.39537 68.60004 50.07696 1.000 42.66975 112 ALA C O 1
ATOM 13991 N N . PRO C 1 108 ? 19.42435 69.71613 51.72312 1.000 40.35526 113 PRO C N 1
ATOM 13992 C CA . PRO C 1 108 ? 20.72861 69.69077 51.05311 1.000 37.89472 113 PRO C CA 1
ATOM 13993 C C . PRO C 1 108 ? 21.44859 68.36159 51.20704 1.000 47.92974 113 PRO C C 1
ATOM 13994 O O . PRO C 1 108 ? 21.23816 67.61644 52.16806 1.000 42.71911 113 PRO C O 1
ATOM 14005 N N . GLU C 1 109 ? 22.32996 68.08769 50.24264 1.000 44.29002 114 GLU C N 1
ATOM 14006 C CA . GLU C 1 109 ? 23.37349 67.07918 50.42253 1.000 53.66590 114 GLU C CA 1
ATOM 14007 C C . GLU C 1 109 ? 24.35289 67.57041 51.46617 1.000 49.51936 114 GLU C C 1
ATOM 14008 O O . GLU C 1 109 ? 24.75811 68.73056 51.43744 1.000 49.89545 114 GLU C O 1
ATOM 14020 N N . LEU C 1 110 ? 24.73878 66.69984 52.38881 1.000 43.03648 115 LEU C N 1
ATOM 14021 C CA . LEU C 1 110 ? 25.67555 67.07681 53.43478 1.000 47.08652 115 LEU C CA 1
ATOM 14022 C C . LEU C 1 110 ? 27.05777 66.62499 53.01328 1.000 50.05675 115 LEU C C 1
ATOM 14023 O O . LEU C 1 110 ? 27.22606 65.48893 52.56659 1.000 47.04415 115 LEU C O 1
ATOM 14039 N N . HIS C 1 111 ? 28.04073 67.50929 53.15510 1.000 47.84970 116 HIS C N 1
ATOM 14040 C CA . HIS C 1 111 ? 29.43398 67.16030 52.90585 1.000 57.34580 116 HIS C CA 1
ATOM 14041 C C . HIS C 1 111 ? 30.16873 67.06988 54.24054 1.000 48.08293 116 HIS C C 1
ATOM 14042 O O . HIS C 1 111 ? 30.25472 68.05094 54.98979 1.000 46.60604 116 HIS C O 1
ATOM 14056 N N . TRP C 1 112 ? 30.67395 65.88807 54.54225 1.000 48.17071 117 TRP C N 1
ATOM 14057 C CA . TRP C 1 112 ? 31.29462 65.62436 55.83435 1.000 57.77630 117 TRP C CA 1
ATOM 14058 C C . TRP C 1 112 ? 32.80127 65.78664 55.75246 1.000 41.72668 117 TRP C C 1
ATOM 14059 O O . TRP C 1 112 ? 33.41974 65.41117 54.76175 1.000 44.05979 117 TRP C O 1
ATOM 14080 N N . LYS C 1 113 ? 33.37808 66.36895 56.79837 1.000 50.86815 118 LYS C N 1
ATOM 14081 C CA . LYS C 1 113 ? 34.81440 66.38780 57.01005 1.000 42.92835 118 LYS C CA 1
ATOM 14082 C C . LYS C 1 113 ? 35.12986 65.65831 58.30988 1.000 50.23240 118 LYS C C 1
ATOM 14083 O O . LYS C 1 113 ? 34.37648 65.75535 59.28649 1.000 47.51086 118 LYS C O 1
ATOM 14102 N N . ALA C 1 114 ? 36.22969 64.91083 58.31417 1.000 46.41441 119 ALA C N 1
ATOM 14103 C CA . ALA C 1 114 ? 36.61752 64.09327 59.45742 1.000 54.62767 119 ALA C CA 1
ATOM 14104 C C . ALA C 1 114 ? 37.80860 64.69024 60.18059 1.000 45.85842 119 ALA C C 1
ATOM 14105 O O . ALA C 1 114 ? 38.73458 65.21545 59.55682 1.000 48.64767 119 ALA C O 1
ATOM 14112 N N . GLY C 1 115 ? 37.79803 64.57008 61.49539 1.000 49.46945 120 GLY C N 1
ATOM 14113 C CA . GLY C 1 115 ? 38.97756 64.83405 62.28709 1.000 54.14274 120 GLY C CA 1
ATOM 14114 C C . GLY C 1 115 ? 39.89572 63.62501 62.32480 1.000 53.72219 120 GLY C C 1
ATOM 14115 O O . GLY C 1 115 ? 39.70475 62.62286 61.63465 1.000 50.37407 120 GLY C O 1
ATOM 14119 N N . SER C 1 116 ? 40.91306 63.72610 63.16039 1.000 57.27938 121 SER C N 1
ATOM 14120 C CA . SER C 1 116 ? 41.83309 62.61512 63.30622 1.000 62.98434 121 SER C CA 1
ATOM 14121 C C . SER C 1 116 ? 41.18960 61.51535 64.14407 1.000 60.83517 121 SER C C 1
ATOM 14122 O O . SER C 1 116 ? 40.32342 61.76843 64.98190 1.000 66.40011 121 SER C O 1
ATOM 14130 N N . THR C 1 117 ? 41.60132 60.28375 63.89127 1.000 59.56696 122 THR C N 1
ATOM 14131 C CA . THR C 1 117 ? 41.22519 59.17445 64.74207 1.000 65.99670 122 THR C CA 1
ATOM 14132 C C . THR C 1 117 ? 42.02998 59.16664 66.03683 1.000 70.31614 122 THR C C 1
ATOM 14133 O O . THR C 1 117 ? 43.07893 59.80346 66.16163 1.000 71.44906 122 THR C O 1
ATOM 14144 N N . THR C 1 118 ? 41.51194 58.42133 67.01003 1.000 68.01593 123 THR C N 1
ATOM 14145 C CA . THR C 1 118 ? 42.19413 58.13199 68.25913 1.000 71.96546 123 THR C CA 1
ATOM 14146 C C . THR C 1 118 ? 41.66114 56.79139 68.76954 1.000 74.77648 123 THR C C 1
ATOM 14147 O O . THR C 1 118 ? 40.52944 56.43629 68.45279 1.000 62.01155 123 THR C O 1
ATOM 14158 N N . PRO C 1 119 ? 42.46904 56.04579 69.51219 1.000 82.00671 124 PRO C N 1
ATOM 14159 C CA . PRO C 1 119 ? 41.91065 54.88321 70.21272 1.000 78.66136 124 PRO C CA 1
ATOM 14160 C C . PRO C 1 119 ? 41.09775 55.34359 71.40178 1.000 76.14499 124 PRO C C 1
ATOM 14161 O O . PRO C 1 119 ? 41.39850 56.35537 72.03267 1.000 75.58340 124 PRO C O 1
ATOM 14172 N N . ILE C 1 120 ? 40.03507 54.60011 71.68813 1.000 75.81170 125 ILE C N 1
ATOM 14173 C CA . ILE C 1 120 ? 39.14283 54.99543 72.76979 1.000 80.04727 125 ILE C CA 1
ATOM 14174 C C . ILE C 1 120 ? 39.77540 54.68685 74.11923 1.000 89.07771 125 ILE C C 1
ATOM 14175 O O . ILE C 1 120 ? 39.59581 55.43852 75.08573 1.000 75.82693 125 ILE C O 1
ATOM 14191 N N . ASP C 1 121 ? 40.53258 53.59161 74.20565 1.000 85.88756 126 ASP C N 1
ATOM 14192 C CA . ASP C 1 121 ? 41.25813 53.26526 75.42887 1.000 88.68271 126 ASP C CA 1
ATOM 14193 C C . ASP C 1 121 ? 42.69127 52.83490 75.10763 1.000 92.94717 126 ASP C C 1
ATOM 14194 O O . ASP C 1 121 ? 43.15642 52.98102 73.97080 1.000 86.02792 126 ASP C O 1
ATOM 14203 N N . ASP C 1 122 ? 43.40421 52.31472 76.10482 1.000 97.25789 127 ASP C N 1
ATOM 14204 C CA . ASP C 1 122 ? 44.84014 52.07983 76.00774 1.000 106.28971 127 ASP C CA 1
ATOM 14205 C C . ASP C 1 122 ? 45.19716 50.69002 75.47148 1.000 90.17789 127 ASP C C 1
ATOM 14206 O O . ASP C 1 122 ? 46.36874 50.30645 75.53342 1.000 90.72589 127 ASP C O 1
ATOM 14215 N N . SER C 1 123 ? 44.22721 49.94801 74.92702 1.000 92.76564 128 SER C N 1
ATOM 14216 C CA . SER C 1 123 ? 44.43700 48.60227 74.39959 1.000 109.25384 128 SER C CA 1
ATOM 14217 C C . SER C 1 123 ? 45.19433 48.63246 73.06823 1.000 111.87888 128 SER C C 1
ATOM 14218 O O . SER C 1 123 ? 45.47593 49.69063 72.49399 1.000 105.63938 128 SER C O 1
ATOM 14226 N N . GLY C 1 124 ? 45.50370 47.43783 72.56022 1.000 100.82517 129 GLY C N 1
ATOM 14227 C CA . GLY C 1 124 ? 46.03546 47.27704 71.21913 1.000 86.15141 129 GLY C CA 1
ATOM 14228 C C . GLY C 1 124 ? 44.99898 46.67974 70.29194 1.000 104.32713 129 GLY C C 1
ATOM 14229 O O . GLY C 1 124 ? 45.09019 46.82334 69.06958 1.000 92.63965 129 GLY C O 1
ATOM 14233 N N . THR C 1 125 ? 44.01965 45.98395 70.87401 1.000 117.44278 130 THR C N 1
ATOM 14234 C CA . THR C 1 125 ? 42.78587 45.61646 70.18909 1.000 111.14297 130 THR C CA 1
ATOM 14235 C C . THR C 1 125 ? 41.77294 46.75310 70.18267 1.000 120.55859 130 THR C C 1
ATOM 14236 O O . THR C 1 125 ? 40.60841 46.53263 69.83108 1.000 107.11997 130 THR C O 1
ATOM 14247 N N . SER C 1 126 ? 42.19498 47.95297 70.56984 1.000 113.29495 131 SER C N 1
ATOM 14248 C CA . SER C 1 126 ? 41.26119 49.03025 70.84820 1.000 97.83256 131 SER C CA 1
ATOM 14249 C C . SER C 1 126 ? 40.45518 49.38652 69.60945 1.000 94.77857 131 SER C C 1
ATOM 14250 O O . SER C 1 126 ? 40.90220 49.22571 68.47420 1.000 92.83003 131 SER C O 1
ATOM 14258 N N . ALA C 1 127 ? 39.24260 49.85606 69.84789 1.000 82.54564 132 ALA C N 1
ATOM 14259 C CA . ALA C 1 127 ? 38.45330 50.49873 68.82629 1.000 65.83723 132 ALA C CA 1
ATOM 14260 C C . ALA C 1 127 ? 38.98446 51.90607 68.59202 1.000 58.91292 132 ALA C C 1
ATOM 14261 O O . ALA C 1 127 ? 39.75816 52.44746 69.38392 1.000 57.95163 132 ALA C O 1
ATOM 14268 N N . ILE C 1 128 ? 38.55496 52.51864 67.50050 1.000 45.00331 133 ILE C N 1
ATOM 14269 C CA . ILE C 1 128 ? 38.96156 53.88652 67.23239 1.000 48.96446 133 ILE C CA 1
ATOM 14270 C C . ILE C 1 128 ? 37.71073 54.73595 67.14403 1.000 49.75145 133 ILE C C 1
ATOM 14271 O O . ILE C 1 128 ? 36.62058 54.24497 66.83514 1.000 42.62888 133 ILE C O 1
ATOM 14287 N N . ARG C 1 129 ? 37.90335 56.03492 67.38331 1.000 43.86016 134 ARG C N 1
ATOM 14288 C CA . ARG C 1 129 ? 36.85375 57.03222 67.43692 1.000 56.19958 134 ARG C CA 1
ATOM 14289 C C . ARG C 1 129 ? 37.19332 58.14699 66.46680 1.000 48.56313 134 ARG C C 1
ATOM 14290 O O . ARG C 1 129 ? 38.31443 58.65589 66.49248 1.000 48.62536 134 ARG C O 1
ATOM 14311 N N . GLN C 1 130 ? 36.21753 58.56772 65.65898 1.000 45.54840 135 GLN C N 1
ATOM 14312 C CA . GLN C 1 130 ? 36.43893 59.65804 64.71704 1.000 46.96453 135 GLN C CA 1
ATOM 14313 C C . GLN C 1 130 ? 35.23807 60.60168 64.63648 1.000 47.91726 135 GLN C C 1
ATOM 14314 O O . GLN C 1 130 ? 34.11109 60.16076 64.39621 1.000 43.47100 135 GLN C O 1
ATOM 14328 N N . HIS C 1 131 ? 35.49198 61.90232 64.79233 1.000 47.14144 136 HIS C N 1
ATOM 14329 C CA . HIS C 1 131 ? 34.44499 62.92161 64.75771 1.000 47.85418 136 HIS C CA 1
ATOM 14330 C C . HIS C 1 131 ? 34.30316 63.49521 63.35638 1.000 48.95340 136 HIS C C 1
ATOM 14331 O O . HIS C 1 131 ? 35.28786 63.91011 62.74320 1.000 45.97456 136 HIS C O 1
ATOM 14345 N N . PHE C 1 132 ? 33.07260 63.51592 62.86581 1.000 47.22240 137 PHE C N 1
ATOM 14346 C CA . PHE C 1 132 ? 32.73206 64.01805 61.54407 1.000 46.19136 137 PHE C CA 1
ATOM 14347 C C . PHE C 1 132 ? 31.87389 65.27150 61.65519 1.000 45.17634 137 PHE C C 1
ATOM 14348 O O . PHE C 1 132 ? 30.96253 65.34826 62.48684 1.000 42.67496 137 PHE C O 1
ATOM 14365 N N . THR C 1 133 ? 32.14502 66.23669 60.79016 1.000 49.96269 138 THR C N 1
ATOM 14366 C CA . THR C 1 133 ? 31.50900 67.54327 60.84139 1.000 49.69292 138 THR C CA 1
ATOM 14367 C C . THR C 1 133 ? 31.00279 67.93444 59.46327 1.000 46.90755 138 THR C C 1
ATOM 14368 O O . THR C 1 133 ? 31.73534 67.80466 58.48035 1.000 50.32255 138 THR C O 1
ATOM 14379 N N . SER C 1 134 ? 29.77070 68.44148 59.39938 1.000 51.16205 139 SER C N 1
ATOM 14380 C CA . SER C 1 134 ? 29.22025 69.03541 58.18925 1.000 46.82401 139 SER C CA 1
ATOM 14381 C C . SER C 1 134 ? 28.85498 70.48472 58.45610 1.000 52.18894 139 SER C C 1
ATOM 14382 O O . SER C 1 134 ? 28.26658 70.81761 59.49293 1.000 54.51008 139 SER C O 1
ATOM 14390 N N . THR C 1 135 ? 29.19768 71.34709 57.51424 1.000 48.38988 140 THR C N 1
ATOM 14391 C CA . THR C 1 135 ? 28.98035 72.77509 57.66462 1.000 53.64817 140 THR C CA 1
ATOM 14392 C C . THR C 1 135 ? 28.01730 73.23087 56.57908 1.000 49.98925 140 THR C C 1
ATOM 14393 O O . THR C 1 135 ? 28.17927 72.87136 55.40792 1.000 50.92844 140 THR C O 1
ATOM 14404 N N . LEU C 1 136 ? 26.98390 73.96944 56.98284 1.000 44.93258 141 LEU C N 1
ATOM 14405 C CA . LEU C 1 136 ? 25.97776 74.48439 56.06075 1.000 46.49627 141 LEU C CA 1
ATOM 14406 C C . LEU C 1 136 ? 25.95975 75.99602 56.17862 1.000 41.55399 141 LEU C C 1
ATOM 14407 O O . LEU C 1 136 ? 25.58109 76.53644 57.22202 1.000 41.29547 141 LEU C O 1
ATOM 14423 N N . VAL C 1 137 ? 26.36027 76.66354 55.10520 1.000 46.82356 142 VAL C N 1
ATOM 14424 C CA . VAL C 1 137 ? 26.28570 78.11567 55.00525 1.000 50.61584 142 VAL C CA 1
ATOM 14425 C C . VAL C 1 137 ? 24.94697 78.46427 54.37640 1.000 47.16536 142 VAL C C 1
ATOM 14426 O O . VAL C 1 137 ? 24.66719 78.04324 53.25574 1.000 39.18156 142 VAL C O 1
ATOM 14439 N N . HIS C 1 138 ? 24.17125 79.27382 55.03915 1.000 40.50088 143 HIS C N 1
ATOM 14440 C CA . HIS C 1 138 ? 22.87691 79.58673 54.47889 1.000 52.23081 143 HIS C CA 1
ATOM 14441 C C . HIS C 1 138 ? 22.99665 80.66773 53.40020 1.000 52.22485 143 HIS C C 1
ATOM 14442 O O . HIS C 1 138 ? 23.81286 81.57669 53.51815 1.000 50.81719 143 HIS C O 1
ATOM 14456 N N . PRO C 1 139 ? 22.17474 80.59165 52.34744 1.000 47.58217 144 PRO C N 1
ATOM 14457 C CA . PRO C 1 139 ? 22.30585 81.53831 51.22999 1.000 45.84643 144 PRO C CA 1
ATOM 14458 C C . PRO C 1 139 ? 21.81408 82.93726 51.51091 1.000 43.02160 144 PRO C C 1
ATOM 14459 O O . PRO C 1 139 ? 22.18503 83.84455 50.75738 1.000 53.02178 144 PRO C O 1
ATOM 14470 N N . GLU C 1 140 ? 20.96732 83.14994 52.51460 1.000 45.17961 145 GLU C N 1
ATOM 14471 C CA . GLU C 1 140 ? 20.36857 84.46090 52.76113 1.000 47.35746 145 GLU C CA 1
ATOM 14472 C C . GLU C 1 140 ? 20.62630 84.97827 54.14854 1.000 47.42148 145 GLU C C 1
ATOM 14473 O O . GLU C 1 140 ? 20.73374 86.18877 54.31748 1.000 49.77932 145 GLU C O 1
ATOM 14485 N N . ASN C 1 141 ? 20.71842 84.10858 55.14898 1.000 46.87273 146 ASN C N 1
ATOM 14486 C CA . ASN C 1 141 ? 20.72350 84.56120 56.52914 1.000 46.40687 146 ASN C CA 1
ATOM 14487 C C . ASN C 1 141 ? 21.70052 83.70373 57.31582 1.000 53.22205 146 ASN C C 1
ATOM 14488 O O . ASN C 1 141 ? 21.43952 82.52135 57.54870 1.000 49.29159 146 ASN C O 1
ATOM 14499 N N . ALA C 1 142 ? 22.80948 84.31252 57.75588 1.000 49.69283 147 ALA C N 1
ATOM 14500 C CA . ALA C 1 142 ? 23.86467 83.54992 58.39879 1.000 50.95983 147 ALA C CA 1
ATOM 14501 C C . ALA C 1 142 ? 23.41633 83.01796 59.74584 1.000 41.39746 147 ALA C C 1
ATOM 14502 O O . ALA C 1 142 ? 23.97039 82.02730 60.23516 1.000 51.60031 147 ALA C O 1
ATOM 14509 N N . ALA C 1 143 ? 22.40076 83.63338 60.32961 1.000 43.03608 148 ALA C N 1
ATOM 14510 C CA . ALA C 1 143 ? 21.81900 83.15654 61.57683 1.000 41.21846 148 ALA C CA 1
ATOM 14511 C C . ALA C 1 143 ? 21.27472 81.74570 61.48013 1.000 48.93305 148 ALA C C 1
ATOM 14512 O O . ALA C 1 143 ? 21.04064 81.11376 62.51577 1.000 47.82596 148 ALA C O 1
ATOM 14519 N N . LEU C 1 144 ? 21.04282 81.24059 60.27332 1.000 46.52878 149 LEU C N 1
ATOM 14520 C CA . LEU C 1 144 ? 20.58912 79.87694 60.10479 1.000 41.80795 149 LEU C CA 1
ATOM 14521 C C . LEU C 1 144 ? 21.73367 78.91890 59.79993 1.000 42.99250 149 LEU C C 1
ATOM 14522 O O . LEU C 1 144 ? 21.48058 77.72781 59.59429 1.000 44.27419 149 LEU C O 1
ATOM 14538 N N . ASN C 1 145 ? 22.97528 79.39758 59.71252 1.000 39.84837 150 ASN C N 1
ATOM 14539 C CA . ASN C 1 145 ? 24.08709 78.48650 59.44374 1.000 44.79204 150 ASN C CA 1
ATOM 14540 C C . ASN C 1 145 ? 24.04724 77.32270 60.42120 1.000 38.20613 150 ASN C C 1
ATOM 14541 O O . ASN C 1 145 ? 23.62515 77.46576 61.56371 1.000 42.91060 150 ASN C O 1
ATOM 14552 N N . LEU C 1 146 ? 24.42999 76.14677 59.95298 1.000 46.08558 151 LEU C N 1
ATOM 14553 C CA . LEU C 1 146 ? 24.42649 74.97369 60.80795 1.000 44.95076 151 LEU C CA 1
ATOM 14554 C C . LEU C 1 146 ? 25.78935 74.31445 60.79449 1.000 47.05874 151 LEU C C 1
ATOM 14555 O O . LEU C 1 146 ? 26.50327 74.32006 59.78802 1.000 51.10202 151 LEU C O 1
ATOM 14571 N N . SER C 1 147 ? 26.13531 73.76095 61.94131 1.000 47.45113 152 SER C N 1
ATOM 14572 C CA . SER C 1 147 ? 27.32880 72.94492 62.10631 1.000 58.43860 152 SER C CA 1
ATOM 14573 C C . SER C 1 147 ? 26.87051 71.63346 62.71539 1.000 44.85679 152 SER C C 1
ATOM 14574 O O . SER C 1 147 ? 26.39221 71.61321 63.85184 1.000 48.83897 152 SER C O 1
ATOM 14582 N N . LEU C 1 148 ? 26.98233 70.55908 61.94746 1.000 40.68264 153 LEU C N 1
ATOM 14583 C CA . LEU C 1 148 ? 26.38952 69.27532 62.27685 1.000 44.53609 153 LEU C CA 1
ATOM 14584 C C . LEU C 1 148 ? 27.47216 68.23207 62.45565 1.000 47.14225 153 LEU C C 1
ATOM 14585 O O . LEU C 1 148 ? 28.45740 68.22178 61.71470 1.000 50.33788 153 LEU C O 1
ATOM 14601 N N . ASN C 1 149 ? 27.23889 67.30621 63.37802 1.000 41.51729 154 ASN C N 1
ATOM 14602 C CA . ASN C 1 149 ? 28.26253 66.37738 63.83650 1.000 44.92481 154 ASN C CA 1
ATOM 14603 C C . ASN C 1 149 ? 27.69651 64.98591 63.96207 1.000 37.59300 154 ASN C C 1
ATOM 14604 O O . ASN C 1 149 ? 26.52813 64.79213 64.29491 1.000 38.18778 154 ASN C O 1
ATOM 14615 N N . PHE C 1 150 ? 28.56081 64.01599 63.73649 1.000 42.56925 155 PHE C N 1
ATOM 14616 C CA . PHE C 1 150 ? 28.33145 62.67722 64.22463 1.000 40.13334 155 PHE C CA 1
ATOM 14617 C C . PHE C 1 150 ? 29.67924 62.11242 64.61777 1.000 46.61004 155 PHE C C 1
ATOM 14618 O O . PHE C 1 150 ? 30.73619 62.63455 64.24037 1.000 34.40444 155 PHE C O 1
ATOM 14635 N N . THR C 1 151 ? 29.62661 61.06510 65.42215 1.000 40.92366 156 THR C N 1
ATOM 14636 C CA . THR C 1 151 ? 30.81867 60.44589 65.96086 1.000 40.77587 156 THR C CA 1
ATOM 14637 C C . THR C 1 151 ? 30.83911 58.99750 65.54336 1.000 36.61615 156 THR C C 1
ATOM 14638 O O . THR C 1 151 ? 29.89497 58.25718 65.81011 1.000 39.15835 156 THR C O 1
ATOM 14649 N N . LEU C 1 152 ? 31.91711 58.59935 64.90074 1.000 44.25692 157 LEU C N 1
ATOM 14650 C CA . LEU C 1 152 ? 32.09154 57.22999 64.46655 1.000 40.51766 157 LEU C CA 1
ATOM 14651 C C . LEU C 1 152 ? 33.05269 56.48840 65.37909 1.000 44.08481 157 LEU C C 1
ATOM 14652 O O . LEU C 1 152 ? 34.13706 56.98802 65.71186 1.000 39.55634 157 LEU C O 1
ATOM 14668 N N . VAL C 1 153 ? 32.67021 55.26872 65.72966 1.000 42.08606 158 VAL C N 1
ATOM 14669 C CA . VAL C 1 153 ? 33.51392 54.38187 66.49879 1.000 41.80876 158 VAL C CA 1
ATOM 14670 C C . VAL C 1 153 ? 33.52868 53.04898 65.78918 1.000 40.44743 158 VAL C C 1
ATOM 14671 O O . VAL C 1 153 ? 32.47062 52.48940 65.47486 1.000 39.76705 158 VAL C O 1
ATOM 14684 N N . LEU C 1 154 ? 34.72476 52.54100 65.54887 1.000 39.35869 159 LEU C N 1
ATOM 14685 C CA . LEU C 1 154 ? 34.92566 51.32120 64.79098 1.000 43.04225 159 LEU C CA 1
ATOM 14686 C C . LEU C 1 154 ? 35.83611 50.36930 65.54974 1.000 44.54781 159 LEU C C 1
ATOM 14687 O O . LEU C 1 154 ? 36.81714 50.80441 66.16896 1.000 46.78134 159 LEU C O 1
ATOM 14703 N N . PRO C 1 155 ? 35.56873 49.07671 65.47994 1.000 40.38147 160 PRO C N 1
ATOM 14704 C CA . PRO C 1 155 ? 36.54638 48.08607 65.93463 1.000 49.67742 160 PRO C CA 1
ATOM 14705 C C . PRO C 1 155 ? 37.68468 47.93624 64.93508 1.000 55.06511 160 PRO C C 1
ATOM 14706 O O . PRO C 1 155 ? 37.55804 48.27693 63.76064 1.000 51.72724 160 PRO C O 1
ATOM 14717 N N . LYS C 1 156 ? 38.80739 47.40428 65.41208 1.000 60.30078 161 LYS C N 1
ATOM 14718 C CA . LYS C 1 156 ? 39.90569 47.09165 64.50200 1.000 64.60646 161 LYS C CA 1
ATOM 14719 C C . LYS C 1 156 ? 39.50119 45.89241 63.65995 1.000 48.98724 161 LYS C C 1
ATOM 14720 O O . LYS C 1 156 ? 39.02665 44.89337 64.19833 1.000 50.79295 161 LYS C O 1
ATOM 14739 N N . SER C 1 157 ? 39.62010 46.00858 62.33089 1.000 45.83153 162 SER C N 1
ATOM 14740 C CA . SER C 1 157 ? 39.19322 44.93014 61.44954 1.000 45.19225 162 SER C CA 1
ATOM 14741 C C . SER C 1 157 ? 39.96555 44.94828 60.13552 1.000 43.88658 162 SER C C 1
ATOM 14742 O O . SER C 1 157 ? 40.41137 46.00038 59.67389 1.000 42.98188 162 SER C O 1
ATOM 14750 N N . ASN C 1 158 ? 40.09455 43.77386 59.51569 1.000 41.82051 163 ASN C N 1
ATOM 14751 C CA . ASN C 1 158 ? 40.68300 43.67908 58.18748 1.000 46.77477 163 ASN C CA 1
ATOM 14752 C C . ASN C 1 158 ? 39.60935 43.66688 57.11189 1.000 50.31321 163 ASN C C 1
ATOM 14753 O O . ASN C 1 158 ? 39.92277 43.45651 55.93543 1.000 36.36950 163 ASN C O 1
ATOM 14764 N N . LYS C 1 159 ? 38.35518 43.86665 57.49481 1.000 48.28187 164 LYS C N 1
ATOM 14765 C CA . LYS C 1 159 ? 37.23616 43.77446 56.56775 1.000 49.50479 164 LYS C CA 1
ATOM 14766 C C . LYS C 1 159 ? 36.19053 44.77913 56.97121 1.000 49.67334 164 LYS C C 1
ATOM 14767 O O . LYS C 1 159 ? 36.16023 45.23731 58.12989 1.000 46.11596 164 LYS C O 1
ATOM 14786 N N . PRO C 1 160 ? 35.31818 45.20400 56.05213 1.000 47.29872 165 PRO C N 1
ATOM 14787 C CA . PRO C 1 160 ? 34.24419 46.13695 56.40607 1.000 48.39242 165 PRO C CA 1
ATOM 14788 C C . PRO C 1 160 ? 33.34577 45.55964 57.49273 1.000 45.44735 165 PRO C C 1
ATOM 14789 O O . PRO C 1 160 ? 33.00293 44.37919 57.47061 1.000 47.69571 165 PRO C O 1
ATOM 14800 N N . VAL C 1 161 ? 32.94979 46.41132 58.43119 1.000 41.85426 166 VAL C N 1
ATOM 14801 C CA . VAL C 1 161 ? 32.13876 45.96802 59.56315 1.000 48.22452 166 VAL C CA 1
ATOM 14802 C C . VAL C 1 161 ? 30.75079 46.58669 59.52569 1.000 42.71443 166 VAL C C 1
ATOM 14803 O O . VAL C 1 161 ? 30.58844 47.70783 59.02883 1.000 41.95388 166 VAL C O 1
ATOM 14816 N N . PRO C 1 162 ? 29.74278 45.92939 60.09287 1.000 48.85756 167 PRO C N 1
ATOM 14817 C CA . PRO C 1 162 ? 28.44810 46.59109 60.28564 1.000 46.10818 167 PRO C CA 1
ATOM 14818 C C . PRO C 1 162 ? 28.57221 47.77426 61.22998 1.000 46.65449 167 PRO C C 1
ATOM 14819 O O . PRO C 1 162 ? 29.42704 47.80578 62.11597 1.000 42.30681 167 PRO C O 1
ATOM 14830 N N . VAL C 1 163 ? 27.70351 48.75773 61.02312 1.000 38.23265 168 VAL C N 1
ATOM 14831 C CA . VAL C 1 163 ? 27.67193 49.96102 61.83709 1.000 38.65206 168 VAL C CA 1
ATOM 14832 C C . VAL C 1 163 ? 26.21776 50.25290 62.14342 1.000 46.90460 168 VAL C C 1
ATOM 14833 O O . VAL C 1 163 ? 25.36169 50.18353 61.24638 1.000 42.75813 168 VAL C O 1
ATOM 14846 N N . VAL C 1 164 ? 25.93402 50.54519 63.41075 1.000 47.15511 169 VAL C N 1
ATOM 14847 C CA . VAL C 1 164 ? 24.59154 50.90299 63.84968 1.000 46.00455 169 VAL C CA 1
ATOM 14848 C C . VAL C 1 164 ? 24.57739 52.40354 64.05496 1.000 39.85313 169 VAL C C 1
ATOM 14849 O O . VAL C 1 164 ? 25.42270 52.95069 64.77127 1.000 37.72036 169 VAL C O 1
ATOM 14862 N N . VAL C 1 165 ? 23.65209 53.07221 63.37960 1.000 35.46058 170 VAL C N 1
ATOM 14863 C CA . VAL C 1 165 ? 23.43957 54.49903 63.56901 1.000 43.06423 170 VAL C CA 1
ATOM 14864 C C . VAL C 1 165 ? 22.56471 54.66734 64.80749 1.000 42.36521 170 VAL C C 1
ATOM 14865 O O . VAL C 1 165 ? 21.45197 54.13694 64.87151 1.000 37.51240 170 VAL C O 1
ATOM 14878 N N . VAL C 1 166 ? 23.06740 55.39337 65.79591 1.000 36.84726 171 VAL C N 1
ATOM 14879 C CA . VAL C 1 166 ? 22.42585 55.49288 67.09770 1.000 39.25022 171 VAL C CA 1
ATOM 14880 C C . VAL C 1 166 ? 22.00316 56.93149 67.31197 1.000 36.14277 171 VAL C C 1
ATOM 14881 O O . VAL C 1 166 ? 22.81176 57.85582 67.17847 1.000 39.97091 171 VAL C O 1
ATOM 14911 N N . SER C 1 168 ? 20.89293 59.52620 70.16066 1.000 36.82749 173 SER C N 1
ATOM 14912 C CA . SER C 1 168 ? 21.11672 59.59302 71.59373 1.000 38.62665 173 SER C CA 1
ATOM 14913 C C . SER C 1 168 ? 20.71116 60.95935 72.09745 1.000 47.38316 173 SER C C 1
ATOM 14914 O O . SER C 1 168 ? 20.85512 61.96608 71.38599 1.000 41.64403 173 SER C O 1
ATOM 14922 N N . PHE C 1 169 ? 20.19888 60.98392 73.33313 1.000 44.15497 174 PHE C N 1
ATOM 14923 C CA . PHE C 1 169 ? 19.94827 62.24977 74.00818 1.000 47.13331 174 PHE C CA 1
ATOM 14924 C C . PHE C 1 169 ? 21.26786 62.93478 74.32310 1.000 44.55430 174 PHE C C 1
ATOM 14925 O O . PHE C 1 169 ? 22.30137 62.28348 74.47536 1.000 51.90334 174 PHE C O 1
ATOM 14942 N N . ASP C 1 170 ? 21.23244 64.25590 74.42138 1.000 46.06587 175 ASP C N 1
ATOM 14943 C CA . ASP C 1 170 ? 22.41756 64.97664 74.84674 1.000 65.59061 175 ASP C CA 1
ATOM 14944 C C . ASP C 1 170 ? 22.93670 64.34072 76.12850 1.000 77.96718 175 ASP C C 1
ATOM 14945 O O . ASP C 1 170 ? 22.18041 64.20198 77.09194 1.000 70.90014 175 ASP C O 1
ATOM 14954 N N . PRO C 1 171 ? 24.20182 63.93922 76.18944 1.000 88.97948 176 PRO C N 1
ATOM 14955 C CA . PRO C 1 171 ? 24.64838 63.14302 77.34102 1.000 90.59490 176 PRO C CA 1
ATOM 14956 C C . PRO C 1 171 ? 24.50499 63.87158 78.66306 1.000 90.43868 176 PRO C C 1
ATOM 14957 O O . PRO C 1 171 ? 24.57451 63.22036 79.71376 1.000 88.45063 176 PRO C O 1
ATOM 14968 N N . GLY C 1 172 ? 24.28536 65.18869 78.64008 1.000 93.45832 177 GLY C N 1
ATOM 14969 C CA . GLY C 1 172 ? 24.18197 65.97970 79.85104 1.000 86.20075 177 GLY C CA 1
ATOM 14970 C C . GLY C 1 172 ? 22.77920 66.42567 80.20810 1.000 88.46532 177 GLY C C 1
ATOM 14971 O O . GLY C 1 172 ? 22.60204 67.48883 80.80382 1.000 90.65367 177 GLY C O 1
ATOM 14975 N N . ILE C 1 173 ? 21.76685 65.63976 79.85220 1.000 87.94444 178 ILE C N 1
ATOM 14976 C CA . ILE C 1 173 ? 20.44618 65.92139 80.39868 1.000 96.54296 178 ILE C CA 1
ATOM 14977 C C . ILE C 1 173 ? 20.34570 65.35839 81.80506 1.000 100.22985 178 ILE C C 1
ATOM 14978 O O . ILE C 1 173 ? 19.56703 65.85800 82.62273 1.000 106.98109 178 ILE C O 1
ATOM 14994 N N . TRP C 1 174 ? 21.13592 64.33716 82.12438 1.000 104.32773 179 TRP C N 1
ATOM 14995 C CA . TRP C 1 174 ? 21.04142 63.72826 83.44088 1.000 122.06386 179 TRP C CA 1
ATOM 14996 C C . TRP C 1 174 ? 21.81060 64.51007 84.49380 1.000 120.29977 179 TRP C C 1
ATOM 14997 O O . TRP C 1 174 ? 21.48454 64.41115 85.67911 1.000 114.47661 179 TRP C O 1
ATOM 15018 N N . GLU C 1 175 ? 22.81096 65.29176 84.08883 1.000 119.57765 180 GLU C N 1
ATOM 15019 C CA . GLU C 1 175 ? 23.65344 65.97535 85.06199 1.000 120.99714 180 GLU C CA 1
ATOM 15020 C C . GLU C 1 175 ? 22.86735 67.01652 85.84206 1.000 111.89978 180 GLU C C 1
ATOM 15021 O O . GLU C 1 175 ? 23.09466 67.19861 87.04451 1.000 111.87875 180 GLU C O 1
ATOM 15033 N N . ARG C 1 176 ? 21.94605 67.71124 85.17209 1.000 97.20440 181 ARG C N 1
ATOM 15034 C CA . ARG C 1 176 ? 21.01583 68.60793 85.85037 1.000 99.00827 181 ARG C CA 1
ATOM 15035 C C . ARG C 1 176 ? 20.58221 68.04981 87.19940 1.000 102.96684 181 ARG C C 1
ATOM 15036 O O . ARG C 1 176 ? 20.58548 68.75524 88.21349 1.000 108.20878 181 ARG C O 1
ATOM 15057 N N . PHE C 1 177 ? 20.21048 66.77265 87.22530 1.000 109.62259 182 PHE C N 1
ATOM 15058 C CA . PHE C 1 177 ? 19.73447 66.12436 88.44932 1.000 119.55024 182 PHE C CA 1
ATOM 15059 C C . PHE C 1 177 ? 20.91981 65.54252 89.23355 1.000 113.71562 182 PHE C C 1
ATOM 15060 O O . PHE C 1 177 ? 21.30898 66.08144 90.25762 1.000 115.13989 182 PHE C O 1
ATOM 15077 N N . ARG C 1 178 ? 21.48615 64.44396 88.72975 1.000 112.97608 183 ARG C N 1
ATOM 15078 C CA . ARG C 1 178 ? 22.65614 63.82426 89.35017 1.000 105.40154 183 ARG C CA 1
ATOM 15079 C C . ARG C 1 178 ? 22.45147 63.65327 90.85084 1.000 117.89644 183 ARG C C 1
ATOM 15080 O O . ARG C 1 178 ? 22.20020 62.54321 91.33318 1.000 107.18203 183 ARG C O 1
ATOM 15101 N N . ASP C 1 179 ? 22.53906 64.75453 91.59426 1.000 119.60395 184 ASP C N 1
ATOM 15102 C CA . ASP C 1 179 ? 22.54379 64.66680 93.04695 1.000 113.07584 184 ASP C CA 1
ATOM 15103 C C . ASP C 1 179 ? 21.15302 64.42433 93.61973 1.000 110.61275 184 ASP C C 1
ATOM 15104 O O . ASP C 1 179 ? 21.03378 63.83349 94.69775 1.000 119.27431 184 ASP C O 1
ATOM 15113 N N . ARG C 1 180 ? 20.09768 64.83689 92.92030 1.000 114.79118 185 ARG C N 1
ATOM 15114 C CA . ARG C 1 180 ? 18.75278 64.80240 93.48260 1.000 111.29609 185 ARG C CA 1
ATOM 15115 C C . ARG C 1 180 ? 18.04775 63.47011 93.28453 1.000 111.45746 185 ARG C C 1
ATOM 15116 O O . ARG C 1 180 ? 17.03174 63.22250 93.94512 1.000 107.22309 185 ARG C O 1
ATOM 15154 N N . PRO C 1 182 ? 18.02381 59.04850 92.94356 1.000 92.05970 187 PRO C N 1
ATOM 15155 C CA . PRO C 1 182 ? 18.70427 57.91006 93.57117 1.000 94.79505 187 PRO C CA 1
ATOM 15156 C C . PRO C 1 182 ? 20.03128 57.62244 92.88198 1.000 89.47219 187 PRO C C 1
ATOM 15157 O O . PRO C 1 182 ? 20.09600 57.46274 91.66040 1.000 82.11234 187 PRO C O 1
ATOM 15168 N N . ALA C 1 183 ? 21.09741 57.54997 93.68167 1.000 89.97809 188 ALA C N 1
ATOM 15169 C CA . ALA C 1 183 ? 22.42624 57.35573 93.11393 1.000 93.66280 188 ALA C CA 1
ATOM 15170 C C . ALA C 1 183 ? 22.54350 56.00978 92.40625 1.000 86.42379 188 ALA C C 1
ATOM 15171 O O . ALA C 1 183 ? 23.28650 55.89286 91.42634 1.000 84.46118 188 ALA C O 1
ATOM 15178 N N . GLU C 1 184 ? 21.81971 54.98564 92.87595 1.000 85.72263 189 GLU C N 1
ATOM 15179 C CA . GLU C 1 184 ? 21.82738 53.69444 92.19009 1.000 78.73268 189 GLU C CA 1
ATOM 15180 C C . GLU C 1 184 ? 21.23532 53.80066 90.79546 1.000 84.65024 189 GLU C C 1
ATOM 15181 O O . GLU C 1 184 ? 21.52845 52.96285 89.93376 1.000 74.58934 189 GLU C O 1
ATOM 15193 N N . ARG C 1 185 ? 20.38103 54.79507 90.57537 1.000 81.15573 190 ARG C N 1
ATOM 15194 C CA . ARG C 1 185 ? 19.79852 55.01763 89.26630 1.000 76.25606 190 ARG C CA 1
ATOM 15195 C C . ARG C 1 185 ? 20.76168 55.80086 88.37554 1.000 75.45951 190 ARG C C 1
ATOM 15196 O O . ARG C 1 185 ? 20.99130 55.42988 87.22334 1.000 74.67977 190 ARG C O 1
ATOM 15217 N N . TYR C 1 186 ? 21.35755 56.87007 88.90589 1.000 75.07815 191 TYR C N 1
ATOM 15218 C CA . TYR C 1 186 ? 22.40659 57.57716 88.18437 1.000 72.98019 191 TYR C CA 1
ATOM 15219 C C . TYR C 1 186 ? 23.51062 56.62013 87.77911 1.000 83.12462 191 TYR C C 1
ATOM 15220 O O . TYR C 1 186 ? 23.96472 56.62199 86.63135 1.000 86.64769 191 TYR C O 1
ATOM 15238 N N . ALA C 1 187 ? 23.96489 55.79797 88.72379 1.000 88.51810 192 ALA C N 1
ATOM 15239 C CA . ALA C 1 187 ? 24.97986 54.80183 88.41335 1.000 84.58640 192 ALA C CA 1
ATOM 15240 C C . ALA C 1 187 ? 24.51628 53.89673 87.29018 1.000 71.54779 192 ALA C C 1
ATOM 15241 O O . ALA C 1 187 ? 25.25734 53.64450 86.33971 1.000 79.03872 192 ALA C O 1
ATOM 15248 N N . GLN C 1 188 ? 23.28987 53.39064 87.38968 1.000 71.98303 193 GLN C N 1
ATOM 15249 C CA . GLN C 1 188 ? 22.79944 52.43818 86.40271 1.000 85.89822 193 GLN C CA 1
ATOM 15250 C C . GLN C 1 188 ? 22.75613 53.05427 85.00956 1.000 84.11073 193 GLN C C 1
ATOM 15251 O O . GLN C 1 188 ? 22.99005 52.35791 84.01500 1.000 69.65417 193 GLN C O 1
ATOM 15265 N N . ILE C 1 189 ? 22.47681 54.35144 84.91570 1.000 80.70079 194 ILE C N 1
ATOM 15266 C CA . ILE C 1 189 ? 22.43096 55.02024 83.62361 1.000 82.05668 194 ILE C CA 1
ATOM 15267 C C . ILE C 1 189 ? 23.82677 54.98663 83.03123 1.000 78.62898 194 ILE C C 1
ATOM 15268 O O . ILE C 1 189 ? 24.05099 54.35489 81.99103 1.000 72.79490 194 ILE C O 1
ATOM 15284 N N . GLN C 1 190 ? 24.76609 55.67392 83.68944 1.000 72.57070 195 GLN C N 1
ATOM 15285 C CA . GLN C 1 190 ? 26.13999 55.70102 83.20847 1.000 75.91949 195 GLN C CA 1
ATOM 15286 C C . GLN C 1 190 ? 26.61367 54.29870 82.86726 1.000 67.99332 195 GLN C C 1
ATOM 15287 O O . GLN C 1 190 ? 27.17251 54.06218 81.79191 1.000 63.53190 195 GLN C O 1
ATOM 15301 N N . ALA C 1 191 ? 26.35751 53.34441 83.75486 1.000 61.48078 196 ALA C N 1
ATOM 15302 C CA . ALA C 1 191 ? 26.68270 51.95640 83.46173 1.000 60.64304 196 ALA C CA 1
ATOM 15303 C C . ALA C 1 191 ? 26.05529 51.50714 82.14850 1.000 64.93921 196 ALA C C 1
ATOM 15304 O O . ALA C 1 191 ? 26.69920 50.83261 81.33596 1.000 57.51977 196 ALA C O 1
ATOM 15311 N N . ASP C 1 192 ? 24.78554 51.84643 81.93113 1.000 67.42706 197 ASP C N 1
ATOM 15312 C CA . ASP C 1 192 ? 24.13453 51.43372 80.69043 1.000 65.91095 197 ASP C CA 1
ATOM 15313 C C . ASP C 1 192 ? 24.73522 52.16515 79.49025 1.000 56.14120 197 ASP C C 1
ATOM 15314 O O . ASP C 1 192 ? 24.88827 51.58394 78.41432 1.000 44.04570 197 ASP C O 1
ATOM 15323 N N . ASN C 1 193 ? 25.09869 53.43264 79.66235 1.000 51.81227 198 ASN C N 1
ATOM 15324 C CA . ASN C 1 193 ? 25.72005 54.17656 78.57651 1.000 60.05505 198 ASN C CA 1
ATOM 15325 C C . ASN C 1 193 ? 27.00032 53.49698 78.11462 1.000 61.25251 198 ASN C C 1
ATOM 15326 O O . ASN C 1 193 ? 27.22818 53.35130 76.90943 1.000 51.19937 198 ASN C O 1
ATOM 15337 N N . ALA C 1 194 ? 27.83480 53.04553 79.05747 1.000 53.66739 199 ALA C N 1
ATOM 15338 C CA . ALA C 1 194 ? 29.08569 52.39857 78.68554 1.000 54.70365 199 ALA C CA 1
ATOM 15339 C C . ALA C 1 194 ? 28.85589 51.01569 78.09189 1.000 54.80814 199 ALA C C 1
ATOM 15340 O O . ALA C 1 194 ? 29.64547 50.55190 77.25722 1.000 55.13656 199 ALA C O 1
ATOM 15347 N N . ARG C 1 195 ? 27.78541 50.34413 78.48767 1.000 47.43819 200 ARG C N 1
ATOM 15348 C CA . ARG C 1 195 ? 27.72242 48.91711 78.22678 1.000 46.13232 200 ARG C CA 1
ATOM 15349 C C . ARG C 1 195 ? 27.35612 48.60429 76.77419 1.000 54.88667 200 ARG C C 1
ATOM 15350 O O . ARG C 1 195 ? 27.92726 47.67653 76.18840 1.000 49.18917 200 ARG C O 1
ATOM 15371 N N . TRP C 1 196 ? 26.39647 49.33628 76.17618 1.000 49.97646 201 TRP C N 1
ATOM 15372 C CA . TRP C 1 196 ? 26.02393 49.05407 74.78757 1.000 51.00421 201 TRP C CA 1
ATOM 15373 C C . TRP C 1 196 ? 27.17123 49.38429 73.83837 1.000 37.98608 201 TRP C C 1
ATOM 15374 O O . TRP C 1 196 ? 27.42626 48.64619 72.89118 1.000 35.28756 201 TRP C O 1
ATOM 15395 N N . ARG C 1 197 ? 27.87583 50.48445 74.08102 1.000 38.54989 202 ARG C N 1
ATOM 15396 C CA . ARG C 1 197 ? 29.05071 50.80427 73.28318 1.000 38.97733 202 ARG C CA 1
ATOM 15397 C C . ARG C 1 197 ? 30.02548 49.63405 73.26244 1.000 48.49200 202 ARG C C 1
ATOM 15398 O O . ARG C 1 197 ? 30.59492 49.28531 72.21304 1.000 43.80359 202 ARG C O 1
ATOM 15419 N N . GLU C 1 198 ? 30.20226 48.99883 74.41823 1.000 45.79209 203 GLU C N 1
ATOM 15420 C CA . GLU C 1 198 ? 31.12857 47.88826 74.54471 1.000 49.61132 203 GLU C CA 1
ATOM 15421 C C . GLU C 1 198 ? 30.58234 46.63909 73.87354 1.000 42.79303 203 GLU C C 1
ATOM 15422 O O . GLU C 1 198 ? 31.33222 45.89385 73.22649 1.000 50.11426 203 GLU C O 1
ATOM 15434 N N . GLN C 1 199 ? 29.27800 46.39790 73.98566 1.000 40.00636 204 GLN C N 1
ATOM 15435 C CA . GLN C 1 199 ? 28.69196 45.23893 73.31516 1.000 43.29653 204 GLN C CA 1
ATOM 15436 C C . GLN C 1 199 ? 28.77442 45.38553 71.80205 1.000 45.02857 204 GLN C C 1
ATOM 15437 O O . GLN C 1 199 ? 28.96784 44.40179 71.07812 1.000 43.09255 204 GLN C O 1
ATOM 15451 N N . VAL C 1 200 ? 28.57850 46.59937 71.29461 1.000 41.43422 205 VAL C N 1
ATOM 15452 C CA . VAL C 1 200 ? 28.63585 46.78715 69.84756 1.000 48.77628 205 VAL C CA 1
ATOM 15453 C C . VAL C 1 200 ? 30.03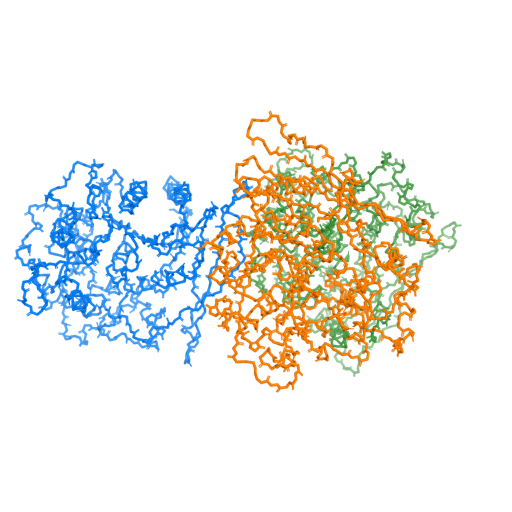213 46.44207 69.34273 1.000 46.42554 205 VAL C C 1
ATOM 15454 O O . VAL C 1 200 ? 30.19771 45.57895 68.48382 1.000 36.92136 205 VAL C O 1
ATOM 15467 N N . VAL C 1 201 ? 31.05782 47.06114 69.93180 1.000 47.01068 206 VAL C N 1
ATOM 15468 C CA . VAL C 1 201 ? 32.43289 46.82631 69.51270 1.000 44.21672 206 VAL C CA 1
ATOM 15469 C C . VAL C 1 201 ? 32.81700 45.35766 69.68333 1.000 47.17504 206 VAL C C 1
ATOM 15470 O O . VAL C 1 201 ? 33.35286 44.73632 68.76244 1.000 45.94413 206 VAL C O 1
ATOM 15483 N N . ASN C 1 202 ? 32.55171 44.77949 70.85884 1.000 49.33132 207 ASN C N 1
ATOM 15484 C CA . ASN C 1 202 ? 32.90596 43.37728 71.08839 1.000 47.58530 207 ASN C CA 1
ATOM 15485 C C . ASN C 1 202 ? 32.23626 42.45989 70.08762 1.000 47.52636 207 ASN C C 1
ATOM 15486 O O . ASN C 1 202 ? 32.72076 41.35200 69.83980 1.000 48.47530 207 ASN C O 1
ATOM 15497 N N . ALA C 1 203 ? 31.15201 42.89955 69.48477 1.000 44.58192 208 ALA C N 1
ATOM 15498 C CA . ALA C 1 203 ? 30.47878 42.07984 68.49539 1.000 45.53789 208 ALA C CA 1
ATOM 15499 C C . ALA C 1 203 ? 31.08550 42.19802 67.10964 1.000 38.32429 208 ALA C C 1
ATOM 15500 O O . ALA C 1 203 ? 30.63198 41.50814 66.20128 1.000 37.30820 208 ALA C O 1
ATOM 15507 N N . GLY C 1 204 ? 32.07038 43.05933 66.91203 1.000 43.89141 209 GLY C N 1
ATOM 15508 C CA . GLY C 1 204 ? 32.60186 43.27160 65.58111 1.000 44.14914 209 GLY C CA 1
ATOM 15509 C C . GLY C 1 204 ? 31.89879 44.36300 64.80322 1.000 54.22289 209 GLY C C 1
ATOM 15510 O O . GLY C 1 204 ? 32.10853 44.47056 63.58461 1.000 43.57042 209 GLY C O 1
ATOM 15514 N N . TRP C 1 205 ? 31.06981 45.16672 65.47181 1.000 42.03302 210 TRP C N 1
ATOM 15515 C CA . TRP C 1 205 ? 30.33544 46.26663 64.88316 1.000 39.98120 210 TRP C CA 1
ATOM 15516 C C . TRP C 1 205 ? 30.99571 47.56609 65.27186 1.000 39.64353 210 TRP C C 1
ATOM 15517 O O . TRP C 1 205 ? 31.65792 47.65298 66.30296 1.000 40.57381 210 TRP C O 1
ATOM 15538 N N . GLY C 1 206 ? 30.75294 48.60302 64.46217 1.000 35.85705 211 GLY C N 1
ATOM 15539 C CA . GLY C 1 206 ? 30.91718 49.96790 64.90626 1.000 39.10039 211 GLY C CA 1
ATOM 15540 C C . GLY C 1 206 ? 29.56629 50.59967 65.19987 1.000 36.82281 211 GLY C C 1
ATOM 15541 O O . GLY C 1 206 ? 28.51433 49.97493 65.08974 1.000 35.84044 211 GLY C O 1
ATOM 15545 N N . TYR C 1 207 ? 29.61254 51.88468 65.54089 1.000 36.81267 212 TYR C N 1
ATOM 15546 C CA . TYR C 1 207 ? 28.40436 52.66901 65.68009 1.000 42.51108 212 TYR C CA 1
ATOM 15547 C C . TYR C 1 207 ? 28.68065 54.11001 65.26919 1.000 42.03407 212 TYR C C 1
ATOM 15548 O O . TYR C 1 207 ? 29.80450 54.60718 65.37521 1.000 36.62776 212 TYR C O 1
ATOM 15566 N N . ALA C 1 208 ? 27.63681 54.77540 64.78196 1.000 38.36080 213 ALA C N 1
ATOM 15567 C CA . ALA C 1 208 ? 27.72893 56.17504 64.39613 1.000 41.47524 213 ALA C CA 1
ATOM 15568 C C . ALA C 1 208 ? 26.62769 56.90660 65.13885 1.000 36.69109 213 ALA C C 1
ATOM 15569 O O . ALA C 1 208 ? 25.44451 56.66108 64.89938 1.000 38.80412 213 ALA C O 1
ATOM 15576 N N . GLU C 1 209 ? 27.02124 57.79619 66.02617 1.000 42.92580 214 GLU C N 1
ATOM 15577 C CA . GLU C 1 209 ? 26.14307 58.35148 67.03876 1.000 42.93268 214 GLU C CA 1
ATOM 15578 C C . GLU C 1 209 ? 25.86809 59.80165 66.71047 1.000 41.58898 214 GLU C C 1
ATOM 15579 O O . GLU C 1 209 ? 26.80947 60.57820 66.51608 1.000 38.29357 214 GLU C O 1
ATOM 15591 N N . ILE C 1 210 ? 24.58601 60.16597 66.67268 1.000 36.31519 215 ILE C N 1
ATOM 15592 C CA . ILE C 1 210 ? 24.18654 61.55515 66.54313 1.000 38.27093 215 ILE C CA 1
ATOM 15593 C C . ILE C 1 210 ? 23.32296 61.95518 67.72826 1.000 37.92466 215 ILE C C 1
ATOM 15594 O O . ILE C 1 210 ? 22.63871 61.13139 68.33964 1.000 39.34582 215 ILE C O 1
ATOM 15610 N N . ILE C 1 211 ? 23.38327 63.23811 68.05317 1.000 40.17221 216 ILE C N 1
ATOM 15611 C CA . ILE C 1 211 ? 22.47059 63.87205 68.99236 1.000 40.65204 216 ILE C CA 1
ATOM 15612 C C . ILE C 1 211 ? 21.40638 64.56452 68.14257 1.000 39.42001 216 ILE C C 1
ATOM 15613 O O . ILE C 1 211 ? 21.64013 65.66317 67.62523 1.000 38.30400 216 ILE C O 1
ATOM 15629 N N . PRO C 1 212 ? 20.24708 63.96179 67.94090 1.000 37.22824 217 PRO C N 1
ATOM 15630 C CA . PRO C 1 212 ? 19.30966 64.52969 66.95690 1.000 39.90435 217 PRO C CA 1
ATOM 15631 C C . PRO C 1 212 ? 18.89525 65.95756 67.24637 1.000 38.49505 217 PRO C C 1
ATOM 15632 O O . PRO C 1 212 ? 18.56933 66.69455 66.30747 1.000 38.59768 217 PRO C O 1
ATOM 15643 N N . THR C 1 213 ? 18.90901 66.38753 68.50640 1.000 35.02203 218 THR C N 1
ATOM 15644 C CA . THR C 1 213 ? 18.50187 67.74708 68.81427 1.000 37.19762 218 THR C CA 1
ATOM 15645 C C . THR C 1 213 ? 19.50118 68.78012 68.33964 1.000 36.67203 218 THR C C 1
ATOM 15646 O O . THR C 1 213 ? 19.14389 69.96080 68.26138 1.000 40.23742 218 THR C O 1
ATOM 15657 N N . GLU C 1 214 ? 20.70260 68.37148 67.94722 1.000 38.00894 219 GLU C N 1
ATOM 15658 C CA . GLU C 1 214 ? 21.60419 69.29889 67.27599 1.000 42.14791 219 GLU C CA 1
ATOM 15659 C C . GLU C 1 214 ? 21.21783 69.51029 65.82377 1.000 39.28495 219 GLU C C 1
ATOM 15660 O O . GLU C 1 214 ? 21.64974 70.48781 65.21765 1.000 38.64913 219 GLU C O 1
ATOM 15672 N N . PHE C 1 215 ? 20.41173 68.61835 65.25302 1.000 39.19710 220 PHE C N 1
ATOM 15673 C CA . PHE C 1 215 ? 19.92639 68.79555 63.89041 1.000 39.38926 220 PHE C CA 1
ATOM 15674 C C . PHE C 1 215 ? 18.59785 69.55495 63.85252 1.000 41.14509 220 PHE C C 1
ATOM 15675 O O . PHE C 1 215 ? 18.37373 70.38839 62.95944 1.000 37.19008 220 PHE C O 1
ATOM 15692 N N . GLN C 1 216 ? 17.71820 69.27154 64.81052 1.000 36.95119 221 GLN C N 1
ATOM 15693 C CA . GLN C 1 216 ? 16.40255 69.89027 64.90505 1.000 32.89617 221 GLN C CA 1
ATOM 15694 C C . GLN C 1 216 ? 15.99339 69.85367 66.35801 1.000 32.52692 221 GLN C C 1
ATOM 15695 O O . GLN C 1 216 ? 15.97664 68.77861 66.95606 1.000 32.48478 221 GLN C O 1
ATOM 15709 N N . ALA C 1 217 ? 15.65906 71.01536 66.90641 1.000 36.34230 222 ALA C N 1
ATOM 15710 C CA . ALA C 1 217 ? 15.36688 71.10361 68.33256 1.000 38.62202 222 ALA C CA 1
ATOM 15711 C C . ALA C 1 217 ? 14.12244 70.30631 68.66235 1.000 39.08602 222 ALA C C 1
ATOM 15712 O O . ALA C 1 217 ? 13.22881 70.13397 67.82995 1.000 36.26359 222 ALA C O 1
ATOM 15719 N N . ASP C 1 218 ? 14.05090 69.84577 69.91074 1.000 46.90442 223 ASP C N 1
ATOM 15720 C CA . ASP C 1 218 ? 12.89856 69.07885 70.38716 1.000 40.54398 223 ASP C CA 1
ATOM 15721 C C . ASP C 1 218 ? 11.82922 69.99481 70.94883 1.000 42.39700 223 ASP C C 1
ATOM 15722 O O . ASP C 1 218 ? 11.33227 69.79481 72.06115 1.000 47.13310 223 ASP C O 1
ATOM 15731 N N . SER C 1 219 ? 11.44228 70.98972 70.15175 1.000 39.83177 224 SER C N 1
ATOM 15732 C CA . SER C 1 219 ? 10.49261 71.99529 70.59970 1.000 49.85767 224 SER C CA 1
ATOM 15733 C C . SER C 1 219 ? 9.90874 72.74451 69.40147 1.000 44.00259 224 SER C C 1
ATOM 15734 O O . SER C 1 219 ? 10.59381 72.96121 68.40654 1.000 45.55438 224 SER C O 1
ATOM 15742 N N . GLY C 1 220 ? 8.64000 73.14793 69.51576 1.000 39.67667 225 GLY C N 1
ATOM 15743 C CA . GLY C 1 220 ? 8.06086 74.04581 68.53016 1.000 38.22093 225 GLY C CA 1
ATOM 15744 C C . GLY C 1 220 ? 8.82713 75.34561 68.41155 1.000 48.94902 225 GLY C C 1
ATOM 15745 O O . GLY C 1 220 ? 8.81751 75.97955 67.34701 1.000 41.18625 225 GLY C O 1
ATOM 15749 N N . ASP C 1 221 ? 9.49985 75.75649 69.50287 1.000 49.43393 226 ASP C N 1
ATOM 15750 C CA . ASP C 1 221 ? 10.38073 76.92690 69.49989 1.000 57.48021 226 ASP C CA 1
ATOM 15751 C C . ASP C 1 221 ? 11.41660 76.85107 68.39792 1.000 44.98853 226 ASP C C 1
ATOM 15752 O O . ASP C 1 221 ? 11.94376 77.87793 67.97549 1.000 47.55966 226 ASP C O 1
ATOM 15761 N N . GLY C 1 222 ? 11.82669 75.64686 68.02461 1.000 38.41009 227 GLY C N 1
ATOM 15762 C CA . GLY C 1 222 ? 12.92023 75.46661 67.10453 1.000 46.00861 227 GLY C CA 1
ATOM 15763 C C . GLY C 1 222 ? 12.53763 75.21417 65.66001 1.000 45.73957 227 GLY C C 1
ATOM 15764 O O . GLY C 1 222 ? 13.42336 74.93534 64.84715 1.000 42.08778 227 GLY C O 1
ATOM 15768 N N . LEU C 1 223 ? 11.25264 75.30014 65.30993 1.000 41.48121 228 LEU C N 1
ATOM 15769 C CA . LEU C 1 223 ? 10.83462 74.80811 64.00382 1.000 45.11790 228 LEU C CA 1
ATOM 15770 C C . LEU C 1 223 ? 11.24355 75.74967 62.89928 1.000 40.45202 228 LEU C C 1
ATOM 15771 O O . LEU C 1 223 ? 11.34703 75.31701 61.75111 1.000 46.28115 228 LEU C O 1
ATOM 15787 N N . SER C 1 224 ? 11.53269 77.00496 63.22201 1.000 40.17588 229 SER C N 1
ATOM 15788 C CA . SER C 1 224 ? 12.15574 77.90670 62.27169 1.000 42.71513 229 SER C CA 1
ATOM 15789 C C . SER C 1 224 ? 13.67815 77.91582 62.37068 1.000 34.22779 229 SER C C 1
ATOM 15790 O O . SER C 1 224 ? 14.31631 78.82857 61.85994 1.000 36.03068 229 SER C O 1
ATOM 15798 N N . GLN C 1 225 ? 14.27269 76.86884 62.92323 1.000 40.72934 230 GLN C N 1
ATOM 15799 C CA . GLN C 1 225 ? 15.71183 76.75033 63.05484 1.000 38.10811 230 GLN C CA 1
ATOM 15800 C C . GLN C 1 225 ? 16.05518 75.28958 62.79966 1.000 40.93791 230 GLN C C 1
ATOM 15801 O O . GLN C 1 225 ? 15.20446 74.50318 62.36965 1.000 32.87427 230 GLN C O 1
ATOM 15815 N N . GLY C 1 226 ? 17.30331 74.92183 63.05808 1.000 35.87449 231 GLY C N 1
ATOM 15816 C CA . GLY C 1 226 ? 17.75501 73.60117 62.69439 1.000 33.88454 231 GLY C CA 1
ATOM 15817 C C . GLY C 1 226 ? 17.61968 73.43635 61.19072 1.000 38.12678 231 GLY C C 1
ATOM 15818 O O . GLY C 1 226 ? 17.63659 74.39925 60.41362 1.000 39.13128 231 GLY C O 1
ATOM 15822 N N . ILE C 1 227 ? 17.50930 72.17854 60.78550 1.000 34.61549 232 ILE C N 1
ATOM 15823 C CA . ILE C 1 227 ? 17.53246 71.86379 59.35791 1.000 35.81403 232 ILE C CA 1
ATOM 15824 C C . ILE C 1 227 ? 16.21371 72.25077 58.71121 1.000 37.47469 232 ILE C C 1
ATOM 15825 O O . ILE C 1 227 ? 16.18217 72.70731 57.56282 1.000 32.16716 232 ILE C O 1
ATOM 15841 N N . ILE C 1 228 ? 15.10690 72.08249 59.43816 1.000 39.20937 233 ILE C N 1
ATOM 15842 C CA . ILE C 1 228 ? 13.80845 72.49360 58.91215 1.000 34.86683 233 ILE C CA 1
ATOM 15843 C C . ILE C 1 228 ? 13.82173 73.98353 58.64239 1.000 36.11017 233 ILE C C 1
ATOM 15844 O O . ILE C 1 228 ? 13.36319 74.44543 57.59020 1.000 34.91024 233 ILE C O 1
ATOM 15860 N N . GLY C 1 229 ? 14.34137 74.76256 59.59983 1.000 33.86886 234 GLY C N 1
ATOM 15861 C CA . GLY C 1 229 ? 14.39248 76.20372 59.44024 1.000 29.74562 234 GLY C CA 1
ATOM 15862 C C . GLY C 1 229 ? 15.33727 76.62346 58.33184 1.000 33.04461 234 GLY C C 1
ATOM 15863 O O . GLY C 1 229 ? 15.08218 77.60482 57.62570 1.000 33.75720 234 GLY C O 1
ATOM 15867 N N . PHE C 1 230 ? 16.41617 75.86886 58.14389 1.000 30.54832 235 PHE C N 1
ATOM 15868 C CA . PHE C 1 230 ? 17.40056 76.19760 57.12247 1.000 35.56821 235 PHE C CA 1
ATOM 15869 C C . PHE C 1 230 ? 16.75862 76.09141 55.75720 1.000 34.66375 235 PHE C C 1
ATOM 15870 O O . PHE C 1 230 ? 16.81454 77.01882 54.93365 1.000 35.11089 235 PHE C O 1
ATOM 15887 N N . VAL C 1 231 ? 16.12927 74.95312 55.51097 1.000 32.94099 236 VAL C N 1
ATOM 15888 C CA . VAL C 1 231 ? 15.48123 74.70346 54.23587 1.000 33.81174 236 VAL C CA 1
ATOM 15889 C C . VAL C 1 231 ? 14.34036 75.67779 54.00053 1.000 31.66935 236 VAL C C 1
ATOM 15890 O O . VAL C 1 231 ? 14.08711 76.06982 52.85548 1.000 36.12219 236 VAL C O 1
ATOM 15903 N N . ASN C 1 232 ? 13.65126 76.09917 55.06402 1.000 34.20782 237 ASN C N 1
ATOM 15904 C CA . ASN C 1 232 ? 12.51307 77.02012 54.99195 1.000 34.34167 237 ASN C CA 1
ATOM 15905 C C . ASN C 1 232 ? 12.89808 78.49498 55.10205 1.000 33.20109 237 ASN C C 1
ATOM 15906 O O . ASN C 1 232 ? 12.01520 79.35408 55.20500 1.000 37.11259 237 ASN C O 1
ATOM 15917 N N . ASN C 1 233 ? 14.18863 78.82378 55.04169 1.000 40.44553 238 ASN C N 1
ATOM 15918 C CA . ASN C 1 233 ? 14.63784 80.21570 55.08152 1.000 30.47627 238 ASN C CA 1
ATOM 15919 C C . ASN C 1 233 ? 14.15708 80.93347 56.31114 1.000 31.89098 238 ASN C C 1
ATOM 15920 O O . ASN C 1 233 ? 13.89087 82.13683 56.27660 1.000 38.17099 238 ASN C O 1
ATOM 15931 N N . GLY C 1 234 ? 14.02491 80.20210 57.40531 1.000 32.72462 239 GLY C N 1
ATOM 15932 C CA . GLY C 1 234 ? 13.60776 80.81736 58.64199 1.000 41.61659 239 GLY C CA 1
ATOM 15933 C C . GLY C 1 234 ? 12.12320 81.08752 58.74972 1.000 40.23953 239 GLY C C 1
ATOM 15934 O O . GLY C 1 234 ? 11.69149 81.67212 59.74419 1.000 43.44361 239 GLY C O 1
ATOM 15938 N N . LYS C 1 235 ? 11.33907 80.68281 57.77600 1.000 42.74414 240 LYS C N 1
ATOM 15939 C CA . LYS C 1 235 ? 9.90378 80.90956 57.75511 1.000 34.47039 240 LYS C CA 1
ATOM 15940 C C . LYS C 1 235 ? 9.18310 79.79387 58.50340 1.000 36.55278 240 LYS C C 1
ATOM 15941 O O . LYS C 1 235 ? 9.69091 78.67213 58.61599 1.000 38.20377 240 LYS C O 1
ATOM 15960 N N . PRO C 1 236 ? 7.98775 80.05650 59.01986 1.000 31.90120 241 PRO C N 1
ATOM 15961 C CA . PRO C 1 236 ? 7.17878 78.96755 59.58446 1.000 32.93626 241 PRO C CA 1
ATOM 15962 C C . PRO C 1 236 ? 6.89950 77.87851 58.56874 1.000 37.97597 241 PRO C C 1
ATOM 15963 O O . PRO C 1 236 ? 6.78329 78.12948 57.37021 1.000 37.53973 241 PRO C O 1
ATOM 15974 N N . ARG C 1 237 ? 6.69861 76.67330 59.08678 1.000 35.99985 242 ARG C N 1
ATOM 15975 C CA . ARG C 1 237 ? 6.37027 75.51373 58.26806 1.000 33.65922 242 ARG C CA 1
ATOM 15976 C C . ARG C 1 237 ? 5.03645 75.66675 57.55974 1.000 36.42382 242 ARG C C 1
ATOM 15977 O O . ARG C 1 237 ? 4.08928 76.22967 58.10530 1.000 35.23849 242 ARG C O 1
ATOM 15998 N N . ASN C 1 238 ? 4.93697 75.04211 56.35693 1.000 30.56893 243 ASN C N 1
ATOM 15999 C CA . ASN C 1 238 ? 3.62877 74.69555 55.79719 1.000 38.59886 243 ASN C CA 1
ATOM 16000 C C . ASN C 1 238 ? 3.18607 73.38013 56.44182 1.000 33.56265 243 ASN C C 1
ATOM 16001 O O . ASN C 1 238 ? 4.01202 72.59046 56.89057 1.000 31.87005 243 ASN C O 1
ATOM 16012 N N . PRO C 1 239 ? 1.88548 73.10847 56.51883 1.000 34.39890 244 PRO C N 1
ATOM 16013 C CA . PRO C 1 239 ? 1.45161 71.97205 57.33266 1.000 31.10677 244 PRO C CA 1
ATOM 16014 C C . PRO C 1 239 ? 1.79298 70.62493 56.78424 1.000 34.15661 244 PRO C C 1
ATOM 16015 O O . PRO C 1 239 ? 1.56627 69.64407 57.49899 1.000 32.14027 244 PRO C O 1
ATOM 16026 N N . THR C 1 240 ? 2.24611 70.49900 55.53928 1.000 28.47620 245 THR C N 1
ATOM 16027 C CA . THR C 1 240 ? 2.70589 69.20151 55.04344 1.000 28.85647 245 THR C CA 1
ATOM 16028 C C . THR C 1 240 ? 4.22817 69.00853 55.16665 1.000 28.79249 245 THR C C 1
ATOM 16029 O O . THR C 1 240 ? 4.74072 67.93758 54.81734 1.000 31.89337 245 THR C O 1
ATOM 16040 N N . ASP C 1 241 ? 4.96373 70.00448 55.65733 1.000 30.47093 246 ASP C N 1
ATOM 16041 C CA . ASP C 1 241 ? 6.40523 69.87716 55.83623 1.000 29.17491 246 ASP C CA 1
ATOM 16042 C C . ASP C 1 241 ? 6.73414 68.90940 56.97264 1.000 36.69433 246 ASP C C 1
ATOM 16043 O O . ASP C 1 241 ? 5.96232 68.73581 57.92310 1.000 31.30444 246 ASP C O 1
ATOM 16052 N N . TRP C 1 242 ? 7.93589 68.34497 56.90263 1.000 31.65151 247 TRP C N 1
ATOM 16053 C CA . TRP C 1 242 ? 8.43228 67.48038 57.95955 1.000 32.03068 247 TRP C CA 1
ATOM 16054 C C . TRP C 1 242 ? 8.33767 68.13522 59.32979 1.000 27.61589 247 TRP C C 1
ATOM 16055 O O . TRP C 1 242 ? 8.46716 69.35213 59.48797 1.000 28.14071 247 TRP C O 1
ATOM 16076 N N . GLY C 1 243 ? 8.15630 67.29670 60.34558 1.000 39.63245 248 GLY C N 1
ATOM 16077 C CA . GLY C 1 243 ? 8.43705 67.67489 61.70828 1.000 34.82064 248 GLY C CA 1
ATOM 16078 C C . GLY C 1 243 ? 9.71295 67.02118 62.22487 1.000 37.71935 248 GLY C C 1
ATOM 16079 O O . GLY C 1 243 ? 10.48864 66.42118 61.47872 1.000 33.83543 248 GLY C O 1
ATOM 16083 N N . ALA C 1 244 ? 9.91653 67.11753 63.55079 1.000 34.44136 249 ALA C N 1
ATOM 16084 C CA . ALA C 1 244 ? 11.21603 66.71579 64.10168 1.000 34.34604 249 ALA C CA 1
ATOM 16085 C C . ALA C 1 244 ? 11.47728 65.22906 63.93927 1.000 27.99747 249 ALA C C 1
ATOM 16086 O O . ALA C 1 244 ? 12.61967 64.82984 63.71533 1.000 36.63512 249 ALA C O 1
ATOM 16093 N N . LEU C 1 245 ? 10.46164 64.37803 64.01146 1.000 34.32437 250 LEU C N 1
ATOM 16094 C CA . LEU C 1 245 ? 10.76208 62.95514 63.90645 1.000 37.57707 250 LEU C CA 1
ATOM 16095 C C . LEU C 1 245 ? 11.26248 62.60271 62.51750 1.000 38.27337 250 LEU C C 1
ATOM 16096 O O . LEU C 1 245 ? 12.12978 61.72435 62.36195 1.000 31.82797 250 LEU C O 1
ATOM 16112 N N . ARG C 1 246 ? 10.66613 63.22293 61.49653 1.000 38.14089 251 ARG C N 1
ATOM 16113 C CA . ARG C 1 246 ? 11.09396 62.97041 60.12374 1.000 35.45033 251 ARG C CA 1
ATOM 16114 C C . ARG C 1 246 ? 12.44624 63.62212 59.86684 1.000 25.22241 251 ARG C C 1
ATOM 16115 O O . ARG C 1 246 ? 13.28259 63.05762 59.17130 1.000 32.67698 251 ARG C O 1
ATOM 16136 N N . ALA C 1 247 ? 12.68389 64.79124 60.45590 1.000 31.20057 252 ALA C N 1
ATOM 16137 C CA . ALA C 1 247 ? 13.97923 65.43833 60.30834 1.000 34.52803 252 ALA C CA 1
ATOM 16138 C C . ALA C 1 247 ? 15.08703 64.66099 61.02001 1.000 41.08532 252 ALA C C 1
ATOM 16139 O O . ALA C 1 247 ? 16.21155 64.59145 60.50216 1.000 31.70364 252 ALA C O 1
ATOM 16146 N N . TRP C 1 248 ? 14.80088 64.11151 62.22790 1.000 37.58191 253 TRP C N 1
ATOM 16147 C CA . TRP C 1 248 ? 15.75738 63.24179 62.91611 1.000 35.52131 253 TRP C CA 1
ATOM 16148 C C . TRP C 1 248 ? 16.02604 61.97414 62.11048 1.000 36.93003 253 TRP C C 1
ATOM 16149 O O . TRP C 1 248 ? 17.16998 61.51104 62.03114 1.000 33.94925 253 TRP C O 1
ATOM 16170 N N . ALA C 1 249 ? 14.98296 61.36771 61.53841 1.000 32.02343 254 ALA C N 1
ATOM 16171 C CA . ALA C 1 249 ? 15.19748 60.19474 60.69410 1.000 31.51499 254 ALA C CA 1
ATOM 16172 C C . ALA C 1 249 ? 16.01908 60.54955 59.44965 1.000 37.44537 254 ALA C C 1
ATOM 16173 O O . ALA C 1 249 ? 16.89354 59.78687 59.02341 1.000 37.34587 254 ALA C O 1
ATOM 16180 N N . TRP C 1 250 ? 15.74486 61.69572 58.84978 1.000 35.13394 255 TRP C N 1
ATOM 16181 C CA . TRP C 1 250 ? 16.54814 62.15713 57.72638 1.000 41.72819 255 TRP C CA 1
ATOM 16182 C C . TRP C 1 250 ? 17.99839 62.35095 58.12571 1.000 37.71404 255 TRP C C 1
ATOM 16183 O O . TRP C 1 250 ? 18.90655 62.12233 57.32617 1.000 36.44372 255 TRP C O 1
ATOM 16204 N N . SER C 1 251 ? 18.22453 62.85955 59.32601 1.000 35.32655 256 SER C N 1
ATOM 16205 C CA . SER C 1 251 ? 19.59220 63.03632 59.79600 1.000 38.71662 256 SER C CA 1
ATOM 16206 C C . SER C 1 251 ? 20.30194 61.69988 59.82301 1.000 34.17337 256 SER C C 1
ATOM 16207 O O . SER C 1 251 ? 21.39461 61.54873 59.27208 1.000 39.52848 256 SER C O 1
ATOM 16215 N N . ALA C 1 252 ? 19.63991 60.68759 60.37748 1.000 37.71131 257 ALA C N 1
ATOM 16216 C CA . ALA C 1 252 ? 20.18765 59.33813 60.36143 1.000 34.62312 257 ALA C CA 1
ATOM 16217 C C . ALA C 1 252 ? 20.49683 58.89288 58.94690 1.000 36.00221 257 ALA C C 1
ATOM 16218 O O . ALA C 1 252 ? 21.50715 58.22990 58.71152 1.000 36.59179 257 ALA C O 1
ATOM 16225 N N . SER C 1 253 ? 19.59010 59.18250 58.00872 1.000 41.96662 258 SER C N 1
ATOM 16226 C CA . SER C 1 253 ? 19.78342 58.78601 56.61973 1.000 38.72979 258 SER C CA 1
ATOM 16227 C C . SER C 1 253 ? 21.03342 59.42003 56.03370 1.000 30.92604 258 SER C C 1
ATOM 16228 O O . SER C 1 253 ? 21.76074 58.77476 55.26851 1.000 36.05414 258 SER C O 1
ATOM 16236 N N . GLN C 1 254 ? 21.27728 60.69911 56.33678 1.000 31.03458 259 GLN C N 1
ATOM 16237 C CA . GLN C 1 254 ? 22.47219 61.34018 55.81178 1.000 35.22152 259 GLN C CA 1
ATOM 16238 C C . GLN C 1 254 ? 23.72567 60.66465 56.34507 1.000 39.07508 259 GLN C C 1
ATOM 16239 O O . GLN C 1 254 ? 24.73970 60.58096 55.63740 1.000 41.49696 259 GLN C O 1
ATOM 16253 N N . VAL C 1 255 ? 23.67154 60.16565 57.58082 1.000 37.44700 260 VAL C N 1
ATOM 16254 C CA . VAL C 1 255 ? 24.81707 59.47245 58.14992 1.000 37.18417 260 VAL C CA 1
ATOM 16255 C C . VAL C 1 255 ? 25.05209 58.18640 57.39710 1.000 40.01903 260 VAL C C 1
ATOM 16256 O O . VAL C 1 255 ? 26.19126 57.85736 57.04661 1.000 37.46586 260 VAL C O 1
ATOM 16269 N N . LEU C 1 256 ? 23.97817 57.45466 57.10595 1.000 33.45180 261 LEU C N 1
ATOM 16270 C CA . LEU C 1 256 ? 24.11733 56.23101 56.32788 1.000 38.56084 261 LEU C CA 1
ATOM 16271 C C . LEU C 1 256 ? 24.68970 56.52452 54.94957 1.000 38.35127 261 LEU C C 1
ATOM 16272 O O . LEU C 1 256 ? 25.52813 55.76796 54.43326 1.000 34.86058 261 LEU C O 1
ATOM 16288 N N . THR C 1 257 ? 24.23050 57.60543 54.32850 1.000 37.14930 262 THR C N 1
ATOM 16289 C CA . THR C 1 257 ? 24.75204 57.97709 53.01182 1.000 38.43371 262 THR C CA 1
ATOM 16290 C C . THR C 1 257 ? 26.26105 58.13933 53.08756 1.000 42.56985 262 THR C C 1
ATOM 16291 O O . THR C 1 257 ? 26.99534 57.56460 52.27920 1.000 35.29041 262 THR C O 1
ATOM 16302 N N . TYR C 1 258 ? 26.75140 58.85908 54.10363 1.000 41.72114 263 TYR C N 1
ATOM 16303 C CA . TYR C 1 258 ? 28.19305 58.92409 54.29515 1.000 41.02874 263 TYR C CA 1
ATOM 16304 C C . TYR C 1 258 ? 28.77874 57.53182 54.49298 1.000 42.58123 263 TYR C C 1
ATOM 16305 O O . TYR C 1 258 ? 29.74957 57.15680 53.83513 1.000 42.79984 263 TYR C O 1
ATOM 16323 N N . LEU C 1 259 ? 28.21913 56.75587 55.41288 1.000 43.67648 264 LEU C N 1
ATOM 16324 C CA . LEU C 1 259 ? 28.84450 55.48928 55.75392 1.000 38.60838 264 LEU C CA 1
ATOM 16325 C C . LEU C 1 259 ? 28.96678 54.57793 54.54149 1.000 40.06605 264 LEU C C 1
ATOM 16326 O O . LEU C 1 259 ? 29.87230 53.73696 54.48522 1.000 40.64975 264 LEU C O 1
ATOM 16342 N N . GLN C 1 260 ? 28.08695 54.72685 53.55871 1.000 40.54489 265 GLN C N 1
ATOM 16343 C CA . GLN C 1 260 ? 28.14388 53.86092 52.39150 1.000 42.06709 265 GLN C CA 1
ATOM 16344 C C . GLN C 1 260 ? 29.26118 54.26297 51.41983 1.000 43.53463 265 GLN C C 1
ATOM 16345 O O . GLN C 1 260 ? 29.45980 53.57910 50.42305 1.000 37.88934 265 GLN C O 1
ATOM 16359 N N . THR C 1 261 ? 29.99781 55.33443 51.69442 1.000 45.34724 266 THR C N 1
ATOM 16360 C CA . THR C 1 261 ? 31.19178 55.68641 50.93935 1.000 41.48171 266 THR C CA 1
ATOM 16361 C C . THR C 1 261 ? 32.47212 55.37496 51.69533 1.000 46.73129 266 THR C C 1
ATOM 16362 O O . THR C 1 261 ? 33.54411 55.74411 51.22013 1.000 42.27625 266 THR C O 1
ATOM 16373 N N . ASP C 1 262 ? 32.38293 54.74464 52.87627 1.000 47.04613 267 ASP C N 1
ATOM 16374 C CA . ASP C 1 262 ? 33.51402 54.54186 53.78228 1.000 38.65952 267 ASP C CA 1
ATOM 16375 C C . ASP C 1 262 ? 33.80859 53.05198 53.76601 1.000 43.94481 267 ASP C C 1
ATOM 16376 O O . ASP C 1 262 ? 33.00230 52.24879 54.24935 1.000 42.40152 267 ASP C O 1
ATOM 16385 N N . SER C 1 263 ? 34.94683 52.67971 53.17696 1.000 42.63169 268 SER C N 1
ATOM 16386 C CA . SER C 1 263 ? 35.26609 51.27325 52.96338 1.000 46.70147 268 SER C CA 1
ATOM 16387 C C . SER C 1 263 ? 35.51715 50.50000 54.25459 1.000 37.03580 268 SER C C 1
ATOM 16388 O O . SER C 1 263 ? 35.54498 49.26810 54.21493 1.000 39.50782 268 SER C O 1
ATOM 16396 N N . ARG C 1 264 ? 35.71599 51.16582 55.38411 1.000 39.21650 269 ARG C N 1
ATOM 16397 C CA . ARG C 1 264 ? 35.74338 50.45339 56.65859 1.000 40.40275 269 ARG C CA 1
ATOM 16398 C C . ARG C 1 264 ? 34.37942 49.88714 57.05443 1.000 39.00776 269 ARG C C 1
ATOM 16399 O O . ARG C 1 264 ? 34.33368 49.03787 57.94899 1.000 39.55413 269 ARG C O 1
ATOM 16420 N N . VAL C 1 265 ? 33.29338 50.26294 56.36393 1.000 37.35691 270 VAL C N 1
ATOM 16421 C CA . VAL C 1 265 ? 31.92385 49.94220 56.76670 1.000 35.55329 270 VAL C CA 1
ATOM 16422 C C . VAL C 1 265 ? 31.28336 48.99954 55.76223 1.000 38.95041 270 VAL C C 1
ATOM 16423 O O . VAL C 1 265 ? 31.29852 49.25955 54.55449 1.000 42.98279 270 VAL C O 1
ATOM 16436 N N . ALA C 1 266 ? 30.67899 47.92199 56.26128 1.000 35.20985 271 ALA C N 1
ATOM 16437 C CA . ALA C 1 266 ? 29.84716 47.08141 55.41491 1.000 42.01939 271 ALA C CA 1
ATOM 16438 C C . ALA C 1 266 ? 28.56865 47.83632 55.05861 1.000 50.44098 271 ALA C C 1
ATOM 16439 O O . ALA C 1 266 ? 27.78243 48.19846 55.94182 1.000 41.67833 271 ALA C O 1
ATOM 16446 N N . ALA C 1 267 ? 28.36390 48.08221 53.76254 1.000 46.90576 272 ALA C N 1
ATOM 16447 C CA . ALA C 1 267 ? 27.32611 49.01923 53.33615 1.000 45.52402 272 ALA C CA 1
ATOM 16448 C C . ALA C 1 267 ? 25.93103 48.42223 53.41892 1.000 40.44699 272 ALA C C 1
ATOM 16449 O O . ALA C 1 267 ? 24.94988 49.16383 53.54985 1.000 41.63070 272 ALA C O 1
ATOM 16456 N N . ASP C 1 268 ? 25.81730 47.10424 53.31754 1.000 44.76117 273 ASP C N 1
ATOM 16457 C CA . ASP C 1 268 ? 24.55182 46.40641 53.46551 1.000 42.97233 273 ASP C CA 1
ATOM 16458 C C . ASP C 1 268 ? 24.30671 45.94442 54.89468 1.000 41.38777 273 ASP C C 1
ATOM 16459 O O . ASP C 1 268 ? 23.43839 45.09907 55.11541 1.000 39.99881 273 ASP C O 1
ATOM 16468 N N . ARG C 1 269 ? 25.03293 46.49592 55.86600 1.000 41.36240 274 ARG C N 1
ATOM 16469 C CA . ARG C 1 269 ? 24.83785 46.14550 57.27385 1.000 50.23535 274 ARG C CA 1
ATOM 16470 C C . ARG C 1 269 ? 24.87572 47.40041 58.13900 1.000 44.49243 274 ARG C C 1
ATOM 16471 O O . ARG C 1 269 ? 25.42887 47.39761 59.24395 1.000 41.53139 274 ARG C O 1
ATOM 16492 N N . ILE C 1 270 ? 24.28753 48.49477 57.64844 1.000 42.20194 275 ILE C N 1
ATOM 16493 C CA . ILE C 1 270 ? 24.16118 49.72064 58.42007 1.000 40.92202 275 ILE C CA 1
ATOM 16494 C C . ILE C 1 270 ? 22.75633 49.72144 59.00651 1.000 40.44542 275 ILE C C 1
ATOM 16495 O O . ILE C 1 270 ? 21.76392 49.77733 58.27781 1.000 41.88091 275 ILE C O 1
ATOM 16511 N N . SER C 1 271 ? 22.66182 49.62765 60.31970 1.000 38.09811 276 SER C N 1
ATOM 16512 C CA . SER C 1 271 ? 21.36847 49.52056 60.97731 1.000 40.58505 276 SER C CA 1
ATOM 16513 C C . SER C 1 271 ? 21.07757 50.82467 61.72235 1.000 37.99413 276 SER C C 1
ATOM 16514 O O . SER C 1 271 ? 21.88288 51.76488 61.71153 1.000 39.22794 276 SER C O 1
ATOM 16522 N N . VAL C 1 272 ? 19.88964 50.90450 62.32852 1.000 35.72814 277 VAL C N 1
ATOM 16523 C CA . VAL C 1 272 ? 19.43974 52.13340 62.98731 1.000 39.02115 277 VAL C CA 1
ATOM 16524 C C . VAL C 1 272 ? 18.81570 51.81285 64.34977 1.000 35.25028 277 VAL C C 1
ATOM 16525 O O . VAL C 1 272 ? 18.06565 50.83970 64.50131 1.000 34.11913 277 VAL C O 1
ATOM 16538 N N . HIS C 1 273 ? 19.12080 52.63958 65.34464 1.000 39.97950 278 HIS C N 1
ATOM 16539 C CA . HIS C 1 273 ? 18.58406 52.41489 66.67243 1.000 38.50869 278 HIS C CA 1
ATOM 16540 C C . HIS C 1 273 ? 18.18402 53.73159 67.28411 1.000 34.66484 278 HIS C C 1
ATOM 16541 O O . HIS C 1 273 ? 18.88069 54.74243 67.13072 1.000 39.65681 278 HIS C O 1
ATOM 16555 N N . GLY C 1 274 ? 17.06807 53.69880 68.00081 1.000 38.74747 279 GLY C N 1
ATOM 16556 C CA . GLY C 1 274 ? 16.65543 54.83124 68.79859 1.000 38.05737 279 GLY C CA 1
ATOM 16557 C C . GLY C 1 274 ? 15.72156 54.35551 69.88710 1.000 35.88477 279 GLY C C 1
ATOM 16558 O O . GLY C 1 274 ? 15.06387 53.31520 69.75452 1.000 34.13109 279 GLY C O 1
ATOM 16562 N N . HIS C 1 275 ? 15.67725 55.14744 70.96018 1.000 36.28896 280 HIS C N 1
ATOM 16563 C CA . HIS C 1 275 ? 14.91085 54.84866 72.16377 1.000 40.00323 280 HIS C CA 1
ATOM 16564 C C . HIS C 1 275 ? 13.90988 55.95662 72.43947 1.000 37.12234 280 HIS C C 1
ATOM 16565 O O . HIS C 1 275 ? 14.26296 57.13837 72.40175 1.000 30.88054 280 HIS C O 1
ATOM 16579 N N . SER C 1 276 ? 12.67695 55.58302 72.78652 1.000 41.02104 281 SER C N 1
ATOM 16580 C CA . SER C 1 276 ? 11.71056 56.57866 73.25711 1.000 38.00349 281 SER C CA 1
ATOM 16581 C C . SER C 1 276 ? 11.32283 57.48959 72.08219 1.000 35.51151 281 SER C C 1
ATOM 16582 O O . SER C 1 276 ? 10.93551 56.97972 71.02868 1.000 37.92230 281 SER C O 1
ATOM 16590 N N . ARG C 1 277 ? 11.40184 58.81548 72.21981 1.000 36.00919 282 ARG C N 1
ATOM 16591 C CA . ARG C 1 277 ? 11.05016 59.67987 71.08862 1.000 40.73522 282 ARG C CA 1
ATOM 16592 C C . ARG C 1 277 ? 11.94640 59.40344 69.88435 1.000 43.06914 282 ARG C C 1
ATOM 16593 O O . ARG C 1 277 ? 11.50347 59.50744 68.72830 1.000 41.39857 282 ARG C O 1
ATOM 16614 N N . PHE C 1 278 ? 13.18596 58.98919 70.13063 1.000 36.62607 283 PHE C N 1
ATOM 16615 C CA . PHE C 1 278 ? 14.06023 58.58161 69.04398 1.000 42.12097 283 PHE C CA 1
ATOM 16616 C C . PHE C 1 278 ? 13.75645 57.18461 68.57615 1.000 39.29227 283 PHE C C 1
ATOM 16617 O O . PHE C 1 278 ? 14.15895 56.80764 67.47062 1.000 36.23116 283 PHE C O 1
ATOM 16634 N N . GLY C 1 279 ? 13.02890 56.41247 69.36858 1.000 35.26496 284 GLY C N 1
ATOM 16635 C CA . GLY C 1 279 ? 12.50352 55.16838 68.84360 1.000 39.34837 284 GLY C CA 1
ATOM 16636 C C . GLY C 1 279 ? 11.44573 55.41769 67.77970 1.000 42.57861 284 GLY C C 1
ATOM 16637 O O . GLY C 1 279 ? 11.31825 54.65146 66.81505 1.000 36.14573 284 GLY C O 1
ATOM 16641 N N . LYS C 1 280 ? 10.65125 56.48006 67.94467 1.000 38.80032 285 LYS C N 1
ATOM 16642 C CA . LYS C 1 280 ? 9.70737 56.82699 66.88195 1.000 39.35440 285 LYS C CA 1
ATOM 16643 C C . LYS C 1 280 ? 10.46606 57.23514 65.61599 1.000 34.66997 285 LYS C C 1
ATOM 16644 O O . LYS C 1 280 ? 10.22863 56.69295 64.53865 1.000 35.94720 285 LYS C O 1
ATOM 16663 N N . ALA C 1 281 ? 11.42757 58.15284 65.75146 1.000 32.65998 286 ALA C N 1
ATOM 16664 C CA . ALA C 1 281 ? 12.24095 58.58998 64.62444 1.000 31.07285 286 ALA C CA 1
ATOM 16665 C C . ALA C 1 281 ? 12.97737 57.43487 63.96541 1.000 37.48765 286 ALA C C 1
ATOM 16666 O O . ALA C 1 281 ? 13.07705 57.36882 62.72917 1.000 36.25213 286 ALA C O 1
ATOM 16673 N N . ALA C 1 282 ? 13.51048 56.51090 64.75665 1.000 35.53815 287 ALA C N 1
ATOM 16674 C CA . ALA C 1 282 ? 14.26420 55.41842 64.14959 1.000 32.94810 287 ALA C CA 1
ATOM 16675 C C . ALA C 1 282 ? 13.36747 54.51149 63.32517 1.000 41.41257 287 ALA C C 1
ATOM 16676 O O . ALA C 1 282 ? 13.80905 53.99019 62.29257 1.000 34.86782 287 ALA C O 1
ATOM 16683 N N . LEU C 1 283 ? 12.11510 54.31668 63.74258 1.000 34.76028 288 LEU C N 1
ATOM 16684 C CA . LEU C 1 283 ? 11.18150 53.53723 62.93190 1.000 36.45761 288 LEU C CA 1
ATOM 16685 C C . LEU C 1 283 ? 10.73532 54.30638 61.68384 1.000 34.86643 288 LEU C C 1
ATOM 16686 O O . LEU C 1 283 ? 10.52644 53.70236 60.62568 1.000 34.78852 288 LEU C O 1
ATOM 16702 N N . VAL C 1 284 ? 10.53970 55.62357 61.79123 1.000 33.02539 289 VAL C N 1
ATOM 16703 C CA . VAL C 1 284 ? 10.34700 56.44369 60.58991 1.000 38.21910 289 VAL C CA 1
ATOM 16704 C C . VAL C 1 284 ? 11.51909 56.27194 59.60997 1.000 42.24818 289 VAL C C 1
ATOM 16705 O O . VAL C 1 284 ? 11.31438 56.05884 58.40648 1.000 34.59952 289 VAL C O 1
ATOM 16718 N N . ALA C 1 285 ? 12.76516 56.35130 60.10160 1.000 36.86976 290 ALA C N 1
ATOM 16719 C CA . ALA C 1 285 ? 13.90645 56.14279 59.21445 1.000 36.22606 290 ALA C CA 1
ATOM 16720 C C . ALA C 1 285 ? 13.87414 54.76674 58.58052 1.000 41.59465 290 ALA C C 1
ATOM 16721 O O . ALA C 1 285 ? 14.14026 54.61254 57.37872 1.000 37.01875 290 ALA C O 1
ATOM 16745 N N . ALA C 1 287 ? 11.43723 52.78753 57.92527 1.000 34.23781 292 ALA C N 1
ATOM 16746 C CA . ALA C 1 287 ? 10.38016 52.54344 56.94257 1.000 46.26767 292 ALA C CA 1
ATOM 16747 C C . ALA C 1 287 ? 10.61390 53.33280 55.66953 1.000 37.51591 292 ALA C C 1
ATOM 16748 O O . ALA C 1 287 ? 10.43068 52.80001 54.57593 1.000 37.55422 292 ALA C O 1
ATOM 16755 N N . PHE C 1 288 ? 11.04400 54.58855 55.80730 1.000 38.32112 293 PHE C N 1
ATOM 16756 C CA . PHE C 1 288 ? 11.25028 55.48625 54.66918 1.000 44.01132 293 PHE C CA 1
ATOM 16757 C C . PHE C 1 288 ? 12.54546 55.20882 53.91095 1.000 44.71997 293 PHE C C 1
ATOM 16758 O O . PHE C 1 288 ? 12.58991 55.40289 52.68718 1.000 44.58576 293 PHE C O 1
ATOM 16775 N N . ASP C 1 289 ? 13.59547 54.75418 54.59535 1.000 36.33214 294 ASP C N 1
ATOM 16776 C CA . ASP C 1 289 ? 14.91289 54.59052 53.99919 1.000 37.69874 294 ASP C CA 1
ATOM 16777 C C . ASP C 1 289 ? 15.20241 53.09784 53.98605 1.000 39.82493 294 ASP C C 1
ATOM 16778 O O . ASP C 1 289 ? 15.65119 52.53355 54.98539 1.000 35.10712 294 ASP C O 1
ATOM 16787 N N . ASN C 1 290 ? 14.91464 52.43845 52.85796 1.000 37.54608 295 ASN C N 1
ATOM 16788 C CA . ASN C 1 290 ? 15.14118 51.00078 52.80247 1.000 36.49003 295 ASN C CA 1
ATOM 16789 C C . ASN C 1 290 ? 16.59692 50.63859 52.68778 1.000 40.76292 295 ASN C C 1
ATOM 16790 O O . ASN C 1 290 ? 16.89159 49.45995 52.52401 1.000 43.61544 295 ASN C O 1
ATOM 16801 N N . ARG C 1 291 ? 17.51719 51.59639 52.81208 1.000 40.94917 296 ARG C N 1
ATOM 16802 C CA . ARG C 1 291 ? 18.93080 51.25084 52.88440 1.000 39.34248 296 ARG C CA 1
ATOM 16803 C C . ARG C 1 291 ? 19.35794 50.76303 54.27592 1.000 37.54480 296 ARG C C 1
ATOM 16804 O O . ARG C 1 291 ? 20.40945 50.13132 54.40300 1.000 35.80043 296 ARG C O 1
ATOM 16825 N N . PHE C 1 292 ? 18.60102 51.06008 55.32665 1.000 38.46928 297 PHE C N 1
ATOM 16826 C CA . PHE C 1 292 ? 18.93733 50.53587 56.65369 1.000 39.69026 297 PHE C CA 1
ATOM 16827 C C . PHE C 1 292 ? 18.66864 49.03758 56.69745 1.000 37.32276 297 PHE C C 1
ATOM 16828 O O . PHE C 1 292 ? 17.57906 48.58583 56.34183 1.000 37.76329 297 PHE C O 1
ATOM 16845 N N . ALA C 1 293 ? 19.67166 48.26676 57.12964 1.000 34.23786 298 ALA C N 1
ATOM 16846 C CA . ALA C 1 293 ? 19.61772 46.81141 57.05715 1.000 41.07102 298 ALA C CA 1
ATOM 16847 C C . ALA C 1 293 ? 18.87756 46.17238 58.21733 1.000 37.95109 298 ALA C C 1
ATOM 16848 O O . ALA C 1 293 ? 18.39218 45.05658 58.05956 1.000 41.38141 298 ALA C O 1
ATOM 16855 N N . ALA C 1 294 ? 18.77277 46.85122 59.35740 1.000 42.72588 299 ALA C N 1
ATOM 16856 C CA . ALA C 1 294 ? 18.03866 46.35898 60.52081 1.000 42.93934 299 ALA C CA 1
ATOM 16857 C C . ALA C 1 294 ? 17.68238 47.53142 61.43148 1.000 42.45019 299 ALA C C 1
ATOM 16858 O O . ALA C 1 294 ? 18.38270 48.55426 61.45418 1.000 39.67040 299 ALA C O 1
ATOM 16865 N N . GLY C 1 295 ? 16.60542 47.36331 62.18769 1.000 41.00579 300 GLY C N 1
ATOM 16866 C CA . GLY C 1 295 ? 16.14136 48.39286 63.11271 1.000 42.07813 300 GLY C CA 1
ATOM 16867 C C . GLY C 1 295 ? 15.90628 47.87357 64.49822 1.000 39.84331 300 GLY C C 1
ATOM 16868 O O . GLY C 1 295 ? 15.28791 46.82631 64.70628 1.000 37.50701 300 GLY C O 1
ATOM 16872 N N . PHE C 1 296 ? 16.37444 48.63291 65.48525 1.000 41.24110 301 PHE C N 1
ATOM 16873 C CA . PHE C 1 296 ? 16.23880 48.34984 66.90520 1.000 43.04118 301 PHE C CA 1
ATOM 16874 C C . PHE C 1 296 ? 15.36817 49.46550 67.47551 1.000 41.09628 301 PHE C C 1
ATOM 16875 O O . PHE C 1 296 ? 15.87016 50.52804 67.84443 1.000 39.72062 301 PHE C O 1
ATOM 16892 N N . ILE C 1 297 ? 14.05937 49.21235 67.53109 1.000 38.06089 302 ILE C N 1
ATOM 16893 C CA . ILE C 1 297 ? 13.04838 50.22445 67.83598 1.000 36.09712 302 ILE C CA 1
ATOM 16894 C C . ILE C 1 297 ? 12.63836 50.08611 69.30234 1.000 39.35567 302 ILE C C 1
ATOM 16895 O O . ILE C 1 297 ? 11.81605 49.23088 69.64731 1.000 35.56189 302 ILE C O 1
ATOM 16911 N N . SER C 1 298 ? 13.11768 50.97888 70.15991 1.000 38.45574 303 SER C N 1
ATOM 16912 C CA . SER C 1 298 ? 13.01538 50.78728 71.59804 1.000 39.34848 303 SER C CA 1
ATOM 16913 C C . SER C 1 298 ? 11.95785 51.69784 72.20637 1.000 42.59974 303 SER C C 1
ATOM 16914 O O . SER C 1 298 ? 12.07314 52.92679 72.13792 1.000 34.85976 303 SER C O 1
ATOM 16922 N N . SER C 1 299 ? 10.96405 51.08838 72.85568 1.000 42.50912 304 SER C N 1
ATOM 16923 C CA . SER C 1 299 ? 9.97422 51.82906 73.63965 1.000 42.86810 304 SER C CA 1
ATOM 16924 C C . SER C 1 299 ? 9.47133 53.07834 72.90002 1.000 37.76569 304 SER C C 1
ATOM 16925 O O . SER C 1 299 ? 9.42866 54.18081 73.45172 1.000 38.88872 304 SER C O 1
ATOM 16933 N N . SER C 1 300 ? 9.08487 52.90036 71.62125 1.000 38.50427 305 SER C N 1
ATOM 16934 C CA . SER C 1 300 ? 8.74617 54.04896 70.77352 1.000 40.31420 305 SER C CA 1
ATOM 16935 C C . SER C 1 300 ? 7.37118 54.64164 71.09946 1.000 40.84211 305 SER C C 1
ATOM 16936 O O . SER C 1 300 ? 7.17622 55.85984 70.99116 1.000 40.72135 305 SER C O 1
ATOM 16944 N N . GLY C 1 301 ? 6.39625 53.81232 71.47287 1.000 38.57514 306 GLY C N 1
ATOM 16945 C CA . GLY C 1 301 ? 5.12714 54.36584 71.89699 1.000 42.76212 306 GLY C CA 1
ATOM 16946 C C . GLY C 1 301 ? 4.35909 55.07384 70.78493 1.000 38.91680 306 GLY C C 1
ATOM 16947 O O . GLY C 1 301 ? 4.40640 54.71475 69.60617 1.000 35.81409 306 GLY C O 1
ATOM 16951 N N . GLU C 1 302 ? 3.60905 56.07451 71.19673 1.000 38.62232 307 GLU C N 1
ATOM 16952 C CA . GLU C 1 302 ? 2.62164 56.68730 70.32870 1.000 39.80249 307 GLU C CA 1
ATOM 16953 C C . GLU C 1 302 ? 3.33154 57.49167 69.25221 1.000 36.91142 307 GLU C C 1
ATOM 16954 O O . GLU C 1 302 ? 4.19966 58.30991 69.54840 1.000 33.83861 307 GLU C O 1
ATOM 16966 N N . GLY C 1 303 ? 2.95230 57.28370 68.00415 1.000 41.04935 308 GLY C N 1
ATOM 16967 C CA . GLY C 1 303 ? 3.69348 57.88518 66.90870 1.000 38.97516 308 GLY C CA 1
ATOM 16968 C C . GLY C 1 303 ? 4.81577 57.01410 66.40645 1.000 40.88081 308 GLY C C 1
ATOM 16969 O O . GLY C 1 303 ? 5.49833 57.38745 65.44202 1.000 37.13439 308 GLY C O 1
ATOM 16973 N N . GLY C 1 304 ? 5.00127 55.85359 67.01688 1.000 38.06659 309 GLY C N 1
ATOM 16974 C CA . GLY C 1 304 ? 5.98130 54.89253 66.60728 1.000 36.37340 309 GLY C CA 1
ATOM 16975 C C . GLY C 1 304 ? 5.32613 53.55099 66.45215 1.000 37.35252 309 GLY C C 1
ATOM 16976 O O . GLY C 1 304 ? 4.37550 53.40830 65.68181 1.000 38.37486 309 GLY C O 1
ATOM 16980 N N . ALA C 1 305 ? 5.81131 52.54120 67.18354 1.000 34.35127 310 ALA C N 1
ATOM 16981 C CA . ALA C 1 305 ? 5.29717 51.20138 66.95940 1.000 36.47218 310 ALA C CA 1
ATOM 16982 C C . ALA C 1 305 ? 3.87573 50.98314 67.50098 1.000 37.57907 310 ALA C C 1
ATOM 16983 O O . ALA C 1 305 ? 3.23505 49.99793 67.10845 1.000 35.80248 310 ALA C O 1
ATOM 16990 N N . LYS C 1 306 ? 3.39306 51.83683 68.41607 1.000 39.72138 311 LYS C N 1
ATOM 16991 C CA . LYS C 1 306 ? 2.04498 51.68798 68.97759 1.000 38.14248 311 LYS C CA 1
ATOM 16992 C C . LYS C 1 306 ? 0.96020 52.06181 67.96313 1.000 43.27829 311 LYS C C 1
ATOM 16993 O O . LYS C 1 306 ? 1.01971 53.11818 67.32271 1.000 41.12207 311 LYS C O 1
ATOM 17012 N N . LEU C 1 307 ? -0.07254 51.23350 67.87901 1.000 38.18971 312 LEU C N 1
ATOM 17013 C CA . LEU C 1 307 ? -1.25974 51.60030 67.12269 1.000 37.89368 312 LEU C CA 1
ATOM 17014 C C . LEU C 1 307 ? -1.89429 52.85247 67.69302 1.000 40.23849 312 LEU C C 1
ATOM 17015 O O . LEU C 1 307 ? -2.15611 52.93594 68.89892 1.000 39.23679 312 LEU C O 1
ATOM 17031 N N . TRP C 1 308 ? -2.14920 53.83295 66.82014 1.000 39.13479 313 TRP C N 1
ATOM 17032 C CA . TRP C 1 308 ? -2.96299 54.98842 67.20951 1.000 31.42795 313 TRP C CA 1
ATOM 17033 C C . TRP C 1 308 ? -4.31302 54.56441 67.75966 1.000 32.60021 313 TRP C C 1
ATOM 17034 O O . TRP C 1 308 ? -4.85802 55.20452 68.66337 1.000 31.08398 313 TRP C O 1
ATOM 17055 N N . ARG C 1 309 ? -4.91147 53.54766 67.14515 1.000 37.95060 314 ARG C N 1
ATOM 17056 C CA . ARG C 1 309 ? -6.25982 53.11574 67.44873 1.000 36.09684 314 ARG C CA 1
ATOM 17057 C C . ARG C 1 309 ? -6.34915 52.31735 68.74647 1.000 41.89773 314 ARG C C 1
ATOM 17058 O O . ARG C 1 309 ? -7.42820 51.81066 69.07147 1.000 39.40836 314 ARG C O 1
ATOM 17079 N N . ARG C 1 310 ? -5.24088 52.16103 69.45374 1.000 37.43927 315 ARG C N 1
ATOM 17080 C CA . ARG C 1 310 ? -5.23711 51.70705 70.84086 1.000 39.87136 315 ARG C CA 1
ATOM 17081 C C . ARG C 1 310 ? -5.41172 52.88930 71.77864 1.000 36.41537 315 ARG C C 1
ATOM 17082 O O . ARG C 1 310 ? -4.74174 53.91853 71.62638 1.000 39.33303 315 ARG C O 1
ATOM 17103 N N . ASN C 1 311 ? -6.33139 52.76616 72.72991 1.000 33.14159 316 ASN C N 1
ATOM 17104 C CA . ASN C 1 311 ? -6.45897 53.76895 73.78990 1.000 37.28856 316 ASN C CA 1
ATOM 17105 C C . ASN C 1 311 ? -5.78783 53.19318 75.02868 1.000 41.93766 316 ASN C C 1
ATOM 17106 O O . ASN C 1 311 ? -6.42475 52.50268 75.82677 1.000 37.81126 316 ASN C O 1
ATOM 17117 N N . PHE C 1 312 ? -4.49381 53.49009 75.18327 1.000 39.79957 317 PHE C N 1
ATOM 17118 C CA . PHE C 1 312 ? -3.67919 52.93083 76.26884 1.000 36.04181 317 PHE C CA 1
ATOM 17119 C C . PHE C 1 312 ? -2.39838 53.75276 76.35132 1.000 36.16032 317 PHE C C 1
ATOM 17120 O O . PHE C 1 312 ? -1.58061 53.70926 75.42830 1.000 41.99744 317 PHE C O 1
ATOM 17137 N N . GLY C 1 313 ? -2.25384 54.54878 77.39571 1.000 37.16698 318 GLY C N 1
ATOM 17138 C CA . GLY C 1 313 ? -1.07603 55.40748 77.51845 1.000 36.63368 318 GLY C CA 1
ATOM 17139 C C . GLY C 1 313 ? -1.20931 56.72970 76.75896 1.000 37.25996 318 GLY C C 1
ATOM 17140 O O . GLY C 1 313 ? -2.23406 57.39896 76.81509 1.000 36.25606 318 GLY C O 1
ATOM 17144 N N . GLU C 1 314 ? -0.15163 57.10552 76.05655 1.000 36.97481 319 GLU C N 1
ATOM 17145 C CA . GLU C 1 314 ? -0.10560 58.38833 75.38009 1.000 39.57162 319 GLU C CA 1
ATOM 17146 C C . GLU C 1 314 ? -1.12472 58.43253 74.24191 1.000 37.17524 319 GLU C C 1
ATOM 17147 O O . GLU C 1 314 ? -1.38044 57.42456 73.57846 1.000 34.56684 319 GLU C O 1
ATOM 17159 N N . GLN C 1 315 ? -1.71003 59.61450 74.03418 1.000 40.37834 320 GLN C N 1
ATOM 17160 C CA . GLN C 1 315 ? -2.83780 59.82830 73.13334 1.000 40.25610 320 GLN C CA 1
ATOM 17161 C C . GLN C 1 315 ? -2.51830 60.82802 72.01705 1.000 39.60282 320 GLN C C 1
ATOM 17162 O O . GLN C 1 315 ? -1.59638 61.64997 72.10436 1.000 35.37600 320 GLN C O 1
ATOM 17176 N N . VAL C 1 316 ? -3.40150 60.82032 71.01509 1.000 35.39295 321 VAL C N 1
ATOM 17177 C CA . VAL C 1 316 ? -3.30141 61.72255 69.87294 1.000 32.00762 321 VAL C CA 1
ATOM 17178 C C . VAL C 1 316 ? -3.21940 63.14420 70.35519 1.000 35.05174 321 VAL C C 1
ATOM 17179 O O . VAL C 1 316 ? -2.46384 63.97207 69.81531 1.000 34.28395 321 VAL C O 1
ATOM 17192 N N . GLY C 1 317 ? -3.99049 63.45837 71.38679 1.000 35.07875 322 GLY C N 1
ATOM 17193 C CA . GLY C 1 317 ? -3.98623 64.81019 71.89429 1.000 33.77581 322 GLY C CA 1
ATOM 17194 C C . GLY C 1 317 ? -2.65278 65.20428 72.47663 1.000 42.28356 322 GLY C C 1
ATOM 17195 O O . GLY C 1 317 ? -2.34748 66.40308 72.56979 1.000 41.29462 322 GLY C O 1
ATOM 17199 N N . ASN C 1 318 ? -1.84829 64.22229 72.88398 1.000 35.44215 323 ASN C N 1
ATOM 17200 C CA . ASN C 1 318 ? -0.52748 64.55567 73.39949 1.000 44.01613 323 ASN C CA 1
ATOM 17201 C C . ASN C 1 318 ? 0.37465 64.98026 72.25267 1.000 44.82806 323 ASN C C 1
ATOM 17202 O O . ASN C 1 318 ? 1.11073 65.96590 72.35000 1.000 42.57842 323 ASN C O 1
ATOM 17213 N N . LEU C 1 319 ? 0.27175 64.28061 71.13691 1.000 37.43534 324 LEU C N 1
ATOM 17214 C CA . LEU C 1 319 ? 1.13933 64.54509 70.00404 1.000 41.42926 324 LEU C CA 1
ATOM 17215 C C . LEU C 1 319 ? 0.63274 65.68324 69.15084 1.000 42.61168 324 LEU C C 1
ATOM 17216 O O . LEU C 1 319 ? 1.39674 66.20764 68.33762 1.000 53.55733 324 LEU C O 1
ATOM 17232 N N . ALA C 1 320 ? -0.63820 66.06561 69.30764 1.000 48.53702 325 ALA C N 1
ATOM 17233 C CA . ALA C 1 320 ? -1.18188 67.22422 68.62558 1.000 39.32709 325 ALA C CA 1
ATOM 17234 C C . ALA C 1 320 ? -1.04376 68.49902 69.42307 1.000 45.46932 325 ALA C C 1
ATOM 17235 O O . ALA C 1 320 ? -1.20705 69.58649 68.85007 1.000 40.67099 325 ALA C O 1
ATOM 17242 N N . GLY C 1 321 ? -0.73939 68.39778 70.73123 1.000 40.49804 326 GLY C N 1
ATOM 17243 C CA . GLY C 1 321 ? -0.69551 69.56996 71.57236 1.000 38.22958 326 GLY C CA 1
ATOM 17244 C C . GLY C 1 321 ? 0.57145 70.36843 71.39020 1.000 42.96049 326 GLY C C 1
ATOM 17245 O O . GLY C 1 321 ? 1.51546 69.93036 70.74299 1.000 40.62273 326 GLY C O 1
ATOM 17249 N N . ALA C 1 322 ? 0.57723 71.56142 71.99387 1.000 33.82570 327 ALA C N 1
ATOM 17250 C CA . ALA C 1 322 ? 1.68371 72.48740 71.83050 1.000 36.93662 327 ALA C CA 1
ATOM 17251 C C . ALA C 1 322 ? 3.01122 71.93375 72.31853 1.000 40.53634 327 ALA C C 1
ATOM 17252 O O . ALA C 1 322 ? 4.06321 72.49643 71.98715 1.000 37.28121 327 ALA C O 1
ATOM 17259 N N . GLY C 1 323 ? 2.99397 70.88658 73.12724 1.000 44.72198 328 GLY C N 1
ATOM 17260 C CA . GLY C 1 323 ? 4.22796 70.39270 73.68699 1.000 41.42878 328 GLY C CA 1
ATOM 17261 C C . GLY C 1 323 ? 4.93485 69.35732 72.84052 1.000 41.50404 328 GLY C C 1
ATOM 17262 O O . GLY C 1 323 ? 6.14544 69.17701 72.98932 1.000 39.52591 328 GLY C O 1
ATOM 17266 N N . GLU C 1 324 ? 4.20809 68.65796 71.96498 1.000 36.30118 329 GLU C N 1
ATOM 17267 C CA . GLU C 1 324 ? 4.81072 67.61522 71.15223 1.000 43.45448 329 GLU C CA 1
ATOM 17268 C C . GLU C 1 324 ? 4.45162 67.68304 69.66943 1.000 41.53970 329 GLU C C 1
ATOM 17269 O O . GLU C 1 324 ? 4.95851 66.86271 68.89821 1.000 40.52661 329 GLU C O 1
ATOM 17281 N N . TYR C 1 325 ? 3.59988 68.62550 69.24560 1.000 35.96695 330 TYR C N 1
ATOM 17282 C CA . TYR C 1 325 ? 3.18398 68.68538 67.84888 1.000 38.50588 330 TYR C CA 1
ATOM 17283 C C . TYR C 1 325 ? 4.38597 68.78585 66.90078 1.000 38.14529 330 TYR C C 1
ATOM 17284 O O . TYR C 1 325 ? 4.33563 68.28755 65.77190 1.000 32.60037 330 TYR C O 1
ATOM 17302 N N . HIS C 1 326 ? 5.47493 69.40261 67.35696 1.000 38.84480 331 HIS C N 1
ATOM 17303 C CA . HIS C 1 326 ? 6.65617 69.64897 66.53217 1.000 39.04815 331 HIS C CA 1
ATOM 17304 C C . HIS C 1 326 ? 7.28714 68.35700 66.02813 1.000 33.99831 331 HIS C C 1
ATOM 17305 O O . HIS C 1 326 ? 8.05861 68.38566 65.05845 1.000 34.70405 331 HIS C O 1
ATOM 17319 N N . TRP C 1 327 ? 6.96239 67.23238 66.65639 1.000 31.88613 332 TRP C N 1
ATOM 17320 C CA . TRP C 1 327 ? 7.37722 65.91568 66.19050 1.000 30.58012 332 TRP C CA 1
ATOM 17321 C C . TRP C 1 327 ? 6.74289 65.54043 64.85826 1.000 33.79234 332 TRP C C 1
ATOM 17322 O O . TRP C 1 327 ? 7.23558 64.62858 64.17890 1.000 28.96105 332 TRP C O 1
ATOM 17360 N N . ALA C 1 329 ? 3.96827 66.18742 61.22341 1.000 32.84562 334 ALA C N 1
ATOM 17361 C CA . ALA C 1 329 ? 3.46856 67.12740 60.24274 1.000 33.36008 334 ALA C CA 1
ATOM 17362 C C . ALA C 1 329 ? 2.44491 68.01736 60.90538 1.000 35.51068 334 ALA C C 1
ATOM 17363 O O . ALA C 1 329 ? 1.66116 67.55760 61.74511 1.000 30.36461 334 ALA C O 1
ATOM 17370 N N . GLY C 1 330 ? 2.47138 69.30121 60.54533 1.000 30.59534 335 GLY C N 1
ATOM 17371 C CA . GLY C 1 330 ? 1.41048 70.19371 60.98850 1.000 34.11805 335 GLY C CA 1
ATOM 17372 C C . GLY C 1 330 ? 0.03039 69.60991 60.75216 1.000 33.69973 335 GLY C C 1
ATOM 17373 O O . GLY C 1 330 ? -0.84612 69.68180 61.61664 1.000 34.48897 335 GLY C O 1
ATOM 17377 N N . ASN C 1 331 ? -0.15786 68.95657 59.60375 1.000 31.78445 336 ASN C N 1
ATOM 17378 C CA . ASN C 1 331 ? -1.43899 68.36071 59.25113 1.000 31.04965 336 ASN C CA 1
ATOM 17379 C C . ASN C 1 331 ? -1.94390 67.37400 60.26932 1.000 35.90763 336 ASN C C 1
ATOM 17380 O O . ASN C 1 331 ? -3.14475 67.06200 60.26858 1.000 29.91905 336 ASN C O 1
ATOM 17391 N N . PHE C 1 332 ? -1.04791 66.79430 61.06087 1.000 31.52678 337 PHE C N 1
ATOM 17392 C CA . PHE C 1 332 ? -1.46821 65.72634 61.94987 1.000 33.53761 337 PHE C CA 1
ATOM 17393 C C . PHE C 1 332 ? -2.37335 66.26482 63.05442 1.000 26.24022 337 PHE C C 1
ATOM 17394 O O . PHE C 1 332 ? -3.22885 65.54550 63.55042 1.000 27.01095 337 PHE C O 1
ATOM 17411 N N . VAL C 1 333 ? -2.21987 67.52853 63.44197 1.000 29.71139 338 VAL C N 1
ATOM 17412 C CA . VAL C 1 333 ? -2.97399 67.97921 64.59572 1.000 34.26245 338 VAL C CA 1
ATOM 17413 C C . VAL C 1 333 ? -4.47393 67.90375 64.35822 1.000 37.27356 338 VAL C C 1
ATOM 17414 O O . VAL C 1 333 ? -5.23803 67.90825 65.32089 1.000 34.20565 338 VAL C O 1
ATOM 17427 N N . LYS C 1 334 ? -4.92724 67.80029 63.10353 1.000 36.27382 339 LYS C N 1
ATOM 17428 C CA . LYS C 1 334 ? -6.36703 67.74646 62.87388 1.000 38.04258 339 LYS C CA 1
ATOM 17429 C C . LYS C 1 334 ? -6.97844 66.49438 63.48372 1.000 36.46581 339 LYS C C 1
ATOM 17430 O O . LYS C 1 334 ? -8.17171 66.48362 63.80503 1.000 38.28885 339 LYS C O 1
ATOM 17449 N N . TYR C 1 335 ? -6.19491 65.43912 63.65200 1.000 33.62504 340 TYR C N 1
ATOM 17450 C CA . TYR C 1 335 ? -6.73368 64.19394 64.17006 1.000 34.11396 340 TYR C CA 1
ATOM 17451 C C . TYR C 1 335 ? -7.00854 64.24987 65.67095 1.000 37.25348 340 TYR C C 1
ATOM 17452 O O . TYR C 1 335 ? -7.47250 63.25768 66.23235 1.000 32.04788 340 TYR C O 1
ATOM 17470 N N . ALA C 1 336 ? -6.77080 65.39262 66.30481 1.000 38.81256 341 ALA C N 1
ATOM 17471 C CA . ALA C 1 336 ? -7.17397 65.65258 67.67379 1.000 35.44434 341 ALA C CA 1
ATOM 17472 C C . ALA C 1 336 ? -8.25994 66.71743 67.75088 1.000 42.89789 341 ALA C C 1
ATOM 17473 O O . ALA C 1 336 ? -8.61026 67.14588 68.84747 1.000 41.95340 341 ALA C O 1
ATOM 17480 N N . GLY C 1 337 ? -8.78130 67.17323 66.61445 1.000 38.29060 342 GLY C N 1
ATOM 17481 C CA . GLY C 1 337 ? -9.78017 68.22097 66.59850 1.000 41.21298 342 GLY C CA 1
ATOM 17482 C C . GLY C 1 337 ? -10.94815 67.86185 65.70500 1.000 40.51738 342 GLY C C 1
ATOM 17483 O O . GLY C 1 337 ? -11.77955 67.02522 66.05721 1.000 48.49149 342 GLY C O 1
ATOM 17487 N N . PRO C 1 338 ? -11.00016 68.42338 64.49736 1.000 44.48779 343 PRO C N 1
ATOM 17488 C CA . PRO C 1 338 ? -12.12319 68.10281 63.60355 1.000 35.44184 343 PRO C CA 1
ATOM 17489 C C . PRO C 1 338 ? -12.14430 66.66521 63.15694 1.000 45.51540 343 PRO C C 1
ATOM 17490 O O . PRO C 1 338 ? -13.16446 66.21149 62.63241 1.000 45.75147 343 PRO C O 1
ATOM 17501 N N . LYS C 1 339 ? -11.04134 65.94773 63.28670 1.000 42.31933 344 LYS C N 1
ATOM 17502 C CA . LYS C 1 339 ? -10.99091 64.53647 62.96139 1.000 43.63739 344 LYS C CA 1
ATOM 17503 C C . LYS C 1 339 ? -10.65979 63.77403 64.22905 1.000 43.16628 344 LYS C C 1
ATOM 17504 O O . LYS C 1 339 ? -10.29723 64.36177 65.24888 1.000 39.86400 344 LYS C O 1
ATOM 17523 N N . LYS C 1 340 ? -10.79099 62.45765 64.13091 1.000 33.97382 345 LYS C N 1
ATOM 17524 C CA . LYS C 1 340 ? -10.62663 61.52255 65.22409 1.000 45.17601 345 LYS C CA 1
ATOM 17525 C C . LYS C 1 340 ? -9.56225 60.50695 64.87426 1.000 44.02245 345 LYS C C 1
ATOM 17526 O O . LYS C 1 340 ? -9.06893 60.42203 63.74499 1.000 37.24717 345 LYS C O 1
ATOM 17545 N N . VAL C 1 341 ? -9.29545 59.67092 65.86572 1.000 42.58418 346 VAL C N 1
ATOM 17546 C CA . VAL C 1 341 ? -8.35351 58.57131 65.72112 1.000 42.92315 346 VAL C CA 1
ATOM 17547 C C . VAL C 1 341 ? -8.76871 57.65544 64.59798 1.000 43.75069 346 VAL C C 1
ATOM 17548 O O . VAL C 1 341 ? -7.92332 57.09447 63.88707 1.000 39.32634 346 VAL C O 1
ATOM 17561 N N . ASN C 1 342 ? -10.07566 57.41578 64.48020 1.000 45.65217 347 ASN C N 1
ATOM 17562 C CA . ASN C 1 342 ? -10.58348 56.52108 63.45577 1.000 49.77344 347 ASN C CA 1
ATOM 17563 C C . ASN C 1 342 ? -10.32871 57.05482 62.06739 1.000 39.46446 347 ASN C C 1
ATOM 17564 O O . ASN C 1 342 ? -10.29494 56.26776 61.12993 1.000 36.49097 347 ASN C O 1
ATOM 17575 N N . ASP C 1 343 ? -10.15592 58.36969 61.92437 1.000 44.49497 348 ASP C N 1
ATOM 17576 C CA . ASP C 1 343 ? -9.93169 58.98216 60.62107 1.000 41.78709 348 ASP C CA 1
ATOM 17577 C C . ASP C 1 343 ? -8.48891 58.89309 60.16441 1.000 44.69738 348 ASP C C 1
ATOM 17578 O O . ASP C 1 343 ? -8.21642 59.17004 58.99735 1.000 38.37843 348 ASP C O 1
ATOM 17587 N N . ILE C 1 344 ? -7.55533 58.59108 61.06239 1.000 37.63163 349 ILE C N 1
ATOM 17588 C CA . ILE C 1 344 ? -6.14876 58.53955 60.68824 1.000 39.21772 349 ILE C CA 1
ATOM 17589 C C . ILE C 1 344 ? -6.03676 57.55167 59.53370 1.000 35.04865 349 ILE C C 1
ATOM 17590 O O . ILE C 1 344 ? -6.37371 56.37209 59.68382 1.000 34.78389 349 ILE C O 1
ATOM 17606 N N . PRO C 1 345 ? -5.56697 57.99628 58.36760 1.000 39.21852 350 PRO C N 1
ATOM 17607 C CA . PRO C 1 345 ? -5.71429 57.18939 57.13869 1.000 35.18378 350 PRO C CA 1
ATOM 17608 C C . PRO C 1 345 ? -4.83375 55.96277 57.07203 1.000 34.29121 350 PRO C C 1
ATOM 17609 O O . PRO C 1 345 ? -4.99949 55.18034 56.13664 1.000 42.50985 350 PRO C O 1
ATOM 17620 N N . VAL C 1 346 ? -3.90725 55.78302 58.01048 1.000 38.68550 351 VAL C N 1
ATOM 17621 C CA . VAL C 1 346 ? -3.04045 54.61319 58.12064 1.000 43.41676 351 VAL C CA 1
ATOM 17622 C C . VAL C 1 346 ? -2.82031 54.32987 59.60943 1.000 41.65197 351 VAL C C 1
ATOM 17623 O O . VAL C 1 346 ? -3.32411 55.06544 60.47173 1.000 37.25126 351 VAL C O 1
ATOM 17636 N N . ASP C 1 347 ? -2.05641 53.28842 59.92616 1.000 37.60766 352 ASP C N 1
ATOM 17637 C CA . ASP C 1 347 ? -1.71375 52.99842 61.32408 1.000 42.26444 352 ASP C CA 1
ATOM 17638 C C . ASP C 1 347 ? -0.36701 52.26285 61.38070 1.000 41.01541 352 ASP C C 1
ATOM 17639 O O . ASP C 1 347 ? 0.24140 51.92562 60.34553 1.000 36.23512 352 ASP C O 1
ATOM 17648 N N . ALA C 1 348 ? 0.09536 52.00667 62.61483 1.000 35.90826 353 ALA C N 1
ATOM 17649 C CA . ALA C 1 348 ? 1.47787 51.60245 62.86393 1.000 33.71470 353 ALA C CA 1
ATOM 17650 C C . ALA C 1 348 ? 1.81197 50.23219 62.29942 1.000 39.60949 353 ALA C C 1
ATOM 17651 O O . ALA C 1 348 ? 2.99220 49.93908 62.05474 1.000 35.58135 353 ALA C O 1
ATOM 17658 N N . HIS C 1 349 ? 0.81458 49.37507 62.10672 1.000 37.13440 354 HIS C N 1
ATOM 17659 C CA . HIS C 1 349 ? 1.07118 48.11542 61.42383 1.000 39.80944 354 HIS C CA 1
ATOM 17660 C C . HIS C 1 349 ? 1.55019 48.35766 59.99628 1.000 38.40823 354 HIS C C 1
ATOM 17661 O O . HIS C 1 349 ? 2.34451 47.57590 59.45608 1.000 41.64057 354 HIS C O 1
ATOM 17675 N N . GLN C 1 350 ? 1.06795 49.41494 59.36338 1.000 38.97568 355 GLN C N 1
ATOM 17676 C CA . GLN C 1 350 ? 1.53600 49.70472 58.01695 1.000 38.39724 355 GLN C CA 1
ATOM 17677 C C . GLN C 1 350 ? 2.91343 50.33042 58.06191 1.000 39.31763 355 GLN C C 1
ATOM 17678 O O . GLN C 1 350 ? 3.71806 50.09530 57.15646 1.000 35.18903 355 GLN C O 1
ATOM 17692 N N . LEU C 1 351 ? 3.23105 51.05637 59.13884 1.000 37.05860 356 LEU C N 1
ATOM 17693 C CA . LEU C 1 351 ? 4.57027 51.61851 59.28461 1.000 35.85955 356 LEU C CA 1
ATOM 17694 C C . LEU C 1 351 ? 5.61148 50.52386 59.47353 1.000 43.16896 356 LEU C C 1
ATOM 17695 O O . LEU C 1 351 ? 6.71994 50.60807 58.91897 1.000 39.82244 356 LEU C O 1
ATOM 17711 N N . LEU C 1 352 ? 5.28323 49.50082 60.26745 1.000 36.11566 357 LEU C N 1
ATOM 17712 C CA . LEU C 1 352 ? 6.18549 48.35572 60.41355 1.000 43.59277 357 LEU C CA 1
ATOM 17713 C C . LEU C 1 352 ? 6.26156 47.55056 59.13272 1.000 38.42063 357 LEU C C 1
ATOM 17714 O O . LEU C 1 352 ? 7.34239 47.09221 58.74393 1.000 39.93885 357 LEU C O 1
ATOM 17730 N N . ALA C 1 353 ? 5.11510 47.33125 58.49044 1.000 40.33088 358 ALA C N 1
ATOM 17731 C CA . ALA C 1 353 ? 5.08504 46.58916 57.23758 1.000 39.03373 358 ALA C CA 1
ATOM 17732 C C . ALA C 1 353 ? 5.92000 47.25844 56.15081 1.000 38.08330 358 ALA C C 1
ATOM 17733 O O . ALA C 1 353 ? 6.47435 46.57656 55.28501 1.000 41.44764 358 ALA C O 1
ATOM 17740 N N . LEU C 1 354 ? 6.01510 48.58389 56.15694 1.000 43.21426 359 LEU C N 1
ATOM 17741 C CA . LEU C 1 354 ? 6.87938 49.26133 55.18909 1.000 42.40640 359 LEU C CA 1
ATOM 17742 C C . LEU C 1 354 ? 8.36244 48.96365 55.39692 1.000 43.11615 359 LEU C C 1
ATOM 17743 O O . LEU C 1 354 ? 9.17688 49.30358 54.53192 1.000 43.50789 359 LEU C O 1
ATOM 17759 N N . CYS C 1 355 ? 8.73129 48.35691 56.52200 1.000 39.16747 360 CYS C N 1
ATOM 17760 C CA . CYS C 1 355 ? 10.07071 47.83431 56.74490 1.000 40.96267 360 CYS C CA 1
ATOM 17761 C C . CYS C 1 355 ? 10.29672 46.45924 56.13179 1.000 41.95476 360 CYS C C 1
ATOM 17762 O O . CYS C 1 355 ? 11.44514 46.01240 56.06285 1.000 40.58429 360 CYS C O 1
ATOM 17770 N N . ALA C 1 356 ? 9.25119 45.77707 55.69997 1.000 42.40949 361 ALA C N 1
ATOM 17771 C CA . ALA C 1 356 ? 9.43481 44.45169 55.14039 1.000 43.22413 361 ALA C CA 1
ATOM 17772 C C . ALA C 1 356 ? 10.32021 44.52886 53.89950 1.000 46.85886 361 ALA C C 1
ATOM 17773 O O . ALA C 1 356 ? 10.19422 45.47121 53.10621 1.000 46.32247 361 ALA C O 1
ATOM 17780 N N . PRO C 1 357 ? 11.17073 43.51993 53.65703 1.000 45.77720 362 PRO C N 1
ATOM 17781 C CA . PRO C 1 357 ? 11.36705 42.30323 54.44587 1.000 53.69928 362 PRO C CA 1
ATOM 17782 C C . PRO C 1 357 ? 12.53911 42.42546 55.41443 1.000 49.72346 362 PRO C C 1
ATOM 17783 O O . PRO C 1 357 ? 13.08883 41.41704 55.83491 1.000 49.07964 362 PRO C O 1
ATOM 17794 N N . ARG C 1 358 ? 12.94883 43.62903 55.71045 1.000 47.49023 363 ARG C N 1
ATOM 17795 C CA . ARG C 1 358 ? 14.13621 43.82063 56.51414 1.000 40.39074 363 ARG C CA 1
ATOM 17796 C C . ARG C 1 358 ? 13.87194 43.59739 58.01109 1.000 49.51509 363 ARG C C 1
ATOM 17797 O O . ARG C 1 358 ? 12.76927 43.82966 58.50117 1.000 47.57504 363 ARG C O 1
ATOM 17818 N N . PRO C 1 359 ? 14.90145 43.20244 58.76165 1.000 50.77893 364 PRO C N 1
ATOM 17819 C CA . PRO C 1 359 ? 14.71172 42.80658 60.15698 1.000 45.94806 364 PRO C CA 1
ATOM 17820 C C . PRO C 1 359 ? 14.53258 43.98807 61.09758 1.000 43.58019 364 PRO C C 1
ATOM 17821 O O . PRO C 1 359 ? 15.35092 44.91175 61.12965 1.000 41.86094 364 PRO C O 1
ATOM 17832 N N . VAL C 1 360 ? 13.50226 43.89495 61.93531 1.000 44.21551 365 VAL C N 1
ATOM 17833 C CA . VAL C 1 360 ? 13.13932 44.93322 62.89464 1.000 48.82920 365 VAL C CA 1
ATOM 17834 C C . VAL C 1 360 ? 12.85238 44.28406 64.24174 1.000 44.72113 365 VAL C C 1
ATOM 17835 O O . VAL C 1 360 ? 12.06039 43.33693 64.31757 1.000 40.64030 365 VAL C O 1
ATOM 17848 N N . LEU C 1 361 ? 13.45064 44.82634 65.30531 1.000 43.80030 366 LEU C N 1
ATOM 17849 C CA . LEU C 1 361 ? 13.15160 44.40953 66.67297 1.000 48.78642 366 LEU C CA 1
ATOM 17850 C C . LEU C 1 361 ? 12.34677 45.48931 67.37035 1.000 38.41263 366 LEU C C 1
ATOM 17851 O O . LEU C 1 361 ? 12.85219 46.59012 67.61822 1.000 42.22745 366 LEU C O 1
ATOM 17867 N N . VAL C 1 362 ? 11.12611 45.15187 67.72429 1.000 41.24458 367 VAL C N 1
ATOM 17868 C CA . VAL C 1 362 ? 10.29450 45.99559 68.56602 1.000 42.50434 367 VAL C CA 1
ATOM 17869 C C . VAL C 1 362 ? 10.55718 45.61851 70.01834 1.000 42.74284 367 VAL C C 1
ATOM 17870 O O . VAL C 1 362 ? 10.28387 44.49064 70.44164 1.000 45.48044 367 VAL C O 1
ATOM 17883 N N . SER C 1 363 ? 11.09889 46.55796 70.76990 1.000 45.89547 368 SER C N 1
ATOM 17884 C CA . SER C 1 363 ? 11.52285 46.36446 72.14399 1.000 43.12394 368 SER C CA 1
ATOM 17885 C C . SER C 1 363 ? 10.75395 47.32482 73.03504 1.000 47.67183 368 SER C C 1
ATOM 17886 O O . SER C 1 363 ? 10.45956 48.46602 72.63414 1.000 42.61149 368 SER C O 1
ATOM 17894 N N . VAL C 1 364 ? 10.47422 46.85615 74.25315 1.000 43.67243 369 VAL C N 1
ATOM 17895 C CA . VAL C 1 364 ? 9.78338 47.63437 75.27105 1.000 47.61091 369 VAL C CA 1
ATOM 17896 C C . VAL C 1 364 ? 10.12751 47.05140 76.63784 1.000 43.10904 369 VAL C C 1
ATOM 17897 O O . VAL C 1 364 ? 10.38083 45.85442 76.76828 1.000 39.00030 369 VAL C O 1
ATOM 17910 N N . GLY C 1 365 ? 10.12825 47.90452 77.65845 1.000 44.77181 370 GLY C N 1
ATOM 17911 C CA . GLY C 1 365 ? 10.30605 47.45341 79.02723 1.000 52.95643 370 GLY C CA 1
ATOM 17912 C C . GLY C 1 365 ? 9.04651 46.79737 79.60846 1.000 47.06148 370 GLY C C 1
ATOM 17913 O O . GLY C 1 365 ? 8.01098 46.66255 78.95870 1.000 45.67959 370 GLY C O 1
ATOM 17917 N N . SER C 1 366 ? 9.16141 46.35347 80.86411 1.000 52.97757 371 SER C N 1
ATOM 17918 C CA . SER C 1 366 ? 8.03247 45.75046 81.56581 1.000 44.00416 371 SER C CA 1
ATOM 17919 C C . SER C 1 366 ? 7.71396 46.45623 82.86799 1.000 47.06863 371 SER C C 1
ATOM 17920 O O . SER C 1 366 ? 6.71013 46.12904 83.49891 1.000 52.86675 371 SER C O 1
ATOM 17928 N N . GLN C 1 367 ? 8.48141 47.47083 83.24006 1.000 47.66161 372 GLN C N 1
ATOM 17929 C CA . GLN C 1 367 ? 8.25795 48.21193 84.46483 1.000 53.98003 372 GLN C CA 1
ATOM 17930 C C . GLN C 1 367 ? 7.99712 49.66866 84.11187 1.000 53.62231 372 GLN C C 1
ATOM 17931 O O . GLN C 1 367 ? 8.87113 50.33791 83.55514 1.000 47.07576 372 GLN C O 1
ATOM 17945 N N . GLY C 1 368 ? 6.81539 50.16562 84.46045 1.000 57.12657 373 GLY C N 1
ATOM 17946 C CA . GLY C 1 368 ? 6.49971 51.57676 84.29468 1.000 56.36750 373 GLY C CA 1
ATOM 17947 C C . GLY C 1 368 ? 6.46891 52.06345 82.85564 1.000 57.53238 373 GLY C C 1
ATOM 17948 O O . GLY C 1 368 ? 6.87759 53.20574 82.58561 1.000 47.18194 373 GLY C O 1
ATOM 17952 N N . GLU C 1 369 ? 5.99705 51.21378 81.93108 1.000 40.36496 374 GLU C N 1
ATOM 17953 C CA . GLU C 1 369 ? 5.98423 51.46177 80.48883 1.000 55.95192 374 GLU C CA 1
ATOM 17954 C C . GLU C 1 369 ? 4.57888 51.65601 79.91676 1.000 57.67650 374 GLU C C 1
ATOM 17955 O O . GLU C 1 369 ? 4.37620 51.48155 78.70293 1.000 45.19694 374 GLU C O 1
ATOM 17967 N N . SER C 1 370 ? 3.60136 52.00916 80.75172 1.000 46.23114 375 SER C N 1
ATOM 17968 C CA . SER C 1 370 ? 2.22787 52.06405 80.27160 1.000 55.53175 375 SER C CA 1
ATOM 17969 C C . SER C 1 370 ? 2.07143 53.13288 79.19284 1.000 48.59829 375 SER C C 1
ATOM 17970 O O . SER C 1 370 ? 1.32739 52.94167 78.23047 1.000 44.64330 375 SER C O 1
ATOM 17978 N N . TRP C 1 371 ? 2.80205 54.24482 79.32240 1.000 41.74173 376 TRP C N 1
ATOM 17979 C CA . TRP C 1 371 ? 2.71030 55.35826 78.39006 1.000 46.89645 376 TRP C CA 1
ATOM 17980 C C . TRP C 1 371 ? 2.92182 54.93923 76.94425 1.000 40.28965 376 TRP C C 1
ATOM 17981 O O . TRP C 1 371 ? 2.35029 55.54651 76.04254 1.000 40.14048 376 TRP C O 1
ATOM 18002 N N . VAL C 1 372 ? 3.71600 53.89854 76.70624 1.000 41.81230 377 VAL C N 1
ATOM 18003 C CA . VAL C 1 372 ? 4.06094 53.47899 75.35126 1.000 40.66893 377 VAL C CA 1
ATOM 18004 C C . VAL C 1 372 ? 3.28998 52.25910 74.92149 1.000 40.04567 377 VAL C C 1
ATOM 18005 O O . VAL C 1 372 ? 3.42866 51.81434 73.76802 1.000 39.76711 377 VAL C O 1
ATOM 18018 N N . ASP C 1 373 ? 2.42525 51.73551 75.79179 1.000 42.88305 378 ASP C N 1
ATOM 18019 C CA . ASP C 1 373 ? 1.46944 50.67436 75.47458 1.000 41.16685 378 ASP C CA 1
ATOM 18020 C C . ASP C 1 373 ? 2.16174 49.42944 74.95282 1.000 40.13693 378 ASP C C 1
ATOM 18021 O O . ASP C 1 373 ? 2.05475 49.12319 73.75881 1.000 46.50222 378 ASP C O 1
ATOM 18030 N N . PRO C 1 374 ? 2.78765 48.63798 75.83216 1.000 44.55362 379 PRO C N 1
ATOM 18031 C CA . PRO C 1 374 ? 3.48810 47.42795 75.37233 1.000 41.21401 379 PRO C CA 1
ATOM 18032 C C . PRO C 1 374 ? 2.68888 46.52923 74.45410 1.000 40.84870 379 PRO C C 1
ATOM 18033 O O . PRO C 1 374 ? 3.20395 46.11611 73.41046 1.000 45.82548 379 PRO C O 1
ATOM 18044 N N . LYS C 1 375 ? 1.44234 46.20395 74.79856 1.000 43.24888 380 LYS C N 1
ATOM 18045 C CA . LYS C 1 375 ? 0.65059 45.33889 73.92082 1.000 43.12892 380 LYS C CA 1
ATOM 18046 C C . LYS C 1 375 ? 0.24529 46.03525 72.61659 1.000 42.35990 380 LYS C C 1
ATOM 18047 O O . LYS C 1 375 ? 0.09839 45.38268 71.57506 1.000 40.70431 380 LYS C O 1
ATOM 18066 N N . GLY C 1 376 ? 0.00110 47.33776 72.66451 1.000 45.91666 381 GLY C N 1
ATOM 18067 C CA . GLY C 1 376 ? -0.26274 48.07161 71.44027 1.000 47.09777 381 GLY C CA 1
ATOM 18068 C C . GLY C 1 376 ? 0.86101 47.94946 70.42569 1.000 49.59731 381 GLY C C 1
ATOM 18069 O O . GLY C 1 376 ? 0.61336 47.93314 69.21788 1.000 44.16007 381 GLY C O 1
ATOM 18090 N N . LEU C 1 378 ? 3.03724 45.28217 70.24564 1.000 43.76002 383 LEU C N 1
ATOM 18091 C CA . LEU C 1 378 ? 2.92954 43.89924 69.77137 1.000 39.97682 383 LEU C CA 1
ATOM 18092 C C . LEU C 1 378 ? 1.85057 43.75932 68.72001 1.000 43.56373 383 LEU C C 1
ATOM 18093 O O . LEU C 1 378 ? 2.03032 43.05037 67.72666 1.000 41.13417 383 LEU C O 1
ATOM 18109 N N . LEU C 1 379 ? 0.69097 44.36772 68.96185 1.000 45.57915 384 LEU C N 1
ATOM 18110 C CA . LEU C 1 379 ? -0.40640 44.27610 68.00879 1.000 42.81780 384 LEU C CA 1
ATOM 18111 C C . LEU C 1 379 ? -0.03171 44.87415 66.65138 1.000 40.34461 384 LEU C C 1
ATOM 18112 O O . LEU C 1 379 ? -0.38876 44.32285 65.60298 1.000 41.57543 384 LEU C O 1
ATOM 18128 N N . ALA C 1 380 ? 0.67180 46.00756 66.64096 1.000 44.51259 385 ALA C N 1
ATOM 18129 C CA . ALA C 1 380 ? 1.07678 46.59020 65.36158 1.000 42.91240 385 ALA C CA 1
ATOM 18130 C C . ALA C 1 380 ? 1.94002 45.60690 64.58781 1.000 47.58651 385 ALA C C 1
ATOM 18131 O O . ALA C 1 380 ? 1.71524 45.36751 63.38954 1.000 45.23399 385 ALA C O 1
ATOM 18138 N N . ALA C 1 381 ? 2.90944 44.99532 65.27316 1.000 44.56533 386 ALA C N 1
ATOM 18139 C CA . ALA C 1 381 ? 3.72421 43.95107 64.66438 1.000 42.56877 386 ALA C CA 1
ATOM 18140 C C . ALA C 1 381 ? 2.86781 42.77908 64.22753 1.000 47.96115 386 ALA C C 1
ATOM 18141 O O . ALA C 1 381 ? 3.03992 42.25282 63.12209 1.000 43.82397 386 ALA C O 1
ATOM 18148 N N . TYR C 1 382 ? 1.91867 42.37114 65.07381 1.000 42.55458 387 TYR C N 1
ATOM 18149 C CA . TYR C 1 382 ? 1.04254 41.26015 64.71714 1.000 45.87610 387 TYR C CA 1
ATOM 18150 C C . TYR C 1 382 ? 0.24780 41.55860 63.44999 1.000 46.05537 387 TYR C C 1
ATOM 18151 O O . TYR C 1 382 ? 0.10616 40.70134 62.57021 1.000 45.35816 387 TYR C O 1
ATOM 18169 N N . HIS C 1 383 ? -0.27334 42.77033 63.32536 1.000 45.87339 388 HIS C N 1
ATOM 18170 C CA . HIS C 1 383 ? -1.03625 43.07582 62.12394 1.000 50.50148 388 HIS C CA 1
ATOM 18171 C C . HIS C 1 383 ? -0.16087 43.44213 60.93202 1.000 46.12059 388 HIS C C 1
ATOM 18172 O O . HIS C 1 383 ? -0.65503 43.41219 59.80417 1.000 45.71087 388 HIS C O 1
ATOM 18186 N N . ALA C 1 384 ? 1.11250 43.79603 61.14841 1.000 42.51439 389 ALA C N 1
ATOM 18187 C CA . ALA C 1 384 ? 2.01750 44.05892 60.03222 1.000 42.08236 389 ALA C CA 1
ATOM 18188 C C . ALA C 1 384 ? 2.53129 42.78863 59.39123 1.000 46.70853 389 ALA C C 1
ATOM 18189 O O . ALA C 1 384 ? 2.86045 42.80484 58.19621 1.000 41.77438 389 ALA C O 1
ATOM 18196 N N . THR C 1 385 ? 2.58204 41.69321 60.15036 1.000 43.64949 390 THR C N 1
ATOM 18197 C CA . THR C 1 385 ? 3.24375 40.47283 59.69043 1.000 48.88644 390 THR C CA 1
ATOM 18198 C C . THR C 1 385 ? 2.78206 39.96710 58.32439 1.000 43.00228 390 THR C C 1
ATOM 18199 O O . THR C 1 385 ? 3.63831 39.52026 57.53716 1.000 45.78457 390 THR C O 1
ATOM 18210 N N . PRO C 1 386 ? 1.51500 40.00121 57.96546 1.000 47.86045 391 PRO C N 1
ATOM 18211 C CA . PRO C 1 386 ? 1.13795 39.47200 56.64531 1.000 46.23621 391 PRO C CA 1
ATOM 18212 C C . PRO C 1 386 ? 1.89911 40.10181 55.47604 1.000 47.15156 391 PRO C C 1
ATOM 18213 O O . PRO C 1 386 ? 1.99685 39.49646 54.40702 1.000 44.40468 391 PRO C O 1
ATOM 18224 N N . ALA C 1 387 ? 2.42810 41.31425 55.63874 1.000 46.67645 392 ALA C N 1
ATOM 18225 C CA . ALA C 1 387 ? 3.27738 41.87181 54.59269 1.000 49.24867 392 ALA C CA 1
ATOM 18226 C C . ALA C 1 387 ? 4.61613 41.15736 54.54211 1.000 50.63278 392 ALA C C 1
ATOM 18227 O O . ALA C 1 387 ? 5.12790 40.85302 53.45654 1.000 51.69532 392 ALA C O 1
ATOM 18234 N N . TYR C 1 388 ? 5.22244 40.93218 55.70539 1.000 50.43803 393 TYR C N 1
ATOM 18235 C CA . TYR C 1 388 ? 6.45568 40.15934 55.75563 1.000 47.47352 393 TYR C CA 1
ATOM 18236 C C . TYR C 1 388 ? 6.25545 38.79019 55.10845 1.000 49.75461 393 TYR C C 1
ATOM 18237 O O . TYR C 1 388 ? 7.12022 38.31025 54.36149 1.000 46.52464 393 TYR C O 1
ATOM 18255 N N . ALA C 1 389 ? 5.07304 38.19631 55.29537 1.000 51.25841 394 ALA C N 1
ATOM 18256 C CA . ALA C 1 389 ? 4.81491 36.86443 54.74672 1.000 53.77999 394 ALA C CA 1
ATOM 18257 C C . ALA C 1 389 ? 4.78913 36.85178 53.22223 1.000 52.03577 394 ALA C C 1
ATOM 18258 O O . ALA C 1 389 ? 5.03832 35.80572 52.61359 1.000 50.51878 394 ALA C O 1
ATOM 18265 N N . LEU C 1 390 ? 4.48980 37.98470 52.58300 1.000 50.87959 395 LEU C N 1
ATOM 18266 C CA . LEU C 1 390 ? 4.48218 38.02177 51.12765 1.000 55.15066 395 LEU C CA 1
ATOM 18267 C C . LEU C 1 390 ? 5.88157 37.91196 50.54987 1.000 55.36162 395 LEU C C 1
ATOM 18268 O O . LEU C 1 390 ? 6.02620 37.59248 49.36739 1.000 48.39911 395 LEU C O 1
ATOM 18284 N N . PHE C 1 391 ? 6.89746 38.24786 51.33452 1.000 50.49007 396 PHE C N 1
ATOM 18285 C CA . PHE C 1 391 ? 8.27952 38.01009 50.98016 1.000 49.69896 396 PHE C CA 1
ATOM 18286 C C . PHE C 1 391 ? 8.75091 36.63992 51.46528 1.000 55.35890 396 PHE C C 1
ATOM 18287 O O . PHE C 1 391 ? 9.93858 36.32724 51.34975 1.000 55.02423 396 PHE C O 1
ATOM 18304 N N . GLY C 1 392 ? 7.84822 35.81714 51.99784 1.000 57.63993 397 GLY C N 1
ATOM 18305 C CA . GLY C 1 392 ? 8.22823 34.50321 52.48918 1.000 56.56343 397 GLY C CA 1
ATOM 18306 C C . GLY C 1 392 ? 8.99931 34.55677 53.78386 1.000 58.62530 397 GLY C C 1
ATOM 18307 O O . GLY C 1 392 ? 9.79234 33.66109 54.07104 1.000 63.72266 397 GLY C O 1
ATOM 18311 N N . GLU C 1 393 ? 8.78890 35.59913 54.56817 1.000 57.19478 398 GLU C N 1
ATOM 18312 C CA . GLU C 1 393 ? 9.46228 35.81392 55.83242 1.000 53.09699 398 GLU C CA 1
ATOM 18313 C C . GLU C 1 393 ? 8.42441 35.71593 56.93437 1.000 52.66784 398 GLU C C 1
ATOM 18314 O O . GLU C 1 393 ? 7.22351 35.69628 56.66008 1.000 50.73392 398 GLU C O 1
ATOM 18326 N N . GLN C 1 394 ? 8.89089 35.63731 58.18135 1.000 58.26426 399 GLN C N 1
ATOM 18327 C CA . GLN C 1 394 ? 8.01688 35.48153 59.33679 1.000 60.80412 399 GLN C CA 1
ATOM 18328 C C . GLN C 1 394 ? 8.03396 36.72576 60.20954 1.000 54.87605 399 GLN C C 1
ATOM 18329 O O . GLN C 1 394 ? 8.99491 37.49775 60.21140 1.000 46.54159 399 GLN C O 1
ATOM 18343 N N . GLY C 1 395 ? 6.97431 36.86370 61.01027 1.000 48.85577 400 GLY C N 1
ATOM 18344 C CA . GLY C 1 395 ? 6.86281 37.94967 61.95857 1.000 52.32770 400 GLY C CA 1
ATOM 18345 C C . GLY C 1 395 ? 6.24696 37.51473 63.27154 1.000 53.36245 400 GLY C C 1
ATOM 18346 O O . GLY C 1 395 ? 6.61311 36.47938 63.82414 1.000 58.75507 400 GLY C O 1
ATOM 18350 N N . VAL C 1 396 ? 5.30302 38.29645 63.77133 1.000 51.63289 401 VAL C N 1
ATOM 18351 C CA . VAL C 1 396 ? 4.62200 38.02785 65.02809 1.000 50.89733 401 VAL C CA 1
ATOM 18352 C C . VAL C 1 396 ? 3.25629 37.42712 64.71463 1.000 54.37315 401 VAL C C 1
ATOM 18353 O O . VAL C 1 396 ? 2.51394 37.95503 63.88101 1.000 54.93322 401 VAL C O 1
ATOM 18366 N N . THR C 1 397 ? 2.94608 36.29274 65.34583 1.000 58.56123 402 THR C N 1
ATOM 18367 C CA . THR C 1 397 ? 1.71222 35.55407 65.08702 1.000 62.35798 402 THR C CA 1
ATOM 18368 C C . THR C 1 397 ? 0.86388 35.32621 66.33220 1.000 58.99864 402 THR C C 1
ATOM 18369 O O . THR C 1 397 ? -0.05099 34.49386 66.29717 1.000 59.97210 402 THR C O 1
ATOM 18380 N N . GLN C 1 398 ? 1.12781 36.03041 67.42247 1.000 53.79958 403 GLN C N 1
ATOM 18381 C CA . GLN C 1 398 ? 0.20928 36.03314 68.53880 1.000 55.70917 403 GLN C CA 1
ATOM 18382 C C . GLN C 1 398 ? -0.09684 37.46930 68.93349 1.000 54.77486 403 GLN C C 1
ATOM 18383 O O . GLN C 1 398 ? 0.71559 38.37623 68.73667 1.000 59.40547 403 GLN C O 1
ATOM 18397 N N . ASN C 1 399 ? -1.26754 37.65298 69.53633 1.000 60.32023 404 ASN C N 1
ATOM 18398 C CA . ASN C 1 399 ? -1.82245 38.97016 69.80834 1.000 55.23485 404 ASN C CA 1
ATOM 18399 C C . ASN C 1 399 ? -1.98494 39.22095 71.29673 1.000 54.96018 404 ASN C C 1
ATOM 18400 O O . ASN C 1 399 ? -2.78448 40.07401 71.68636 1.000 52.39621 404 ASN C O 1
ATOM 18411 N N . GLU C 1 400 ? -1.27435 38.46413 72.13599 1.000 59.74742 405 GLU C N 1
ATOM 18412 C CA . GLU C 1 400 ? -1.15002 38.76469 73.55368 1.000 57.01030 405 GLU C CA 1
ATOM 18413 C C . GLU C 1 400 ? 0.32515 38.74632 73.93440 1.000 50.95594 405 GLU C C 1
ATOM 18414 O O . GLU C 1 400 ? 1.13295 38.03638 73.33411 1.000 47.62411 405 GLU C O 1
ATOM 18426 N N . LEU C 1 401 ? 0.66746 39.55763 74.91369 1.000 40.84554 406 LEU C N 1
ATOM 18427 C CA . LEU C 1 401 ? 2.04527 39.66200 75.34788 1.000 56.57017 406 LEU C CA 1
ATOM 18428 C C . LEU C 1 401 ? 2.51620 38.33746 75.94827 1.000 62.85360 406 LEU C C 1
ATOM 18429 O O . LEU C 1 401 ? 1.82905 37.78141 76.81482 1.000 61.06605 406 LEU C O 1
ATOM 18445 N N . PRO C 1 402 ? 3.66942 37.81861 75.54480 1.000 62.49039 407 PRO C N 1
ATOM 18446 C CA . PRO C 1 402 ? 4.21778 36.62370 76.19864 1.000 65.10390 407 PRO C CA 1
ATOM 18447 C C . PRO C 1 402 ? 4.78086 36.95713 77.57771 1.000 54.60895 407 PRO C C 1
ATOM 18448 O O . PRO C 1 402 ? 4.74569 38.09257 78.04695 1.000 54.21618 407 PRO C O 1
ATOM 18459 N N . ALA C 1 403 ? 5.31122 35.93680 78.23660 1.000 56.47005 408 ALA C N 1
ATOM 18460 C CA . ALA C 1 403 ? 5.94859 36.16819 79.51984 1.000 57.79383 408 ALA C CA 1
ATOM 18461 C C . ALA C 1 403 ? 7.09396 37.15643 79.35656 1.000 59.38573 408 ALA C C 1
ATOM 18462 O O . ALA C 1 403 ? 7.84083 37.10735 78.37529 1.000 55.49244 408 ALA C O 1
ATOM 18469 N N . VAL C 1 404 ? 7.23664 38.06514 80.32342 1.000 49.70186 409 VAL C N 1
ATOM 18470 C CA . VAL C 1 404 ? 8.31523 39.02870 80.23086 1.000 46.13887 409 VAL C CA 1
ATOM 18471 C C . VAL C 1 404 ? 9.60173 38.26129 79.97148 1.000 63.15337 409 VAL C C 1
ATOM 18472 O O . VAL C 1 404 ? 9.77318 37.12858 80.44028 1.000 60.07963 409 VAL C O 1
ATOM 18485 N N . GLY C 1 405 ? 10.46997 38.84635 79.13322 1.000 60.96054 410 GLY C N 1
ATOM 18486 C CA . GLY C 1 405 ? 11.72696 38.24302 78.73850 1.000 57.90309 410 GLY C CA 1
ATOM 18487 C C . GLY C 1 405 ? 11.64131 37.19100 77.66057 1.000 45.61023 410 GLY C C 1
ATOM 18488 O O . GLY C 1 405 ? 12.67592 36.81753 77.10311 1.000 50.32632 410 GLY C O 1
ATOM 18492 N N . ASN C 1 406 ? 10.45669 36.71370 77.31858 1.000 50.07781 411 ASN C N 1
ATOM 18493 C CA . ASN C 1 406 ? 10.32252 35.72566 76.25291 1.000 51.63602 411 ASN C CA 1
ATOM 18494 C C . ASN C 1 406 ? 10.22709 36.44117 74.90345 1.000 64.16665 411 ASN C C 1
ATOM 18495 O O . ASN C 1 406 ? 9.14295 36.76186 74.41714 1.000 66.48044 411 ASN C O 1
ATOM 18506 N N . GLY C 1 407 ? 11.37626 36.70014 74.28325 1.000 65.12474 412 GLY C N 1
ATOM 18507 C CA . GLY C 1 407 ? 11.37188 37.34634 72.98141 1.000 60.67912 412 GLY C CA 1
ATOM 18508 C C . GLY C 1 407 ? 10.73459 36.46720 71.92193 1.000 51.26484 412 GLY C C 1
ATOM 18509 O O . GLY C 1 407 ? 10.71146 35.24662 72.03785 1.000 56.63675 412 GLY C O 1
ATOM 18513 N N . LEU C 1 408 ? 10.18463 37.10945 70.88546 1.000 51.85465 413 LEU C N 1
ATOM 18514 C CA . LEU C 1 408 ? 9.60431 36.43852 69.71460 1.000 48.27389 413 LEU C CA 1
ATOM 18515 C C . LEU C 1 408 ? 10.49164 36.75434 68.51121 1.000 57.37348 413 LEU C C 1
ATOM 18516 O O . LEU C 1 408 ? 10.29515 37.76563 67.83126 1.000 56.47493 413 LEU C O 1
ATOM 18532 N N . LEU C 1 409 ? 11.44614 35.86443 68.22435 1.000 58.86493 414 LEU C N 1
ATOM 18533 C CA . LEU C 1 409 ? 12.61215 36.21360 67.41733 1.000 52.89742 414 LEU C CA 1
ATOM 18534 C C . LEU C 1 409 ? 12.76865 35.34377 66.18859 1.000 50.64050 414 LEU C C 1
ATOM 18535 O O . LEU C 1 409 ? 13.79615 35.43595 65.51521 1.000 59.84150 414 LEU C O 1
ATOM 18551 N N . ALA C 1 410 ? 11.77842 34.52162 65.86043 1.000 51.84965 415 ALA C N 1
ATOM 18552 C CA . ALA C 1 410 ? 11.91780 33.63667 64.70890 1.000 47.91930 415 ALA C CA 1
ATOM 18553 C C . ALA C 1 410 ? 11.88627 34.40635 63.39723 1.000 59.91576 415 ALA C C 1
ATOM 18554 O O . ALA C 1 410 ? 12.57113 34.02785 62.43687 1.000 56.28978 415 ALA C O 1
ATOM 18561 N N . GLY C 1 411 ? 11.07979 35.47467 63.32015 1.000 57.95867 416 GLY C N 1
ATOM 18562 C CA . GLY C 1 411 ? 10.86631 36.17456 62.07296 1.000 52.81056 416 GLY C CA 1
ATOM 18563 C C . GLY C 1 411 ? 11.77340 37.38338 61.90519 1.000 49.83054 416 GLY C C 1
ATOM 18564 O O . GLY C 1 411 ? 12.46171 37.82011 62.82486 1.000 45.54231 416 GLY C O 1
ATOM 18568 N N . LYS C 1 412 ? 11.75141 37.93818 60.68631 1.000 49.21841 417 LYS C N 1
ATOM 18569 C CA . LYS C 1 412 ? 12.43654 39.20723 60.45207 1.000 48.47872 417 LYS C CA 1
ATOM 18570 C C . LYS C 1 412 ? 11.74509 40.36061 61.17485 1.000 45.04370 417 LYS C C 1
ATOM 18571 O O . LYS C 1 412 ? 12.40392 41.33681 61.54986 1.000 49.51933 417 LYS C O 1
ATOM 18590 N N . LEU C 1 413 ? 10.43785 40.27262 61.40188 1.000 42.58951 418 LEU C N 1
ATOM 18591 C CA . LEU C 1 413 ? 9.75341 41.20246 62.28590 1.000 48.11145 418 LEU C CA 1
ATOM 18592 C C . LEU C 1 413 ? 9.60739 40.56261 63.66657 1.000 45.31824 418 LEU C C 1
ATOM 18593 O O . LEU C 1 413 ? 8.93144 39.54176 63.82072 1.000 43.71648 418 LEU C O 1
ATOM 18609 N N . ALA C 1 414 ? 10.23150 41.16941 64.66729 1.000 45.07384 419 ALA C N 1
ATOM 18610 C CA . ALA C 1 414 ? 10.36962 40.53239 65.96308 1.000 47.38120 419 ALA C CA 1
ATOM 18611 C C . ALA C 1 414 ? 9.93647 41.48572 67.06634 1.000 48.76354 419 ALA C C 1
ATOM 18612 O O . ALA C 1 414 ? 9.93521 42.71108 66.89574 1.000 45.34330 419 ALA C O 1
ATOM 18619 N N . PHE C 1 415 ? 9.58667 40.89389 68.21321 1.000 43.39248 420 PHE C N 1
ATOM 18620 C CA . PHE C 1 415 ? 9.17208 41.61917 69.41069 1.000 46.46470 420 PHE C CA 1
ATOM 18621 C C . PHE C 1 415 ? 9.77660 40.95880 70.63862 1.000 49.85728 420 PHE C C 1
ATOM 18622 O O . PHE C 1 415 ? 9.77274 39.73313 70.74187 1.000 45.50638 420 PHE C O 1
ATOM 18639 N N . ARG C 1 416 ? 10.29560 41.76759 71.56304 1.000 47.12628 421 ARG C N 1
ATOM 18640 C CA . ARG C 1 416 ? 10.72591 41.27452 72.87179 1.000 55.93968 421 ARG C CA 1
ATOM 18641 C C . ARG C 1 416 ? 10.51389 42.36512 73.90522 1.000 50.43289 421 ARG C C 1
ATOM 18642 O O . ARG C 1 416 ? 11.06546 43.46559 73.78382 1.000 47.43174 421 ARG C O 1
ATOM 18663 N N . GLN C 1 417 ? 9.72619 42.04551 74.91890 1.000 44.98098 422 GLN C N 1
ATOM 18664 C CA . GLN C 1 417 ? 9.59234 42.87656 76.10615 1.000 48.47804 422 GLN C CA 1
ATOM 18665 C C . GLN C 1 417 ? 10.59562 42.38455 77.14341 1.000 49.46322 422 GLN C C 1
ATOM 18666 O O . GLN C 1 417 ? 10.74164 41.18170 77.34887 1.000 46.10744 422 GLN C O 1
ATOM 18680 N N . HIS C 1 418 ? 11.27776 43.30796 77.79561 1.000 49.62353 423 HIS C N 1
ATOM 18681 C CA . HIS C 1 418 ? 12.31883 42.95201 78.73932 1.000 52.33169 423 HIS C CA 1
ATOM 18682 C C . HIS C 1 418 ? 11.92249 43.33916 80.15883 1.000 57.45986 423 HIS C C 1
ATOM 18683 O O . HIS C 1 418 ? 10.88009 43.94864 80.40856 1.000 51.17707 423 HIS C O 1
ATOM 18697 N N . GLU C 1 419 ? 12.79221 42.98658 81.09871 1.000 56.07339 424 GLU C N 1
ATOM 18698 C CA . GLU C 1 419 ? 12.47365 43.01576 82.51479 1.000 47.13467 424 GLU C CA 1
ATOM 18699 C C . GLU C 1 419 ? 12.80832 44.34401 83.16534 1.000 52.66610 424 GLU C C 1
ATOM 18700 O O . GLU C 1 419 ? 12.54376 44.52286 84.35548 1.000 57.72985 424 GLU C O 1
ATOM 18712 N N . GLY C 1 420 ? 13.37743 45.28881 82.42639 1.000 46.41798 425 GLY C N 1
ATOM 18713 C CA . GLY C 1 420 ? 13.67020 46.59800 82.96093 1.000 47.32827 425 GLY C CA 1
ATOM 18714 C C . GLY C 1 420 ? 12.54699 47.57472 82.68585 1.000 44.46527 425 GLY C C 1
ATOM 18715 O O . GLY C 1 420 ? 11.45180 47.20938 82.26078 1.000 42.20894 425 GLY C O 1
ATOM 18719 N N . GLY C 1 421 ? 12.83648 48.84239 82.94557 1.000 45.74303 426 GLY C N 1
ATOM 18720 C CA . GLY C 1 421 ? 11.91303 49.92339 82.67027 1.000 53.17938 426 GLY C CA 1
ATOM 18721 C C . GLY C 1 421 ? 12.08981 50.51053 81.28237 1.000 47.38143 426 GLY C C 1
ATOM 18722 O O . GLY C 1 421 ? 12.29308 49.78144 80.31251 1.000 42.32081 426 GLY C O 1
ATOM 18726 N N . HIS C 1 422 ? 12.07978 51.83786 81.20445 1.000 46.47616 427 HIS C N 1
ATOM 18727 C CA . HIS C 1 422 ? 12.04826 52.58300 79.94024 1.000 45.49555 427 HIS C CA 1
ATOM 18728 C C . HIS C 1 422 ? 13.48979 52.76002 79.47191 1.000 36.18124 427 HIS C C 1
ATOM 18729 O O . HIS C 1 422 ? 14.10410 53.81237 79.59752 1.000 35.82772 427 HIS C O 1
ATOM 18743 N N . THR C 1 423 ? 14.04840 51.67456 78.97035 1.000 40.64990 428 THR C N 1
ATOM 18744 C CA . THR C 1 423 ? 15.45161 51.70960 78.58147 1.000 41.75254 428 THR C CA 1
ATOM 18745 C C . THR C 1 423 ? 15.67649 50.62221 77.56716 1.000 38.24814 428 THR C C 1
ATOM 18746 O O . THR C 1 423 ? 15.02738 49.57475 77.63675 1.000 40.91127 428 THR C O 1
ATOM 18757 N N . PRO C 1 424 ? 16.58469 50.83128 76.60225 1.000 43.32271 429 PRO C N 1
ATOM 18758 C CA . PRO C 1 424 ? 16.90081 49.75714 75.66716 1.000 36.86001 429 PRO C CA 1
ATOM 18759 C C . PRO C 1 424 ? 17.93088 48.78205 76.18557 1.000 38.07960 429 PRO C C 1
ATOM 18760 O O . PRO C 1 424 ? 18.02747 47.67276 75.64436 1.000 37.99946 429 PRO C O 1
ATOM 18771 N N . ALA C 1 425 ? 18.69062 49.15895 77.21146 1.000 45.09113 430 ALA C N 1
ATOM 18772 C CA . ALA C 1 425 ? 19.88817 48.40866 77.57927 1.000 44.74248 430 ALA C CA 1
ATOM 18773 C C . ALA C 1 425 ? 19.65036 46.91357 77.65550 1.000 46.00631 430 ALA C C 1
ATOM 18774 O O . ALA C 1 425 ? 20.46749 46.15973 77.10062 1.000 45.17468 430 ALA C O 1
ATOM 18781 N N . PRO C 1 426 ? 18.57534 46.41168 78.27969 1.000 47.52718 431 PRO C N 1
ATOM 18782 C CA . PRO C 1 426 ? 18.39228 44.95370 78.37151 1.000 45.47645 431 PRO C CA 1
ATOM 18783 C C . PRO C 1 426 ? 18.17575 44.25702 77.06168 1.000 42.70937 431 PRO C C 1
ATOM 18784 O O . PRO C 1 426 ? 18.13944 43.01743 77.05445 1.000 42.54996 431 PRO C O 1
ATOM 18795 N N . ASN C 1 427 ? 17.95092 44.97428 75.96196 1.000 42.12740 432 ASN C N 1
ATOM 18796 C CA . ASN C 1 427 ? 17.67844 44.30775 74.69664 1.000 49.99631 432 ASN C CA 1
ATOM 18797 C C . ASN C 1 427 ? 18.79555 44.50079 73.67988 1.000 50.00165 432 ASN C C 1
ATOM 18798 O O . ASN C 1 427 ? 18.70604 43.99214 72.55483 1.000 40.18285 432 ASN C O 1
ATOM 18809 N N . TRP C 1 428 ? 19.84491 45.22285 74.04548 1.000 43.01797 433 TRP C N 1
ATOM 18810 C CA . TRP C 1 428 ? 20.95618 45.40644 73.12175 1.000 47.55031 433 TRP C CA 1
ATOM 18811 C C . TRP C 1 428 ? 21.52630 44.06742 72.67033 1.000 49.71078 433 TRP C C 1
ATOM 18812 O O . TRP C 1 428 ? 21.72715 43.83709 71.46869 1.000 46.29565 433 TRP C O 1
ATOM 18833 N N . GLU C 1 429 ? 21.75387 43.15112 73.61862 1.000 52.11123 434 GLU C N 1
ATOM 18834 C CA . GLU C 1 429 ? 22.28929 41.83513 73.27548 1.000 57.64243 434 GLU C CA 1
ATOM 18835 C C . GLU C 1 429 ? 21.33800 41.07978 72.36676 1.000 47.99954 434 GLU C C 1
ATOM 18836 O O . GLU C 1 429 ? 21.75332 40.44957 71.39007 1.000 50.73872 434 GLU C O 1
ATOM 18848 N N . THR C 1 430 ? 20.05716 41.07589 72.70248 1.000 45.33509 435 THR C N 1
ATOM 18849 C CA . THR C 1 430 ? 19.10066 40.44053 71.81528 1.000 54.11905 435 THR C CA 1
ATOM 18850 C C . THR C 1 430 ? 19.20995 41.01629 70.40722 1.000 49.82243 435 THR C C 1
ATOM 18851 O O . THR C 1 430 ? 19.14136 40.27969 69.41831 1.000 44.33635 435 THR C O 1
ATOM 18862 N N . PHE C 1 431 ? 19.38597 42.32923 70.28959 1.000 47.97514 436 PHE C N 1
ATOM 18863 C CA . PHE C 1 431 ? 19.27365 42.93166 68.96361 1.000 54.81591 436 PHE C CA 1
ATOM 18864 C C . PHE C 1 431 ? 20.44250 42.51980 68.08815 1.000 45.31091 436 PHE C C 1
ATOM 18865 O O . PHE C 1 431 ? 20.25584 42.08497 66.94743 1.000 44.96848 436 PHE C O 1
ATOM 18882 N N . ILE C 1 432 ? 21.65506 42.67212 68.61590 1.000 44.58946 437 ILE C N 1
AT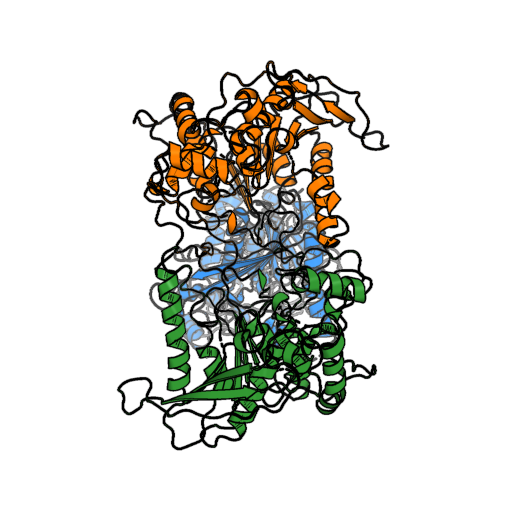OM 18883 C CA . ILE C 1 432 ? 22.86756 42.29177 67.90144 1.000 46.36838 437 ILE C CA 1
ATOM 18884 C C . ILE C 1 432 ? 22.80000 40.83172 67.48109 1.000 47.93024 437 ILE C C 1
ATOM 18885 O O . ILE C 1 432 ? 23.03837 40.48679 66.31483 1.000 44.45827 437 ILE C O 1
ATOM 18901 N N . THR C 1 433 ? 22.46517 39.94642 68.41983 1.000 48.60750 438 THR C N 1
ATOM 18902 C CA . THR C 1 433 ? 22.27496 38.54558 68.05318 1.000 52.68920 438 THR C CA 1
ATOM 18903 C C . THR C 1 433 ? 21.23337 38.41085 66.95787 1.000 47.21522 438 THR C C 1
ATOM 18904 O O . THR C 1 433 ? 21.39649 37.61858 66.02386 1.000 49.51594 438 THR C O 1
ATOM 18915 N N . PHE C 1 434 ? 20.13005 39.14903 67.08062 1.000 52.96362 439 PHE C N 1
ATOM 18916 C CA . PHE C 1 434 ? 19.01662 38.98899 66.15214 1.000 50.85888 439 PHE C CA 1
ATOM 18917 C C . PHE C 1 434 ? 19.39310 39.46777 64.75546 1.000 48.19722 439 PHE C C 1
ATOM 18918 O O . PHE C 1 434 ? 19.10209 38.80031 63.75960 1.000 48.04058 439 PHE C O 1
ATOM 18935 N N . ALA C 1 435 ? 20.03684 40.62964 64.65369 1.000 43.46144 440 ALA C N 1
ATOM 18936 C CA . ALA C 1 435 ? 20.47239 41.08766 63.33840 1.000 50.61591 440 ALA C CA 1
ATOM 18937 C C . ALA C 1 435 ? 21.45756 40.09811 62.72200 1.000 50.64425 440 ALA C C 1
ATOM 18938 O O . ALA C 1 435 ? 21.31492 39.70339 61.56218 1.000 48.40910 440 ALA C O 1
ATOM 18945 N N . THR C 1 436 ? 22.45584 39.66965 63.49904 1.000 53.27988 441 THR C N 1
ATOM 18946 C CA . THR C 1 436 ? 23.42469 38.69284 63.01249 1.000 48.80228 441 THR C CA 1
ATOM 18947 C C . THR C 1 436 ? 22.73086 37.45076 62.46390 1.000 53.83829 441 THR C C 1
ATOM 18948 O O . THR C 1 436 ? 23.00844 37.01714 61.34312 1.000 57.12012 441 THR C O 1
ATOM 18959 N N . ARG C 1 437 ? 21.81652 36.85979 63.23003 1.000 49.74871 442 ARG C N 1
ATOM 18960 C CA . ARG C 1 437 ? 21.14090 35.66393 62.72609 1.000 57.26310 442 ARG C CA 1
ATOM 18961 C C . ARG C 1 437 ? 20.37241 35.95083 61.43611 1.000 53.23855 442 ARG C C 1
ATOM 18962 O O . ARG C 1 437 ? 20.37144 35.13088 60.51525 1.000 59.27855 442 ARG C O 1
ATOM 18983 N N . GLN C 1 438 ? 19.69628 37.09544 61.34749 1.000 54.81480 443 GLN C N 1
ATOM 18984 C CA . GLN C 1 438 ? 18.81026 37.31805 60.20736 1.000 57.99648 443 GLN C CA 1
ATOM 18985 C C . GLN C 1 438 ? 19.57406 37.67518 58.95443 1.000 57.25554 443 GLN C C 1
ATOM 18986 O O . GLN C 1 438 ? 19.04833 37.50488 57.85202 1.000 59.17694 443 GLN C O 1
ATOM 19000 N N . TRP C 1 439 ? 20.79058 38.18316 59.11494 1.000 60.60695 444 TRP C N 1
ATOM 19001 C CA . TRP C 1 439 ? 21.61863 38.60289 58.00253 1.000 64.58686 444 TRP C CA 1
ATOM 19002 C C . TRP C 1 439 ? 22.24620 37.42226 57.27555 1.000 70.62790 444 TRP C C 1
ATOM 19003 O O . TRP C 1 439 ? 22.50561 37.51078 56.06901 1.000 74.59948 444 TRP C O 1
ATOM 19024 N N . ALA C 1 440 ? 22.50301 36.32598 57.98392 1.000 77.74935 445 ALA C N 1
ATOM 19025 C CA . ALA C 1 440 ? 23.02611 35.10504 57.36962 1.000 78.20488 445 ALA C CA 1
ATOM 19026 C C . ALA C 1 440 ? 22.11542 34.62621 56.25208 1.000 88.14487 445 ALA C C 1
ATOM 19027 O O . ALA C 1 440 ? 20.90000 34.83109 56.29023 1.000 97.10856 445 ALA C O 1
#

Foldseek 3Di:
DVLVVLLVVLCVVVVFDDFDAWADPDPVDPRHFDADQVPWFPLVVLAPALQQAPVRHGRQFLVSCVVRLVVVVVLCLQANFFDDDPLQDAWDKDKDDWDAPDPPPFPKTKIKIWTWDQFPPDRVQIAIFIKMKIFGDDPAAAFEEEEDADCVVLVVCVVPPVVVSVVVVVLVVVLCVVQNVLRYMYIYGHLCSQANQASVGCCHHSNVSSVVSDRDDLSHGFSLQRSLVVSVSVLVVQCVDRNHDQQRYAYEYFACNLLSRLVVLVVLSHQEYERALHADSRQQWQSTRWAIHLSVCLDSNHVRSRSNNNVCRGVRDSSPSNHTNLSSNLSNPPHAYEYEFEDPSSRNRPLLSLVSFCSNQVSNVSVVWGERPDRDDDPAQDKQQRTSHIYHYHHDHRDCSVCSVVRSVSSVVVVD/DVVLLVVLCVVVVFDDFDAKADCDPVDPRHFDADQVPWFPLVVLADAQQQAPVRDGNDFLVSNVVRLVVVVVLCLQAPFFDDDPLQDQWDKDKDDWDFDDPDDQTKIKIKIWTWDAAPPDRQQIAIFIKMKIFTDDPAAFFEEEEDADVVVCVVCCVVPVVVVVVVVVLVVVLCVVQRVLRYMYIYGHLCSQFNQAPVGCCHHSNVRSVVSDRDDLSHGFSLQRSLVVSVSVLVVQCVPRNHDQQRYAYEDAACNLLSQLVVLVVLSHQEYERALHADSHQQWQSTRWAIHLNVCLDRNHVSSRSNNNCCRGVRHSSPSNHTNLNSNLSNPPGAYEAEYEDPSSRNRPQLSLQSFCSNAVSNVSVVWGERPDRDDDPQQDKQQRTSHIYHYHHDHRDCSRCSNVRSVSSVVVVD/DVVLLVVLCVVVVFDDFFAKADCDCPDPRHFDAPQVVWFPLVVLAPALQQAPVGDGNQFLVSVVVRLVVVVVLCLQANFFDDDPLQDQWDKDKDDKDFPDDDPQTKIKIKIWTWAQFPPDRVQTAIFIKMKIFTDDPAAFFEEEEDADPPPCVVCCPVPVVVVVVVVVLVVPLCVVQRVLRYMYIYGHLCSQFNQAPVGCCHHSNVRSVVSDRDDLSHGFSLQSSLVVSVSVLVVQCVPRNHDNQRYAYEYFACNLLSRLSVLVVLSHQEYERALHADNHQQWQSTRWAIHLSVCLDNNNVRSRSNNNCCRGVRHSSPSNHTNLSSVLSNPPGAYEYEFEDPPSRNRPQLSLVSQCSNQVSNCSVVWGTRPDRDDDDAQDWAQRTSHTYHYHHDHRDCSVCSVVRSVSSVVVVD

Nearest PDB structures (foldseek):
  6hsw-assembly3_C  TM=9.973E-01  e=5.593E-83  Teredinibacter turnerae T7901
  8q6s-assembly1_A  TM=8.773E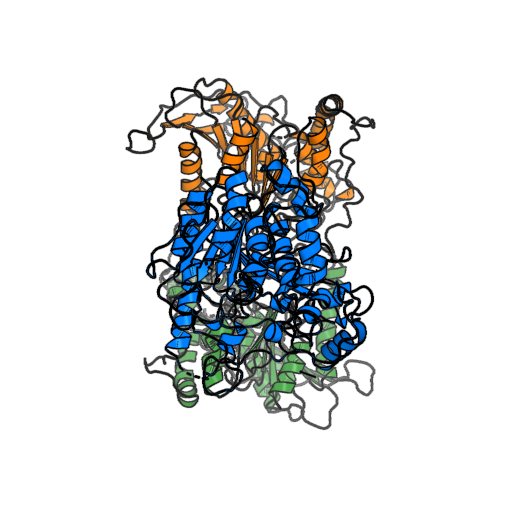-01  e=1.918E-30  Phocaeicola vulgatus ATCC 8482
  8qcl-assembly1_A  TM=8.740E-01  e=2.713E-30  Phocaeicola vulgatus ATCC 8482
  8qcl-assembly1_B  TM=8.770E-01  e=6.088E-30  Phocaeicola vulgatus ATCC 8482
  8q6s-assembly2_B  TM=8.723E-01  e=1.024E-29  Phocaeicola vulgatus ATCC 8482

Organism: Teredinibacter turnerae (strain ATCC 39867 / T7901) (NCBI:txid377629)

Radius of gyration: 36.06 Å; Cα contacts (8 Å, |Δi|>4): 2808; chains: 3; bounding box: 90×105×84 Å

CATH classification: 3.40.50.1820

Solvent-accessible surface area: 49069 Å² total

B-factor: mean 50.62, std 19.77, range [21.09, 211.35]

Sequence (1244 aa):
GHADQDHAQLLHVLGIENLRRRGADGNTDSPFAANTDEAKANTALDSLPPLLTSVSGQAIASATDWEANRPALLNTFSQEIYGYVPGGAPELHWKAGSTTPIDDSGTSAIRQHFTSTLVHPENAALNLSLNFTLVLPKSNKPVPVVVVSFDPGIWERFRRDDRPAERYAQIQADNARWREQVVNAGWGYAEIIPTEFQADSGDGLSQGIIGFVNNGKPRNPTDWGALRAWAWSASQVLTYLQTDSRVAADRISVHGHSRFGKAALVAAFDNRFAAGFISSSGEGGAKLWRRNFGEQVGNLAGAGEYHWAGNFVKYAGPKKVNDIPVDAHQLLALCAPRPVLVSVGSQGESWVDPKGLLAAYHATPAYALFGEQGVTQNELPAVGNGLLAGKLAFRQHEGGHTPAPNWETFITFATRQWAADQDHAQLLHVLGIENLRRGADGNTDSPFAANTDEAKANTALDSLPPLLTSVSGQAIASATDWEANRPALLNTFSQEIYGYVPGGAPELHWKAGSTTPIDDSGTSAIRQHFTTSTLVHPENAALNLSLNFTLVLPKSNKPVPVVVVSFDPGIWERFRDRPAERYAQIQADNARWREQVVNAGWGYAEIIPTEFQADSGDGLSQGIIGFVNNGKPRNPTDWGALRAWAWSASQVLTYLQTDSRVAADRISVHGHSRFGKAALVAAFDNRFAAGFISSSGEGGAKLWRRNFGEQVGNLAGAGEEYHWAGNFVKYAGPKKVNDIPVDAHQLLALCAPRPVLVSVGSQGESWVDPKGLLAAYHATPAYALFGEQGVTQNELPAVGNGLLAGKLAFRQHEGGHTPAPNWETFITFATRQWAADQDHAQLLHVLGIENLRRGADGNTDSPFAANTDEAKANTALDDSLPPLLTSVSGQAIASATDWEANRPALLNTFSQEIYGYVPGGAPELHWKAGSTTPIDDSGTSAIRQHFTSTLVHPENAALNLSLNFTLVLPKSNKPVPVVVVSFDPGIWERFRDRPAERYAQIQADNARWREQVVNAGWGYAEIIPTEFQADSGDGLSQGIIGFVNNGKPRNPTDWGALRAWAWSASQVLTYLQTDSRVAADRISVHGHSRFGKAALVAAFDNRFAAGFISSSGEGGAKLWRRNFGEQVGNLAGAGEYHWAGNFVKYAGPKKVNDIPVDAHQLLALCAPRPVLVSVGSQGESWVDPKGLLAAYHATPAYALFGEQGVTQNELPAVGNGLLAGKLAFRQHEGGHTPAPNWETFITFATRQWA

InterPro domains:
  IPR029058 Alpha/Beta hydrolase fold [G3DSA:3.40.50.1820] (50-446)
  IPR029058 Alpha/Beta hydrolase fold [SSF53474] (151-379)
  IPR054579 4-O-methyl-glucuronoyl methylesterase-like domain [PF22244] (245-397)

Secondary structure (DSSP, 8-state):
---HHHHHHHHHHHT----PPPPBSSTTSTTBPP--GGGS-GGGGGPPPTTB-TTS-B--SHHHHHHHHHHHHHHIIIIII-B--TTPPPP--EE---EESSTT----EEEEEEEEE--SS-GGG-EEEEEEEEE---SS-EEEEE----THHHHHTTT---HHHHHHHHHHHHHHHHHHHTT-EEEE--GGGTS-SSGGGTTSHHHHHHTTTPPPPTTB--HHHHHHHHHHHHHHHHTT-TTEEEEEEEEEEETHHHHHHHH----TT--EEEEES--BTTTB-TT--SSS-HHHHTSTTTTT--GGGGGGGTTS-GGG-S--HHHHHHTTTTS-EEEEE-SSS-GGG-TT--HHHHHHHHHHHHTT------SS--STT--B-SSSEEEEE-SSSS-SGGGHHHHHHHHHHHH-/-HHHHHHHHHHHT--------BSSTTSTTBPP--GGGS-GGGGGPPPTTB-TTSPBP-SHHHHHHHHHHHHHHIIIIII-B--TTPPPP--EE---EESSSSSS--EEEEEEEEE--SS-GGG-EEEEEEEEE---SS-EEEEE----THHHHTTTT--HHHHHHHHHHHHHHHHHHHHTT-EEEE--HHHHS-SSGGGTTSHHHHHHTTTPPPPTTB--HHHHHHHHHHHHHHHHTT-TTEEEEEEEEEEETHHHHHHHH----TT--EEEEES--BTTTB-TT--SSS-HHHHHSTTTTT--GGGGGGGTTS-GGG-SS-HHHHHHTTTTS-EEEEE-SSS-GGG-S---HHHHHHHHHHHTTT------SS---TT--B-SSSEEEEE-SSSS-SGGGHHHHHHHHHHHH-/-HHHHHHHHHHTT--------BS-SSSTTBPP--GGGS-GGGGGPPPTTB-TTS-B--SHHHHHHHHHHHHHHIIIIII-B--TTPPPP-EEE---EESSS-SS--EEEEEEEEE--SS-GGG-EEEEEEEEE---SS-EEEEE----TTTTTTTTT--HHHHHHHHHHHHHHHHHHHHTT-EEEE--GGGTS-SSGGGTTSHHHHHHTTTPPPPTTB--HHHHHHHHHHHHHHHHTT-TTEEEEEEEEEEETHHHHHHHH----TT---EEEES--BTTTB-TT--SSS-HHHHHSTTTTT--GGGGGGGTTS-GGG-SS-HHHHHHTTTTS-EEEEE-SSS-GGG-S---HHHHHHHHHHHHTT------SS--STT--B-SSSEEEEE-SSSS-SGGGHHHHHHHHHHHH-